Protein AF-0000000068153570 (afdb_homodimer)

Sequence (996 aa):
MKASVTPILGAALAVVLVFFSGVAVAGIPTPTENWFDQTIDHFNIETQPATFRQRYLTFSNYWSSANHGGELRRGPIFFYTGNEGDITAFWDNSGFVFELAKSYGALVVFGEHRYYGKTYPFGSGGPDSYSKEHIGYLSVEQALADYATLIEHLKSTLPGASHSPVIAFGGSYGGMLSAWFRMKYPQVVDGALAASAPILWSTNVSSATTGPDSKRPPGYFETVTNDFRAADERCPGLVQQAFAKMLQLAQTPSGLAAIAKQFSLCKNVLPHEVEHLILWVVNAFGNMAMMDYPYPTGFMAPLPAYPIKVACHLMLNNTDDVLRGLAQAAGLYYNSSSPLQCFNIWDEFVECADQTGCGTGPAGQSWDYQACGEIVYYPNTNNVTDMFPPRDWTLADLNAHCQRTWGITPRPTWLKTYTGGENIRYASRIIFSNGLLDPWHGGGFLESLSDSLIAIIIKDGAHHLDLRSSDPRDPPSVVEARNHEARIIGKWLAELQAMKASVTPILGAALAVVLVFFSGVAVAGIPTPTENWFDQTIDHFNIETQPATFRQRYLTFSNYWSSANHGGELRRGPIFFYTGNEGDITAFWDNSGFVFELAKSYGALVVFGEHRYYGKTYPFGSGGPDSYSKEHIGYLSVEQALADYATLIEHLKSTLPGASHSPVIAFGGSYGGMLSAWFRMKYPQVVDGALAASAPILWSTNVSSATTGPDSKRPPGYFETVTNDFRAADERCPGLVQQAFAKMLQLAQTPSGLAAIAKQFSLCKNVLPHEVEHLILWVVNAFGNMAMMDYPYPTGFMAPLPAYPIKVACHLMLNNTDDVLRGLAQAAGLYYNSSSPLQCFNIWDEFVECADQTGCGTGPAGQSWDYQACGEIVYYPNTNNVTDMFPPRDWTLADLNAHCQRTWGITPRPTWLKTYTGGENIRYASRIIFSNGLLDPWHGGGFLESLSDSLIAIIIKDGAHHLDLRSSDPRDPPSVVEARNHEARIIGKWLAELQA

Organism: Acanthamoeba castellanii (strain ATCC 30010 / Neff) (NCBI:txid1257118)

Solvent-accessible surface area (backbone atoms only — not comparable to full-atom values): 51119 Å² total; per-residue (Å²): 134,82,80,75,76,74,80,78,77,77,79,75,76,74,73,77,67,76,68,73,71,74,70,79,54,90,88,60,79,82,68,46,83,44,75,41,86,36,73,60,59,83,61,38,54,46,57,65,74,54,60,24,55,33,42,31,35,35,45,58,90,42,41,37,77,42,77,55,96,87,36,62,38,33,34,33,34,39,34,33,39,35,41,83,30,45,51,65,63,52,61,69,48,30,34,34,59,52,57,48,20,59,75,61,15,16,29,40,35,39,40,41,25,70,57,17,60,85,14,27,75,41,55,74,68,40,74,60,26,67,30,76,90,49,38,19,56,59,30,71,61,41,42,46,51,49,52,48,55,49,51,52,48,47,27,73,67,41,88,30,28,71,78,32,52,25,36,26,30,24,43,32,68,2,2,37,45,12,45,50,34,30,56,57,28,52,68,68,27,68,22,18,38,14,25,38,19,37,48,43,24,31,22,30,49,72,69,40,51,75,56,89,58,85,88,55,67,55,31,48,54,31,34,37,31,49,50,34,30,71,62,36,74,61,35,37,58,46,48,35,50,16,53,51,50,50,58,60,32,48,74,38,74,69,31,20,47,51,50,19,58,57,52,34,36,71,54,73,54,52,74,88,42,49,64,55,52,52,50,42,41,50,38,30,51,47,52,33,29,28,55,35,32,74,48,64,44,65,87,91,40,54,38,55,46,33,32,44,47,54,30,39,48,38,31,65,74,19,70,94,41,31,52,50,10,50,30,53,30,34,37,41,53,77,34,49,84,61,78,61,88,47,43,55,64,74,77,76,38,52,93,56,48,34,76,77,57,37,58,62,67,60,35,12,53,43,43,27,48,34,28,29,35,42,48,26,50,55,57,58,41,61,50,72,76,21,46,42,76,65,39,93,43,47,70,68,53,41,36,52,50,23,38,72,76,68,44,29,68,56,34,52,54,49,45,18,67,60,66,22,44,86,51,48,84,78,52,65,40,33,36,27,35,28,16,68,45,12,29,52,32,49,20,30,59,83,59,56,79,49,97,37,31,36,36,43,77,19,73,79,18,18,48,47,49,69,38,25,51,88,52,94,64,55,54,69,46,41,55,50,48,42,53,50,52,50,51,53,53,51,51,51,53,52,61,69,74,99,135,81,81,74,76,74,80,78,78,76,77,77,75,74,73,75,67,76,68,74,72,74,71,79,54,89,88,60,78,81,68,45,84,44,74,42,86,33,74,60,58,84,61,41,55,46,58,64,75,55,60,24,56,34,40,31,34,35,46,57,89,41,41,36,78,43,76,55,96,88,36,61,39,32,34,32,34,40,34,34,38,31,42,84,32,45,48,64,65,52,61,68,48,30,34,34,60,53,57,48,22,58,74,62,14,15,28,38,34,38,41,41,24,70,56,16,62,86,13,28,76,41,57,75,70,40,73,60,25,67,32,78,90,49,39,20,56,60,31,70,61,42,44,46,51,50,51,49,53,49,52,52,48,47,27,73,68,40,87,30,28,72,77,31,52,25,37,26,30,24,43,32,69,3,2,36,46,12,45,50,36,29,55,58,29,52,68,68,27,67,23,17,38,14,26,39,19,37,46,41,23,32,21,31,47,71,69,43,52,76,57,88,58,86,89,54,68,54,33,48,54,30,33,38,30,49,50,34,29,71,62,36,75,62,37,35,58,46,48,36,49,18,54,52,50,49,60,59,31,48,75,38,73,69,31,19,47,49,50,20,59,58,52,34,36,72,54,74,54,51,73,88,42,50,62,55,52,51,49,41,40,52,39,30,50,47,52,34,30,28,54,35,32,76,48,63,44,64,86,93,38,54,37,56,45,32,34,44,47,53,32,40,49,39,32,68,74,20,71,91,42,30,52,50,8,51,31,52,30,33,36,40,52,80,34,50,83,59,77,63,87,46,42,55,64,74,77,75,36,50,92,58,48,35,77,78,56,38,56,61,67,60,36,11,53,44,44,28,51,34,29,28,37,42,49,25,50,56,59,58,41,62,48,73,76,22,45,42,76,65,41,91,44,47,70,69,54,42,37,52,51,23,38,71,75,66,42,29,69,56,35,50,55,49,46,17,68,60,66,23,46,85,51,47,85,78,53,66,40,33,36,27,35,29,16,68,42,13,30,53,34,49,21,29,59,83,59,55,79,49,96,37,31,36,38,46,78,18,72,78,18,18,48,47,48,68,37,24,52,87,52,94,63,55,53,68,48,40,55,51,47,44,53,50,53,51,50,54,52,50,52,52,53,54,61,70,72,99

Secondary structure (DSSP, 8-state):
-------------------------TTPPPPEEEEEEEES-SSS--SS--EEEEEEEEE-TT--EEEETTEEEE--EEEEEP-SS-HHHHHTT-HHHHHHHHHHT-EEEEEPPTTBTTB-SSGGGSGGGGSTTTGGG--HHHHHHHHHHHHHHHHHHSTT-TT--EEEEEETHHHHHHHHHHHH-TTT--EEEEET--HHHHH-GGGGS--S-TTS---HHHHHHHHHHHH-TTHHHHHHHHHHHHHHHTTSHHHHHHHHHHTTBSSPPPGGGHHHHHHHHHHHHHHHHHT--SS-B-SSS-B-SSHHHHHHHHHHTTTTSHHHHHHHHHHHHH-TT---SSB-HHHH----S-TT---SHHHHHHHHHHHHHT------B-SSSSSSPPB---HHHHHHHHHHHTS----TTHHHHHH-TT--TT--SEEEEEETTSTTGGGS--S--SSSEEEEEETT--TTGGGSPP-TT--HHHHHHHHHHHHHHHHHHHHHH-/-------------------------TTPPPPEEEEEEEES-SSS--SS--EEEEEEEEE-TT--EEEETTEEEE--EEEEE--SS-HHHHHTT-HHHHHHHHHHT-EEEEEPPTTBTTB-SSGGGSGGGGSTTTGGG--HHHHHHHHHHHHHHHHHHSTTGGG--EEEEEETHHHHHHHHHHHH-TTT--EEEEET--HHHHH-GGGGS--S-TTS---HHHHHHHHHHHH-TTHHHHHHHHHHHHHHHTTSHHHHHHHHHHTTBSSPPPGGGHHHHHHHHHHHHHHHHHT--SS-B-SSS-B-SSHHHHHHHHHHTTTTSHHHHHHHHHHHHH-TT---SSB-HHHH----S-TT---SHHHHHHHHHHHHHT------B-SSSSSSPPB---HHHHHHHHHHHTS----TTHHHHHH-TT--TT--SEEEEEETTSTTG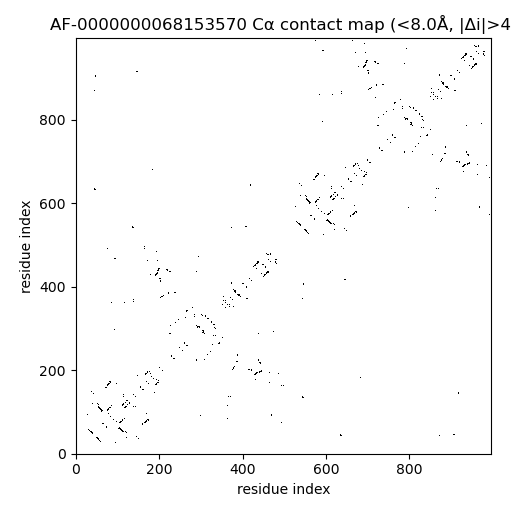GGS--S--SSSEEEEEETT--TTGGGSPP-TT--HHHHHHHHHHHHHHHHHHHHHH-

pLDDT: mean 90.94, std 16.3, range [20.44, 98.94]

Foldseek 3Di:
DPPPPPPPPPPPPPPPPPPPPVPQPPPQDDWDKDWDFAFLDPPDDDDPGQTWIWIKTKDQPLKDWDADPNAIAIEAEEEFQADLAAQVLVSSFQQLSVVLCNVGRYMYMYTHFELYHQHHSDDRLDPGSQALVHLVSLALVNSLVRVQVVLVVCLVPPGNNVQHAYEYEYFAVRLLSRQLSCQVCVVRHVAYERELYLLQCQAPQVLLEDDVPPPAPDHLQLLLQVLLCVLPVCQLVLLLVLLVQLVVLLVDPVSQVVLCVLLQAPDTAHSVCSVLVLLLLLLQSSVLLQVQAQAFDPSQHGAGHRLSNVLSVLCVVVSVNSNSSSSVSSCCRVQVVPPDSGDHSVQAADDALDSNGQGDGSSSSSSRQHCFARRDYWYWDPCPSHSGHTDDTDLVNSQVRCCVPRNDHYDSNVCCVVRVNVHSLVGFRYEYEAESSASSRSSTDQQAPDPGRHYQYQDHDHGCRLSGRDDPSDDPSSVVSSVVVSVSVVVSSVVSVD/DPPCPDPPPPPPPPPPPPPPPPPQPPPQDDWDKDWDFAFLDPPDDDDPGQTWIWIKTKDQPLKDWDADPNAIAIEAEEEFQADLAAQVLVSRFQQLSVVLCNVGRYMYMYTHFELYHQHHSDDRLDPGSQALVHLVSLDLVNSLVRVQVVLVVCLVPPGNNVQHAYEYEYFAVRLLSRQLSCQVCVVRHVAYERELYLLQCQAPQVLQEDDVPPPAPDHLQLLLQVLLCVLPVCQLVLLLVLVVQLVVLLVDQVSQQVLCVLLQAPDGAHSVCSVLVLLLLLLLSSVLLQVQAQAFDPSQHGAGHRLSNVLSVLCVVPSVNSNSSSSVSSCCRVAVVPPDSGDHSVQAADDALDSNGQGDGSSSSSVRQHCFARRDYWHWDPCPSHSGHTDDTDLVNSQVRCCVPRNDHYDSNVCCVVRVNVHSLVGFRYEYEAESSASSRSSTDQQAPDPGRHYQYQDHDHGCRLSGRDDPSDDPSSVVSSVVVSVSVVVSSVVSVD

Structure (mmCIF, N/CA/C/O backbone):
data_AF-0000000068153570-model_v1
#
loop_
_entity.id
_entity.type
_entity.pdbx_description
1 polymer 'Dipeptidyl-peptidase family protein'
#
loop_
_atom_site.group_PDB
_atom_site.id
_atom_site.type_symbol
_atom_site.label_atom_id
_atom_site.label_alt_id
_atom_site.label_comp_id
_atom_site.label_asym_id
_atom_site.label_entity_id
_atom_site.label_seq_id
_atom_site.pdbx_PDB_ins_code
_atom_site.Cartn_x
_atom_site.Cartn_y
_atom_site.Cartn_z
_atom_site.occupancy
_atom_site.B_iso_or_equiv
_atom_site.auth_seq_id
_atom_site.auth_comp_id
_atom_site.auth_asym_id
_atom_site.auth_atom_id
_atom_site.pdbx_PDB_model_num
ATOM 1 N N . MET A 1 1 ? -1.626 6.074 74.625 1 21 1 MET A N 1
ATOM 2 C CA . MET A 1 1 ? -1.527 7.289 73.875 1 21 1 MET A CA 1
ATOM 3 C C . MET A 1 1 ? -1.878 7.012 72.375 1 21 1 MET A C 1
ATOM 5 O O . MET A 1 1 ? -1.25 6.168 71.75 1 21 1 MET A O 1
ATOM 9 N N . LYS A 1 2 ? -3.219 7.164 72.125 1 24.11 2 LYS A N 1
ATOM 10 C CA . LYS A 1 2 ? -4.121 6.934 71 1 24.11 2 LYS A CA 1
ATOM 11 C C . LYS A 1 2 ? -3.668 7.707 69.812 1 24.11 2 LYS A C 1
ATOM 13 O O . LYS A 1 2 ? -3.541 8.93 69.812 1 24.11 2 LYS A O 1
ATOM 18 N N . ALA A 1 3 ? -2.742 7.078 68.938 1 25.89 3 ALA A N 1
ATOM 19 C CA . ALA A 1 3 ? -2.061 7.605 67.812 1 25.89 3 ALA A CA 1
ATOM 20 C C . ALA A 1 3 ? -3.055 8.234 66.812 1 25.89 3 ALA A C 1
ATOM 22 O O . ALA A 1 3 ? -3.951 7.551 66.312 1 25.89 3 ALA A O 1
ATOM 23 N N . SER A 1 4 ? -3.523 9.43 67.062 1 24.33 4 SER A N 1
ATOM 24 C CA . SER A 1 4 ? -4.539 10.148 66.25 1 24.33 4 SER A CA 1
ATOM 25 C C . SER A 1 4 ? -4.082 10.406 64.875 1 24.33 4 SER A C 1
ATOM 27 O O . SER A 1 4 ? -3.135 11.164 64.625 1 24.33 4 SER A O 1
ATOM 29 N N . VAL A 1 5 ? -4.004 9.352 63.969 1 33.91 5 VAL A N 1
ATOM 30 C CA . VAL A 1 5 ? -3.561 9.5 62.594 1 33.91 5 VAL A CA 1
ATOM 31 C C . VAL A 1 5 ? -4.457 10.5 61.875 1 33.91 5 VAL A C 1
ATOM 33 O O . VAL A 1 5 ? -5.68 10.352 61.844 1 33.91 5 VAL A O 1
ATOM 36 N N . THR A 1 6 ? -4.062 11.758 61.875 1 30.02 6 THR A N 1
ATOM 37 C CA . THR A 1 6 ? -4.762 12.836 61.188 1 30.02 6 THR A CA 1
ATOM 38 C C . THR A 1 6 ? -5 12.469 59.719 1 30.02 6 THR A C 1
ATOM 40 O O . THR A 1 6 ? -4.098 11.977 59.031 1 30.02 6 THR A O 1
ATOM 43 N N . PRO A 1 7 ? -6.301 12.383 59.25 1 32.09 7 PRO A N 1
ATOM 44 C CA . PRO A 1 7 ? -6.738 12.008 57.906 1 32.09 7 PRO A CA 1
ATOM 45 C C . PRO A 1 7 ? -6.238 12.969 56.844 1 32.09 7 PRO A C 1
ATOM 47 O O . PRO A 1 7 ? -6.328 14.188 57 1 32.09 7 PRO A O 1
ATOM 50 N N . ILE A 1 8 ? -5.074 12.703 56.188 1 32.19 8 ILE A N 1
ATOM 51 C CA . ILE A 1 8 ? -4.562 13.5 55.094 1 32.19 8 ILE A CA 1
ATOM 52 C C . ILE A 1 8 ? -5.66 13.711 54.062 1 32.19 8 ILE A C 1
ATOM 54 O O . ILE A 1 8 ? -6.219 12.742 53.531 1 32.19 8 ILE A O 1
ATOM 58 N N . LEU A 1 9 ? -6.438 14.797 54.094 1 29.67 9 LEU A N 1
ATOM 59 C CA . LEU A 1 9 ? -7.445 15.211 53.125 1 29.67 9 LEU A CA 1
ATOM 60 C C . LEU A 1 9 ? -6.848 15.297 51.719 1 29.67 9 LEU A C 1
ATOM 62 O O . LEU A 1 9 ? -5.898 16.047 51.5 1 29.67 9 LEU A O 1
ATOM 66 N N . GLY A 1 10 ? -6.828 14.234 50.938 1 27.62 10 GLY A N 1
ATOM 67 C CA . GLY A 1 10 ? -6.441 14.188 49.531 1 27.62 10 GLY A CA 1
ATOM 68 C C . GLY A 1 10 ? -7.098 15.266 48.688 1 27.62 10 GLY A C 1
ATOM 69 O O . GLY A 1 10 ? -8.32 15.406 48.688 1 27.62 10 GLY A O 1
ATOM 70 N N . ALA A 1 11 ? -6.414 16.469 48.406 1 30.14 11 ALA A N 1
ATOM 71 C CA . ALA A 1 11 ? -6.855 17.516 47.5 1 30.14 11 ALA A CA 1
ATOM 72 C C . ALA A 1 11 ? -7.227 16.938 46.125 1 30.14 11 ALA A C 1
ATOM 74 O O . ALA A 1 11 ? -6.41 16.266 45.469 1 30.14 11 ALA A O 1
ATOM 75 N N . ALA A 1 12 ? -8.461 16.609 45.875 1 29.2 12 ALA A N 1
ATOM 76 C CA . ALA A 1 12 ? -9 16.281 44.562 1 29.2 12 ALA A CA 1
ATOM 77 C C . ALA A 1 12 ? -8.641 17.344 43.531 1 29.2 12 ALA A C 1
ATOM 79 O O . ALA A 1 12 ? -9.023 18.516 43.656 1 29.2 12 ALA A O 1
ATOM 80 N N . LEU A 1 13 ? -7.477 17.234 42.938 1 28.78 13 LEU A N 1
ATOM 81 C CA . LEU A 1 13 ? -7.191 18.062 41.75 1 28.78 13 LEU A CA 1
ATOM 82 C C . LEU A 1 13 ? -8.359 18.031 40.781 1 28.78 13 LEU A C 1
ATOM 84 O O . LEU A 1 13 ? -8.719 16.984 40.281 1 28.78 13 LEU A O 1
ATOM 88 N N . ALA A 1 14 ? -9.242 18.984 40.875 1 27.33 14 ALA A N 1
ATOM 89 C CA . ALA A 1 14 ? -10.289 19.219 39.875 1 27.33 14 ALA A CA 1
ATOM 90 C C . ALA A 1 14 ? -9.695 19.312 38.469 1 27.33 14 ALA A C 1
ATOM 92 O O . ALA A 1 14 ? -8.93 20.234 38.188 1 27.33 14 ALA A O 1
ATOM 93 N N . VAL A 1 15 ? -9.438 18.219 37.875 1 29.17 15 VAL A N 1
ATOM 94 C CA . VAL A 1 15 ? -9.219 18.266 36.438 1 29.17 15 VAL A CA 1
ATOM 95 C C . VAL A 1 15 ? -10.328 19.078 35.781 1 29.17 15 VAL A C 1
ATOM 97 O O . VAL A 1 15 ? -11.5 18.703 35.844 1 29.17 15 VAL A O 1
ATOM 100 N N . VAL A 1 16 ? -10.117 20.375 35.719 1 27.34 16 VAL A N 1
ATOM 101 C CA . VAL A 1 16 ? -10.992 21.172 34.844 1 27.34 16 VAL A CA 1
ATOM 102 C C . VAL A 1 16 ? -11.117 20.5 33.5 1 27.34 16 VAL A C 1
ATOM 104 O O . VAL A 1 16 ? -10.148 20.453 32.719 1 27.34 16 VAL A O 1
ATOM 107 N N . LEU A 1 17 ? -11.875 19.516 33.375 1 28.41 17 LEU A N 1
ATOM 108 C CA . LEU A 1 17 ? -12.32 19.094 32.062 1 28.41 17 LEU A CA 1
ATOM 109 C C . LEU A 1 17 ? -12.906 20.281 31.297 1 28.41 17 LEU A C 1
ATOM 111 O O . LEU A 1 17 ? -13.961 20.797 31.656 1 28.41 17 LEU A O 1
ATOM 115 N N . VAL A 1 18 ? -12.039 21.094 30.75 1 29.41 18 VAL A N 1
ATOM 116 C CA . VAL A 1 18 ? -12.625 21.984 29.75 1 29.41 18 VAL A CA 1
ATOM 117 C C . VAL A 1 18 ? -13.523 21.188 28.797 1 29.41 18 VAL A C 1
ATOM 119 O O . VAL A 1 18 ? -13.031 20.375 28.016 1 29.41 18 VAL A O 1
ATOM 122 N N . PHE A 1 19 ? -14.664 20.812 29.344 1 30.41 19 PHE A N 1
ATOM 123 C CA . PHE A 1 19 ? -15.68 20.359 28.406 1 30.41 19 PHE A CA 1
ATOM 124 C C . PHE A 1 19 ? -15.82 21.328 27.25 1 30.41 19 PHE A C 1
ATOM 126 O O . PHE A 1 19 ? -16.188 22.484 27.453 1 30.41 19 PHE A O 1
ATOM 133 N N . PHE A 1 20 ? -15.094 21.203 26.266 1 32.06 20 PHE A N 1
ATOM 134 C CA . PHE A 1 20 ? -15.477 21.828 25 1 32.06 20 PHE A CA 1
ATOM 135 C C . PHE A 1 20 ? -16.953 21.594 24.703 1 32.06 20 PHE A C 1
ATOM 137 O O . PHE A 1 20 ? -17.359 20.469 24.406 1 32.06 20 PHE A O 1
ATOM 144 N N . SER A 1 21 ? -17.781 22.219 25.484 1 32.94 21 SER A N 1
ATOM 145 C CA . SER A 1 21 ? -19.125 22.234 24.953 1 32.94 21 SER A CA 1
ATOM 146 C C . SER A 1 21 ? -19.141 22.562 23.469 1 32.94 21 SER A C 1
ATOM 148 O O . SER A 1 21 ? -18.734 23.672 23.062 1 32.94 21 SER A O 1
ATOM 150 N N . GLY A 1 22 ? -18.922 21.641 22.625 1 38.16 22 GLY A N 1
ATOM 151 C CA . GLY A 1 22 ? -19.156 21.859 21.203 1 38.16 22 GLY A CA 1
ATOM 152 C C . GLY A 1 22 ? -20.391 22.688 20.922 1 38.16 22 GLY A C 1
ATOM 153 O O . GLY A 1 22 ? -21.516 22.266 21.188 1 38.16 22 GLY A O 1
ATOM 154 N N . VAL A 1 23 ? -20.375 23.969 21.016 1 37.47 23 VAL A N 1
ATOM 155 C CA . VAL A 1 23 ? -21.453 24.766 20.438 1 37.47 23 VAL A CA 1
ATOM 156 C C . VAL A 1 23 ? -21.812 24.234 19.047 1 37.47 23 VAL A C 1
ATOM 158 O O . VAL A 1 23 ? -20.938 24.125 18.172 1 37.47 23 VAL A O 1
ATOM 161 N N . ALA A 1 24 ? -22.906 23.484 18.953 1 45.06 24 ALA A N 1
ATOM 162 C CA . ALA A 1 24 ? -23.469 23.125 17.656 1 45.06 24 ALA A CA 1
ATOM 163 C C . ALA A 1 24 ? -23.422 24.312 16.688 1 45.06 24 ALA A C 1
ATOM 165 O O . ALA A 1 24 ? -23.891 25.406 17.031 1 45.06 24 ALA A O 1
ATOM 166 N N . VAL A 1 25 ? -22.359 24.344 15.859 1 54.03 25 VAL A N 1
ATOM 167 C CA . VAL A 1 25 ? -22.312 25.344 14.805 1 54.03 25 VAL A CA 1
ATOM 168 C C . VAL A 1 25 ? -23.641 25.359 14.047 1 54.03 25 VAL A C 1
ATOM 170 O O . VAL A 1 25 ? -24.125 24.312 13.625 1 54.03 25 VAL A O 1
ATOM 173 N N . ALA A 1 26 ? -24.469 26.312 14.094 1 60.16 26 ALA A N 1
ATOM 174 C CA . ALA A 1 26 ? -25.734 26.469 13.398 1 60.16 26 ALA A CA 1
ATOM 175 C C . ALA A 1 26 ? -25.641 25.969 11.953 1 60.16 26 ALA A C 1
ATOM 177 O O . ALA A 1 26 ? -24.703 26.344 11.234 1 60.16 26 ALA A O 1
ATOM 178 N N . GLY A 1 27 ? -26.266 24.828 11.547 1 79.38 27 GLY A N 1
ATOM 179 C CA . GLY A 1 27 ? -26.438 24.344 10.188 1 79.38 27 GLY A CA 1
ATOM 180 C C . GLY A 1 27 ? -25.766 23.016 9.938 1 79.38 27 GLY A C 1
ATOM 181 O O . GLY A 1 27 ? -26.062 22.328 8.945 1 79.38 27 GLY A O 1
ATOM 182 N N . ILE A 1 28 ? -24.828 22.578 10.898 1 91.75 28 ILE A N 1
ATOM 183 C CA . ILE A 1 28 ? -24.203 21.281 10.711 1 91.75 28 ILE A CA 1
ATOM 184 C C . ILE A 1 28 ? -25.094 20.188 11.305 1 91.75 28 ILE A C 1
ATOM 186 O O . ILE A 1 28 ? -25.5 20.281 12.461 1 91.75 28 ILE A O 1
ATOM 190 N N . PRO A 1 29 ? -25.312 19.203 10.562 1 95.81 29 PRO A N 1
ATOM 191 C CA . PRO A 1 29 ? -26.188 18.141 11.062 1 95.81 29 PRO A CA 1
ATOM 192 C C . PRO A 1 29 ? -25.578 17.359 12.203 1 95.81 29 PRO A C 1
ATOM 194 O O . PRO A 1 29 ? -24.344 17.25 12.297 1 95.81 29 PRO A O 1
ATOM 197 N N . THR A 1 30 ? -26.422 16.859 13.07 1 96.5 30 THR A N 1
ATOM 198 C CA . THR A 1 30 ? -25.969 15.945 14.117 1 96.5 30 THR A CA 1
ATOM 199 C C . THR A 1 30 ? -25.594 14.586 13.531 1 96.5 30 THR A C 1
ATOM 201 O O . THR A 1 30 ? -26.391 13.977 12.805 1 96.5 30 THR A O 1
ATOM 204 N N . PRO A 1 31 ? -24.453 14.102 13.844 1 97.94 31 PRO A N 1
ATOM 205 C CA . PRO A 1 31 ? -24.031 12.828 13.258 1 97.94 31 PRO A CA 1
ATOM 206 C C . PRO A 1 31 ? -24.625 11.617 13.984 1 97.94 31 PRO A C 1
ATOM 208 O O . PRO A 1 31 ? -25.016 11.727 15.148 1 97.94 31 PRO A O 1
ATOM 211 N N . THR A 1 32 ? -24.734 10.5 13.25 1 98.44 32 THR A N 1
ATOM 212 C CA . THR A 1 32 ? -24.859 9.188 13.867 1 98.44 32 THR A CA 1
ATOM 213 C C . THR A 1 32 ? -23.484 8.578 14.125 1 98.44 32 THR A C 1
ATOM 215 O O . THR A 1 32 ? -22.656 8.477 13.211 1 98.44 32 THR A O 1
ATOM 218 N N . GLU A 1 33 ? -23.25 8.242 15.367 1 98.56 33 GLU A N 1
ATOM 219 C CA . GLU A 1 33 ? -21.984 7.602 15.727 1 98.56 33 GLU A CA 1
ATOM 220 C C . GLU A 1 33 ? -22.047 6.09 15.531 1 98.56 33 GLU A C 1
ATOM 222 O O . GLU A 1 33 ? -22.984 5.438 16 1 98.56 33 GLU A O 1
ATOM 227 N N . ASN A 1 34 ? -21.141 5.543 14.734 1 98.69 34 ASN A N 1
ATOM 228 C CA . ASN A 1 34 ? -21.031 4.113 14.453 1 98.69 34 ASN A CA 1
ATOM 229 C C . ASN A 1 34 ? -19.656 3.564 14.812 1 98.69 34 ASN A C 1
ATOM 231 O O . ASN A 1 34 ? -18.719 4.332 15.055 1 98.69 34 ASN A O 1
ATOM 235 N N . TRP A 1 35 ? -19.609 2.27 14.914 1 98.38 35 TRP A N 1
ATOM 236 C CA . TRP A 1 35 ? -18.344 1.586 15.211 1 98.38 35 TRP A CA 1
ATOM 237 C C . TRP A 1 35 ? -18.125 0.413 14.266 1 98.38 35 TRP A C 1
ATOM 239 O O . TRP A 1 35 ? -19.078 -0.281 13.891 1 98.38 35 TRP A O 1
ATOM 249 N N . PHE A 1 36 ? -16.938 0.163 13.844 1 98.25 36 PHE A N 1
ATOM 250 C CA . PHE A 1 36 ? -16.516 -0.903 12.945 1 98.25 36 PHE A CA 1
ATOM 251 C C . PHE A 1 36 ? -15.367 -1.702 13.562 1 98.25 36 PHE A C 1
ATOM 253 O O . PHE A 1 36 ? -14.414 -1.126 14.094 1 98.25 36 PHE A O 1
ATOM 260 N N . ASP A 1 37 ? -15.531 -3.082 13.617 1 96.94 37 ASP A N 1
ATOM 261 C CA . ASP A 1 37 ? -14.414 -3.918 14.047 1 96.94 37 ASP A CA 1
ATOM 262 C C . ASP A 1 37 ? -13.297 -3.918 13.008 1 96.94 37 ASP A C 1
ATOM 264 O O . ASP A 1 37 ? -13.398 -4.574 11.969 1 96.94 37 ASP A O 1
ATOM 268 N N . GLN A 1 38 ? -12.242 -3.219 13.32 1 97.12 38 GLN A N 1
ATOM 269 C CA . GLN A 1 38 ? -11.164 -2.957 12.375 1 97.12 38 GLN A CA 1
ATOM 270 C C . GLN A 1 38 ? -9.945 -3.828 12.672 1 97.12 38 GLN A C 1
ATOM 272 O O . GLN A 1 38 ? -9.688 -4.164 13.836 1 97.12 38 GLN A O 1
ATOM 277 N N . THR A 1 39 ? -9.258 -4.211 11.633 1 94.12 39 THR A N 1
ATOM 278 C CA . THR A 1 39 ? -8.023 -4.984 11.734 1 94.12 39 THR A CA 1
ATOM 279 C C . THR A 1 39 ? -6.91 -4.148 12.344 1 94.12 39 THR A C 1
ATOM 281 O O . THR A 1 39 ? -6.738 -2.979 11.992 1 94.12 39 THR A O 1
ATOM 284 N N . ILE A 1 40 ? -6.125 -4.715 13.281 1 95.5 40 ILE A N 1
ATOM 285 C CA . ILE A 1 40 ? -5.035 -3.977 13.914 1 95.5 40 ILE A CA 1
ATOM 286 C C . ILE A 1 40 ? -3.895 -3.785 12.914 1 95.5 40 ILE A C 1
ATOM 288 O O . ILE A 1 40 ? -3.395 -2.672 12.742 1 95.5 40 ILE A O 1
ATOM 292 N N . ASP A 1 41 ? -3.457 -4.871 12.281 1 95.5 41 ASP A N 1
ATOM 293 C CA . ASP A 1 41 ? -2.354 -4.848 11.328 1 95.5 41 ASP A CA 1
ATOM 294 C C . ASP A 1 41 ? -2.785 -5.41 9.977 1 95.5 41 ASP A C 1
ATOM 296 O O . ASP A 1 41 ? -2.988 -6.617 9.836 1 95.5 41 ASP A O 1
ATOM 300 N N . HIS A 1 42 ? -2.893 -4.543 9.016 1 96.12 42 HIS A N 1
ATOM 301 C CA . HIS A 1 42 ? -3.383 -4.941 7.699 1 96.12 42 HIS A CA 1
ATOM 302 C C . HIS A 1 42 ? -2.283 -5.605 6.879 1 96.12 42 HIS A C 1
ATOM 304 O O . HIS A 1 42 ? -2.564 -6.277 5.883 1 96.12 42 HIS A O 1
ATOM 310 N N . PHE A 1 43 ? -1.014 -5.43 7.281 1 96.44 43 PHE A N 1
ATOM 311 C CA . PHE A 1 43 ? 0.06 -5.672 6.324 1 96.44 43 PHE A CA 1
ATOM 312 C C . PHE A 1 43 ? 0.926 -6.844 6.766 1 96.44 43 PHE A C 1
ATOM 314 O O . PHE A 1 43 ? 1.845 -7.25 6.051 1 96.44 43 PHE A O 1
ATOM 321 N N . ASN A 1 44 ? 0.685 -7.371 7.914 1 92.94 44 ASN A N 1
ATOM 322 C CA . ASN A 1 44 ? 1.288 -8.617 8.383 1 92.94 44 ASN A CA 1
ATOM 323 C C . ASN A 1 44 ? 0.228 -9.656 8.742 1 92.94 44 ASN A C 1
ATOM 325 O O . ASN A 1 44 ? -0.792 -9.32 9.344 1 92.94 44 ASN A O 1
ATOM 329 N N . ILE A 1 45 ? 0.444 -10.844 8.258 1 89.38 45 ILE A N 1
ATOM 330 C CA . ILE A 1 45 ? -0.514 -11.914 8.523 1 89.38 45 ILE A CA 1
ATOM 331 C C . ILE A 1 45 ? -0.283 -12.492 9.914 1 89.38 45 ILE A C 1
ATOM 333 O O . ILE A 1 45 ? 0.697 -13.203 10.148 1 89.38 45 ILE A O 1
ATOM 337 N N . GLU A 1 46 ? -1.125 -12.164 10.797 1 83.12 46 GLU A N 1
ATOM 338 C CA . GLU A 1 46 ? -0.89 -12.516 12.195 1 83.12 46 GLU A CA 1
ATOM 339 C C . GLU A 1 46 ? -1.845 -13.617 12.648 1 83.12 46 GLU A C 1
ATOM 341 O O . GLU A 1 46 ? -2.934 -13.773 12.094 1 83.12 46 GLU A O 1
ATOM 346 N N . THR A 1 47 ? -1.242 -14.336 13.57 1 75.88 47 THR A N 1
ATOM 347 C CA . THR A 1 47 ? -2.059 -15.336 14.258 1 75.88 47 THR A CA 1
ATOM 348 C C . THR A 1 47 ? -3.123 -14.664 15.117 1 75.88 47 THR A C 1
ATOM 350 O O . THR A 1 47 ? -2.844 -13.68 15.805 1 75.88 47 THR A O 1
ATOM 353 N N . GLN A 1 48 ? -4.414 -15.078 15.07 1 66.38 48 GLN A N 1
ATOM 354 C CA . GLN A 1 48 ? -5.551 -14.516 15.789 1 66.38 48 GLN A CA 1
ATOM 355 C C . GLN A 1 48 ? -5.664 -13.008 15.555 1 66.38 48 GLN A C 1
ATOM 357 O O . GLN A 1 48 ? -5.383 -12.219 16.453 1 66.38 48 GLN A O 1
ATOM 362 N N . PRO A 1 49 ? -5.91 -12.672 14.289 1 63.34 49 PRO A N 1
ATOM 363 C CA . PRO A 1 49 ? -5.969 -11.234 14.008 1 63.34 49 PRO A CA 1
ATOM 364 C C . PRO A 1 49 ? -6.824 -10.477 15.023 1 63.34 49 PRO A C 1
ATOM 366 O O . PRO A 1 49 ? -8 -10.797 15.203 1 63.34 49 PRO A O 1
ATOM 369 N N . ALA A 1 50 ? -6.148 -9.656 15.742 1 79.31 50 ALA A N 1
ATOM 370 C CA . ALA A 1 50 ? -6.824 -8.828 16.734 1 79.31 50 ALA A CA 1
ATOM 371 C C . ALA A 1 50 ? -7.484 -7.617 16.094 1 79.31 50 ALA A C 1
ATOM 373 O O . ALA A 1 50 ? -7.051 -7.164 15.023 1 79.31 50 ALA A O 1
ATOM 374 N N . THR A 1 51 ? -8.664 -7.348 16.453 1 93 51 THR A N 1
ATOM 375 C CA . THR A 1 51 ? -9.422 -6.199 15.961 1 93 51 THR A CA 1
ATOM 376 C C . THR A 1 51 ? -9.57 -5.145 17.062 1 93 51 THR A C 1
ATOM 378 O O . THR A 1 51 ? -9.211 -5.387 18.203 1 93 51 THR A O 1
ATOM 381 N N . PHE A 1 52 ? -9.867 -3.971 16.688 1 96.62 52 PHE A N 1
ATOM 382 C CA . PHE A 1 52 ? -10.25 -2.873 17.562 1 96.62 52 PHE A CA 1
ATOM 383 C C . PHE A 1 52 ? -11.484 -2.156 17.031 1 96.62 52 PHE A C 1
ATOM 385 O O . PHE A 1 52 ? -11.883 -2.375 15.875 1 96.62 52 PHE A O 1
ATOM 392 N N . ARG A 1 53 ? -12.086 -1.376 17.859 1 97.5 53 ARG A N 1
ATOM 393 C CA . ARG A 1 53 ? -13.281 -0.641 17.453 1 97.5 53 ARG A CA 1
ATOM 394 C C . ARG A 1 53 ? -12.906 0.717 16.859 1 97.5 53 ARG A C 1
ATOM 396 O O . ARG A 1 53 ? -12.336 1.561 17.547 1 97.5 53 ARG A O 1
ATOM 403 N N . GLN A 1 54 ? -13.172 0.9 15.617 1 98.56 54 GLN A N 1
ATOM 404 C CA . GLN A 1 54 ? -12.961 2.188 14.961 1 98.56 54 GLN A CA 1
ATOM 405 C C . GLN A 1 54 ? -14.258 2.984 14.891 1 98.56 54 GLN A C 1
ATOM 407 O O . GLN A 1 54 ? -15.266 2.502 14.352 1 98.56 54 GLN A O 1
ATOM 412 N N . ARG A 1 55 ? -14.242 4.188 15.398 1 98.81 55 ARG A N 1
ATOM 413 C CA . ARG A 1 55 ? -15.391 5.086 15.344 1 98.81 55 ARG A CA 1
ATOM 414 C C . ARG A 1 55 ? -15.516 5.73 13.961 1 98.81 55 ARG A C 1
ATOM 416 O O . ARG A 1 55 ? -14.516 6.152 13.375 1 98.81 55 ARG A O 1
ATOM 423 N N . TYR A 1 56 ? -16.719 5.812 13.438 1 98.81 56 TYR A N 1
ATOM 424 C CA . TYR A 1 56 ? -17.016 6.633 12.273 1 98.81 56 TYR A CA 1
ATOM 425 C C . TYR A 1 56 ? -18.391 7.281 12.398 1 98.81 56 TYR A C 1
ATOM 427 O O . TYR A 1 56 ? -19.281 6.75 13.078 1 98.81 56 TYR A O 1
ATOM 435 N N . LEU A 1 57 ? -18.531 8.477 11.859 1 98.88 57 LEU A N 1
ATOM 436 C CA . LEU A 1 57 ? -19.781 9.242 11.883 1 98.88 57 LEU A CA 1
ATOM 437 C C . LEU A 1 57 ? -20.469 9.211 10.523 1 98.88 57 LEU A C 1
ATOM 439 O O . LEU A 1 57 ? -19.797 9.164 9.492 1 98.88 57 LEU A O 1
ATOM 443 N N . THR A 1 58 ? -21.828 9.227 10.547 1 98.75 58 THR A N 1
ATOM 444 C CA . THR A 1 58 ? -22.562 9.242 9.281 1 98.75 58 THR A CA 1
ATOM 445 C C . THR A 1 58 ? -23.719 10.242 9.336 1 98.75 58 THR A C 1
ATOM 447 O O . THR A 1 58 ? -24.172 10.617 10.422 1 98.75 58 THR A O 1
ATOM 450 N N . PHE A 1 59 ? -24.109 10.742 8.273 1 98.56 59 PHE A N 1
ATOM 451 C CA . PHE A 1 59 ? -25.328 11.477 8.008 1 98.56 59 PHE A CA 1
ATOM 452 C C . PHE A 1 59 ? -25.938 11.055 6.672 1 98.56 59 PHE A C 1
ATOM 454 O O . PHE A 1 59 ? -25.344 11.289 5.617 1 98.56 59 PHE A O 1
ATOM 461 N N . SER A 1 60 ? -27.141 10.484 6.684 1 97.62 60 SER A N 1
ATOM 462 C CA . SER A 1 60 ? -27.672 9.82 5.5 1 97.62 60 SER A CA 1
ATOM 463 C C . SER A 1 60 ? -28.938 10.508 5.008 1 97.62 60 SER A C 1
ATOM 465 O O . SER A 1 60 ? -29.547 10.07 4.035 1 97.62 60 SER A O 1
ATOM 467 N N . ASN A 1 61 ? -29.312 11.617 5.574 1 96.69 61 ASN A N 1
ATOM 468 C CA . ASN A 1 61 ? -30.594 12.219 5.25 1 96.69 61 ASN A CA 1
ATOM 469 C C . ASN A 1 61 ? -30.625 12.742 3.818 1 96.69 61 ASN A C 1
ATOM 471 O O . ASN A 1 61 ? -31.688 12.922 3.238 1 96.69 61 ASN A O 1
ATOM 475 N N . TYR A 1 62 ? -29.5 13.023 3.234 1 96.62 62 TYR A N 1
ATOM 476 C CA . TYR A 1 62 ? -29.438 13.539 1.872 1 96.62 62 TYR A CA 1
ATOM 477 C C . TYR A 1 62 ? -29.297 12.406 0.865 1 96.62 62 TYR A C 1
ATOM 479 O O . TYR A 1 62 ? -29.344 12.625 -0.346 1 96.62 62 TYR A O 1
ATOM 487 N N . TRP A 1 63 ? -29.078 11.133 1.325 1 97 63 TRP A N 1
ATOM 488 C CA . TRP A 1 63 ? -28.625 10.047 0.463 1 97 63 TRP A CA 1
ATOM 489 C C . TRP A 1 63 ? -29.75 9.617 -0.49 1 97 63 TRP A C 1
ATOM 491 O O . TRP A 1 63 ? -30.781 9.102 -0.057 1 97 63 TRP A O 1
ATOM 501 N N . SER A 1 64 ? -29.5 9.781 -1.727 1 94.31 64 SER A N 1
ATOM 502 C CA . SER A 1 64 ? -30.516 9.531 -2.736 1 94.31 64 SER A CA 1
ATOM 503 C C . SER A 1 64 ? -30.609 8.047 -3.07 1 94.31 64 SER A C 1
ATOM 505 O O . SER A 1 64 ? -29.672 7.285 -2.805 1 94.31 64 SER A O 1
ATOM 507 N N . SER A 1 65 ? -31.766 7.695 -3.506 1 92.38 65 SER A N 1
ATOM 508 C CA . SER A 1 65 ? -32.062 6.34 -3.951 1 92.38 65 SER A CA 1
ATOM 509 C C . SER A 1 65 ? -32.719 6.34 -5.324 1 92.38 65 SER A C 1
ATOM 511 O O . SER A 1 65 ? -33.562 7.207 -5.617 1 92.38 65 SER A O 1
ATOM 513 N N . ALA A 1 66 ? -32.25 5.477 -6.113 1 86.5 66 ALA A N 1
ATOM 514 C CA . ALA A 1 66 ? -32.875 5.266 -7.422 1 86.5 66 ALA A CA 1
ATOM 515 C C . ALA A 1 66 ? -32.969 3.779 -7.746 1 86.5 66 ALA A C 1
ATOM 517 O O . ALA A 1 66 ? -32.281 2.955 -7.141 1 86.5 66 ALA A O 1
ATOM 518 N N . ASN A 1 67 ? -34 3.477 -8.453 1 84.19 67 ASN A N 1
ATOM 519 C CA . ASN A 1 67 ? -34.125 2.113 -8.961 1 84.19 67 ASN A CA 1
ATOM 520 C C . ASN A 1 67 ? -33.625 1.994 -10.398 1 84.19 67 ASN A C 1
ATOM 522 O O . ASN A 1 67 ? -34.125 2.701 -11.281 1 84.19 67 ASN A O 1
ATOM 526 N N . HIS A 1 68 ? -32.688 1.267 -10.625 1 77.94 68 HIS A N 1
ATOM 527 C CA . HIS A 1 68 ? -32.156 0.987 -11.953 1 77.94 68 HIS A CA 1
ATOM 528 C C . HIS A 1 68 ? -32.25 -0.499 -12.281 1 77.94 68 HIS A C 1
ATOM 530 O O . HIS A 1 68 ? -31.453 -1.3 -11.797 1 77.94 68 HIS A O 1
ATOM 536 N N . GLY A 1 69 ? -33.125 -0.845 -13.266 1 78.94 69 GLY A N 1
ATOM 537 C CA . GLY A 1 69 ? -33.25 -2.223 -13.695 1 78.94 69 GLY A CA 1
ATOM 538 C C . GLY A 1 69 ? -33.625 -3.172 -12.562 1 78.94 69 GLY A C 1
ATOM 539 O O . GLY A 1 69 ? -33.062 -4.281 -12.492 1 78.94 69 GLY A O 1
ATOM 540 N N . GLY A 1 70 ? -34.344 -2.619 -11.578 1 81.81 70 GLY A N 1
ATOM 541 C CA . GLY A 1 70 ? -34.75 -3.488 -10.492 1 81.81 70 GLY A CA 1
ATOM 542 C C . GLY A 1 70 ? -33.781 -3.518 -9.336 1 81.81 70 GLY A C 1
ATOM 543 O O . GLY A 1 70 ? -34.031 -4.18 -8.32 1 81.81 70 GLY A O 1
ATOM 544 N N . GLU A 1 71 ? -32.719 -2.809 -9.531 1 86.25 71 GLU A N 1
ATOM 545 C CA . GLU A 1 71 ? -31.703 -2.768 -8.469 1 86.25 71 GLU A CA 1
ATOM 546 C C . GLU A 1 71 ? -31.656 -1.395 -7.805 1 86.25 71 GLU A C 1
ATOM 548 O O . GLU A 1 71 ? -31.75 -0.369 -8.484 1 86.25 71 GLU A O 1
ATOM 553 N N . LEU A 1 72 ? -31.672 -1.393 -6.543 1 89.75 72 LEU A N 1
ATOM 554 C CA . LEU A 1 72 ? -31.516 -0.166 -5.77 1 89.75 72 LEU A CA 1
ATOM 555 C C . LEU A 1 72 ? -30.109 0.4 -5.926 1 89.75 72 LEU A C 1
ATOM 557 O O . LEU A 1 72 ? -29.125 -0.314 -5.73 1 89.75 72 LEU A O 1
ATOM 561 N N . ARG A 1 73 ? -30.094 1.596 -6.449 1 89.88 73 ARG A N 1
ATOM 562 C CA . ARG A 1 73 ? -28.812 2.303 -6.559 1 89.88 73 ARG A CA 1
ATOM 563 C C . ARG A 1 73 ? -28.828 3.58 -5.727 1 89.88 73 ARG A C 1
ATOM 565 O O . ARG A 1 73 ? -29.75 4.387 -5.828 1 89.88 73 ARG A O 1
ATOM 572 N N . ARG A 1 74 ? -27.844 3.66 -4.867 1 93.12 74 ARG A N 1
ATOM 573 C CA . ARG A 1 74 ? -27.75 4.82 -3.988 1 93.12 74 ARG A CA 1
ATOM 574 C C . ARG A 1 74 ? -26.766 5.848 -4.551 1 93.12 74 ARG A C 1
ATOM 576 O O . ARG A 1 74 ? -25.969 5.539 -5.438 1 93.12 74 ARG A O 1
ATOM 583 N N . GLY A 1 75 ? -26.953 7.121 -4.055 1 96.69 75 GLY A N 1
ATOM 584 C CA . GLY A 1 75 ? -26.031 8.195 -4.43 1 96.69 75 GLY A CA 1
ATOM 585 C C . GLY A 1 75 ? -24.625 7.969 -3.941 1 96.69 75 GLY A C 1
ATOM 586 O O . GLY A 1 75 ? -24.297 6.902 -3.406 1 96.69 75 GLY A O 1
ATOM 587 N N . PRO A 1 76 ? -23.812 8.93 -4.191 1 98.25 76 PRO A N 1
ATOM 588 C CA . PRO A 1 76 ? -22.406 8.773 -3.832 1 98.25 76 PRO A CA 1
ATOM 589 C C . PRO A 1 76 ? -22.172 8.758 -2.32 1 98.25 76 PRO A C 1
ATOM 591 O O . PRO A 1 76 ? -23.094 9.07 -1.555 1 98.25 76 PRO A O 1
ATOM 594 N N . ILE A 1 77 ? -21.031 8.336 -1.939 1 98.75 77 ILE A N 1
ATOM 595 C CA . ILE A 1 77 ? -20.547 8.422 -0.568 1 98.75 77 ILE A CA 1
ATOM 596 C C . ILE A 1 77 ? -19.453 9.484 -0.48 1 98.75 77 ILE A C 1
ATOM 598 O O . ILE A 1 77 ? -18.453 9.422 -1.202 1 98.75 77 ILE A O 1
ATOM 602 N N . PHE A 1 78 ? -19.672 10.5 0.281 1 98.94 78 PHE A N 1
ATOM 603 C CA . PHE A 1 78 ? -18.641 11.484 0.616 1 98.94 78 PHE A CA 1
ATOM 604 C C . PHE A 1 78 ? -17.938 11.102 1.909 1 98.94 78 PHE A C 1
ATOM 606 O O . PHE A 1 78 ? -18.531 11.156 2.988 1 98.94 78 PHE A O 1
ATOM 613 N N . PHE A 1 79 ? -16.688 10.734 1.8 1 98.94 79 PHE A N 1
ATOM 614 C CA . PHE A 1 79 ? -15.914 10.195 2.914 1 98.94 79 PHE A CA 1
ATOM 615 C C . PHE A 1 79 ? -14.867 11.195 3.379 1 98.94 79 PHE A C 1
ATOM 617 O O . PHE A 1 79 ? -13.984 11.586 2.604 1 98.94 79 PHE A O 1
ATOM 624 N N . TYR A 1 80 ? -14.906 11.602 4.617 1 98.88 80 TYR A N 1
ATOM 625 C CA . TYR A 1 80 ? -13.891 12.469 5.188 1 98.88 80 TYR A CA 1
ATOM 626 C C . TYR A 1 80 ? -12.82 11.664 5.918 1 98.88 80 TYR A C 1
ATOM 628 O O . TYR A 1 80 ? -13.125 10.914 6.848 1 98.88 80 TYR A O 1
ATOM 636 N N . THR A 1 81 ? -11.547 11.805 5.398 1 98.5 81 THR A N 1
ATOM 637 C CA . THR A 1 81 ? -10.43 11.078 5.98 1 98.5 81 THR A CA 1
ATOM 638 C C . THR A 1 81 ? -10 11.703 7.305 1 98.5 81 THR A C 1
ATOM 640 O O . THR A 1 81 ? -9.719 12.898 7.367 1 98.5 81 THR A O 1
ATOM 643 N N . GLY A 1 82 ? -10.062 11.047 8.211 1 89.56 82 GLY A N 1
ATOM 644 C CA . GLY A 1 82 ? -9.789 11.523 9.555 1 89.56 82 GLY A CA 1
ATOM 645 C C . GLY A 1 82 ? -8.477 12.273 9.672 1 89.56 82 GLY A C 1
ATOM 646 O O . GLY A 1 82 ? -7.633 12.195 8.781 1 89.56 82 GLY A O 1
ATOM 647 N N . ASN A 1 83 ? -8.125 12.875 10.469 1 92.31 83 ASN A N 1
ATOM 648 C CA . ASN A 1 83 ? -7.168 13.875 10.922 1 92.31 83 ASN A CA 1
ATOM 649 C C . ASN A 1 83 ? -6.562 13.508 12.273 1 92.31 83 ASN A C 1
ATOM 651 O O . ASN A 1 83 ? -6.668 12.359 12.711 1 92.31 83 ASN A O 1
ATOM 655 N N . GLU A 1 84 ? -5.758 14.383 12.773 1 95.62 84 GLU A N 1
ATOM 656 C CA . GLU A 1 84 ? -4.988 14.188 13.992 1 95.62 84 GLU A CA 1
ATOM 657 C C . GLU A 1 84 ? -5.781 14.625 15.227 1 95.62 84 GLU A C 1
ATOM 659 O O . GLU A 1 84 ? -5.285 15.406 16.047 1 95.62 84 GLU A O 1
ATOM 664 N N . GLY A 1 85 ? -7 14.164 15.375 1 95.94 85 GLY A N 1
ATOM 665 C CA . GLY A 1 85 ? -7.812 14.531 16.516 1 95.94 85 GLY A CA 1
ATOM 666 C C . GLY A 1 85 ? -9.172 13.867 16.531 1 95.94 85 GLY A C 1
ATOM 667 O O . GLY A 1 85 ? -9.438 12.969 15.734 1 95.94 85 GLY A O 1
ATOM 668 N N . ASP A 1 86 ? -10.031 14.297 17.453 1 96.75 86 ASP A N 1
ATOM 669 C CA . ASP A 1 86 ? -11.406 13.82 17.531 1 96.75 86 ASP A CA 1
ATOM 670 C C . ASP A 1 86 ? -12.172 14.164 16.266 1 96.75 86 ASP A C 1
ATOM 672 O O . ASP A 1 86 ? -12.219 15.328 15.852 1 96.75 86 ASP A O 1
ATOM 676 N N . ILE A 1 87 ? -12.805 13.18 15.695 1 97.88 87 ILE A N 1
ATOM 677 C CA . ILE A 1 87 ? -13.414 13.32 14.375 1 97.88 87 ILE A CA 1
ATOM 678 C C . ILE A 1 87 ? -14.586 14.289 14.453 1 97.88 87 ILE A C 1
ATOM 680 O O . ILE A 1 87 ? -14.977 14.875 13.438 1 97.88 87 ILE A O 1
ATOM 684 N N . THR A 1 88 ? -15.172 14.562 15.625 1 97.12 88 THR A N 1
ATOM 685 C CA . THR A 1 88 ? -16.297 15.469 15.773 1 97.12 88 THR A CA 1
ATOM 686 C C . THR A 1 88 ? -15.875 16.906 15.5 1 97.12 88 THR A C 1
ATOM 688 O O . THR A 1 88 ? -16.656 17.703 14.977 1 97.12 88 THR A O 1
ATOM 691 N N . ALA A 1 89 ? -14.648 17.234 15.883 1 95 89 ALA A N 1
ATOM 692 C CA . ALA A 1 89 ? -14.148 18.578 15.602 1 95 89 ALA A CA 1
ATOM 693 C C . ALA A 1 89 ? -14.117 18.859 14.102 1 95 89 ALA A C 1
ATOM 695 O O . ALA A 1 89 ? -14.406 19.969 13.664 1 95 89 ALA A O 1
ATOM 696 N N . PHE A 1 90 ? -13.805 17.891 13.344 1 96.88 90 PHE A N 1
ATOM 697 C CA . PHE A 1 90 ? -13.734 18.031 11.891 1 96.88 90 PHE A CA 1
ATOM 698 C C . PHE A 1 90 ? -15.125 17.969 11.273 1 96.88 90 PHE A C 1
ATOM 700 O O . PHE A 1 90 ? -15.406 18.656 10.289 1 96.88 90 PHE A O 1
ATOM 707 N N . TRP A 1 91 ? -15.945 17.141 11.852 1 97.81 91 TRP A N 1
ATOM 708 C CA . TRP A 1 91 ? -17.344 17.109 11.438 1 97.81 91 TRP A CA 1
ATOM 709 C C . TRP A 1 91 ? -17.969 18.5 11.531 1 97.81 91 TRP A C 1
ATOM 711 O O . TRP A 1 91 ? -18.578 18.969 10.57 1 97.81 91 TRP A O 1
ATOM 721 N N . ASP A 1 92 ? -17.656 19.188 12.617 1 96.31 92 ASP A N 1
ATOM 722 C CA . ASP A 1 92 ? -18.281 20.484 12.922 1 96.31 92 ASP A CA 1
ATOM 723 C C . ASP A 1 92 ? -17.703 21.594 12.055 1 96.31 92 ASP A C 1
ATOM 725 O O . ASP A 1 92 ? -18.281 22.672 11.945 1 96.31 92 ASP A O 1
ATOM 729 N N . ASN A 1 93 ? -16.594 21.328 11.438 1 96.06 93 ASN A N 1
ATOM 730 C CA . ASN A 1 93 ? -15.906 22.391 10.711 1 96.06 93 ASN A CA 1
ATOM 731 C C . ASN A 1 93 ? -15.766 22.047 9.227 1 96.06 93 ASN A C 1
ATOM 733 O O . ASN A 1 93 ? -14.852 22.531 8.562 1 96.06 93 ASN A O 1
ATOM 737 N N . SER A 1 94 ? -16.625 21.203 8.68 1 97.38 94 SER A N 1
ATOM 738 C CA . SER A 1 94 ? -16.578 20.797 7.277 1 97.38 94 SER A CA 1
ATOM 739 C C . SER A 1 94 ? -17.938 20.984 6.609 1 97.38 94 SER A C 1
ATOM 741 O O . SER A 1 94 ? -18.406 20.094 5.887 1 97.38 94 SER A O 1
ATOM 743 N N . GLY A 1 95 ? -18.547 22.156 6.84 1 97.88 95 GLY A N 1
ATOM 744 C CA . GLY A 1 95 ? -19.875 22.422 6.332 1 97.88 95 GLY A CA 1
ATOM 745 C C . GLY A 1 95 ? -19.984 22.297 4.824 1 97.88 95 GLY A C 1
ATOM 746 O O . GLY A 1 95 ? -21.047 21.938 4.301 1 97.88 95 GLY A O 1
ATOM 747 N N . PHE A 1 96 ? -18.953 22.562 4.066 1 98.31 96 PHE A N 1
ATOM 748 C CA . PHE A 1 96 ? -18.938 22.453 2.611 1 98.31 96 PHE A CA 1
ATOM 749 C C . PHE A 1 96 ? -19.297 21.047 2.166 1 98.31 96 PHE A C 1
ATOM 751 O O . PHE A 1 96 ? -20 20.859 1.176 1 98.31 96 PHE A O 1
ATOM 758 N N . VAL A 1 97 ? -18.828 19.984 2.875 1 98.62 97 VAL A N 1
ATOM 759 C CA . VAL A 1 97 ? -19.094 18.594 2.545 1 98.62 97 VAL A CA 1
ATOM 760 C C . VAL A 1 97 ? -20.594 18.328 2.588 1 98.62 97 VAL A C 1
ATOM 762 O O . VAL A 1 97 ? -21.141 17.656 1.71 1 98.62 97 VAL A O 1
ATOM 765 N N . PHE A 1 98 ? -21.266 18.922 3.559 1 98.31 98 PHE A N 1
ATOM 766 C CA . PHE A 1 98 ? -22.703 18.719 3.703 1 98.31 98 PHE A CA 1
ATOM 767 C C . PHE A 1 98 ? -23.469 19.5 2.635 1 98.31 98 PHE A C 1
ATOM 769 O O . PHE A 1 98 ? -24.484 19.016 2.127 1 98.31 98 PHE A O 1
ATOM 776 N N . GLU A 1 99 ? -23 20.703 2.379 1 98.06 99 GLU A N 1
ATOM 777 C CA . GLU A 1 99 ? -23.609 21.469 1.296 1 98.06 99 GLU A CA 1
ATOM 778 C C . GLU A 1 99 ? -23.531 20.719 -0.028 1 98.06 99 GLU A C 1
ATOM 780 O O . GLU A 1 99 ? -24.5 20.641 -0.774 1 98.06 99 GLU A O 1
ATOM 785 N N . LEU A 1 100 ? -22.391 20.094 -0.314 1 98.19 100 LEU A N 1
ATOM 786 C CA . LEU A 1 100 ? -22.219 19.281 -1.512 1 98.19 100 LEU A CA 1
ATOM 787 C C . LEU A 1 100 ? -23.109 18.031 -1.443 1 98.19 100 LEU A C 1
ATOM 789 O O . LEU A 1 100 ? -23.672 17.609 -2.453 1 98.19 100 LEU A O 1
ATOM 793 N N . ALA A 1 101 ? -23.109 17.422 -0.24 1 98.31 101 ALA A N 1
ATOM 794 C CA . ALA A 1 101 ? -23.891 16.203 -0.062 1 98.31 101 ALA A CA 1
ATOM 795 C C . ALA A 1 101 ? -25.359 16.453 -0.372 1 98.31 101 ALA A C 1
ATOM 797 O O . ALA A 1 101 ? -26.031 15.602 -0.962 1 98.31 101 ALA A O 1
ATOM 798 N N . LYS A 1 102 ? -25.859 17.562 0.094 1 97.5 102 LYS A N 1
ATOM 799 C CA . LYS A 1 102 ? -27.234 17.938 -0.203 1 97.5 102 LYS A CA 1
ATOM 800 C C . LYS A 1 102 ? -27.453 18.062 -1.707 1 97.5 102 LYS A C 1
ATOM 802 O O . LYS A 1 102 ? -28.469 17.578 -2.236 1 97.5 102 LYS A O 1
ATOM 807 N N . SER A 1 103 ? -26.547 18.641 -2.373 1 97.5 103 SER A N 1
ATOM 808 C CA . SER A 1 103 ? -26.656 18.906 -3.803 1 97.5 103 SER A CA 1
ATOM 809 C C . SER A 1 103 ? -26.578 17.625 -4.617 1 97.5 103 SER A C 1
ATOM 811 O O . SER A 1 103 ? -27.219 17.5 -5.66 1 97.5 103 SER A O 1
ATOM 813 N N . TYR A 1 104 ? -25.781 16.594 -4.152 1 97.06 104 TYR A N 1
ATOM 814 C CA . TYR A 1 104 ? -25.5 15.445 -5 1 97.06 104 TYR A CA 1
ATOM 815 C C . TYR A 1 104 ? -26.125 14.18 -4.426 1 97.06 104 TYR A C 1
ATOM 817 O O . TYR A 1 104 ? -25.938 13.086 -4.969 1 97.06 104 TYR A O 1
ATOM 825 N N . GLY A 1 105 ? -26.859 14.352 -3.334 1 97.56 105 GLY A N 1
ATOM 826 C CA . GLY A 1 105 ? -27.516 13.211 -2.734 1 97.56 105 GLY A CA 1
ATOM 827 C C . GLY A 1 105 ? -26.547 12.18 -2.174 1 97.56 105 GLY A C 1
ATOM 828 O O . GLY A 1 105 ? -26.656 10.992 -2.469 1 97.56 105 GLY A O 1
ATOM 829 N N . ALA A 1 106 ? -25.656 12.648 -1.357 1 98.44 106 ALA A N 1
ATOM 830 C CA . ALA A 1 106 ? -24.562 11.773 -0.903 1 98.44 106 ALA A CA 1
ATOM 831 C C . ALA A 1 106 ? -24.797 11.32 0.538 1 98.44 106 ALA A C 1
ATOM 833 O O . ALA A 1 106 ? -25.438 12.031 1.323 1 98.44 106 ALA A O 1
ATOM 834 N N . LEU A 1 107 ? -24.312 10.141 0.838 1 98.75 107 LEU A N 1
ATOM 835 C CA . LEU A 1 107 ? -24.047 9.734 2.213 1 98.75 107 LEU A CA 1
ATOM 836 C C . LEU A 1 107 ? -22.734 10.344 2.717 1 98.75 107 LEU A C 1
ATOM 838 O O . LEU A 1 107 ? -21.703 10.25 2.055 1 98.75 107 LEU A O 1
ATOM 842 N N . VAL A 1 108 ? -22.844 11.023 3.84 1 98.81 108 VAL A N 1
ATOM 843 C CA . VAL A 1 108 ? -21.641 11.594 4.434 1 98.81 108 VAL A CA 1
ATOM 844 C C . VAL A 1 108 ? -21.094 10.641 5.496 1 98.81 108 VAL A C 1
ATOM 846 O O . VAL A 1 108 ? -21.812 10.203 6.387 1 98.81 108 VAL A O 1
ATOM 849 N N . VAL A 1 109 ? -19.828 10.258 5.375 1 98.94 109 VAL A N 1
ATOM 850 C CA . VAL A 1 109 ? -19.141 9.391 6.324 1 98.94 109 VAL A CA 1
ATOM 851 C C . VAL A 1 109 ? -17.828 10.039 6.754 1 98.94 109 VAL A C 1
ATOM 853 O O . VAL A 1 109 ? -17.031 10.453 5.914 1 98.94 109 VAL A O 1
ATOM 856 N N . PHE A 1 110 ? -17.625 10.227 8.047 1 98.94 110 PHE A N 1
ATOM 857 C CA . PHE A 1 110 ? -16.344 10.648 8.602 1 98.94 110 PHE A CA 1
ATOM 858 C C . PHE A 1 110 ? -15.664 9.5 9.344 1 98.94 110 PHE A C 1
ATOM 860 O O . PHE A 1 110 ? -16.203 8.984 10.32 1 98.94 110 PHE A O 1
ATOM 867 N N . GLY A 1 111 ? -14.523 9.039 8.859 1 98.88 111 GLY A N 1
ATOM 868 C CA . GLY A 1 111 ? -13.789 7.969 9.516 1 98.88 111 GLY A CA 1
ATOM 869 C C . GLY A 1 111 ? -12.734 8.469 10.477 1 98.88 111 GLY A C 1
ATOM 870 O O . GLY A 1 111 ? -11.836 9.219 10.086 1 98.88 111 GLY A O 1
ATOM 871 N N . GLU A 1 112 ? -12.836 8.07 11.719 1 98.88 112 GLU A N 1
ATOM 872 C CA . GLU A 1 112 ? -11.859 8.508 12.711 1 98.88 112 GLU A CA 1
ATOM 873 C C . GLU A 1 112 ? -10.539 7.77 12.531 1 98.88 112 GLU A C 1
ATOM 875 O O . GLU A 1 112 ? -10.516 6.562 12.281 1 98.88 112 GLU A O 1
ATOM 880 N N . HIS A 1 113 ? -9.469 8.445 12.641 1 98.75 113 HIS A N 1
ATOM 881 C CA . HIS A 1 113 ? -8.117 7.918 12.5 1 98.75 113 HIS A CA 1
ATOM 882 C C . HIS A 1 113 ? -7.719 7.098 13.719 1 98.75 113 HIS A C 1
ATOM 884 O O . HIS A 1 113 ? -8.023 7.477 14.852 1 98.75 113 HIS A O 1
ATOM 890 N N . ARG A 1 114 ? -7.066 5.992 13.5 1 98.5 114 ARG A N 1
ATOM 891 C CA . ARG A 1 114 ? -6.531 5.234 14.625 1 98.5 114 ARG A CA 1
ATOM 892 C C . ARG A 1 114 ? -5.605 6.098 15.477 1 98.5 114 ARG A C 1
ATOM 894 O O . ARG A 1 114 ? -4.855 6.922 14.945 1 98.5 114 ARG A O 1
ATOM 901 N N . TYR A 1 115 ? -5.695 5.926 16.859 1 98.12 115 TYR A N 1
ATOM 902 C CA . TYR A 1 115 ? -4.887 6.582 17.875 1 98.12 115 TYR A CA 1
ATOM 903 C C . TYR A 1 115 ? -5.285 8.047 18.031 1 98.12 115 TYR A C 1
ATOM 905 O O . TYR A 1 115 ? -4.508 8.852 18.547 1 98.12 115 TYR A O 1
ATOM 913 N N . TYR A 1 116 ? -6.445 8.414 17.562 1 98.06 116 TYR A N 1
ATOM 914 C CA . TYR A 1 116 ? -7.031 9.727 17.812 1 98.06 116 TYR A CA 1
ATOM 915 C C . TYR A 1 116 ? -8.484 9.602 18.25 1 98.06 116 TYR A C 1
ATOM 917 O O . TYR A 1 116 ? -9.133 8.586 17.984 1 98.06 116 TYR A O 1
ATOM 925 N N . GLY A 1 117 ? -8.984 10.68 18.938 1 97.75 117 GLY A N 1
ATOM 926 C CA . GLY A 1 117 ? -10.359 10.656 19.391 1 97.75 117 GLY A CA 1
ATOM 927 C C . GLY A 1 117 ? -10.664 9.5 20.312 1 97.75 117 GLY A C 1
ATOM 928 O O . GLY A 1 117 ? -9.992 9.312 21.328 1 97.75 117 GLY A O 1
ATOM 929 N N . LYS A 1 118 ? -11.625 8.672 19.859 1 97.94 118 LYS A N 1
ATOM 930 C CA . LYS A 1 118 ? -12.047 7.523 20.656 1 97.94 118 LYS A CA 1
ATOM 931 C C . LYS A 1 118 ? -11.555 6.215 20.047 1 97.94 118 LYS A C 1
ATOM 933 O O . LYS A 1 118 ? -11.836 5.133 20.562 1 97.94 118 LYS A O 1
ATOM 938 N N . THR A 1 119 ? -10.82 6.289 18.969 1 98.5 119 THR A N 1
ATOM 939 C CA . THR A 1 119 ? -10.391 5.109 18.234 1 98.5 119 THR A CA 1
ATOM 940 C C . THR A 1 119 ? -8.961 4.719 18.609 1 98.5 119 THR A C 1
ATOM 942 O O . THR A 1 119 ? -8 5.332 18.141 1 98.5 119 THR A O 1
ATOM 945 N N . TYR A 1 120 ? -8.844 3.695 19.438 1 97.69 120 TYR A N 1
ATOM 946 C CA . TYR A 1 120 ? -7.531 3.213 19.859 1 97.69 120 TYR A CA 1
ATOM 947 C C . TYR A 1 120 ? -7.441 1.697 19.734 1 97.69 120 TYR A C 1
ATOM 949 O O . TYR A 1 120 ? -8.227 0.969 20.344 1 97.69 120 TYR A O 1
ATOM 957 N N . PRO A 1 121 ? -6.496 1.203 18.969 1 96.12 121 PRO A N 1
ATOM 958 C CA . PRO A 1 121 ? -6.309 -0.248 18.891 1 96.12 121 PRO A CA 1
ATOM 959 C C . PRO A 1 121 ? -5.996 -0.876 20.25 1 96.12 121 PRO A C 1
ATOM 961 O O . PRO A 1 121 ? -6.324 -2.043 20.484 1 96.12 121 PRO A O 1
ATOM 964 N N . PHE A 1 122 ? -5.34 -0.064 21.078 1 94.56 122 PHE A N 1
ATOM 965 C CA . PHE A 1 122 ? -4.953 -0.554 22.391 1 94.56 122 PHE A CA 1
ATOM 966 C C . PHE A 1 122 ? -5.172 0.517 23.453 1 94.56 122 PHE A C 1
ATOM 968 O O . PHE A 1 122 ? -5.043 1.711 23.188 1 94.56 122 PHE A O 1
ATOM 975 N N . GLY A 1 123 ? -5.539 0.204 24.641 1 91.31 123 GLY A N 1
ATOM 976 C CA . GLY A 1 123 ? -5.418 1.008 25.844 1 91.31 123 GLY A CA 1
ATOM 977 C C . GLY A 1 123 ? -6.363 2.197 25.859 1 91.31 123 GLY A C 1
ATOM 978 O O . GLY A 1 123 ? -6.25 3.068 26.734 1 91.31 123 GLY A O 1
ATOM 979 N N . SER A 1 124 ? -7.203 2.418 24.984 1 88.62 124 SER A N 1
ATOM 980 C CA . SER A 1 124 ? -8.258 3.422 24.938 1 88.62 124 SER A CA 1
ATOM 981 C C . SER A 1 124 ? -7.699 4.824 25.156 1 88.62 124 SER A C 1
ATOM 983 O O . SER A 1 124 ? -8.266 5.617 25.922 1 88.62 124 SER A O 1
ATOM 985 N N . GLY A 1 125 ? -6.488 5.109 24.734 1 88.5 125 GLY A N 1
ATOM 986 C CA . GLY A 1 125 ? -5.91 6.441 24.812 1 88.5 125 GLY A CA 1
ATOM 987 C C . GLY A 1 125 ? -5.066 6.652 26.047 1 88.5 125 GLY A C 1
ATOM 988 O O . GLY A 1 125 ? -4.5 7.73 26.25 1 88.5 125 GLY A O 1
ATOM 989 N N . GLY A 1 126 ? -4.977 5.66 26.844 1 92.69 126 GLY A N 1
ATOM 990 C CA . GLY A 1 126 ? -4.113 5.711 28.016 1 92.69 126 GLY A CA 1
ATOM 991 C C . GLY A 1 126 ? -2.676 5.336 27.719 1 92.69 126 GLY A C 1
ATOM 992 O O . GLY A 1 126 ? -2.305 5.156 26.562 1 92.69 126 GLY A O 1
ATOM 993 N N . PRO A 1 127 ? -1.893 5.25 28.719 1 93.19 127 PRO A N 1
ATOM 994 C CA . PRO A 1 127 ? -0.457 5.008 28.562 1 93.19 127 PRO A CA 1
ATOM 995 C C . PRO A 1 127 ? -0.161 3.74 27.766 1 93.19 127 PRO A C 1
ATOM 997 O O . PRO A 1 127 ? 0.833 3.684 27.031 1 93.19 127 PRO A O 1
ATOM 1000 N N . ASP A 1 128 ? -0.99 2.758 27.859 1 95.19 128 ASP A N 1
ATOM 1001 C CA . ASP A 1 128 ? -0.768 1.497 27.156 1 95.19 128 ASP A CA 1
ATOM 1002 C C . ASP A 1 128 ? -0.839 1.69 25.641 1 95.19 128 ASP A C 1
ATOM 1004 O O . ASP A 1 128 ? -0.18 0.972 24.891 1 95.19 128 ASP A O 1
ATOM 1008 N N . SER A 1 129 ? -1.656 2.621 25.172 1 95.69 129 SER A N 1
ATOM 1009 C CA . SER A 1 129 ? -1.774 2.92 23.75 1 95.69 129 SER A CA 1
ATOM 1010 C C . SER A 1 129 ? -0.442 3.385 23.172 1 95.69 129 SER A C 1
ATOM 1012 O O . SER A 1 129 ? -0.182 3.207 21.969 1 95.69 129 SER A O 1
ATOM 1014 N N . TYR A 1 130 ? 0.39 3.916 24.031 1 95.31 130 TYR A N 1
ATOM 1015 C CA . TYR A 1 130 ? 1.59 4.598 23.562 1 95.31 130 TYR A CA 1
ATOM 1016 C C . TYR A 1 130 ? 2.844 3.822 23.938 1 95.31 130 TYR A C 1
ATOM 1018 O O . TYR A 1 130 ? 3.955 4.359 23.875 1 95.31 130 TYR A O 1
ATOM 1026 N N . SER A 1 131 ? 2.641 2.566 24.359 1 94.31 131 SER A N 1
ATOM 1027 C CA . SER A 1 131 ? 3.793 1.702 24.594 1 94.31 131 SER A CA 1
ATOM 1028 C C . SER A 1 131 ? 4.496 1.347 23.297 1 94.31 131 SER A C 1
ATOM 1030 O O . SER A 1 131 ? 3.896 1.432 22.219 1 94.31 131 SER A O 1
ATOM 1032 N N . LYS A 1 132 ? 5.715 0.886 23.406 1 90.44 132 LYS A N 1
ATOM 1033 C CA . LYS A 1 132 ? 6.527 0.544 22.234 1 90.44 132 LYS A CA 1
ATOM 1034 C C . LYS A 1 132 ? 5.887 -0.585 21.438 1 90.44 132 LYS A C 1
ATOM 1036 O O . LYS A 1 132 ? 6.023 -0.635 20.203 1 90.44 132 LYS A O 1
ATOM 1041 N N . GLU A 1 133 ? 5.18 -1.431 22.062 1 89.56 133 GLU A N 1
ATOM 1042 C CA . GLU A 1 133 ? 4.586 -2.6 21.422 1 89.56 133 GLU A CA 1
ATOM 1043 C C . GLU A 1 133 ? 3.305 -2.232 20.672 1 89.56 133 GLU A C 1
ATOM 1045 O O . GLU A 1 133 ? 2.828 -2.996 19.844 1 89.56 133 GLU A O 1
ATOM 1050 N N . HIS A 1 134 ? 2.734 -1.112 21.047 1 93.56 134 HIS A N 1
ATOM 1051 C CA . HIS A 1 134 ? 1.382 -0.847 20.578 1 93.56 134 HIS A CA 1
ATOM 1052 C C . HIS A 1 134 ? 1.352 0.359 19.641 1 93.56 134 HIS A C 1
ATOM 1054 O O . HIS A 1 134 ? 0.581 0.386 18.672 1 93.56 134 HIS A O 1
ATOM 1060 N N . ILE A 1 135 ? 2.219 1.371 19.812 1 96.25 135 ILE A N 1
ATOM 1061 C CA . ILE A 1 135 ? 2.084 2.668 19.172 1 96.25 135 ILE A CA 1
ATOM 1062 C C . ILE A 1 135 ? 2.58 2.572 17.719 1 96.25 135 ILE A C 1
ATOM 1064 O O . ILE A 1 135 ? 2.234 3.408 16.891 1 96.25 135 ILE A O 1
ATOM 1068 N N . GLY A 1 136 ? 3.355 1.464 17.406 1 94.88 136 GLY A N 1
ATOM 1069 C CA . GLY A 1 136 ? 3.934 1.312 16.078 1 94.88 136 GLY A CA 1
ATOM 1070 C C . GLY A 1 136 ? 2.893 1.15 14.992 1 94.88 136 GLY A C 1
ATOM 1071 O O . GLY A 1 136 ? 3.188 1.344 13.812 1 94.88 136 GLY A O 1
ATOM 1072 N N . TYR A 1 137 ? 1.602 0.82 15.359 1 96 137 TYR A N 1
ATOM 1073 C CA . TYR A 1 137 ? 0.517 0.629 14.406 1 96 137 TYR A CA 1
ATOM 1074 C C . TYR A 1 137 ? -0.074 1.967 13.977 1 96 137 TYR A C 1
ATOM 1076 O O . TYR A 1 137 ? -0.983 2.014 13.141 1 96 137 TYR A O 1
ATOM 1084 N N . LEU A 1 138 ? 0.44 3.066 14.555 1 97.56 138 LEU A N 1
ATOM 1085 C CA . LEU A 1 138 ? 0.075 4.41 14.117 1 97.56 138 LEU A CA 1
ATOM 1086 C C . LEU A 1 138 ? 0.899 4.832 12.906 1 97.56 138 LEU A C 1
ATOM 1088 O O . LEU A 1 138 ? 1.942 5.473 13.055 1 97.56 138 LEU A O 1
ATOM 1092 N N . SER A 1 139 ? 0.405 4.434 11.758 1 96.94 139 SER A N 1
ATOM 1093 C CA . SER A 1 139 ? 1.075 4.773 10.508 1 96.94 139 SER A CA 1
ATOM 1094 C C . SER A 1 139 ? 0.074 5.211 9.445 1 96.94 139 SER A C 1
ATOM 1096 O O . SER A 1 139 ? -1.115 4.898 9.539 1 96.94 139 SER A O 1
ATOM 1098 N N . VAL A 1 140 ? 0.524 5.945 8.5 1 97.75 140 VAL A N 1
ATOM 1099 C CA . VAL A 1 140 ? -0.291 6.398 7.379 1 97.75 140 VAL A CA 1
ATOM 1100 C C . VAL A 1 140 ? -0.85 5.191 6.629 1 97.75 140 VAL A C 1
ATOM 1102 O O . VAL A 1 140 ? -2.027 5.172 6.262 1 97.75 140 VAL A O 1
ATOM 1105 N N . GLU A 1 141 ? -0.047 4.156 6.43 1 98.19 141 GLU A N 1
ATOM 1106 C CA . GLU A 1 141 ? -0.438 2.973 5.664 1 98.19 141 GLU A CA 1
ATOM 1107 C C . GLU A 1 141 ? -1.596 2.24 6.34 1 98.19 141 GLU A C 1
ATOM 1109 O O . GLU A 1 141 ? -2.574 1.881 5.684 1 98.19 141 GLU A O 1
ATOM 1114 N N . GLN A 1 142 ? -1.461 2.02 7.664 1 98 142 GLN A N 1
ATOM 1115 C CA . GLN A 1 142 ? -2.531 1.369 8.414 1 98 142 GLN A CA 1
ATOM 1116 C C . GLN A 1 142 ? -3.818 2.188 8.359 1 98 142 GLN A C 1
ATOM 1118 O O . GLN A 1 142 ? -4.906 1.633 8.18 1 98 142 GLN A O 1
ATOM 1123 N N . ALA A 1 143 ? -3.686 3.496 8.484 1 98.69 143 ALA A N 1
ATOM 1124 C CA . ALA A 1 143 ? -4.859 4.363 8.469 1 98.69 143 ALA A CA 1
ATOM 1125 C C . ALA A 1 143 ? -5.582 4.285 7.121 1 98.69 143 ALA A C 1
ATOM 1127 O O . ALA A 1 143 ? -6.812 4.207 7.074 1 98.69 143 ALA A O 1
ATOM 1128 N N . LEU A 1 144 ? -4.844 4.363 6.012 1 98.81 144 LEU A N 1
ATOM 1129 C CA . LEU A 1 144 ? -5.453 4.266 4.688 1 98.81 144 LEU A CA 1
ATOM 1130 C C . LEU A 1 144 ? -6.172 2.934 4.52 1 98.81 144 LEU A C 1
ATOM 1132 O O . LEU A 1 144 ? -7.27 2.883 3.961 1 98.81 144 LEU A O 1
ATOM 1136 N N . ALA A 1 145 ? -5.5 1.85 4.98 1 98.62 145 ALA A N 1
ATOM 1137 C CA . ALA A 1 145 ? -6.125 0.531 4.902 1 98.62 145 ALA A CA 1
ATOM 1138 C C . ALA A 1 145 ? -7.391 0.469 5.75 1 98.62 145 ALA A C 1
ATOM 1140 O O . ALA A 1 145 ? -8.359 -0.2 5.387 1 98.62 145 ALA A O 1
ATOM 1141 N N . ASP A 1 146 ? -7.402 1.165 6.953 1 98.69 146 ASP A N 1
ATOM 1142 C CA . ASP A 1 146 ? -8.617 1.282 7.75 1 98.69 146 ASP A CA 1
ATOM 1143 C C . ASP A 1 146 ? -9.773 1.848 6.922 1 98.69 146 ASP A C 1
ATOM 1145 O O . ASP A 1 146 ? -10.883 1.313 6.945 1 98.69 146 ASP A O 1
ATOM 1149 N N . TYR A 1 147 ? -9.484 2.932 6.25 1 98.88 147 TYR A N 1
ATOM 1150 C CA . TYR A 1 147 ? -10.523 3.594 5.465 1 98.88 147 TYR A CA 1
ATOM 1151 C C . TYR A 1 147 ? -11.016 2.691 4.34 1 98.88 147 TYR A C 1
ATOM 1153 O O . TYR A 1 147 ? -12.219 2.619 4.07 1 98.88 147 TYR A O 1
ATOM 1161 N N . ALA A 1 148 ? -10.109 2.02 3.682 1 98.75 148 ALA A N 1
ATOM 1162 C CA . ALA A 1 148 ? -10.484 1.136 2.58 1 98.75 148 ALA A CA 1
ATOM 1163 C C . ALA A 1 148 ? -11.422 0.029 3.055 1 98.75 148 ALA A C 1
ATOM 1165 O O . ALA A 1 148 ? -12.461 -0.219 2.441 1 98.75 148 ALA A O 1
ATOM 1166 N N . THR A 1 149 ? -11.062 -0.634 4.172 1 98 149 THR A N 1
ATOM 1167 C CA . THR A 1 149 ? -11.867 -1.745 4.672 1 98 149 THR A CA 1
ATOM 1168 C C . THR A 1 149 ? -13.203 -1.247 5.207 1 98 149 THR A C 1
ATOM 1170 O O . THR A 1 149 ? -14.227 -1.927 5.074 1 98 149 THR A O 1
ATOM 1173 N N . LEU A 1 150 ? -13.203 -0.042 5.801 1 98.75 150 LEU A N 1
ATOM 1174 C CA . LEU A 1 150 ? -14.453 0.54 6.277 1 98.75 150 LEU A CA 1
ATOM 1175 C C . LEU A 1 150 ? -15.398 0.818 5.113 1 98.75 150 LEU A C 1
ATOM 1177 O O . LEU A 1 150 ? -16.578 0.485 5.184 1 98.75 150 LEU A O 1
ATOM 1181 N N . ILE A 1 151 ? -14.93 1.435 4.078 1 98.75 151 ILE A N 1
ATOM 1182 C CA . ILE A 1 151 ? -15.758 1.763 2.92 1 98.75 151 ILE A CA 1
ATOM 1183 C C . ILE A 1 151 ? -16.266 0.479 2.271 1 98.75 151 ILE A C 1
ATOM 1185 O O . ILE A 1 151 ? -17.438 0.398 1.882 1 98.75 151 ILE A O 1
ATOM 1189 N N . GLU A 1 152 ? -15.398 -0.558 2.146 1 97.19 152 GLU A N 1
ATOM 1190 C CA . GLU A 1 152 ? -15.844 -1.839 1.609 1 97.19 152 GLU A CA 1
ATOM 1191 C C . GLU A 1 152 ? -16.969 -2.428 2.457 1 97.19 152 GLU A C 1
ATOM 1193 O O . GLU A 1 152 ? -17.922 -3 1.923 1 97.19 152 GLU A O 1
ATOM 1198 N N . HIS A 1 153 ? -16.766 -2.316 3.766 1 97.38 153 HIS A N 1
ATOM 1199 C CA . HIS A 1 153 ? -17.812 -2.771 4.672 1 97.38 153 HIS A CA 1
ATOM 1200 C C . HIS A 1 153 ? -19.125 -2.035 4.414 1 97.38 153 HIS A C 1
ATOM 1202 O O . HIS A 1 153 ? -20.188 -2.658 4.316 1 97.38 153 HIS A O 1
ATOM 1208 N N . LEU A 1 154 ? -19.078 -0.722 4.27 1 98.5 154 LEU A N 1
ATOM 1209 C CA . LEU A 1 154 ? -20.281 0.077 4.027 1 98.5 154 LEU A CA 1
ATOM 1210 C C . LEU A 1 154 ? -20.922 -0.301 2.699 1 98.5 154 LEU A C 1
ATOM 1212 O O . LEU A 1 154 ? -22.141 -0.492 2.627 1 98.5 154 LEU A O 1
ATOM 1216 N N . LYS A 1 155 ? -20.172 -0.468 1.704 1 96.94 155 LYS A N 1
ATOM 1217 C CA . LYS A 1 155 ? -20.688 -0.782 0.374 1 96.94 155 LYS A CA 1
ATOM 1218 C C . LYS A 1 155 ? -21.312 -2.172 0.341 1 96.94 155 LYS A C 1
ATOM 1220 O O . LYS A 1 155 ? -22.25 -2.42 -0.421 1 96.94 155 LYS A O 1
ATOM 1225 N N . SER A 1 156 ? -20.797 -3.053 1.167 1 95.31 156 SER A N 1
ATOM 1226 C CA . SER A 1 156 ? -21.297 -4.426 1.166 1 95.31 156 SER A CA 1
ATOM 1227 C C . SER A 1 156 ? -22.516 -4.574 2.074 1 95.31 156 SER A C 1
ATOM 1229 O O . SER A 1 156 ? -23.297 -5.512 1.919 1 95.31 156 SER A O 1
ATOM 1231 N N . THR A 1 157 ? -22.719 -3.648 3.021 1 96.75 157 THR A N 1
ATOM 1232 C CA . THR A 1 157 ? -23.734 -3.885 4.035 1 96.75 157 THR A CA 1
ATOM 1233 C C . THR A 1 157 ? -24.906 -2.912 3.871 1 96.75 157 THR A C 1
ATOM 1235 O O . THR A 1 157 ? -26.031 -3.213 4.266 1 96.75 157 THR A O 1
ATOM 1238 N N . LEU A 1 158 ? -24.625 -1.713 3.328 1 97 158 LEU A N 1
ATOM 1239 C CA . LEU A 1 158 ? -25.703 -0.767 3.104 1 97 158 LEU A CA 1
ATOM 1240 C C . LEU A 1 158 ? -26.422 -1.062 1.789 1 97 158 LEU A C 1
ATOM 1242 O O . LEU A 1 158 ? -25.797 -1.077 0.727 1 97 158 LEU A O 1
ATOM 1246 N N . PRO A 1 159 ? -27.688 -1.261 1.858 1 94.94 159 PRO A N 1
ATOM 1247 C CA . PRO A 1 159 ? -28.422 -1.601 0.633 1 94.94 159 PRO A CA 1
ATOM 1248 C C . PRO A 1 159 ? -28.25 -0.551 -0.463 1 94.94 159 PRO A C 1
ATOM 1250 O O . PRO A 1 159 ? -28.438 0.642 -0.216 1 94.94 159 PRO A O 1
ATOM 1253 N N . GLY A 1 160 ? -27.844 -1.013 -1.628 1 94.44 160 GLY A N 1
ATOM 1254 C CA . GLY A 1 160 ? -27.75 -0.158 -2.801 1 94.44 160 GLY A CA 1
ATOM 1255 C C . GLY A 1 160 ? -26.438 0.599 -2.889 1 94.44 160 GLY A C 1
ATOM 1256 O O . GLY A 1 160 ? -26.219 1.354 -3.836 1 94.44 160 GLY A O 1
ATOM 1257 N N . ALA A 1 161 ? -25.516 0.349 -1.968 1 96.56 161 ALA A N 1
ATOM 1258 C CA . ALA A 1 161 ? -24.297 1.141 -1.884 1 96.56 161 ALA A CA 1
ATOM 1259 C C . ALA A 1 161 ? -23.172 0.514 -2.717 1 96.56 161 ALA A C 1
ATOM 1261 O O . ALA A 1 161 ? -22.125 1.135 -2.934 1 96.56 161 ALA A O 1
ATOM 1262 N N . SER A 1 162 ? -23.344 -0.664 -3.279 1 93.06 162 SER A N 1
ATOM 1263 C CA . SER A 1 162 ? -22.266 -1.429 -3.902 1 93.06 162 SER A CA 1
ATOM 1264 C C . SER A 1 162 ? -21.672 -0.678 -5.086 1 93.06 162 SER A C 1
ATOM 1266 O O . SER A 1 162 ? -20.484 -0.827 -5.387 1 93.06 162 SER A O 1
ATOM 1268 N N . HIS A 1 163 ? -22.453 0.193 -5.695 1 91.12 163 HIS A N 1
ATOM 1269 C CA . HIS A 1 163 ? -21.984 0.892 -6.883 1 91.12 163 HIS A CA 1
ATOM 1270 C C . HIS A 1 163 ? -21.828 2.387 -6.621 1 91.12 163 HIS A C 1
ATOM 1272 O O . HIS A 1 163 ? -21.562 3.162 -7.543 1 91.12 163 HIS A O 1
ATOM 1278 N N . SER A 1 164 ? -21.969 2.771 -5.367 1 96.62 164 SER A N 1
ATOM 1279 C CA . SER A 1 164 ? -21.859 4.188 -5.027 1 96.62 164 SER A CA 1
ATOM 1280 C C . SER A 1 164 ? -20.438 4.688 -5.262 1 96.62 164 SER A C 1
ATOM 1282 O O . SER A 1 164 ? -19.469 4.121 -4.73 1 96.62 164 SER A O 1
ATOM 1284 N N . PRO A 1 165 ? -20.297 5.777 -6.082 1 97.56 165 PRO A N 1
ATOM 1285 C CA . PRO A 1 165 ? -18.969 6.391 -6.125 1 97.56 165 PRO A CA 1
ATOM 1286 C C . PRO A 1 165 ? -18.547 6.969 -4.777 1 97.56 165 PRO A C 1
ATOM 1288 O O . PRO A 1 165 ? -19.391 7.391 -3.984 1 97.56 165 PRO A O 1
ATOM 1291 N N . VAL A 1 166 ? -17.297 6.965 -4.531 1 98.75 166 VAL A N 1
ATOM 1292 C CA . VAL A 1 166 ? -16.766 7.477 -3.27 1 98.75 166 VAL A CA 1
ATOM 1293 C C . VAL A 1 166 ? -15.836 8.656 -3.541 1 98.75 166 VAL A C 1
ATOM 1295 O O . VAL A 1 166 ? -14.898 8.539 -4.332 1 98.75 166 VAL A O 1
ATOM 1298 N N . ILE A 1 167 ? -16.047 9.789 -2.973 1 98.94 167 ILE A N 1
ATOM 1299 C CA . ILE A 1 167 ? -15.172 10.953 -3.014 1 98.94 167 ILE A CA 1
ATOM 1300 C C . ILE A 1 167 ? -14.609 11.227 -1.62 1 98.94 167 ILE A C 1
ATOM 1302 O O . ILE A 1 167 ? -15.367 11.328 -0.648 1 98.94 167 ILE A O 1
ATOM 1306 N N . ALA A 1 168 ? -13.32 11.305 -1.497 1 98.94 168 ALA A N 1
ATOM 1307 C CA . ALA A 1 168 ? -12.664 11.57 -0.219 1 98.94 168 ALA A CA 1
ATOM 1308 C C . ALA A 1 168 ? -12.43 13.07 -0.031 1 98.94 168 ALA A C 1
ATOM 1310 O O . ALA A 1 168 ? -12.094 13.773 -0.984 1 98.94 168 ALA A O 1
ATOM 1311 N N . PHE A 1 169 ? -12.609 13.523 1.168 1 98.94 169 PHE A N 1
ATOM 1312 C CA . PHE A 1 169 ? -12.359 14.898 1.587 1 98.94 169 PHE A CA 1
ATOM 1313 C C . PHE A 1 169 ? -11.43 14.93 2.793 1 98.94 169 PHE A C 1
ATOM 1315 O O . PHE A 1 169 ? -11.438 14.016 3.619 1 98.94 169 PHE A O 1
ATOM 1322 N N . GLY A 1 170 ? -10.68 15.938 2.912 1 98.69 170 GLY A N 1
ATOM 1323 C CA . GLY A 1 170 ? -9.875 16.172 4.098 1 98.69 170 GLY A CA 1
ATOM 1324 C C . GLY A 1 170 ? -9.055 17.453 4.023 1 98.69 170 GLY A C 1
ATOM 1325 O O . GLY A 1 170 ? -8.82 17.969 2.934 1 98.69 170 GLY A O 1
ATOM 1326 N N . GLY A 1 171 ? -8.664 17.969 5.102 1 98.38 171 GLY A N 1
ATOM 1327 C CA . GLY A 1 171 ? -7.793 19.125 5.227 1 98.38 171 GLY A CA 1
ATOM 1328 C C . GLY A 1 171 ? -6.523 18.844 6.008 1 98.38 171 GLY A C 1
ATOM 1329 O O . GLY A 1 171 ? -6.539 18.047 6.953 1 98.38 171 GLY A O 1
ATOM 1330 N N . SER A 1 172 ? -5.488 19.516 5.613 1 97.69 172 SER A N 1
ATOM 1331 C CA . SER A 1 172 ? -4.227 19.344 6.328 1 97.69 172 SER A CA 1
ATOM 1332 C C . SER A 1 172 ? -3.746 17.906 6.262 1 97.69 172 SER A C 1
ATOM 1334 O O . SER A 1 172 ? -3.584 17.344 5.172 1 97.69 172 SER A O 1
ATOM 1336 N N . TYR A 1 173 ? -3.506 17.266 7.406 1 97.81 173 TYR A N 1
ATOM 1337 C CA . TYR A 1 173 ? -3.148 15.852 7.414 1 97.81 173 TYR A CA 1
ATOM 1338 C C . TYR A 1 173 ? -4.246 15.008 6.781 1 97.81 173 TYR A C 1
ATOM 1340 O O . TYR A 1 173 ? -3.967 14.102 5.992 1 97.81 173 TYR A O 1
ATOM 1348 N N . GLY A 1 174 ? -5.52 15.32 7.062 1 98.5 174 GLY A N 1
ATOM 1349 C CA . GLY A 1 174 ? -6.625 14.648 6.395 1 98.5 174 GLY A CA 1
ATOM 1350 C C . GLY A 1 174 ? -6.613 14.828 4.891 1 98.5 174 GLY A C 1
ATOM 1351 O O . GLY A 1 174 ? -7.016 13.93 4.148 1 98.5 174 GLY A O 1
ATOM 1352 N N . GLY A 1 175 ? -6.215 16.047 4.457 1 98.81 175 GLY A N 1
ATOM 1353 C CA . GLY A 1 175 ? -6.047 16.266 3.029 1 98.81 175 GLY A CA 1
ATOM 1354 C C . GLY A 1 175 ? -4.973 15.391 2.412 1 98.81 175 GLY A C 1
ATOM 1355 O O . GLY A 1 175 ? -5.16 14.844 1.323 1 98.81 175 GLY A O 1
ATOM 1356 N N . MET A 1 176 ? -3.805 15.297 3.119 1 98.44 176 MET A N 1
ATOM 1357 C CA . MET A 1 176 ? -2.758 14.391 2.664 1 98.44 176 MET A CA 1
ATOM 1358 C C . MET A 1 176 ? -3.287 12.961 2.562 1 98.44 176 MET A C 1
ATOM 1360 O O . MET A 1 176 ? -3.053 12.281 1.562 1 98.44 176 MET A O 1
ATOM 1364 N N . LEU A 1 177 ? -4.055 12.539 3.596 1 98.81 177 LEU A N 1
ATOM 1365 C CA . LEU A 1 177 ? -4.637 11.203 3.619 1 98.81 177 LEU A CA 1
ATOM 1366 C C . LEU A 1 177 ? -5.602 11.008 2.455 1 98.81 177 LEU A C 1
ATOM 1368 O O . LEU A 1 177 ? -5.633 9.938 1.84 1 98.81 177 LEU A O 1
ATOM 1372 N N . SER A 1 178 ? -6.387 12.039 2.115 1 98.88 178 SER A N 1
ATOM 1373 C CA . SER A 1 178 ? -7.34 11.93 1.015 1 98.88 178 SER A CA 1
ATOM 1374 C C . SER A 1 178 ? -6.625 11.719 -0.316 1 98.88 178 SER A C 1
ATOM 1376 O O . SER A 1 178 ? -7.035 10.875 -1.116 1 98.88 178 SER A O 1
ATOM 1378 N N . ALA A 1 179 ? -5.574 12.492 -0.503 1 98.75 179 ALA A N 1
ATOM 1379 C CA . ALA A 1 179 ? -4.793 12.344 -1.729 1 98.75 179 ALA A CA 1
ATOM 1380 C C . ALA A 1 179 ? -4.133 10.969 -1.797 1 98.75 179 ALA A C 1
ATOM 1382 O O . ALA A 1 179 ? -4.234 10.273 -2.811 1 98.75 179 ALA A O 1
ATOM 1383 N N . TRP A 1 180 ? -3.461 10.609 -0.707 1 98.62 180 TRP A N 1
ATOM 1384 C CA . TRP A 1 180 ? -2.773 9.32 -0.667 1 98.62 180 TRP A CA 1
ATOM 1385 C C . TRP A 1 180 ? -3.764 8.172 -0.805 1 98.62 180 TRP A C 1
ATOM 1387 O O . TRP A 1 180 ? -3.459 7.148 -1.43 1 98.62 180 TRP A O 1
ATOM 1397 N N . PHE A 1 181 ? -4.941 8.32 -0.181 1 98.81 181 PHE A N 1
ATOM 1398 C CA . PHE A 1 181 ? -5.977 7.301 -0.272 1 98.81 181 PHE A CA 1
ATOM 1399 C C . PHE A 1 181 ? -6.387 7.074 -1.723 1 98.81 181 PHE A C 1
ATOM 1401 O O . PHE A 1 181 ? -6.465 5.934 -2.182 1 98.81 181 PHE A O 1
ATOM 1408 N N . ARG A 1 182 ? -6.625 8.172 -2.465 1 98.75 182 ARG A N 1
ATOM 1409 C CA . ARG A 1 182 ? -6.969 8.094 -3.881 1 98.75 182 ARG A CA 1
ATOM 1410 C C . ARG A 1 182 ? -5.852 7.434 -4.684 1 98.75 182 ARG A C 1
ATOM 1412 O O . ARG A 1 182 ? -6.117 6.668 -5.609 1 98.75 182 ARG A O 1
ATOM 1419 N N . MET A 1 183 ? -4.66 7.668 -4.324 1 98.06 183 MET A N 1
ATOM 1420 C CA . MET A 1 183 ? -3.508 7.16 -5.066 1 98.06 183 MET A CA 1
ATOM 1421 C C . MET A 1 183 ? -3.287 5.676 -4.781 1 98.06 183 MET A C 1
ATOM 1423 O O . MET A 1 183 ? -2.986 4.902 -5.691 1 98.06 183 MET A O 1
ATOM 1427 N N . LYS A 1 184 ? -3.461 5.27 -3.543 1 98.31 184 LYS A N 1
ATOM 1428 C CA . LYS A 1 184 ? -3.082 3.926 -3.119 1 98.31 184 LYS A CA 1
ATOM 1429 C C . LYS A 1 184 ? -4.25 2.953 -3.27 1 98.31 184 LYS A C 1
ATOM 1431 O O . LYS A 1 184 ? -4.043 1.746 -3.412 1 98.31 184 LYS A O 1
ATOM 1436 N N . TYR A 1 185 ? -5.516 3.494 -3.205 1 98.38 185 TYR A N 1
ATOM 1437 C CA . TYR A 1 185 ? -6.707 2.658 -3.303 1 98.38 185 TYR A CA 1
ATOM 1438 C C . TYR A 1 185 ? -7.684 3.219 -4.328 1 98.38 185 TYR A C 1
ATOM 1440 O O . TYR A 1 185 ? -8.852 3.461 -4.016 1 98.38 185 TYR A O 1
ATOM 1448 N N . PRO A 1 186 ? -7.234 3.355 -5.539 1 97.44 186 PRO A N 1
ATOM 1449 C CA . PRO A 1 186 ? -8.094 3.969 -6.555 1 97.44 186 PRO A CA 1
ATOM 1450 C C . PRO A 1 186 ? -9.328 3.125 -6.875 1 97.44 186 PRO A C 1
ATOM 1452 O O . PRO A 1 186 ? -10.289 3.625 -7.461 1 97.44 186 PRO A O 1
ATOM 1455 N N . GLN A 1 187 ? -9.352 1.85 -6.48 1 95.5 187 GLN A N 1
ATOM 1456 C CA . GLN A 1 187 ? -10.5 0.979 -6.695 1 95.5 187 GLN A CA 1
ATOM 1457 C C . GLN A 1 187 ? -11.57 1.216 -5.637 1 95.5 187 GLN A C 1
ATOM 1459 O O . GLN A 1 187 ? -12.711 0.766 -5.785 1 95.5 187 GLN A O 1
ATOM 1464 N N . VAL A 1 188 ? -11.195 1.9 -4.539 1 97.94 188 VAL A N 1
ATOM 1465 C CA . VAL A 1 188 ? -12.102 2.107 -3.416 1 97.94 188 VAL A CA 1
ATOM 1466 C C . VAL A 1 188 ? -12.625 3.541 -3.434 1 97.94 188 VAL A C 1
ATOM 1468 O O . VAL A 1 188 ? -13.797 3.783 -3.125 1 97.94 188 VAL A O 1
ATOM 1471 N N . VAL A 1 189 ? -11.781 4.48 -3.783 1 98.44 189 VAL A N 1
ATOM 1472 C CA . VAL A 1 189 ? -12.117 5.898 -3.771 1 98.44 189 VAL A CA 1
ATOM 1473 C C . VAL A 1 189 ? -11.93 6.488 -5.168 1 98.44 189 VAL A C 1
ATOM 1475 O O . VAL A 1 189 ? -10.875 6.316 -5.781 1 98.44 189 VAL A O 1
ATOM 1478 N N . ASP A 1 190 ? -12.93 7.246 -5.637 1 98.31 190 ASP A N 1
ATOM 1479 C CA . ASP A 1 190 ? -13.008 7.617 -7.047 1 98.31 190 ASP A CA 1
ATOM 1480 C C . ASP A 1 190 ? -12.461 9.023 -7.273 1 98.31 190 ASP A C 1
ATOM 1482 O O . ASP A 1 190 ? -12.195 9.422 -8.414 1 98.31 190 ASP A O 1
ATOM 1486 N N . GLY A 1 191 ? -12.25 9.781 -6.305 1 98.69 191 GLY A N 1
ATOM 1487 C CA . GLY A 1 191 ? -11.719 11.133 -6.336 1 98.69 191 GLY A CA 1
ATOM 1488 C C . GLY A 1 191 ? -11.43 11.695 -4.957 1 98.69 191 GLY A C 1
ATOM 1489 O O . GLY A 1 191 ? -11.797 11.086 -3.947 1 98.69 191 GLY A O 1
ATOM 1490 N N . ALA A 1 192 ? -10.75 12.844 -4.891 1 98.94 192 ALA A N 1
ATOM 1491 C CA . ALA A 1 192 ? -10.391 13.398 -3.588 1 98.94 192 ALA A CA 1
ATOM 1492 C C . ALA A 1 192 ? -10.258 14.922 -3.654 1 98.94 192 ALA A C 1
ATOM 1494 O O . ALA A 1 192 ? -9.797 15.461 -4.66 1 98.94 192 ALA A O 1
ATOM 1495 N N . LEU A 1 193 ? -10.703 15.547 -2.68 1 98.94 193 LEU A N 1
ATOM 1496 C CA . LEU A 1 193 ? -10.352 16.938 -2.391 1 98.94 193 LEU A CA 1
ATOM 1497 C C . LEU A 1 193 ? -9.367 17.016 -1.23 1 98.94 193 LEU A C 1
ATOM 1499 O O . LEU A 1 193 ? -9.742 16.812 -0.073 1 98.94 193 LEU A O 1
ATOM 1503 N N . ALA A 1 194 ? -8.148 17.25 -1.543 1 98.88 194 ALA A N 1
ATOM 1504 C CA . ALA A 1 194 ? -7.07 17.438 -0.574 1 98.88 194 ALA A CA 1
ATOM 1505 C C . ALA A 1 194 ? -6.844 18.906 -0.271 1 98.88 194 ALA A C 1
ATOM 1507 O O . ALA A 1 194 ? -6 19.562 -0.899 1 98.88 194 ALA A O 1
ATOM 1508 N N . ALA A 1 195 ? -7.488 19.391 0.775 1 98.88 195 ALA A N 1
ATOM 1509 C CA . ALA A 1 195 ? -7.418 20.797 1.131 1 98.88 195 ALA A CA 1
ATOM 1510 C C . ALA A 1 195 ? -6.277 21.062 2.111 1 98.88 195 ALA A C 1
ATOM 1512 O O . ALA A 1 195 ? -6.07 20.297 3.051 1 98.88 195 ALA A O 1
ATOM 1513 N N . SER A 1 196 ? -5.535 22.156 1.856 1 98.31 196 SER A N 1
ATOM 1514 C CA . SER A 1 196 ? -4.488 22.578 2.781 1 98.31 196 SER A CA 1
ATOM 1515 C C . SER A 1 196 ? -3.535 21.438 3.096 1 98.31 196 SER A C 1
ATOM 1517 O O . SER A 1 196 ? -3.162 21.234 4.254 1 98.31 196 SER A O 1
ATOM 1519 N N . ALA A 1 197 ? -3.182 20.625 2.096 1 97.81 197 ALA A N 1
ATOM 1520 C CA . ALA A 1 197 ? -2.434 19.391 2.301 1 97.81 197 ALA A CA 1
ATOM 1521 C C . ALA A 1 197 ? -0.953 19.578 1.988 1 97.81 197 ALA A C 1
ATOM 1523 O O . ALA A 1 197 ? -0.553 19.594 0.822 1 97.81 197 ALA A O 1
ATOM 1524 N N . PRO A 1 198 ? -0.097 19.688 2.969 1 95.94 198 PRO A N 1
ATOM 1525 C CA . PRO A 1 198 ? 1.326 19.922 2.711 1 95.94 198 PRO A CA 1
ATOM 1526 C C . PRO A 1 198 ? 2.086 18.641 2.381 1 95.94 198 PRO A C 1
ATOM 1528 O O . PRO A 1 198 ? 3.076 18.328 3.041 1 95.94 198 PRO A O 1
ATOM 1531 N N . ILE A 1 199 ? 1.783 17.984 1.326 1 95.56 199 ILE A N 1
ATOM 1532 C CA . ILE A 1 199 ? 2.338 16.703 0.916 1 95.56 199 ILE A CA 1
ATOM 1533 C C . ILE A 1 199 ? 3.828 16.859 0.621 1 95.56 199 ILE A C 1
ATOM 1535 O O . ILE A 1 199 ? 4.633 16.016 1.02 1 95.56 199 ILE A O 1
ATOM 1539 N N . LEU A 1 200 ? 4.23 17.938 0.033 1 93.62 200 LEU A N 1
ATOM 1540 C CA . LEU A 1 200 ? 5.598 18.109 -0.44 1 93.62 200 LEU A CA 1
ATOM 1541 C C . LEU A 1 200 ? 6.562 18.266 0.731 1 93.62 200 LEU A C 1
ATOM 1543 O O . LEU A 1 200 ? 7.711 17.828 0.656 1 93.62 200 LEU A O 1
ATOM 1547 N N . TRP A 1 201 ? 6.141 18.891 1.838 1 91.88 201 TRP A N 1
ATOM 1548 C CA . TRP A 1 201 ? 6.996 19.016 3.012 1 91.88 201 TRP A CA 1
ATOM 1549 C C . TRP A 1 201 ? 7.105 17.688 3.758 1 91.88 201 TRP A C 1
ATOM 1551 O O . TRP A 1 201 ? 8.133 17.406 4.375 1 91.88 201 TRP A O 1
ATOM 1561 N N . SER A 1 202 ? 6.133 16.844 3.615 1 87.31 202 SER A N 1
ATOM 1562 C CA . SER A 1 202 ? 6.102 15.578 4.332 1 87.31 202 SER A CA 1
ATOM 1563 C C . SER A 1 202 ? 6.891 14.5 3.588 1 87.31 202 SER A C 1
ATOM 1565 O O . SER A 1 202 ? 7.227 13.461 4.16 1 87.31 202 SER A O 1
ATOM 1567 N N . THR A 1 203 ? 7.199 14.727 2.277 1 81.69 203 THR A N 1
ATOM 1568 C CA . THR A 1 203 ? 7.844 13.711 1.454 1 81.69 203 THR A CA 1
ATOM 1569 C C . THR A 1 203 ? 9.219 14.188 0.984 1 81.69 203 THR A C 1
ATOM 1571 O O . THR A 1 203 ? 9.969 13.422 0.382 1 81.69 203 THR A O 1
ATOM 1574 N N . ASN A 1 204 ? 9.422 15.367 1.056 1 65.81 204 ASN A N 1
ATOM 1575 C CA . ASN A 1 204 ? 10.719 15.906 0.662 1 65.81 204 ASN A CA 1
ATOM 1576 C C . ASN A 1 204 ? 11.25 16.906 1.69 1 65.81 204 ASN A C 1
ATOM 1578 O O . ASN A 1 204 ? 10.859 18.062 1.689 1 65.81 204 ASN A O 1
ATOM 1582 N N . VAL A 1 205 ? 12.047 16.453 2.418 1 57.22 205 VAL A N 1
ATOM 1583 C CA . VAL A 1 205 ? 12.523 17.172 3.598 1 57.22 205 VAL A CA 1
ATOM 1584 C C . VAL A 1 205 ? 13.211 18.469 3.172 1 57.22 205 VAL A C 1
ATOM 1586 O O . VAL A 1 205 ? 13.047 19.5 3.814 1 57.22 205 VAL A O 1
ATOM 1589 N N . SER A 1 206 ? 13.852 18.344 1.992 1 49.97 206 SER A N 1
ATOM 1590 C CA . SER A 1 206 ? 14.656 19.5 1.613 1 49.97 206 SER A CA 1
ATOM 1591 C C . SER A 1 206 ? 13.781 20.672 1.203 1 49.97 206 SER A C 1
ATOM 1593 O O . SER A 1 206 ? 14.242 21.828 1.18 1 49.97 206 SER A O 1
ATOM 1595 N N . SER A 1 207 ? 12.602 20.344 0.899 1 49.47 207 SER A N 1
ATOM 1596 C CA . SER A 1 207 ? 11.742 21.391 0.349 1 49.47 207 SER A CA 1
ATOM 1597 C C . SER A 1 207 ? 11.195 22.297 1.448 1 49.47 207 SER A C 1
ATOM 1599 O O . SER A 1 207 ? 10.742 23.406 1.176 1 49.47 207 SER A O 1
ATOM 1601 N N . ALA A 1 208 ? 11.273 21.812 2.592 1 50.59 208 ALA A N 1
ATOM 1602 C CA . ALA A 1 208 ? 10.742 22.625 3.672 1 50.59 208 ALA A CA 1
ATOM 1603 C C . ALA A 1 208 ? 11.766 23.672 4.125 1 50.59 208 ALA A C 1
ATOM 1605 O O . ALA A 1 208 ? 11.43 24.609 4.84 1 50.59 208 ALA A O 1
ATOM 1606 N N . THR A 1 209 ? 13.125 23.391 3.586 1 48.5 209 THR A N 1
ATOM 1607 C CA . THR A 1 209 ? 14.148 24.281 4.117 1 48.5 209 THR A CA 1
ATOM 1608 C C . THR A 1 209 ? 14.242 25.547 3.281 1 48.5 209 THR A C 1
ATOM 1610 O O . THR A 1 209 ? 14.008 25.531 2.072 1 48.5 209 THR A O 1
ATOM 1613 N N . THR A 1 210 ? 14.039 26.672 3.855 1 46.53 210 THR A N 1
ATOM 1614 C CA . THR A 1 210 ? 14.031 28.062 3.438 1 46.53 210 THR A CA 1
ATOM 1615 C C . THR A 1 210 ? 15.375 28.453 2.83 1 46.53 210 THR A C 1
ATOM 1617 O O . THR A 1 210 ? 16.391 28.516 3.533 1 46.53 210 THR A O 1
ATOM 1620 N N . GLY A 1 211 ? 15.766 27.734 1.747 1 42.16 211 GLY A N 1
ATOM 1621 C CA . GLY A 1 211 ? 16.922 28.469 1.252 1 42.16 211 GLY A CA 1
ATOM 1622 C C . GLY A 1 211 ? 16.547 29.812 0.641 1 42.16 211 GLY A C 1
ATOM 1623 O O . GLY A 1 211 ? 15.367 30.062 0.361 1 42.16 211 GLY A O 1
ATOM 1624 N N . PRO A 1 212 ? 17.5 30.734 0.696 1 40.88 212 PRO A N 1
ATOM 1625 C CA . PRO A 1 212 ? 17.281 32.094 0.195 1 40.88 212 PRO A CA 1
ATOM 1626 C C . PRO A 1 212 ? 16.828 32.125 -1.263 1 40.88 212 PRO A C 1
ATOM 1628 O O . PRO A 1 212 ? 16.688 33.219 -1.844 1 40.88 212 PRO A O 1
ATOM 1631 N N . ASP A 1 213 ? 16.766 30.969 -1.749 1 45.59 213 ASP A N 1
ATOM 1632 C CA . ASP A 1 213 ? 16.531 31.062 -3.188 1 45.59 213 ASP A CA 1
ATOM 1633 C C . ASP A 1 213 ? 15.109 31.531 -3.484 1 45.59 213 ASP A C 1
ATOM 1635 O O . ASP A 1 213 ? 14.148 31.016 -2.904 1 45.59 213 ASP A O 1
ATOM 1639 N N . SER A 1 214 ? 14.945 32.75 -4.133 1 49.69 214 SER A N 1
ATOM 1640 C CA . SER A 1 214 ? 13.789 33.531 -4.547 1 49.69 214 SER A CA 1
ATOM 1641 C C . SER A 1 214 ? 12.766 32.688 -5.285 1 49.69 214 SER A C 1
ATOM 1643 O O . SER A 1 214 ? 11.625 33.094 -5.465 1 49.69 214 SER A O 1
ATOM 1645 N N . LYS A 1 215 ? 13.094 31.391 -5.746 1 60.97 215 LYS A N 1
ATOM 1646 C CA . LYS A 1 215 ? 12.109 30.734 -6.594 1 60.97 215 LYS A CA 1
ATOM 1647 C C . LYS A 1 215 ? 11.344 29.656 -5.812 1 60.97 215 LYS A C 1
ATOM 1649 O O . LYS A 1 215 ? 10.445 29.016 -6.352 1 60.97 215 LYS A O 1
ATOM 1654 N N . ARG A 1 216 ? 11.383 29.766 -4.438 1 75.31 216 ARG A N 1
ATOM 1655 C CA . ARG A 1 216 ? 10.688 28.734 -3.689 1 75.31 216 ARG A CA 1
ATOM 1656 C C . ARG A 1 216 ? 9.438 29.281 -3.01 1 75.31 216 ARG A C 1
ATOM 1658 O O . ARG A 1 216 ? 9.367 30.469 -2.695 1 75.31 216 ARG A O 1
ATOM 1665 N N . PRO A 1 217 ? 8.414 28.391 -2.85 1 86.56 217 PRO A N 1
ATOM 1666 C CA . PRO A 1 217 ? 7.305 28.859 -2.014 1 86.56 217 PRO A CA 1
ATOM 1667 C C . PRO A 1 217 ? 7.742 29.219 -0.595 1 86.56 217 PRO A C 1
ATOM 1669 O O . PRO A 1 217 ? 8.75 28.703 -0.111 1 86.56 217 PRO A O 1
ATOM 1672 N N . PRO A 1 218 ? 7.105 30.25 -0.068 1 89.5 218 PRO A N 1
ATOM 1673 C CA . PRO A 1 218 ? 7.492 30.625 1.293 1 89.5 218 PRO A CA 1
ATOM 1674 C C . PRO A 1 218 ? 7.332 29.484 2.293 1 89.5 218 PRO A C 1
ATOM 1676 O O . PRO A 1 218 ? 6.395 28.688 2.178 1 89.5 218 PRO A O 1
ATOM 1679 N N . GLY A 1 219 ? 8.281 29.484 3.252 1 91.75 219 GLY A N 1
ATOM 1680 C CA . GLY A 1 219 ? 8.18 28.516 4.336 1 91.75 219 GLY A CA 1
ATOM 1681 C C . GLY A 1 219 ? 7.055 28.828 5.309 1 91.75 219 GLY A C 1
ATOM 1682 O O . GLY A 1 219 ? 6.391 29.859 5.188 1 91.75 219 GLY A O 1
ATOM 1683 N N . TYR A 1 220 ? 6.855 27.922 6.23 1 94.75 220 TYR A N 1
ATOM 1684 C CA . TYR A 1 220 ? 5.781 28.031 7.211 1 94.75 220 TYR A CA 1
ATOM 1685 C C . TYR A 1 220 ? 5.871 29.344 7.98 1 94.75 220 TYR A C 1
ATOM 1687 O O . TYR A 1 220 ? 4.926 30.141 7.977 1 94.75 220 TYR A O 1
ATOM 1695 N N . PHE A 1 221 ? 7.004 29.641 8.586 1 96.06 221 PHE A N 1
ATOM 1696 C CA . PHE A 1 221 ? 7.148 30.812 9.461 1 96.06 221 PHE A CA 1
ATOM 1697 C C . PHE A 1 221 ? 7.273 32.094 8.641 1 96.06 221 PHE A C 1
ATOM 1699 O O . PHE A 1 221 ? 6.891 33.156 9.102 1 96.06 221 PHE A O 1
ATOM 1706 N N . GLU A 1 222 ? 7.82 31.922 7.426 1 95.19 222 GLU A N 1
ATOM 1707 C CA . GLU A 1 222 ? 7.812 33.062 6.5 1 95.19 222 GLU A CA 1
ATOM 1708 C C . GLU A 1 222 ? 6.387 33.469 6.16 1 95.19 222 GLU A C 1
ATOM 1710 O O . GLU A 1 222 ? 6.086 34.688 6.121 1 95.19 222 GLU A O 1
ATOM 1715 N N . THR A 1 223 ? 5.555 32.469 5.957 1 96.25 223 THR A N 1
ATOM 1716 C CA . THR A 1 223 ? 4.164 32.781 5.637 1 96.25 223 THR A CA 1
ATOM 1717 C C . THR A 1 223 ? 3.457 33.406 6.836 1 96.25 223 THR A C 1
ATOM 1719 O O . THR A 1 223 ? 2.664 34.344 6.68 1 96.25 223 THR A O 1
ATOM 1722 N N . VAL A 1 224 ? 3.723 32.938 8.039 1 97.88 224 VAL A N 1
ATOM 1723 C CA . VAL A 1 224 ? 3.17 33.562 9.234 1 97.88 224 VAL A CA 1
ATOM 1724 C C . VAL A 1 224 ? 3.568 35.031 9.289 1 97.88 224 VAL A C 1
ATOM 1726 O O . VAL A 1 224 ? 2.729 35.875 9.539 1 97.88 224 VAL A O 1
ATOM 1729 N N . THR A 1 225 ? 4.805 35.312 9.047 1 98.25 225 THR A N 1
ATOM 1730 C CA . THR A 1 225 ? 5.332 36.688 9.062 1 98.25 225 THR A CA 1
ATOM 1731 C C . THR A 1 225 ? 4.664 37.531 7.992 1 98.25 225 THR A C 1
ATOM 1733 O O . THR A 1 225 ? 4.324 38.688 8.234 1 98.25 225 THR A O 1
ATOM 1736 N N . ASN A 1 226 ? 4.5 36.938 6.816 1 97.44 226 ASN A N 1
ATOM 1737 C CA . ASN A 1 226 ? 3.848 37.625 5.723 1 97.44 226 ASN A CA 1
ATOM 1738 C C . ASN A 1 226 ? 2.408 38 6.07 1 97.44 226 ASN A C 1
ATOM 1740 O O . ASN A 1 226 ? 1.908 39.031 5.641 1 97.44 226 ASN A O 1
ATOM 1744 N N . ASP A 1 227 ? 1.741 37.156 6.801 1 98 227 ASP A N 1
ATOM 1745 C CA . ASP A 1 227 ? 0.388 37.469 7.25 1 98 227 ASP A CA 1
ATOM 1746 C C . ASP A 1 227 ? 0.376 38.688 8.156 1 98 227 ASP A C 1
ATOM 1748 O O . ASP A 1 227 ? -0.474 39.562 8.008 1 98 227 ASP A O 1
ATOM 1752 N N . PHE A 1 228 ? 1.307 38.75 9.062 1 98.38 228 PHE A N 1
ATOM 1753 C CA . PHE A 1 228 ? 1.435 39.906 9.93 1 98.38 228 PHE A CA 1
ATOM 1754 C C . PHE A 1 228 ? 1.759 41.156 9.125 1 98.38 228 PHE A C 1
ATOM 1756 O O . PHE A 1 228 ? 1.206 42.25 9.383 1 98.38 228 PHE A O 1
ATOM 1763 N N . ARG A 1 229 ? 2.654 41.031 8.164 1 98.31 229 ARG A N 1
ATOM 1764 C CA . ARG A 1 229 ? 3.035 42.125 7.305 1 98.31 229 ARG A CA 1
ATOM 1765 C C . ARG A 1 229 ? 1.835 42.656 6.527 1 98.31 229 ARG A C 1
ATOM 1767 O O . ARG A 1 229 ? 1.675 43.875 6.367 1 98.31 229 ARG A O 1
ATOM 1774 N N . ALA A 1 230 ? 1.03 41.781 6.035 1 96.94 230 ALA A N 1
ATOM 1775 C CA . ALA A 1 230 ? -0.149 42.125 5.258 1 96.94 230 ALA A CA 1
ATOM 1776 C C . ALA A 1 230 ? -1.166 42.875 6.113 1 96.94 230 ALA A C 1
ATOM 1778 O O . ALA A 1 230 ? -1.896 43.75 5.617 1 96.94 230 ALA A O 1
ATOM 1779 N N . ALA A 1 231 ? -1.275 42.5 7.363 1 97.31 231 ALA A N 1
ATOM 1780 C CA . ALA A 1 231 ? -2.15 43.219 8.273 1 97.31 231 ALA A CA 1
ATOM 1781 C C . ALA A 1 231 ? -1.658 44.656 8.469 1 97.31 231 ALA A C 1
ATOM 1783 O O . ALA A 1 231 ? -2.447 45.594 8.422 1 97.31 231 ALA A O 1
ATOM 1784 N N . ASP A 1 232 ? -0.391 44.781 8.742 1 97.94 232 ASP A N 1
ATOM 1785 C CA . ASP A 1 232 ? 0.305 46.062 8.82 1 97.94 232 ASP A CA 1
ATOM 1786 C C . ASP A 1 232 ? 1.808 45.875 8.609 1 97.94 232 ASP A C 1
ATOM 1788 O O . ASP A 1 232 ? 2.439 45.062 9.289 1 97.94 232 ASP A O 1
ATOM 1792 N N . GLU A 1 233 ? 2.42 46.656 7.77 1 98.12 233 GLU A N 1
ATOM 1793 C CA . GLU A 1 233 ? 3.816 46.5 7.367 1 98.12 233 GLU A CA 1
ATOM 1794 C C . GLU A 1 233 ? 4.754 46.656 8.562 1 98.12 233 GLU A C 1
ATOM 1796 O O . GLU A 1 233 ? 5.875 46.156 8.547 1 98.12 233 GLU A O 1
ATOM 1801 N N . ARG A 1 234 ? 4.41 47.281 9.633 1 98.06 234 ARG A N 1
ATOM 1802 C CA . ARG A 1 234 ? 5.254 47.562 10.789 1 98.06 234 ARG A CA 1
ATOM 1803 C C . ARG A 1 234 ? 5.25 46.406 11.766 1 98.06 234 ARG A C 1
ATOM 1805 O O . ARG A 1 234 ? 6.129 46.281 12.625 1 98.06 234 ARG A O 1
ATOM 1812 N N . CYS A 1 235 ? 4.285 45.531 11.656 1 98.38 235 CYS A N 1
ATOM 1813 C CA . CYS A 1 235 ? 4.008 44.562 12.688 1 98.38 235 CYS A CA 1
ATOM 1814 C C . CYS A 1 235 ? 5.18 43.594 12.859 1 98.38 235 CYS A C 1
ATOM 1816 O O . CYS A 1 235 ? 5.602 43.312 13.984 1 98.38 235 CYS A O 1
ATOM 1818 N N . PRO A 1 236 ? 5.77 42.969 11.711 1 98.69 236 PRO A N 1
ATOM 1819 C CA . PRO A 1 236 ? 6.906 42.062 11.906 1 98.69 236 PRO A CA 1
ATOM 1820 C C . PRO A 1 236 ? 8.055 42.719 12.672 1 98.69 236 PRO A C 1
ATOM 1822 O O . PRO A 1 236 ? 8.672 42.062 13.531 1 98.69 236 PRO A O 1
ATOM 1825 N N . GLY A 1 237 ? 8.32 43.938 12.336 1 98.5 237 GLY A N 1
ATOM 1826 C CA . GLY A 1 237 ? 9.383 44.656 13.023 1 98.5 237 GLY A CA 1
ATOM 1827 C C . GLY A 1 237 ? 9.133 44.812 14.516 1 98.5 237 GLY A C 1
ATOM 1828 O O . GLY A 1 237 ? 10.055 44.719 15.32 1 98.5 237 GLY A O 1
ATOM 1829 N N . LEU A 1 238 ? 7.906 45.156 14.891 1 98.69 238 LEU A N 1
ATOM 1830 C CA . LEU A 1 238 ? 7.543 45.281 16.297 1 98.69 238 LEU A CA 1
ATOM 1831 C C . LEU A 1 238 ? 7.711 43.938 17.031 1 98.69 238 LEU A C 1
ATOM 1833 O O . LEU A 1 238 ? 8.164 43.906 18.172 1 98.69 238 LEU A O 1
ATOM 1837 N N . VAL A 1 239 ? 7.336 42.844 16.375 1 98.88 239 VAL A N 1
ATOM 1838 C CA . VAL A 1 239 ? 7.488 41.531 16.953 1 98.88 239 VAL A CA 1
ATOM 1839 C C . VAL A 1 239 ? 8.969 41.219 17.156 1 98.88 239 VAL A C 1
ATOM 1841 O O . VAL A 1 239 ? 9.367 40.719 18.219 1 98.88 239 VAL A O 1
ATOM 1844 N N . GLN A 1 240 ? 9.812 41.531 16.172 1 98.69 240 GLN A N 1
ATOM 1845 C CA . GLN A 1 240 ? 11.25 41.312 16.281 1 98.69 240 GLN A CA 1
ATOM 1846 C C . GLN A 1 240 ? 11.828 42.094 17.453 1 98.69 240 GLN A C 1
ATOM 1848 O O . GLN A 1 240 ? 12.641 41.562 18.219 1 98.69 240 GLN A O 1
ATOM 1853 N N . GLN A 1 241 ? 11.398 43.312 17.562 1 98.62 241 GLN A N 1
ATOM 1854 C CA . GLN A 1 241 ? 11.867 44.156 18.672 1 98.62 241 GLN A CA 1
ATOM 1855 C C . GLN A 1 241 ? 11.453 43.594 20.016 1 98.62 241 GLN A C 1
ATOM 1857 O O . GLN A 1 241 ? 12.219 43.625 20.984 1 98.62 241 GLN A O 1
ATOM 1862 N N . ALA A 1 242 ? 10.273 43.125 20.031 1 98.81 242 ALA A N 1
ATOM 1863 C CA . ALA A 1 242 ? 9.766 42.562 21.281 1 98.81 242 ALA A CA 1
ATOM 1864 C C . ALA A 1 242 ? 10.578 41.344 21.719 1 98.81 242 ALA A C 1
ATOM 1866 O O . ALA A 1 242 ? 10.922 41.219 22.891 1 98.81 242 ALA A O 1
ATOM 1867 N N . PHE A 1 243 ? 10.867 40.438 20.812 1 98.75 243 PHE A N 1
ATOM 1868 C CA . PHE A 1 243 ? 11.672 39.25 21.125 1 98.75 243 PHE A CA 1
ATOM 1869 C C . PHE A 1 243 ? 13.086 39.656 21.531 1 98.75 243 PHE A C 1
ATOM 1871 O O . PHE A 1 243 ? 13.672 39.062 22.438 1 98.75 243 PHE A O 1
ATOM 1878 N N . ALA A 1 244 ? 13.648 40.656 20.844 1 98.12 244 ALA A N 1
ATOM 1879 C CA . ALA A 1 244 ? 14.969 41.156 21.219 1 98.12 244 ALA A CA 1
ATOM 1880 C C . ALA A 1 244 ? 14.969 41.688 22.641 1 98.12 244 ALA A C 1
ATOM 1882 O O . ALA A 1 244 ? 15.898 41.438 23.406 1 98.12 244 ALA A O 1
ATOM 1883 N N . LYS A 1 245 ? 13.977 42.438 22.938 1 98.31 245 LYS A N 1
ATOM 1884 C CA . LYS A 1 245 ? 13.828 42.969 24.281 1 98.31 245 LYS A CA 1
ATOM 1885 C C . LYS A 1 245 ? 13.688 41.844 25.297 1 98.31 245 LYS A C 1
ATOM 1887 O O . LYS A 1 245 ? 14.273 41.906 26.391 1 98.31 245 LYS A O 1
ATOM 1892 N N . MET A 1 246 ? 12.906 40.875 25 1 98.25 246 MET A N 1
ATOM 1893 C CA . MET A 1 246 ? 12.75 39.719 25.891 1 98.25 246 MET A CA 1
ATOM 1894 C C . MET A 1 246 ? 14.094 39.062 26.172 1 98.25 246 MET A C 1
ATOM 1896 O O . MET A 1 246 ? 14.414 38.781 27.328 1 98.25 246 MET A O 1
ATOM 1900 N N . LEU A 1 247 ? 14.852 38.812 25.125 1 97.88 247 LEU A N 1
ATOM 1901 C CA . LEU A 1 247 ? 16.141 38.156 25.266 1 97.88 247 LEU A CA 1
ATOM 1902 C C . LEU A 1 247 ? 17.109 39 26.062 1 97.88 247 LEU A C 1
ATOM 1904 O O . LEU A 1 247 ? 17.922 38.469 26.828 1 97.88 247 LEU A O 1
ATOM 1908 N N . GLN A 1 248 ? 17.016 40.281 25.922 1 97.56 248 GLN A N 1
ATOM 1909 C CA . GLN A 1 248 ? 17.828 41.219 26.703 1 97.56 248 GLN A CA 1
ATOM 1910 C C . GLN A 1 248 ? 17.469 41.125 28.188 1 97.56 248 GLN A C 1
ATOM 1912 O O . GLN A 1 248 ? 18.344 41.031 29.047 1 97.56 248 GLN A O 1
ATOM 1917 N N . LEU A 1 249 ? 16.203 41.188 28.438 1 97.69 249 LEU A N 1
ATOM 1918 C CA . LEU A 1 249 ? 15.711 41.156 29.812 1 97.69 249 LEU A CA 1
ATOM 1919 C C . LEU A 1 249 ? 16.031 39.812 30.469 1 97.69 249 LEU A C 1
ATOM 1921 O O . LEU A 1 249 ? 16.281 39.75 31.672 1 97.69 249 LEU A O 1
ATOM 1925 N N . ALA A 1 250 ? 16.047 38.75 29.719 1 97.75 250 ALA A N 1
ATOM 1926 C CA . ALA A 1 250 ? 16.203 37.375 30.219 1 97.75 250 ALA A CA 1
ATOM 1927 C C . ALA A 1 250 ? 17.609 37.188 30.781 1 97.75 250 ALA A C 1
ATOM 1929 O O . ALA A 1 250 ? 17.859 36.188 31.469 1 97.75 250 ALA A O 1
ATOM 1930 N N . GLN A 1 251 ? 18.469 38.156 30.625 1 96.88 251 GLN A N 1
ATOM 1931 C CA . GLN A 1 251 ? 19.859 38.031 31.047 1 96.88 251 GLN A CA 1
ATOM 1932 C C . GLN A 1 251 ? 20.016 38.25 32.562 1 96.88 251 GLN A C 1
ATOM 1934 O O . GLN A 1 251 ? 21.062 37.969 33.125 1 96.88 251 GLN A O 1
ATOM 1939 N N . THR A 1 252 ? 18.938 38.781 33.25 1 96.81 252 THR A N 1
ATOM 1940 C CA . THR A 1 252 ? 19.016 39.062 34.688 1 96.81 252 THR A CA 1
ATOM 1941 C C . THR A 1 252 ? 17.797 38.5 35.406 1 96.81 252 THR A C 1
ATOM 1943 O O . THR A 1 252 ? 16.719 38.406 34.844 1 96.81 252 THR A O 1
ATOM 1946 N N . PRO A 1 253 ? 18 38.219 36.656 1 96.06 253 PRO A N 1
ATOM 1947 C CA . PRO A 1 253 ? 16.859 37.719 37.438 1 96.06 253 PRO A CA 1
ATOM 1948 C C . PRO A 1 253 ? 15.695 38.719 37.469 1 96.06 253 PRO A C 1
ATOM 1950 O O . PRO A 1 253 ? 14.531 38.312 37.375 1 96.06 253 PRO A O 1
ATOM 1953 N N . SER A 1 254 ? 16.047 39.969 37.594 1 96.56 254 SER A N 1
ATOM 1954 C CA . SER A 1 254 ? 15 41 37.625 1 96.56 254 SER A CA 1
ATOM 1955 C C . SER A 1 254 ? 14.281 41.062 36.281 1 96.56 254 SER A C 1
ATOM 1957 O O . SER A 1 254 ? 13.07 41.281 36.219 1 96.56 254 SER A O 1
ATOM 1959 N N . GLY A 1 255 ? 15.062 40.938 35.25 1 97.5 255 GLY A N 1
ATOM 1960 C CA . GLY A 1 255 ? 14.477 40.906 33.906 1 97.5 255 GLY A CA 1
ATOM 1961 C C . GLY A 1 255 ? 13.547 39.719 33.688 1 97.5 255 GLY A C 1
ATOM 1962 O O . GLY A 1 255 ? 12.492 39.875 33.062 1 97.5 255 GLY A O 1
ATOM 1963 N N . LEU A 1 256 ? 13.961 38.594 34.188 1 97.88 256 LEU A N 1
ATOM 1964 C CA . LEU A 1 256 ? 13.133 37.375 34.094 1 97.88 256 LEU A CA 1
ATOM 1965 C C . LEU A 1 256 ? 11.82 37.562 34.844 1 97.88 256 LEU A C 1
ATOM 1967 O O . LEU A 1 256 ? 10.766 37.156 34.375 1 97.88 256 LEU A O 1
ATOM 1971 N N . ALA A 1 257 ? 11.875 38.156 35.969 1 96.56 257 ALA A N 1
ATOM 1972 C CA . ALA A 1 257 ? 10.672 38.469 36.75 1 96.56 257 ALA A CA 1
ATOM 1973 C C . ALA A 1 257 ? 9.758 39.438 36 1 96.56 257 ALA A C 1
ATOM 1975 O O . ALA A 1 257 ? 8.531 39.312 36.062 1 96.56 257 ALA A O 1
ATOM 1976 N N . ALA A 1 258 ? 10.336 40.406 35.344 1 96.69 258 ALA A N 1
ATOM 1977 C CA . ALA A 1 258 ? 9.578 41.375 34.562 1 96.69 258 ALA A CA 1
ATOM 1978 C C . ALA A 1 258 ? 8.852 40.719 33.406 1 96.69 258 ALA A C 1
ATOM 1980 O O . ALA A 1 258 ? 7.707 41.062 33.094 1 96.69 258 ALA A O 1
ATOM 1981 N N . ILE A 1 259 ? 9.578 39.781 32.781 1 98.06 259 ILE A N 1
ATOM 1982 C CA . ILE A 1 259 ? 8.977 39.031 31.672 1 98.06 259 ILE A CA 1
ATOM 1983 C C . ILE A 1 259 ? 7.762 38.25 32.188 1 98.06 259 ILE A C 1
ATOM 1985 O O . ILE A 1 259 ? 6.688 38.312 31.578 1 98.06 259 ILE A O 1
ATOM 1989 N N . ALA A 1 260 ? 7.93 37.562 33.281 1 97.62 260 ALA A N 1
ATOM 1990 C CA . ALA A 1 260 ? 6.852 36.75 33.844 1 97.62 260 ALA A CA 1
ATOM 1991 C C . ALA A 1 260 ? 5.637 37.625 34.156 1 97.62 260 ALA A C 1
ATOM 1993 O O . ALA A 1 260 ? 4.496 37.219 33.906 1 97.62 260 ALA A O 1
ATOM 1994 N N . LYS A 1 261 ? 5.867 38.75 34.688 1 95.69 261 LYS A N 1
ATOM 1995 C CA . LYS A 1 261 ? 4.789 39.656 35.031 1 95.69 261 LYS A CA 1
ATOM 1996 C C . LYS A 1 261 ? 4.086 40.188 33.781 1 95.69 261 LYS A C 1
ATOM 1998 O O . LYS A 1 261 ? 2.854 40.188 33.719 1 95.69 261 LYS A O 1
ATOM 2003 N N . GLN A 1 262 ? 4.848 40.594 32.812 1 95.31 262 GLN A N 1
ATOM 2004 C CA . GLN A 1 262 ? 4.293 41.156 31.578 1 95.31 262 GLN A CA 1
ATOM 2005 C C . GLN A 1 262 ? 3.438 40.125 30.844 1 95.31 262 GLN A C 1
ATOM 2007 O O . GLN A 1 262 ? 2.418 40.469 30.25 1 95.31 262 GLN A O 1
ATOM 2012 N N . PHE A 1 263 ? 3.873 38.875 30.891 1 96.88 263 PHE A N 1
ATOM 2013 C CA . PHE A 1 263 ? 3.172 37.812 30.156 1 96.88 263 PHE A CA 1
ATOM 2014 C C . PHE A 1 263 ? 2.117 37.188 31.047 1 96.88 263 PHE A C 1
ATOM 2016 O O . PHE A 1 263 ? 1.452 36.219 30.625 1 96.88 263 PHE A O 1
ATOM 2023 N N . SER A 1 264 ? 1.946 37.656 32.281 1 94.94 264 SER A N 1
ATOM 2024 C CA . SER A 1 264 ? 0.988 37.094 33.219 1 94.94 264 SER A CA 1
ATOM 2025 C C . SER A 1 264 ? 1.186 35.594 33.406 1 94.94 264 SER A C 1
ATOM 2027 O O . SER A 1 264 ? 0.228 34.844 33.344 1 94.94 264 SER A O 1
ATOM 2029 N N . LEU A 1 265 ? 2.414 35.188 33.594 1 96.69 265 LEU A N 1
ATOM 2030 C CA . LEU A 1 265 ? 2.715 33.781 33.812 1 96.69 265 LEU A CA 1
ATOM 2031 C C . LEU A 1 265 ? 2.404 33.375 35.25 1 96.69 265 LEU A C 1
ATOM 2033 O O . LEU A 1 265 ? 2.568 34.188 36.188 1 96.69 265 LEU A O 1
ATOM 2037 N N . CYS A 1 266 ? 2.02 32.156 35.438 1 94.69 266 CYS A N 1
ATOM 2038 C CA . CYS A 1 266 ? 1.66 31.672 36.75 1 94.69 266 CYS A CA 1
ATOM 2039 C C . CYS A 1 266 ? 2.889 31.562 37.656 1 94.69 266 CYS A C 1
ATOM 2041 O O . CYS A 1 266 ? 2.766 31.547 38.875 1 94.69 266 CYS A O 1
ATOM 2043 N N . LYS A 1 267 ? 4.062 31.391 37 1 93.75 267 LYS A N 1
ATOM 2044 C CA . LYS A 1 267 ? 5.324 31.297 37.75 1 93.75 267 LYS A CA 1
ATOM 2045 C C . LYS A 1 267 ? 6.422 32.094 37.031 1 93.75 267 LYS A C 1
ATOM 2047 O O . LYS A 1 267 ? 6.305 32.406 35.844 1 93.75 267 LYS A O 1
ATOM 2052 N N . ASN A 1 268 ? 7.418 32.344 37.781 1 91.62 268 ASN A N 1
ATOM 2053 C CA . ASN A 1 268 ? 8.578 32.969 37.156 1 91.62 268 ASN A CA 1
ATOM 2054 C C . ASN A 1 268 ? 9.25 32.062 36.156 1 91.62 268 ASN A C 1
ATOM 2056 O O . ASN A 1 268 ? 9.148 30.844 36.219 1 91.62 268 ASN A O 1
ATOM 2060 N N . VAL A 1 269 ? 9.859 32.719 35.188 1 94.5 269 VAL A N 1
ATOM 2061 C CA . VAL A 1 269 ? 10.57 31.984 34.156 1 94.5 269 VAL A CA 1
ATOM 2062 C C . VAL A 1 269 ? 12.047 31.875 34.5 1 94.5 269 VAL A C 1
ATOM 2064 O O . VAL A 1 269 ? 12.672 32.875 34.906 1 94.5 269 VAL A O 1
ATOM 2067 N N . LEU A 1 270 ? 12.594 30.688 34.5 1 94.44 270 LEU A N 1
ATOM 2068 C CA . LEU A 1 270 ? 14.023 30.469 34.719 1 94.44 270 LEU A CA 1
ATOM 2069 C C . LEU A 1 270 ? 14.789 30.641 33.406 1 94.44 270 LEU A C 1
ATOM 2071 O O . LEU A 1 270 ? 14.195 30.578 32.312 1 94.44 270 LEU A O 1
ATOM 2075 N N . PRO A 1 271 ? 16.078 30.891 33.469 1 94.81 271 PRO A N 1
ATOM 2076 C CA . PRO A 1 271 ? 16.875 31.141 32.25 1 94.81 271 PRO A CA 1
ATOM 2077 C C . PRO A 1 271 ? 16.719 30.047 31.203 1 94.81 271 PRO A C 1
ATOM 2079 O O . PRO A 1 271 ? 16.562 30.328 30.016 1 94.81 271 PRO A O 1
ATOM 2082 N N . HIS A 1 272 ? 16.703 28.828 31.656 1 93.44 272 HIS A N 1
ATOM 2083 C CA . HIS A 1 272 ? 16.656 27.703 30.719 1 93.44 272 HIS A CA 1
ATOM 2084 C C . HIS A 1 272 ? 15.258 27.5 30.156 1 93.44 272 HIS A C 1
ATOM 2086 O O . HIS A 1 272 ? 15.062 26.703 29.234 1 93.44 272 HIS A O 1
ATOM 2092 N N . GLU A 1 273 ? 14.273 28.266 30.641 1 96.31 273 GLU A N 1
ATOM 2093 C CA . GLU A 1 273 ? 12.883 28.141 30.219 1 96.31 273 GLU A CA 1
ATOM 2094 C C . GLU A 1 273 ? 12.523 29.188 29.188 1 96.31 273 GLU A C 1
ATOM 2096 O O . GLU A 1 273 ? 11.445 29.141 28.594 1 96.31 273 GLU A O 1
ATOM 2101 N N . VAL A 1 274 ? 13.414 30.156 28.953 1 97.12 274 VAL A N 1
ATOM 2102 C CA . VAL A 1 274 ? 13.133 31.266 28.062 1 97.12 274 VAL A CA 1
ATOM 2103 C C . VAL A 1 274 ? 12.875 30.75 26.641 1 97.12 274 VAL A C 1
ATOM 2105 O O . VAL A 1 274 ? 11.984 31.25 25.953 1 97.12 274 VAL A O 1
ATOM 2108 N N . GLU A 1 275 ? 13.625 29.766 26.25 1 96.25 275 GLU A N 1
ATOM 2109 C CA . GLU A 1 275 ? 13.398 29.188 24.938 1 96.25 275 GLU A CA 1
ATOM 2110 C C . GLU A 1 275 ? 11.992 28.609 24.812 1 96.25 275 GLU A C 1
ATOM 2112 O O . GLU A 1 275 ? 11.336 28.75 23.781 1 96.25 275 GLU A O 1
ATOM 2117 N N . HIS A 1 276 ? 11.594 27.906 25.859 1 97.06 276 HIS A N 1
ATOM 2118 C CA . HIS A 1 276 ? 10.25 27.344 25.875 1 97.06 276 HIS A CA 1
ATOM 2119 C C . HIS A 1 276 ? 9.188 28.438 25.781 1 97.06 276 HIS A C 1
ATOM 2121 O O . HIS A 1 276 ? 8.18 28.266 25.094 1 97.06 276 HIS A O 1
ATOM 2127 N N . LEU A 1 277 ? 9.367 29.516 26.469 1 98 277 LEU A N 1
ATOM 2128 C CA . LEU A 1 277 ? 8.453 30.641 26.391 1 98 277 LEU A CA 1
ATOM 2129 C C . LEU A 1 277 ? 8.383 31.203 24.969 1 98 277 LEU A C 1
ATOM 2131 O O . LEU A 1 277 ? 7.305 31.531 24.484 1 98 277 LEU A O 1
ATOM 2135 N N . ILE A 1 278 ? 9.539 31.328 24.344 1 98.06 278 ILE A N 1
ATOM 2136 C CA . ILE A 1 278 ? 9.578 31.797 22.953 1 98.06 278 ILE A CA 1
ATOM 2137 C C . ILE A 1 278 ? 8.758 30.875 22.062 1 98.06 278 ILE A C 1
ATOM 2139 O O . ILE A 1 278 ? 7.926 31.328 21.281 1 98.06 278 ILE A O 1
ATOM 2143 N N . LEU A 1 279 ? 8.922 29.562 22.234 1 97.62 279 LEU A N 1
ATOM 2144 C CA . LEU A 1 279 ? 8.195 28.594 21.438 1 97.62 279 LEU A CA 1
ATOM 2145 C C . LEU A 1 279 ? 6.699 28.656 21.719 1 97.62 279 LEU A C 1
ATOM 2147 O O . LEU A 1 279 ? 5.879 28.438 20.828 1 97.62 279 LEU A O 1
ATOM 2151 N N . TRP A 1 280 ? 6.375 28.906 22.922 1 97.75 280 TRP A N 1
ATOM 2152 C CA . TRP A 1 280 ? 4.988 29.109 23.328 1 97.75 280 TRP A CA 1
ATOM 2153 C C . TRP A 1 280 ? 4.355 30.266 22.547 1 97.75 280 TRP A C 1
ATOM 2155 O O . TRP A 1 280 ? 3.234 30.141 22.047 1 97.75 280 TRP A O 1
ATOM 2165 N N . VAL A 1 281 ? 5.059 31.375 22.406 1 98.38 281 VAL A N 1
ATOM 2166 C CA . VAL A 1 281 ? 4.578 32.531 21.656 1 98.38 281 VAL A CA 1
ATOM 2167 C C . VAL A 1 281 ? 4.512 32.188 20.156 1 98.38 281 VAL A C 1
ATOM 2169 O O . VAL A 1 281 ? 3.521 32.5 19.484 1 98.38 281 VAL A O 1
ATOM 2172 N N . VAL A 1 282 ? 5.535 31.547 19.656 1 98 282 VAL A N 1
ATOM 2173 C CA . VAL A 1 282 ? 5.613 31.172 18.234 1 98 282 VAL A CA 1
ATOM 2174 C C . VAL A 1 282 ? 4.441 30.25 17.891 1 98 282 VAL A C 1
ATOM 2176 O O . VAL A 1 282 ? 3.828 30.406 16.828 1 98 282 VAL A O 1
ATOM 2179 N N . ASN A 1 283 ? 4.113 29.312 18.766 1 97.56 283 ASN A N 1
ATOM 2180 C CA . ASN A 1 283 ? 2.975 28.422 18.594 1 97.56 283 ASN A CA 1
ATOM 2181 C C . ASN A 1 283 ? 1.669 29.203 18.453 1 97.56 283 ASN A C 1
ATOM 2183 O O . ASN A 1 283 ? 0.839 28.891 17.594 1 97.56 283 ASN A O 1
ATOM 2187 N N . ALA A 1 284 ? 1.465 30.188 19.281 1 97.62 284 ALA A N 1
ATOM 2188 C CA . ALA A 1 284 ? 0.265 31.016 19.219 1 97.62 284 ALA A CA 1
ATOM 2189 C C . ALA A 1 284 ? 0.144 31.719 17.875 1 97.62 284 ALA A C 1
ATOM 2191 O O . ALA A 1 284 ? -0.927 31.719 17.25 1 97.62 284 ALA A O 1
ATOM 2192 N N . PHE A 1 285 ? 1.226 32.312 17.422 1 98.38 285 PHE A N 1
ATOM 2193 C CA . PHE A 1 285 ? 1.213 33.062 16.172 1 98.38 285 PHE A CA 1
ATOM 2194 C C . PHE A 1 285 ? 0.973 32.125 14.984 1 98.38 285 PHE A C 1
ATOM 2196 O O . PHE A 1 285 ? 0.243 32.469 14.055 1 98.38 285 PHE A O 1
ATOM 2203 N N . GLY A 1 286 ? 1.598 30.938 15.016 1 97.38 286 GLY A N 1
ATOM 2204 C CA . GLY A 1 286 ? 1.346 29.953 13.977 1 97.38 286 GLY A CA 1
ATOM 2205 C C . GLY A 1 286 ? -0.107 29.516 13.898 1 97.38 286 GLY A C 1
ATOM 2206 O O . GLY A 1 286 ? -0.686 29.453 12.812 1 97.38 286 GLY A O 1
ATOM 2207 N N . ASN A 1 287 ? -0.697 29.234 15.062 1 97.19 287 ASN A N 1
ATOM 2208 C CA . ASN A 1 287 ? -2.09 28.812 15.109 1 97.19 287 ASN A CA 1
ATOM 2209 C C . ASN A 1 287 ? -3.035 29.922 14.672 1 97.19 287 ASN A C 1
ATOM 2211 O O . ASN A 1 287 ? -4.012 29.672 13.961 1 97.19 287 ASN A O 1
ATOM 2215 N N . MET A 1 288 ? -2.773 31.156 15.062 1 97.56 288 MET A N 1
ATOM 2216 C CA . MET A 1 288 ? -3.602 32.281 14.641 1 97.56 288 MET A CA 1
ATOM 2217 C C . MET A 1 288 ? -3.523 32.469 13.125 1 97.56 288 MET A C 1
ATOM 2219 O O . MET A 1 288 ? -4.523 32.812 12.492 1 97.56 288 MET A O 1
ATOM 2223 N N . ALA A 1 289 ? -2.336 32.281 12.562 1 98.12 289 ALA A N 1
ATOM 2224 C CA . ALA A 1 289 ? -2.195 32.375 11.109 1 98.12 289 ALA A CA 1
ATOM 2225 C C . ALA A 1 289 ? -3.004 31.312 10.398 1 98.12 289 ALA A C 1
ATOM 2227 O O . ALA A 1 289 ? -3.643 31.562 9.383 1 98.12 289 ALA A O 1
ATOM 2228 N N . MET A 1 290 ? -3.002 30.078 10.898 1 97.88 290 MET A N 1
ATOM 2229 C CA . MET A 1 290 ? -3.783 29 10.328 1 97.88 290 MET A CA 1
ATOM 2230 C C . MET A 1 290 ? -5.273 29.312 10.375 1 97.88 290 MET A C 1
ATOM 2232 O O . MET A 1 290 ? -6.008 29 9.438 1 97.88 290 MET A O 1
ATOM 2236 N N . MET A 1 291 ? -5.707 29.969 11.445 1 97.38 291 MET A N 1
ATOM 2237 C CA . MET A 1 291 ? -7.129 30.219 11.656 1 97.38 291 MET A CA 1
ATOM 2238 C C . MET A 1 291 ? -7.492 31.641 11.258 1 97.38 291 MET A C 1
ATOM 2240 O O . MET A 1 291 ? -8.469 32.219 11.75 1 97.38 291 MET A O 1
ATOM 2244 N N . ASP A 1 292 ? -6.691 32.219 10.453 1 98 292 ASP A N 1
ATOM 2245 C CA . ASP A 1 292 ? -6.941 33.625 10.07 1 98 292 ASP A CA 1
ATOM 2246 C C . ASP A 1 292 ? -8.195 33.719 9.203 1 98 292 ASP A C 1
ATOM 2248 O O . ASP A 1 292 ? -8.148 34.281 8.102 1 98 292 ASP A O 1
ATOM 2252 N N . TYR A 1 293 ? -9.328 33.344 9.773 1 97.88 293 TYR A N 1
ATOM 2253 C CA . TYR A 1 293 ? -10.633 33.312 9.117 1 97.88 293 TYR A CA 1
ATOM 2254 C C . TYR A 1 293 ? -11.281 34.688 9.156 1 97.88 293 TYR A C 1
ATOM 2256 O O . TYR A 1 293 ? -10.977 35.5 10.031 1 97.88 293 TYR A O 1
ATOM 2264 N N . PRO A 1 294 ? -12.203 34.938 8.188 1 97.88 294 PRO A N 1
ATOM 2265 C CA . PRO A 1 294 ? -12.898 36.219 8.148 1 97.88 294 PRO A CA 1
ATOM 2266 C C . PRO A 1 294 ? -14.047 36.312 9.148 1 97.88 294 PRO A C 1
ATOM 2268 O O . PRO A 1 294 ? -14.766 37.312 9.18 1 97.88 294 PRO A O 1
ATOM 2271 N N . TYR A 1 295 ? -14.281 35.344 9.953 1 97 295 TYR A N 1
ATOM 2272 C CA . TYR A 1 295 ? -15.281 35.281 11.008 1 97 295 TYR A CA 1
ATOM 2273 C C . TYR A 1 295 ? -14.75 34.562 12.234 1 97 295 TYR A C 1
ATOM 2275 O O . TYR A 1 295 ? -13.773 33.781 12.141 1 97 295 TYR A O 1
ATOM 2283 N N . PRO A 1 296 ? -15.32 34.844 13.43 1 94.81 296 PRO A N 1
ATOM 2284 C CA . PRO A 1 296 ? -14.852 34.125 14.633 1 94.81 296 PRO A CA 1
ATOM 2285 C C . PRO A 1 296 ? -14.969 32.625 14.516 1 94.81 296 PRO A C 1
ATOM 2287 O O . PRO A 1 296 ? -15.859 32.125 13.82 1 94.81 296 PRO A O 1
ATOM 2290 N N . THR A 1 297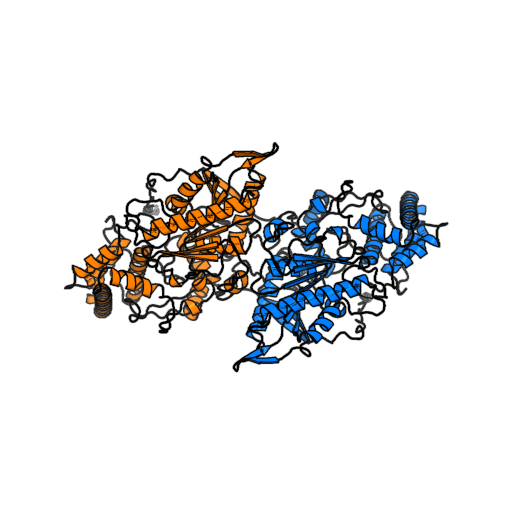 ? -14.094 31.953 15.18 1 91.5 297 THR A N 1
ATOM 2291 C CA . THR A 1 297 ? -14.109 30.5 15.133 1 91.5 297 THR A CA 1
ATOM 2292 C C . THR A 1 297 ? -13.711 29.906 16.484 1 91.5 297 THR A C 1
ATOM 2294 O O . THR A 1 297 ? -13.117 30.594 17.312 1 91.5 2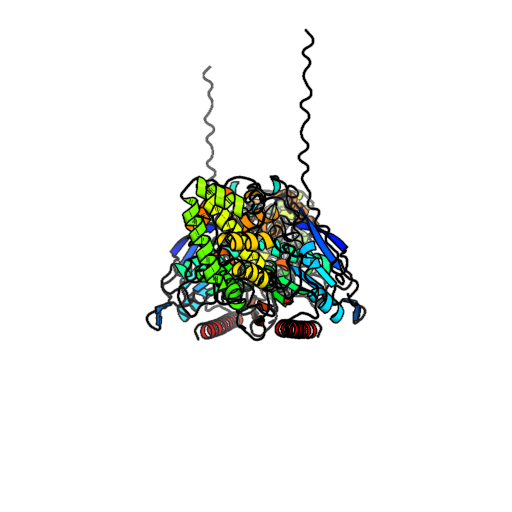97 THR A O 1
ATOM 2297 N N . GLY A 1 298 ? -14.164 28.719 16.719 1 87.62 298 GLY A N 1
ATOM 2298 C CA . GLY A 1 298 ? -13.75 27.938 17.875 1 87.62 298 GLY A CA 1
ATOM 2299 C C . GLY A 1 298 ? -13.008 26.672 17.5 1 87.62 298 GLY A C 1
ATOM 2300 O O . GLY A 1 298 ? -12.844 25.766 18.328 1 87.62 298 GLY A O 1
ATOM 2301 N N . PHE A 1 299 ? -12.586 26.438 16.266 1 85.5 299 PHE A N 1
ATOM 2302 C CA . PHE A 1 299 ? -12.008 25.203 15.734 1 85.5 299 PHE A CA 1
ATOM 2303 C C . PHE A 1 299 ? -10.766 24.797 16.531 1 85.5 299 PHE A C 1
ATOM 2305 O O . PHE A 1 299 ? -10.711 23.703 17.078 1 85.5 299 PHE A O 1
ATOM 2312 N N . MET A 1 300 ? -9.734 25.609 16.656 1 84.19 300 MET A N 1
ATOM 2313 C CA . MET A 1 300 ? -8.516 25.328 17.422 1 84.19 300 MET A CA 1
ATOM 2314 C C . MET A 1 300 ? -8.516 26.062 18.75 1 84.19 300 MET A C 1
ATOM 2316 O O . MET A 1 300 ? -8.062 25.516 19.766 1 84.19 300 MET A O 1
ATOM 2320 N N . ALA A 1 301 ? -9.031 27.203 18.719 1 86.81 301 ALA A N 1
ATOM 2321 C CA . ALA A 1 301 ? -9.219 28.094 19.859 1 86.81 301 ALA A CA 1
ATOM 2322 C C . ALA A 1 301 ? -10.273 29.156 19.578 1 86.81 301 ALA A C 1
ATOM 2324 O O . ALA A 1 301 ? -10.57 29.438 18.406 1 86.81 301 ALA A O 1
ATOM 2325 N N . PRO A 1 302 ? -10.883 29.594 20.641 1 91 302 PRO A N 1
ATOM 2326 C CA . PRO A 1 302 ? -11.758 30.734 20.375 1 91 302 PRO A CA 1
ATOM 2327 C C . PRO A 1 302 ? -10.992 31.969 19.891 1 91 302 PRO A C 1
ATOM 2329 O O . PRO A 1 302 ? -10.227 32.562 20.656 1 91 302 PRO A O 1
ATOM 2332 N N . LEU A 1 303 ? -11.195 32.312 18.641 1 95.25 303 LEU A N 1
ATOM 2333 C CA . LEU A 1 303 ? -10.469 33.406 18.016 1 95.25 303 LEU A CA 1
ATOM 2334 C C . LEU A 1 303 ? -11.43 34.375 17.344 1 95.25 303 LEU A C 1
ATOM 2336 O O . LEU A 1 303 ? -12.445 33.969 16.781 1 95.25 303 LEU A O 1
ATOM 2340 N N . PRO A 1 304 ? -11.188 35.656 17.391 1 95.69 304 PRO A N 1
ATOM 2341 C CA . PRO A 1 304 ? -11.961 36.625 16.609 1 95.69 304 PRO A CA 1
ATOM 2342 C C . PRO A 1 304 ? -11.719 36.531 15.109 1 95.69 304 PRO A C 1
ATOM 2344 O O . PRO A 1 304 ? -10.836 35.781 14.68 1 95.69 304 PRO A O 1
ATOM 2347 N N . ALA A 1 305 ? -12.594 37.188 14.367 1 97.06 305 ALA A N 1
ATOM 2348 C CA . ALA A 1 305 ? -12.32 37.312 12.938 1 97.06 305 ALA A CA 1
ATOM 2349 C C . ALA A 1 305 ? -10.969 37.969 12.695 1 97.06 305 ALA A C 1
ATOM 2351 O O . ALA A 1 305 ? -10.594 38.938 13.398 1 97.06 305 ALA A O 1
ATOM 2352 N N . TYR A 1 306 ? -10.266 37.438 11.727 1 97.62 306 TYR A N 1
ATOM 2353 C CA . TYR A 1 306 ? -8.953 37.969 11.352 1 97.62 306 TYR A CA 1
ATOM 2354 C C . TYR A 1 306 ? -8.062 38.125 12.578 1 97.62 306 TYR A C 1
ATOM 2356 O O . TYR A 1 306 ? -7.574 39.219 12.859 1 97.62 306 TYR A O 1
ATOM 2364 N N . PRO A 1 307 ? -7.746 37.062 13.227 1 97.75 307 PRO A N 1
ATOM 2365 C CA . PRO A 1 307 ? -6.992 37.156 14.477 1 97.75 307 PRO A CA 1
ATOM 2366 C C . PRO A 1 307 ? -5.609 37.781 14.297 1 97.75 307 PRO A C 1
ATOM 2368 O O . PRO A 1 307 ? -5.082 38.406 15.219 1 97.75 307 PRO A O 1
ATOM 2371 N N . ILE A 1 308 ? -4.996 37.594 13.164 1 98.44 308 ILE A N 1
ATOM 2372 C CA . ILE A 1 308 ? -3.688 38.219 12.922 1 98.44 308 ILE A CA 1
ATOM 2373 C C . ILE A 1 308 ? -3.805 39.719 12.93 1 98.44 308 ILE A C 1
ATOM 2375 O O . ILE A 1 308 ? -2.934 40.406 13.453 1 98.44 308 ILE A O 1
ATOM 2379 N N . LYS A 1 309 ? -4.836 40.25 12.297 1 98.25 309 LYS A N 1
ATOM 2380 C CA . LYS A 1 309 ? -5.07 41.688 12.336 1 98.25 309 LYS A CA 1
ATOM 2381 C C . LYS A 1 309 ? -5.242 42.156 13.773 1 98.25 309 LYS A C 1
ATOM 2383 O O . LYS A 1 309 ? -4.723 43.219 14.141 1 98.25 309 LYS A O 1
ATOM 2388 N N . VAL A 1 310 ? -5.977 41.438 14.539 1 98.12 310 VAL A N 1
ATOM 2389 C CA . VAL A 1 310 ? -6.203 41.812 15.93 1 98.12 310 VAL A CA 1
ATOM 2390 C C . VAL A 1 310 ? -4.883 41.75 16.703 1 98.12 310 VAL A C 1
ATOM 2392 O O . VAL A 1 310 ? -4.57 42.688 17.453 1 98.12 310 VAL A O 1
ATOM 2395 N N . ALA A 1 311 ? -4.133 40.75 16.531 1 98.25 311 ALA A N 1
ATOM 2396 C CA . ALA A 1 311 ? -2.836 40.594 17.203 1 98.25 311 ALA A CA 1
ATOM 2397 C C . ALA A 1 311 ? -1.909 41.75 16.812 1 98.25 311 ALA A C 1
ATOM 2399 O O . ALA A 1 311 ? -1.216 42.312 17.672 1 98.25 311 ALA A O 1
ATOM 2400 N N . CYS A 1 312 ? -1.856 42.062 15.562 1 98.44 312 CYS A N 1
ATOM 2401 C CA . CYS A 1 312 ? -1.027 43.156 15.094 1 98.44 312 CYS A CA 1
ATOM 2402 C C . CYS A 1 312 ? -1.464 44.469 15.711 1 98.44 312 CYS A C 1
ATOM 2404 O O . CYS A 1 312 ? -0.626 45.312 16.078 1 98.44 312 CYS A O 1
ATOM 2406 N N . HIS A 1 313 ? -2.734 44.688 15.805 1 98.19 313 HIS A N 1
ATOM 2407 C CA . HIS A 1 313 ? -3.238 45.906 16.438 1 98.19 313 HIS A CA 1
ATOM 2408 C C . HIS A 1 313 ? -2.791 46 17.891 1 98.19 313 HIS A C 1
ATOM 2410 O O . HIS A 1 313 ? -2.486 47.094 18.375 1 98.19 313 HIS A O 1
ATOM 2416 N N . LEU A 1 314 ? -2.766 44.875 18.516 1 97.69 314 LEU A N 1
ATOM 2417 C CA . LEU A 1 314 ? -2.281 44.844 19.891 1 97.69 314 LEU A CA 1
ATOM 2418 C C . LEU A 1 314 ? -0.813 45.281 19.969 1 97.69 314 LEU A C 1
ATOM 2420 O O . LEU A 1 314 ? -0.407 46 20.875 1 97.69 314 LEU A O 1
ATOM 2424 N N . MET A 1 315 ? -0.01 44.844 19.031 1 98.12 315 MET A N 1
ATOM 2425 C CA . MET A 1 315 ? 1.389 45.281 18.938 1 98.12 315 MET A CA 1
ATOM 2426 C C . MET A 1 315 ? 1.5 46.781 18.688 1 98.12 315 MET A C 1
ATOM 2428 O O . MET A 1 315 ? 2.27 47.469 19.344 1 98.12 315 MET A O 1
ATOM 2432 N N . LEU A 1 316 ? 0.692 47.25 17.734 1 98.12 316 LEU A N 1
ATOM 2433 C CA . LEU A 1 316 ? 0.749 48.625 17.281 1 98.12 316 LEU A CA 1
ATOM 2434 C C . LEU A 1 316 ? 0.29 49.594 18.391 1 98.12 316 LEU A C 1
ATOM 2436 O O . LEU A 1 316 ? 0.761 50.719 18.484 1 98.12 316 LEU A O 1
ATOM 2440 N N . ASN A 1 317 ? -0.555 49.094 19.188 1 97.81 317 ASN A N 1
ATOM 2441 C CA . ASN A 1 317 ? -1.055 49.906 20.297 1 97.81 317 ASN A CA 1
ATOM 2442 C C . ASN A 1 317 ? -0.07 49.938 21.469 1 97.81 317 ASN A C 1
ATOM 2444 O O . ASN A 1 317 ? -0.263 50.688 22.422 1 97.81 317 ASN A O 1
ATOM 2448 N N . ASN A 1 318 ? 0.993 49.156 21.391 1 97.56 318 ASN A N 1
ATOM 2449 C CA . ASN A 1 318 ? 1.982 49.094 22.469 1 97.56 318 ASN A CA 1
ATOM 2450 C C . ASN A 1 318 ? 3.396 49.312 21.938 1 97.56 318 ASN A C 1
ATOM 2452 O O . ASN A 1 318 ? 4.32 48.594 22.281 1 97.56 318 ASN A O 1
ATOM 2456 N N . THR A 1 319 ? 3.562 50.25 21.062 1 96.25 319 THR A N 1
ATOM 2457 C CA . THR A 1 319 ? 4.863 50.5 20.469 1 96.25 319 THR A CA 1
ATOM 2458 C C . THR A 1 319 ? 5.859 51 21.516 1 96.25 319 THR A C 1
ATOM 2460 O O . THR A 1 319 ? 7.07 50.844 21.344 1 96.25 319 THR A O 1
ATOM 2463 N N . ASP A 1 320 ? 5.375 51.594 22.625 1 95.94 320 ASP A N 1
ATOM 2464 C CA . ASP A 1 320 ? 6.23 52.094 23.703 1 95.94 320 ASP A CA 1
ATOM 2465 C C . ASP A 1 320 ? 6.668 50.969 24.625 1 95.94 320 ASP A C 1
ATOM 2467 O O . ASP A 1 320 ? 7.629 51.094 25.391 1 95.94 320 ASP A O 1
ATOM 2471 N N . ASP A 1 321 ? 5.949 49.906 24.609 1 97.5 321 ASP A N 1
ATOM 2472 C CA . ASP A 1 321 ? 6.27 48.688 25.359 1 97.5 321 ASP A CA 1
ATOM 2473 C C . ASP A 1 321 ? 5.996 47.438 24.531 1 97.5 321 ASP A C 1
ATOM 2475 O O . ASP A 1 321 ? 5.062 46.688 24.812 1 97.5 321 ASP A O 1
ATOM 2479 N N . VAL A 1 322 ? 6.852 47.125 23.656 1 97.81 322 VAL A N 1
ATOM 2480 C CA . VAL A 1 322 ? 6.656 46.062 22.641 1 97.81 322 VAL A CA 1
ATOM 2481 C C . VAL A 1 322 ? 6.512 44.719 23.328 1 97.81 322 VAL A C 1
ATOM 2483 O O . VAL A 1 322 ? 5.855 43.812 22.781 1 97.81 322 VAL A O 1
ATOM 2486 N N . LEU A 1 323 ? 7.148 44.562 24.469 1 98.12 323 LEU A N 1
ATOM 2487 C CA . LEU A 1 323 ? 7.004 43.312 25.188 1 98.12 323 LEU A CA 1
ATOM 2488 C C . LEU A 1 323 ? 5.566 43.125 25.656 1 98.12 323 LEU A C 1
ATOM 2490 O O . LEU A 1 323 ? 5.043 42 25.625 1 98.12 323 LEU A O 1
ATOM 2494 N N . ARG A 1 324 ? 4.906 44.219 26.125 1 97.31 324 ARG A N 1
ATOM 2495 C CA . ARG A 1 324 ? 3.492 44.156 26.484 1 97.31 324 ARG A CA 1
ATOM 2496 C C . ARG A 1 324 ? 2.629 43.781 25.281 1 97.31 324 ARG A C 1
ATOM 2498 O O . ARG A 1 324 ? 1.691 43 25.406 1 97.31 324 ARG A O 1
ATOM 2505 N N . GLY A 1 325 ? 2.893 44.406 24.156 1 98.12 325 GLY A N 1
ATOM 2506 C CA . GLY A 1 325 ? 2.184 44.062 22.938 1 98.12 325 GLY A CA 1
ATOM 2507 C C . GLY A 1 325 ? 2.293 42.594 22.578 1 98.12 325 GLY A C 1
ATOM 2508 O O . GLY A 1 325 ? 1.298 41.938 22.219 1 98.12 325 GLY A O 1
ATOM 2509 N N . LEU A 1 326 ? 3.553 42.062 22.656 1 98.69 326 LEU A N 1
ATOM 2510 C CA . LEU A 1 326 ? 3.807 40.688 22.344 1 98.69 326 LEU A CA 1
ATOM 2511 C C . LEU A 1 326 ? 3.023 39.75 23.281 1 98.69 326 LEU A C 1
ATOM 2513 O O . LEU A 1 326 ? 2.447 38.75 22.844 1 98.69 326 LEU A O 1
ATOM 2517 N N . ALA A 1 327 ? 3.016 40.062 24.562 1 97.62 327 ALA A N 1
ATOM 2518 C CA . ALA A 1 327 ? 2.291 39.281 25.562 1 97.62 327 ALA A CA 1
ATOM 2519 C C . ALA A 1 327 ? 0.793 39.281 25.281 1 97.62 327 ALA A C 1
ATOM 2521 O O . ALA A 1 327 ? 0.147 38.219 25.344 1 97.62 327 ALA A O 1
ATOM 2522 N N . GLN A 1 328 ? 0.229 40.406 24.938 1 96.19 328 GLN A N 1
ATOM 2523 C CA . GLN A 1 328 ? -1.193 40.5 24.625 1 96.19 328 GLN A CA 1
ATOM 2524 C C . GLN A 1 328 ? -1.541 39.75 23.344 1 96.19 328 GLN A C 1
ATOM 2526 O O . GLN A 1 328 ? -2.576 39.094 23.281 1 96.19 328 GLN A O 1
ATOM 2531 N N . ALA A 1 329 ? -0.677 39.906 22.391 1 97.56 329 ALA A N 1
ATOM 2532 C CA . ALA A 1 329 ? -0.899 39.188 21.125 1 97.56 329 ALA A CA 1
ATOM 2533 C C . ALA A 1 329 ? -0.9 37.688 21.344 1 97.56 329 ALA A C 1
ATOM 2535 O O . ALA A 1 329 ? -1.761 36.969 20.797 1 97.56 329 ALA A O 1
ATOM 2536 N N . ALA A 1 330 ? 0.104 37.156 22.078 1 97.19 330 ALA A N 1
ATOM 2537 C CA . ALA A 1 330 ? 0.149 35.719 22.375 1 97.19 330 ALA A CA 1
ATOM 2538 C C . ALA A 1 330 ? -1.072 35.281 23.172 1 97.19 330 ALA A C 1
ATOM 2540 O O . ALA A 1 330 ? -1.621 34.188 22.953 1 97.19 330 ALA A O 1
ATOM 2541 N N . GLY A 1 331 ? -1.518 36.094 24.109 1 95.25 331 GLY A N 1
ATOM 2542 C CA . GLY A 1 331 ? -2.654 35.781 24.969 1 95.25 331 GLY A CA 1
ATOM 2543 C C . GLY A 1 331 ? -3.959 35.656 24.203 1 95.25 331 GLY A C 1
ATOM 2544 O O . GLY A 1 331 ? -4.898 35 24.672 1 95.25 331 GLY A O 1
ATOM 2545 N N . LEU A 1 332 ? -4.035 36.281 23.062 1 94.25 332 LEU A N 1
ATOM 2546 C CA . LEU A 1 332 ? -5.234 36.188 22.234 1 94.25 332 LEU A CA 1
ATOM 2547 C C . LEU A 1 332 ? -5.559 34.719 21.922 1 94.25 332 LEU A C 1
ATOM 2549 O O . LEU A 1 332 ? -6.727 34.344 21.906 1 94.25 332 LEU A O 1
ATOM 2553 N N . TYR A 1 333 ? -4.559 33.906 21.688 1 95 333 TYR A N 1
ATOM 2554 C CA . TYR A 1 333 ? -4.734 32.5 21.375 1 95 333 TYR A CA 1
ATOM 2555 C C . TYR A 1 333 ? -5.039 31.703 22.641 1 95 333 TYR A C 1
ATOM 2557 O O . TYR A 1 333 ? -5.898 30.812 22.625 1 95 333 TYR A O 1
ATOM 2565 N N . TYR A 1 334 ? -4.336 31.984 23.703 1 94 334 TYR A N 1
ATOM 2566 C CA . TYR A 1 334 ? -4.406 31.141 24.891 1 94 334 TYR A CA 1
ATOM 2567 C C . TYR A 1 334 ? -5.551 31.578 25.797 1 94 334 TYR A C 1
ATOM 2569 O O . TYR A 1 334 ? -5.973 30.828 26.688 1 94 334 TYR A O 1
ATOM 2577 N N . ASN A 1 335 ? -6.062 32.75 25.734 1 83.12 335 ASN A N 1
ATOM 2578 C CA . ASN A 1 335 ? -7.062 33.25 26.672 1 83.12 335 ASN A CA 1
ATOM 2579 C C . ASN A 1 335 ? -8.07 34.156 25.984 1 83.12 335 ASN A C 1
ATOM 2581 O O . ASN A 1 335 ? -8.438 35.219 26.516 1 83.12 335 ASN A O 1
ATOM 2585 N N . SER A 1 336 ? -8.398 33.812 24.906 1 68.25 336 SER A N 1
ATOM 2586 C CA . SER A 1 336 ? -9.25 34.719 24.141 1 68.25 336 SER A CA 1
ATOM 2587 C C . SER A 1 336 ? -10.562 35 24.875 1 68.25 336 SER A C 1
ATOM 2589 O O . SER A 1 336 ? -11.117 36.094 24.781 1 68.25 336 SER A O 1
ATOM 2591 N N . SER A 1 337 ? -10.969 34.094 25.578 1 63.47 337 SER A N 1
ATOM 2592 C CA . SER A 1 337 ? -12.227 34.312 26.281 1 63.47 337 SER A CA 1
ATOM 2593 C C . SER A 1 337 ? -11.984 34.75 27.719 1 63.47 337 SER A C 1
ATOM 2595 O O . SER A 1 337 ? -12.93 34.938 28.5 1 63.47 337 SER A O 1
ATOM 2597 N N . SER A 1 338 ? -10.82 35 28.078 1 66.44 338 SER A N 1
ATOM 2598 C CA . SER A 1 338 ? -10.312 35.625 29.281 1 66.44 338 SER A CA 1
ATOM 2599 C C . SER A 1 338 ? -10.695 34.844 30.531 1 66.44 338 SER A C 1
ATOM 2601 O O . SER A 1 338 ? -11.07 35.406 31.562 1 66.44 338 SER A O 1
ATOM 2603 N N . PRO A 1 339 ? -10.609 33.688 30.422 1 71.06 339 PRO A N 1
ATOM 2604 C CA . PRO A 1 339 ? -10.922 32.906 31.625 1 71.06 339 PRO A CA 1
ATOM 2605 C C . PRO A 1 339 ? -9.703 32.656 32.5 1 71.06 339 PRO A C 1
ATOM 2607 O O . PRO A 1 339 ? -9.852 32.438 33.719 1 71.06 339 PRO A O 1
ATOM 2610 N N . LEU A 1 340 ? -8.562 32.844 31.938 1 79.25 340 LEU A N 1
ATOM 2611 C CA . LEU A 1 340 ? -7.375 32.469 32.688 1 79.25 340 LEU A CA 1
ATOM 2612 C C . LEU A 1 340 ? -6.832 33.656 33.469 1 79.25 340 LEU A C 1
ATOM 2614 O O . LEU A 1 340 ? -6.82 34.781 32.969 1 79.25 340 LEU A O 1
ATOM 2618 N N . GLN A 1 341 ? -6.414 33.438 34.688 1 86.81 341 GLN A N 1
ATOM 2619 C CA . GLN A 1 341 ? -5.777 34.438 35.5 1 86.81 341 GLN A CA 1
ATOM 2620 C C . GLN A 1 341 ? -4.289 34.562 35.188 1 86.81 341 GLN A C 1
ATOM 2622 O O . GLN A 1 341 ? -3.695 35.625 35.344 1 86.81 341 GLN A O 1
ATOM 2627 N N . CYS A 1 342 ? -3.725 33.531 34.844 1 93.19 342 CYS A N 1
ATOM 2628 C CA . CYS A 1 342 ? -2.322 33.469 34.438 1 93.19 342 CYS A CA 1
ATOM 2629 C C . CYS A 1 342 ? -2.1 32.344 33.438 1 93.19 342 CYS A C 1
ATOM 2631 O O . CYS A 1 342 ? -2.973 31.516 33.219 1 93.19 342 CYS A O 1
ATOM 2633 N N . PHE A 1 343 ? -0.979 32.438 32.75 1 95.31 343 PHE A N 1
ATOM 2634 C CA . PHE A 1 343 ? -0.642 31.438 31.75 1 95.31 343 PHE A CA 1
ATOM 2635 C C . PHE A 1 343 ? 0.368 30.438 32.312 1 95.31 343 PHE A C 1
ATOM 2637 O O . PHE A 1 343 ? 1.363 30.828 32.906 1 95.31 343 PHE A O 1
ATOM 2644 N N . ASN A 1 344 ? 0.08 29.156 32.25 1 94.81 344 ASN A N 1
ATOM 2645 C CA . ASN A 1 344 ? 1.061 28.094 32.438 1 94.81 344 ASN A CA 1
ATOM 2646 C C . ASN A 1 344 ? 1.621 27.578 31.125 1 94.81 344 ASN A C 1
ATOM 2648 O O . ASN A 1 344 ? 1.021 26.703 30.484 1 94.81 344 ASN A O 1
ATOM 2652 N N . ILE A 1 345 ? 2.75 28.047 30.719 1 95.19 345 ILE A N 1
ATOM 2653 C CA . ILE A 1 345 ? 3.295 27.828 29.391 1 95.19 345 ILE A CA 1
ATOM 2654 C C . ILE A 1 345 ? 3.627 26.344 29.203 1 95.19 345 ILE A C 1
ATOM 2656 O O . ILE A 1 345 ? 3.729 25.859 28.078 1 95.19 345 ILE A O 1
ATOM 2660 N N . TRP A 1 346 ? 3.799 25.516 30.266 1 94.5 346 TRP A N 1
ATOM 2661 C CA . TRP A 1 346 ? 4.137 24.094 30.172 1 94.5 346 TRP A CA 1
ATOM 2662 C C . TRP A 1 346 ? 2.889 23.25 29.953 1 94.5 346 TRP A C 1
ATOM 2664 O O . TRP A 1 346 ? 2.967 22.156 29.391 1 94.5 346 TRP A O 1
ATOM 2674 N N . ASP A 1 347 ? 1.768 23.734 30.375 1 93.44 347 ASP A N 1
ATOM 2675 C CA . ASP A 1 347 ? 0.5 23.047 30.141 1 93.44 347 ASP A CA 1
ATOM 2676 C C . ASP A 1 347 ? -0.052 23.391 28.766 1 93.44 347 ASP A C 1
ATOM 2678 O O . ASP A 1 347 ? -0.736 22.562 28.141 1 93.44 347 ASP A O 1
ATOM 2682 N N . GLU A 1 348 ? 0.26 24.594 28.359 1 94.12 348 GLU A N 1
ATOM 2683 C CA . GLU A 1 348 ? -0.387 25.141 27.172 1 94.12 348 GLU A CA 1
ATOM 2684 C C . GLU A 1 348 ? 0.414 24.812 25.922 1 94.12 348 GLU A C 1
ATOM 2686 O O . GLU A 1 348 ? -0.107 24.906 24.797 1 94.12 348 GLU A O 1
ATOM 2691 N N . PHE A 1 349 ? 1.622 24.438 26.078 1 95.75 349 PHE A N 1
ATOM 2692 C CA . PHE A 1 349 ? 2.488 24.109 24.953 1 95.75 349 PHE A CA 1
ATOM 2693 C C . PHE A 1 349 ? 3.471 23.016 25.328 1 95.75 349 PHE A C 1
ATOM 2695 O O . PHE A 1 349 ? 4.008 23 26.438 1 95.75 349 PHE A O 1
ATOM 2702 N N . VAL A 1 350 ? 3.678 22.047 24.469 1 96 350 VAL A N 1
ATOM 2703 C CA . VAL A 1 350 ? 4.664 20.984 24.609 1 96 350 VAL A CA 1
ATOM 2704 C C . VAL A 1 350 ? 5.586 20.953 23.391 1 96 350 VAL A C 1
ATOM 2706 O O . VAL A 1 350 ? 5.117 20.812 22.266 1 96 350 VAL A O 1
ATOM 2709 N N . GLU A 1 351 ? 6.859 21.156 23.641 1 95.19 351 GLU A N 1
ATOM 2710 C CA . GLU A 1 351 ? 7.809 21 22.531 1 95.19 351 GLU A CA 1
ATOM 2711 C C . GLU A 1 351 ? 7.809 19.562 22.016 1 95.19 351 GLU A C 1
ATOM 2713 O O . GLU A 1 351 ? 7.742 18.609 22.812 1 95.19 351 GLU A O 1
ATOM 2718 N N . CYS A 1 352 ? 7.863 19.391 20.75 1 96.38 352 CYS A N 1
ATOM 2719 C CA . CYS A 1 352 ? 7.77 18.062 20.141 1 96.38 352 CYS A CA 1
ATOM 2720 C C . CYS A 1 352 ? 8.555 18.016 18.828 1 96.38 352 CYS A C 1
ATOM 2722 O O . CYS A 1 352 ? 9.367 18.906 18.562 1 96.38 352 CYS A O 1
ATOM 2724 N N . ALA A 1 353 ? 8.359 16.969 18.078 1 95.38 353 ALA A N 1
ATOM 2725 C CA . ALA A 1 353 ? 9.078 16.734 16.828 1 95.38 353 ALA A CA 1
ATOM 2726 C C . ALA A 1 353 ? 8.688 17.781 15.773 1 95.38 353 ALA A C 1
ATOM 2728 O O . ALA A 1 353 ? 9.516 18.188 14.969 1 95.38 353 ALA A O 1
ATOM 2729 N N . ASP A 1 354 ? 7.441 18.172 15.734 1 94.25 354 ASP A N 1
ATOM 2730 C CA . ASP A 1 354 ? 6.918 19.156 14.812 1 94.25 354 ASP A CA 1
ATOM 2731 C C . ASP A 1 354 ? 7.094 20.578 15.367 1 94.25 354 ASP A C 1
ATOM 2733 O O . ASP A 1 354 ? 6.34 21 16.25 1 94.25 354 ASP A O 1
ATOM 2737 N N . GLN A 1 355 ? 7.91 21.328 14.781 1 91.88 355 GLN A N 1
ATOM 2738 C CA . GLN A 1 355 ? 8.266 22.641 15.32 1 91.88 355 GLN A CA 1
ATOM 2739 C C . GLN A 1 355 ? 7.145 23.641 15.094 1 91.88 355 GLN A C 1
ATOM 2741 O O . GLN A 1 355 ? 7.156 24.734 15.672 1 91.88 355 GLN A O 1
ATOM 2746 N N . THR A 1 356 ? 6.16 23.219 14.297 1 93.25 356 THR A N 1
ATOM 2747 C CA . THR A 1 356 ? 4.996 24.078 14.125 1 93.25 356 THR A CA 1
ATOM 2748 C C . THR A 1 356 ? 3.965 23.812 15.219 1 93.25 356 THR A C 1
ATOM 2750 O O . THR A 1 356 ? 2.986 24.547 15.352 1 93.25 356 THR A O 1
ATOM 2753 N N . GLY A 1 357 ? 4.195 22.766 15.945 1 93.25 357 GLY A N 1
ATOM 2754 C CA . GLY A 1 357 ? 3.328 22.422 17.062 1 93.25 357 GLY A CA 1
ATOM 2755 C C . GLY A 1 357 ? 2.658 21.062 16.906 1 93.25 357 GLY A C 1
ATOM 2756 O O . GLY A 1 357 ? 2.23 20.703 15.805 1 93.25 357 GLY A O 1
ATOM 2757 N N . CYS A 1 358 ? 2.502 20.312 18.031 1 93.06 358 CYS A N 1
ATOM 2758 C CA . CYS A 1 358 ? 1.83 19.016 18.047 1 93.06 358 CYS A CA 1
ATOM 2759 C C . CYS A 1 358 ? 0.509 19.094 18.797 1 93.06 358 CYS A C 1
ATOM 2761 O O . CYS A 1 358 ? -0.304 18.172 18.734 1 93.06 358 CYS A O 1
ATOM 2763 N N . GLY A 1 359 ? 0.339 20.188 19.406 1 92.56 359 GLY A N 1
ATOM 2764 C CA . GLY A 1 359 ? -0.762 20.234 20.344 1 92.56 359 GLY A CA 1
ATOM 2765 C C . GLY A 1 359 ? -0.45 19.547 21.656 1 92.56 359 GLY A C 1
ATOM 2766 O O . GLY A 1 359 ? 0.705 19.203 21.938 1 92.56 359 GLY A O 1
ATOM 2767 N N . THR A 1 360 ? -1.429 19.516 22.578 1 92.56 360 THR A N 1
ATOM 2768 C CA . THR A 1 360 ? -1.274 18.922 23.891 1 92.56 360 THR A CA 1
ATOM 2769 C C . THR A 1 360 ? -2.146 17.672 24.016 1 92.56 360 THR A C 1
ATOM 2771 O O . THR A 1 360 ? -2.914 17.344 23.109 1 92.56 360 THR A O 1
ATOM 2774 N N . GLY A 1 361 ? -1.964 16.906 25.031 1 92.38 361 GLY A N 1
ATOM 2775 C CA . GLY A 1 361 ? -2.801 15.758 25.328 1 92.38 361 GLY A CA 1
ATOM 2776 C C . GLY A 1 361 ? -2.498 14.562 24.438 1 92.38 361 GLY A C 1
ATOM 2777 O O . GLY A 1 361 ? -1.44 14.508 23.797 1 92.38 361 GLY A O 1
ATOM 2778 N N . PRO A 1 362 ? -3.473 13.602 24.375 1 94.25 362 PRO A N 1
ATOM 2779 C CA . PRO A 1 362 ? -3.262 12.367 23.625 1 94.25 362 PRO A CA 1
ATOM 2780 C C . PRO A 1 362 ? -3.057 12.609 22.141 1 94.25 362 PRO A C 1
ATOM 2782 O O . PRO A 1 362 ? -2.188 11.992 21.516 1 94.25 362 PRO A O 1
ATOM 2785 N N . ALA A 1 363 ? -3.834 13.508 21.562 1 94.94 363 ALA A N 1
ATOM 2786 C CA . ALA A 1 363 ? -3.68 13.805 20.141 1 94.94 363 ALA A CA 1
ATOM 2787 C C . ALA A 1 363 ? -2.283 14.344 19.844 1 94.94 363 ALA A C 1
ATOM 2789 O O . ALA A 1 363 ? -1.691 14.008 18.812 1 94.94 363 ALA A O 1
ATOM 2790 N N . GLY A 1 364 ? -1.797 15.203 20.75 1 96.06 364 GLY A N 1
ATOM 2791 C CA . GLY A 1 364 ? -0.446 15.711 20.594 1 96.06 364 GLY A CA 1
ATOM 2792 C C . GLY A 1 364 ? 0.614 14.633 20.641 1 96.06 364 GLY A C 1
ATOM 2793 O O . GLY A 1 364 ? 1.601 14.688 19.906 1 96.06 364 GLY A O 1
ATOM 2794 N N . GLN A 1 365 ? 0.434 13.648 21.531 1 95.94 365 GLN A N 1
ATOM 2795 C CA . GLN A 1 365 ? 1.365 12.523 21.625 1 95.94 365 GLN A CA 1
ATOM 2796 C C . GLN A 1 365 ? 1.37 11.703 20.328 1 95.94 365 GLN A C 1
ATOM 2798 O O . GLN A 1 365 ? 2.434 11.352 19.828 1 95.94 365 GLN A O 1
ATOM 2803 N N . SER A 1 366 ? 0.177 11.43 19.859 1 97.31 366 SER A N 1
ATOM 2804 C CA . SER A 1 366 ? 0.063 10.68 18.609 1 97.31 366 SER A CA 1
ATOM 2805 C C . SER A 1 366 ? 0.754 11.398 17.453 1 97.31 366 SER A C 1
ATOM 2807 O O . SER A 1 366 ? 1.487 10.781 16.688 1 97.31 366 SER A O 1
ATOM 2809 N N . TRP A 1 367 ? 0.509 12.648 17.375 1 97.5 367 TRP A N 1
ATOM 2810 C CA . TRP A 1 367 ? 1.115 13.414 16.281 1 97.5 367 TRP A CA 1
ATOM 2811 C C . TRP A 1 367 ? 2.631 13.469 16.438 1 97.5 367 TRP A C 1
ATOM 2813 O O . TRP A 1 367 ? 3.363 13.406 15.438 1 97.5 367 TRP A O 1
ATOM 2823 N N . ASP A 1 368 ? 3.111 13.656 17.656 1 97.31 368 ASP A N 1
ATOM 2824 C CA . ASP A 1 368 ? 4.551 13.648 17.891 1 97.31 368 ASP A CA 1
ATOM 2825 C C . ASP A 1 368 ? 5.18 12.359 17.375 1 97.31 368 ASP A C 1
ATOM 2827 O O . ASP A 1 368 ? 6.242 12.391 16.734 1 97.31 368 ASP A O 1
ATOM 2831 N N . TYR A 1 369 ? 4.512 11.227 17.594 1 96.88 369 TYR A N 1
ATOM 2832 C CA . TYR A 1 369 ? 5.012 9.945 17.125 1 96.88 369 TYR A CA 1
ATOM 2833 C C . TYR A 1 369 ? 5.051 9.891 15.609 1 96.88 369 TYR A C 1
ATOM 2835 O O . TYR A 1 369 ? 6.035 9.438 15.023 1 96.88 369 TYR A O 1
ATOM 2843 N N . GLN A 1 370 ? 4.008 10.32 14.969 1 96.44 370 GLN A N 1
ATOM 2844 C CA . GLN A 1 370 ? 3.959 10.32 13.508 1 96.44 370 GLN A CA 1
ATOM 2845 C C . GLN A 1 370 ? 5.02 11.242 12.922 1 96.44 370 GLN A C 1
ATOM 2847 O O . GLN A 1 370 ? 5.645 10.922 11.906 1 96.44 370 GLN A O 1
ATOM 2852 N N . ALA A 1 371 ? 5.188 12.398 13.555 1 95.12 371 ALA A N 1
ATOM 2853 C CA . ALA A 1 371 ? 6.18 13.367 13.086 1 95.12 371 ALA A CA 1
ATOM 2854 C C . ALA A 1 371 ? 7.598 12.828 13.273 1 95.12 371 ALA A C 1
ATOM 2856 O O . ALA A 1 371 ? 8.516 13.211 12.547 1 95.12 371 ALA A O 1
ATOM 2857 N N . CYS A 1 372 ? 7.789 11.945 14.242 1 94.06 372 CYS A N 1
ATOM 2858 C CA . CYS A 1 372 ? 9.062 11.266 14.43 1 94.06 372 CYS A CA 1
ATOM 2859 C C . CYS A 1 372 ? 9.234 10.141 13.406 1 94.06 372 CYS A C 1
ATOM 2861 O O . CYS A 1 372 ? 10.328 9.953 12.867 1 94.06 372 CYS A O 1
ATOM 2863 N N . GLY A 1 373 ? 8.211 9.484 13.094 1 92.06 373 GLY A N 1
ATOM 2864 C CA . GLY A 1 373 ? 8.305 8.234 12.352 1 92.06 373 GLY A CA 1
ATOM 2865 C C . GLY A 1 373 ? 8.305 8.43 10.852 1 92.06 373 GLY A C 1
ATOM 2866 O O . GLY A 1 373 ? 9.195 7.941 10.156 1 92.06 373 GLY A O 1
ATOM 2867 N N . GLU A 1 374 ? 7.199 9.07 10.312 1 91.19 374 GLU A N 1
ATOM 2868 C CA . GLU A 1 374 ? 7.121 9.047 8.852 1 91.19 374 GLU A CA 1
ATOM 2869 C C . GLU A 1 374 ? 6.762 10.414 8.289 1 91.19 374 GLU A C 1
ATOM 2871 O O . GLU A 1 374 ? 7.039 10.711 7.125 1 91.19 374 GLU A O 1
ATOM 2876 N N . ILE A 1 375 ? 6.109 11.305 9.047 1 93.38 375 ILE A N 1
ATOM 2877 C CA . ILE A 1 375 ? 5.809 12.656 8.57 1 93.38 375 ILE A CA 1
ATOM 2878 C C . ILE A 1 375 ? 6.914 13.617 9 1 93.38 375 ILE A C 1
ATOM 2880 O O . ILE A 1 375 ? 6.762 14.352 9.977 1 93.38 375 ILE A O 1
ATOM 2884 N N . VAL A 1 376 ? 7.98 13.617 8.266 1 91.12 376 VAL A N 1
ATOM 2885 C CA . VAL A 1 376 ? 9.219 14.234 8.734 1 91.12 376 VAL A CA 1
ATOM 2886 C C . VAL A 1 376 ? 9.445 15.562 8 1 91.12 376 VAL A C 1
ATOM 2888 O O . VAL A 1 376 ? 9.555 15.586 6.773 1 91.12 376 VAL A O 1
ATOM 2891 N N . TYR A 1 377 ? 9.391 16.578 8.641 1 87.75 377 TYR A N 1
ATOM 2892 C CA . TYR A 1 377 ? 9.828 17.906 8.219 1 87.75 377 TYR A CA 1
ATOM 2893 C C . TYR A 1 377 ? 10.398 18.688 9.398 1 87.75 377 TYR A C 1
ATOM 2895 O O . TYR A 1 377 ? 10.086 18.391 10.555 1 87.75 377 TYR A O 1
ATOM 2903 N N . TYR A 1 378 ? 11.266 19.641 9.195 1 87 378 TYR A N 1
ATOM 2904 C CA . TYR A 1 378 ? 11.953 20.344 10.273 1 87 378 TYR A CA 1
ATOM 2905 C C . TYR A 1 378 ? 12.195 21.812 9.898 1 87 378 TYR A C 1
ATOM 2907 O O . TYR A 1 378 ? 13.336 22.219 9.672 1 87 378 TYR A O 1
ATOM 2915 N N . PRO A 1 379 ? 11.102 22.547 9.906 1 87.12 379 PRO A N 1
ATOM 2916 C CA . PRO A 1 379 ? 11.227 23.969 9.609 1 87.12 379 PRO A CA 1
ATOM 2917 C C . PRO A 1 379 ? 12 24.734 10.68 1 87.12 379 PRO A C 1
ATOM 2919 O O . PRO A 1 379 ? 11.875 24.438 11.867 1 87.12 379 PRO A O 1
ATOM 2922 N N . ASN A 1 380 ? 12.703 25.766 10.25 1 89.25 380 ASN A N 1
ATOM 2923 C CA . ASN A 1 380 ? 13.492 26.625 11.133 1 89.25 380 ASN A CA 1
ATOM 2924 C C . ASN A 1 380 ? 12.977 28.062 11.125 1 89.25 380 ASN A C 1
ATOM 2926 O O . ASN A 1 380 ? 12.25 28.453 10.211 1 89.25 380 ASN A O 1
ATOM 2930 N N . THR A 1 381 ? 13.258 28.766 12.164 1 94.5 381 THR A N 1
ATOM 2931 C CA . THR A 1 381 ? 13.133 30.219 12.188 1 94.5 381 THR A CA 1
ATOM 2932 C C . THR A 1 381 ? 14.508 30.875 12.102 1 94.5 381 THR A C 1
ATOM 2934 O O . THR A 1 381 ? 15.5 30.328 12.578 1 94.5 381 THR A O 1
ATOM 2937 N N . ASN A 1 382 ? 14.57 32.125 11.438 1 94.06 382 ASN A N 1
ATOM 2938 C CA . ASN A 1 382 ? 15.898 32.688 11.211 1 94.06 382 ASN A CA 1
ATOM 2939 C C . ASN A 1 382 ? 15.914 34.188 11.43 1 94.06 382 ASN A C 1
ATOM 2941 O O . ASN A 1 382 ? 16.969 34.812 11.32 1 94.06 382 ASN A O 1
ATOM 2945 N N . ASN A 1 383 ? 14.828 34.812 11.727 1 96.62 383 ASN A N 1
ATOM 2946 C CA . ASN A 1 383 ? 14.703 36.25 12 1 96.62 383 ASN A CA 1
ATOM 2947 C C . ASN A 1 383 ? 15.109 37.094 10.797 1 96.62 383 ASN A C 1
ATOM 2949 O O . ASN A 1 383 ? 15.461 38.25 10.945 1 96.62 383 ASN A O 1
ATOM 2953 N N . VAL A 1 384 ? 15.227 36.5 9.617 1 94.75 384 VAL A N 1
ATOM 2954 C CA . VAL A 1 384 ? 15.547 37.188 8.367 1 94.75 384 VAL A CA 1
ATOM 2955 C C . VAL A 1 384 ? 14.352 37.125 7.422 1 94.75 384 VAL A C 1
ATOM 2957 O O . VAL A 1 384 ? 13.734 38.156 7.109 1 94.75 384 VAL A O 1
ATOM 2960 N N . THR A 1 385 ? 13.992 35.875 7.117 1 92.44 385 THR A N 1
ATOM 2961 C CA . THR A 1 385 ? 12.812 35.719 6.281 1 92.44 385 THR A CA 1
ATOM 2962 C C . THR A 1 385 ? 11.547 35.688 7.137 1 92.44 385 THR A C 1
ATOM 2964 O O . THR A 1 385 ? 10.438 35.812 6.617 1 92.44 385 THR A O 1
ATOM 2967 N N . ASP A 1 386 ? 11.742 35.5 8.43 1 96.25 386 ASP A N 1
ATOM 2968 C CA . ASP A 1 386 ? 10.633 35.5 9.375 1 96.25 386 ASP A CA 1
ATOM 2969 C C . ASP A 1 386 ? 10.93 36.375 10.586 1 96.25 386 ASP A C 1
ATOM 2971 O O . ASP A 1 386 ? 12.062 36.812 10.773 1 96.25 386 ASP A O 1
ATOM 2975 N N . MET A 1 387 ? 9.938 36.594 11.391 1 98.44 387 MET A N 1
ATOM 2976 C CA . MET A 1 387 ? 10.031 37.594 12.453 1 98.44 387 MET A CA 1
ATOM 2977 C C . MET A 1 387 ? 10.406 36.938 13.781 1 98.44 387 MET A C 1
ATOM 2979 O O . MET A 1 387 ? 10.406 37.594 14.828 1 98.44 387 MET A O 1
ATOM 2983 N N . PHE A 1 388 ? 10.766 35.656 13.812 1 98.25 388 PHE A N 1
ATOM 2984 C CA . PHE A 1 388 ? 10.977 34.938 15.055 1 98.25 388 PHE A CA 1
ATOM 2985 C C . PHE A 1 388 ? 12.461 34.781 15.352 1 98.25 388 PHE A C 1
ATOM 2987 O O . PHE A 1 388 ? 13.289 34.781 14.438 1 98.25 388 PHE A O 1
ATOM 2994 N N . PRO A 1 389 ? 12.836 34.625 16.672 1 97.88 389 PRO A N 1
ATOM 2995 C CA . PRO A 1 389 ? 14.242 34.344 16.984 1 97.88 389 PRO A CA 1
ATOM 2996 C C . PRO A 1 389 ? 14.781 33.125 16.25 1 97.88 389 PRO A C 1
ATOM 2998 O O . PRO A 1 389 ? 14.062 32.125 16.094 1 97.88 389 PRO A O 1
ATOM 3001 N N . PRO A 1 390 ? 16.062 33.219 15.828 1 96.31 390 PRO A N 1
ATOM 3002 C CA . PRO A 1 390 ? 16.625 32.094 15.086 1 96.31 390 PRO A CA 1
ATOM 3003 C C . PRO A 1 390 ? 16.641 30.781 15.898 1 96.31 390 PRO A C 1
ATOM 3005 O O . PRO A 1 390 ? 16.953 30.797 17.094 1 96.31 390 PRO A O 1
ATOM 3008 N N . ARG A 1 391 ? 16.234 29.812 15.336 1 93.69 391 ARG A N 1
ATOM 3009 C CA . ARG A 1 391 ? 16.297 28.453 15.875 1 93.69 391 ARG A CA 1
ATOM 3010 C C . ARG A 1 391 ? 16.656 27.453 14.781 1 93.69 391 ARG A C 1
ATOM 3012 O O . ARG A 1 391 ? 15.898 27.266 13.828 1 93.69 391 ARG A O 1
ATOM 3019 N N . ASP A 1 392 ? 17.797 26.797 15 1 89.38 392 ASP A N 1
ATOM 3020 C CA . ASP A 1 392 ? 18.219 25.75 14.07 1 89.38 392 ASP A CA 1
ATOM 3021 C C . ASP A 1 392 ? 17.672 24.391 14.484 1 89.38 392 ASP A C 1
ATOM 3023 O O . ASP A 1 392 ? 17.969 23.906 15.578 1 89.38 392 ASP A O 1
ATOM 3027 N N . TRP A 1 393 ? 16.766 23.859 13.93 1 90.75 393 TRP A N 1
ATOM 3028 C CA . TRP A 1 393 ? 16.188 22.547 14.141 1 90.75 393 TRP A CA 1
ATOM 3029 C C . TRP A 1 393 ? 16.438 21.625 12.938 1 90.75 393 TRP A C 1
ATOM 3031 O O . TRP A 1 393 ? 15.711 21.672 11.953 1 90.75 393 TRP A O 1
ATOM 3041 N N . THR A 1 394 ? 17.406 20.719 13.07 1 90.44 394 THR A N 1
ATOM 3042 C CA . THR A 1 394 ? 17.875 19.875 11.977 1 90.44 394 THR A CA 1
ATOM 3043 C C . THR A 1 394 ? 17.312 18.453 12.109 1 90.44 394 THR A C 1
ATOM 3045 O O . THR A 1 394 ? 16.672 18.125 13.109 1 90.44 394 THR A O 1
ATOM 3048 N N . LEU A 1 395 ? 17.609 17.672 11.094 1 91.31 395 LEU A N 1
ATOM 3049 C CA . LEU A 1 395 ? 17.25 16.266 11.172 1 91.31 395 LEU A CA 1
ATOM 3050 C C . LEU A 1 395 ? 17.922 15.586 12.359 1 91.31 395 LEU A C 1
ATOM 3052 O O . LEU A 1 395 ? 17.344 14.695 12.984 1 91.31 395 LEU A O 1
ATOM 3056 N N . ALA A 1 396 ? 19.188 15.977 12.633 1 94 396 ALA A N 1
ATOM 3057 C CA . ALA A 1 396 ? 19.891 15.422 13.789 1 94 396 ALA A CA 1
ATOM 3058 C C . ALA A 1 396 ? 19.156 15.75 15.086 1 94 396 ALA A C 1
ATOM 3060 O O . ALA A 1 396 ? 19.078 14.914 15.984 1 94 396 ALA A O 1
ATOM 3061 N N . ASP A 1 397 ? 18.625 17 15.164 1 93.81 397 ASP A N 1
ATOM 3062 C CA . ASP A 1 397 ? 17.859 17.406 16.344 1 93.81 397 ASP A CA 1
ATOM 3063 C C . ASP A 1 397 ? 16.562 16.594 16.453 1 93.81 397 ASP A C 1
ATOM 3065 O O . ASP A 1 397 ? 16.203 16.156 17.547 1 93.81 397 ASP A O 1
ATOM 3069 N N . LEU A 1 398 ? 15.914 16.469 15.352 1 94.12 398 LEU A N 1
ATOM 3070 C CA . LEU A 1 398 ? 14.695 15.664 15.312 1 94.12 398 LEU A CA 1
ATOM 3071 C C . LEU A 1 398 ? 14.984 14.227 15.742 1 94.12 398 LEU A C 1
ATOM 3073 O O . LEU A 1 398 ? 14.242 13.664 16.547 1 94.12 398 LEU A O 1
ATOM 3077 N N . ASN A 1 399 ? 16.047 13.625 15.203 1 94.38 399 ASN A N 1
ATOM 3078 C CA . ASN A 1 399 ? 16.438 12.273 15.562 1 94.38 399 ASN A CA 1
ATOM 3079 C C . ASN A 1 399 ? 16.688 12.148 17.062 1 94.38 399 ASN A C 1
ATOM 3081 O O . ASN A 1 399 ? 16.281 11.164 17.688 1 94.38 399 ASN A O 1
ATOM 3085 N N . ALA A 1 400 ? 17.391 13.094 17.609 1 96.62 400 ALA A N 1
ATOM 3086 C CA . ALA A 1 400 ? 17.672 13.078 19.031 1 96.62 400 ALA A CA 1
ATOM 3087 C C . ALA A 1 400 ? 16.391 13.102 19.859 1 96.62 400 ALA A C 1
ATOM 3089 O O . ALA A 1 400 ? 16.25 12.344 20.812 1 96.62 400 ALA A O 1
ATOM 3090 N N . HIS A 1 401 ? 15.461 13.969 19.5 1 96.38 401 HIS A N 1
ATOM 3091 C CA . HIS A 1 401 ? 14.164 14.023 20.172 1 96.38 401 HIS A CA 1
ATOM 3092 C C . HIS A 1 401 ? 13.43 12.695 20.078 1 96.38 401 HIS A C 1
ATOM 3094 O O . HIS A 1 401 ? 12.922 12.188 21.078 1 96.38 401 HIS A O 1
ATOM 3100 N N . CYS A 1 402 ? 13.391 12.094 18.875 1 95.94 402 CYS A N 1
ATOM 3101 C CA . CYS A 1 402 ? 12.625 10.883 18.609 1 95.94 402 CYS A CA 1
ATOM 3102 C C . CYS A 1 402 ? 13.227 9.688 19.344 1 95.94 402 CYS A C 1
ATOM 3104 O O . CYS A 1 402 ? 12.5 8.852 19.891 1 95.94 402 CYS A O 1
ATOM 3106 N N . GLN A 1 403 ? 14.547 9.594 19.375 1 95.5 403 GLN A N 1
ATOM 3107 C CA . GLN A 1 403 ? 15.211 8.539 20.125 1 95.5 403 GLN A CA 1
ATOM 3108 C C . GLN A 1 403 ? 14.922 8.648 21.625 1 95.5 403 GLN A C 1
ATOM 3110 O O . GLN A 1 403 ? 14.625 7.652 22.281 1 95.5 403 GLN A O 1
ATOM 3115 N N . ARG A 1 404 ? 14.984 9.844 22.094 1 96.44 404 ARG A N 1
ATOM 3116 C CA . ARG A 1 404 ? 14.781 10.078 23.531 1 96.44 404 ARG A CA 1
ATOM 3117 C C . ARG A 1 404 ? 13.336 9.797 23.922 1 96.44 404 ARG A C 1
ATOM 3119 O O . ARG A 1 404 ? 13.078 9.211 24.984 1 96.44 404 ARG A O 1
ATOM 3126 N N . THR A 1 405 ? 12.414 10.266 23.094 1 96.19 405 THR A N 1
ATOM 3127 C CA . THR A 1 405 ? 11 10.25 23.469 1 96.19 405 THR A CA 1
ATOM 3128 C C . THR A 1 405 ? 10.375 8.891 23.172 1 96.19 405 THR A C 1
ATOM 3130 O O . THR A 1 405 ? 9.602 8.367 23.969 1 96.19 405 THR A O 1
ATOM 3133 N N . TRP A 1 406 ? 10.766 8.328 21.984 1 95.56 406 TRP A N 1
ATOM 3134 C CA . TRP A 1 406 ? 10.023 7.164 21.516 1 95.56 406 TRP A CA 1
ATOM 3135 C C . TRP A 1 406 ? 10.953 5.988 21.234 1 95.56 406 TRP A C 1
ATOM 3137 O O . TRP A 1 406 ? 10.5 4.855 21.062 1 95.56 406 TRP A O 1
ATOM 3147 N N . GLY A 1 407 ? 12.25 6.203 21.109 1 93.88 407 GLY A N 1
ATOM 3148 C CA . GLY A 1 407 ? 13.203 5.16 20.766 1 93.88 407 GLY A CA 1
ATOM 3149 C C . GLY A 1 407 ? 13.156 4.781 19.297 1 93.88 407 GLY A C 1
ATOM 3150 O O . GLY A 1 407 ? 13.453 3.641 18.938 1 93.88 407 GLY A O 1
ATOM 3151 N N . ILE A 1 408 ? 12.648 5.711 18.484 1 93.5 408 ILE A N 1
ATOM 3152 C CA . ILE A 1 408 ? 12.555 5.395 17.062 1 93.5 408 ILE A CA 1
ATOM 3153 C C . ILE A 1 408 ? 13.438 6.352 16.266 1 93.5 408 ILE A C 1
ATOM 3155 O O . ILE A 1 408 ? 13.859 7.391 16.781 1 93.5 408 ILE A O 1
ATOM 3159 N N . THR A 1 409 ? 13.742 5.941 15.023 1 91.81 409 THR A N 1
ATOM 3160 C CA . THR A 1 409 ? 14.492 6.754 14.078 1 91.81 409 THR A CA 1
ATOM 3161 C C . THR A 1 409 ? 13.602 7.223 12.93 1 91.81 409 THR A C 1
ATOM 3163 O O . THR A 1 409 ? 12.93 6.41 12.289 1 91.81 409 THR A O 1
ATOM 3166 N N . PRO A 1 410 ? 13.609 8.523 12.711 1 91.44 410 PRO A N 1
ATOM 3167 C CA . PRO A 1 410 ? 12.789 9.039 11.609 1 91.44 410 PRO A CA 1
ATOM 3168 C C . PRO A 1 410 ? 13.141 8.406 10.266 1 91.44 410 PRO A C 1
ATOM 3170 O O . PRO A 1 410 ? 14.312 8.117 10 1 91.44 410 PRO A O 1
ATOM 3173 N N . ARG A 1 411 ? 12.094 8.195 9.445 1 89.75 411 ARG A N 1
ATOM 3174 C CA . ARG A 1 411 ? 12.242 7.711 8.07 1 89.75 411 ARG A CA 1
ATOM 3175 C C . ARG A 1 411 ? 11.914 8.805 7.066 1 89.75 411 ARG A C 1
ATOM 3177 O O . ARG A 1 411 ? 10.883 8.75 6.391 1 89.75 411 ARG A O 1
ATOM 3184 N N . PRO A 1 412 ? 12.789 9.688 6.82 1 89.62 412 PRO A N 1
ATOM 3185 C CA . PRO A 1 412 ? 12.438 10.906 6.078 1 89.62 412 PRO A CA 1
ATOM 3186 C C . PRO A 1 412 ? 12.109 10.625 4.613 1 89.62 412 PRO A C 1
ATOM 3188 O O . PRO A 1 412 ? 11.477 11.453 3.953 1 89.62 412 PRO A O 1
ATOM 3191 N N . THR A 1 413 ? 12.469 9.414 4.062 1 90 413 THR A N 1
ATOM 3192 C CA . THR A 1 413 ? 12.266 9.195 2.633 1 90 413 THR A CA 1
ATOM 3193 C C . THR A 1 413 ? 11.172 8.164 2.393 1 90 413 THR A C 1
ATOM 3195 O O . THR A 1 413 ? 10.766 7.934 1.25 1 90 413 THR A O 1
ATOM 3198 N N . TRP A 1 414 ? 10.641 7.566 3.363 1 93.75 414 TRP A N 1
ATOM 3199 C CA . TRP A 1 414 ? 9.742 6.43 3.199 1 93.75 414 TRP A CA 1
ATOM 3200 C C . TRP A 1 414 ? 8.438 6.855 2.531 1 93.75 414 TRP A C 1
ATOM 3202 O O . TRP A 1 414 ? 7.984 6.215 1.579 1 93.75 414 TRP A O 1
ATOM 3212 N N . LEU A 1 415 ? 7.836 7.934 3.018 1 94.88 415 LEU A N 1
ATOM 3213 C CA . LEU A 1 415 ? 6.551 8.336 2.459 1 94.88 415 LEU A CA 1
ATOM 3214 C C . LEU A 1 415 ? 6.688 8.719 0.99 1 94.88 415 LEU A C 1
ATOM 3216 O O . LEU A 1 415 ? 5.77 8.5 0.197 1 94.88 415 LEU A O 1
ATOM 3220 N N . LYS A 1 416 ? 7.875 9.344 0.684 1 94.38 416 LYS A N 1
ATOM 3221 C CA . LYS A 1 416 ? 8.125 9.602 -0.731 1 94.38 416 LYS A CA 1
ATOM 3222 C C . LYS A 1 416 ? 8.164 8.305 -1.529 1 94.38 416 LYS A C 1
ATOM 3224 O O . LYS A 1 416 ? 7.566 8.211 -2.604 1 94.38 416 LYS A O 1
ATOM 3229 N N . THR A 1 417 ? 8.859 7.289 -1.014 1 95.81 417 THR A N 1
ATOM 3230 C CA . THR A 1 417 ? 8.938 5.988 -1.669 1 95.81 417 THR A CA 1
ATOM 3231 C C . THR A 1 417 ? 7.559 5.355 -1.784 1 95.81 417 THR A C 1
ATOM 3233 O O . THR A 1 417 ? 7.203 4.812 -2.832 1 95.81 417 THR A O 1
ATOM 3236 N N . TYR A 1 418 ? 6.785 5.43 -0.737 1 97.12 418 TYR A N 1
ATOM 3237 C CA . TYR A 1 418 ? 5.492 4.766 -0.645 1 97.12 418 TYR A CA 1
ATOM 3238 C C . TYR A 1 418 ? 4.449 5.48 -1.5 1 97.12 418 TYR A C 1
ATOM 3240 O O . TYR A 1 418 ? 3.645 4.836 -2.174 1 97.12 418 TYR A O 1
ATOM 3248 N N . THR A 1 419 ? 4.469 6.883 -1.541 1 96.25 419 THR A N 1
ATOM 3249 C CA . THR A 1 419 ? 3.354 7.602 -2.143 1 96.25 419 THR A CA 1
ATOM 3250 C C . THR A 1 419 ? 3.801 8.336 -3.404 1 96.25 419 THR A C 1
ATOM 3252 O O . THR A 1 419 ? 2.969 8.797 -4.188 1 96.25 419 THR A O 1
ATOM 3255 N N . GLY A 1 420 ? 5.086 8.57 -3.516 1 93.94 420 GLY A N 1
ATOM 3256 C CA . GLY A 1 420 ? 5.578 9.203 -4.73 1 93.94 420 GLY A CA 1
ATOM 3257 C C . GLY A 1 420 ? 6.023 10.641 -4.516 1 93.94 420 GLY A C 1
ATOM 3258 O O . GLY A 1 420 ? 6.715 11.211 -5.355 1 93.94 420 GLY A O 1
ATOM 3259 N N . GLY A 1 421 ? 5.621 11.297 -3.377 1 92.38 421 GLY A N 1
ATOM 3260 C CA . GLY A 1 421 ? 5.969 12.688 -3.158 1 92.38 421 GLY A CA 1
ATOM 3261 C C . GLY A 1 421 ? 5.473 13.609 -4.258 1 92.38 421 GLY A C 1
ATOM 3262 O O . GLY A 1 421 ? 4.273 13.648 -4.547 1 92.38 421 GLY A O 1
ATOM 3263 N N . GLU A 1 422 ? 6.426 14.188 -4.973 1 91.5 422 GLU A N 1
ATOM 3264 C CA . GLU A 1 422 ? 6.086 15.102 -6.055 1 91.5 422 GLU A CA 1
ATOM 3265 C C . GLU A 1 422 ? 5.781 14.344 -7.344 1 91.5 422 GLU A C 1
ATOM 3267 O O . GLU A 1 422 ? 5.156 14.891 -8.258 1 91.5 422 GLU A O 1
ATOM 3272 N N . ASN A 1 423 ? 6.254 13.117 -7.41 1 92.69 423 ASN A N 1
ATOM 3273 C CA . ASN A 1 423 ? 6.051 12.312 -8.609 1 92.69 423 ASN A CA 1
ATOM 3274 C C . ASN A 1 423 ? 4.746 11.523 -8.547 1 92.69 423 ASN A C 1
ATOM 3276 O O . ASN A 1 423 ? 4.762 10.312 -8.344 1 92.69 423 ASN A O 1
ATOM 3280 N N . ILE A 1 424 ? 3.633 12.242 -8.852 1 95.44 424 ILE A N 1
ATOM 3281 C CA . ILE A 1 424 ? 2.33 11.594 -8.766 1 95.44 424 ILE A CA 1
ATOM 3282 C C . ILE A 1 424 ? 1.628 11.664 -10.117 1 95.44 424 ILE A C 1
ATOM 3284 O O . ILE A 1 424 ? 0.399 11.727 -10.188 1 95.44 424 ILE A O 1
ATOM 3288 N N . ARG A 1 425 ? 2.365 11.672 -11.188 1 92.12 425 ARG A N 1
ATOM 3289 C CA . ARG A 1 425 ? 1.846 11.914 -12.531 1 92.12 425 ARG A CA 1
ATOM 3290 C C . ARG A 1 425 ? 0.898 10.797 -12.961 1 92.12 425 ARG A C 1
ATOM 3292 O O . ARG A 1 425 ? 0.137 10.953 -13.914 1 92.12 425 ARG A O 1
ATOM 3299 N N . TYR A 1 426 ? 0.977 9.68 -12.305 1 92.94 426 TYR A N 1
ATOM 3300 C CA . TYR A 1 426 ? 0.126 8.562 -12.711 1 92.94 426 TYR A CA 1
ATOM 3301 C C . TYR A 1 426 ? -1.171 8.547 -11.914 1 92.94 426 TYR A C 1
ATOM 3303 O O . TYR A 1 426 ? -2.059 7.734 -12.172 1 92.94 426 TYR A O 1
ATOM 3311 N N . ALA A 1 427 ? -1.33 9.43 -10.93 1 96.12 427 ALA A N 1
ATOM 3312 C CA . ALA A 1 427 ? -2.586 9.586 -10.203 1 96.12 427 ALA A CA 1
ATOM 3313 C C . ALA A 1 427 ? -3.584 10.422 -11 1 96.12 427 ALA A C 1
ATOM 3315 O O . ALA A 1 427 ? -3.24 10.984 -12.039 1 96.12 427 ALA A O 1
ATOM 3316 N N . SER A 1 428 ? -4.855 10.383 -10.555 1 97 428 SER A N 1
ATOM 3317 C CA . SER A 1 428 ? -5.91 11.141 -11.211 1 97 428 SER A CA 1
ATOM 3318 C C . SER A 1 428 ? -7.027 11.5 -10.234 1 97 428 SER A C 1
ATOM 3320 O O . SER A 1 428 ? -7.141 10.891 -9.172 1 97 428 SER A O 1
ATOM 3322 N N . ARG A 1 429 ? -7.777 12.562 -10.555 1 98.56 429 ARG A N 1
ATOM 3323 C CA . ARG A 1 429 ? -8.992 13.008 -9.875 1 98.56 429 ARG A CA 1
ATOM 3324 C C . ARG A 1 429 ? -8.688 13.422 -8.438 1 98.56 429 ARG A C 1
ATOM 3326 O O . ARG A 1 429 ? -9.312 12.922 -7.5 1 98.56 429 ARG A O 1
ATOM 3333 N N . ILE A 1 430 ? -7.758 14.312 -8.305 1 98.94 430 ILE A N 1
ATOM 3334 C CA . ILE A 1 430 ? -7.445 14.922 -7.02 1 98.94 430 ILE A CA 1
ATOM 3335 C C . ILE A 1 430 ? -7.426 16.438 -7.156 1 98.94 430 ILE A C 1
ATOM 3337 O O . ILE A 1 430 ? -6.816 16.969 -8.086 1 98.94 430 ILE A O 1
ATOM 3341 N N . ILE A 1 431 ? -8.156 17.094 -6.363 1 98.94 431 ILE A N 1
ATOM 3342 C CA . ILE A 1 431 ? -8.07 18.547 -6.215 1 98.94 431 ILE A CA 1
ATOM 3343 C C . ILE A 1 431 ? -7.133 18.891 -5.062 1 98.94 431 ILE A C 1
ATOM 3345 O O . ILE A 1 431 ? -7.266 18.359 -3.959 1 98.94 431 ILE A O 1
ATOM 3349 N N . PHE A 1 432 ? -6.168 19.719 -5.324 1 98.81 432 PHE A N 1
ATOM 3350 C CA . PHE A 1 432 ? -5.316 20.312 -4.297 1 98.81 432 PHE A CA 1
ATOM 3351 C C . PHE A 1 432 ? -5.656 21.781 -4.086 1 98.81 432 PHE A C 1
ATOM 3353 O O . PHE A 1 432 ? -5.258 22.641 -4.875 1 98.81 432 PHE A O 1
ATOM 3360 N N . SER A 1 433 ? -6.332 22.047 -2.996 1 98.94 433 SER A N 1
ATOM 3361 C CA . SER A 1 433 ? -6.645 23.438 -2.721 1 98.94 433 SER A CA 1
ATOM 3362 C C . SER A 1 433 ? -5.711 24.016 -1.662 1 98.94 433 SER A C 1
ATOM 3364 O O . SER A 1 433 ? -5.379 23.344 -0.683 1 98.94 433 SER A O 1
ATOM 3366 N N . ASN A 1 434 ? -5.219 25.219 -1.883 1 98.56 434 ASN A N 1
ATOM 3367 C CA . ASN A 1 434 ? -4.27 25.906 -1.004 1 98.56 434 ASN A CA 1
ATOM 3368 C C . ASN A 1 434 ? -4.621 27.375 -0.83 1 98.56 434 ASN A C 1
ATOM 3370 O O . ASN A 1 434 ? -4.758 28.109 -1.813 1 98.56 434 ASN A O 1
ATOM 3374 N N . GLY A 1 435 ? -4.793 27.797 0.409 1 98.5 435 GLY A N 1
ATOM 3375 C CA . GLY A 1 435 ? -4.957 29.219 0.714 1 98.5 435 GLY A CA 1
ATOM 3376 C C . GLY A 1 435 ? -3.639 29.922 0.944 1 98.5 435 GLY A C 1
ATOM 3377 O O . GLY A 1 435 ? -2.742 29.391 1.6 1 98.5 435 GLY A O 1
ATOM 3378 N N . LEU A 1 436 ? -3.561 31.109 0.493 1 97.5 436 LEU A N 1
ATOM 3379 C CA . LEU A 1 436 ? -2.283 31.812 0.538 1 97.5 436 LEU A CA 1
ATOM 3380 C C . LEU A 1 436 ? -2.049 32.438 1.913 1 97.5 436 LEU A C 1
ATOM 3382 O O . LEU A 1 436 ? -0.93 32.844 2.234 1 97.5 436 LEU A O 1
ATOM 3386 N N . LEU A 1 437 ? -3.08 32.5 2.742 1 98.06 437 LEU A N 1
ATOM 3387 C CA . LEU A 1 437 ? -2.891 32.938 4.129 1 98.06 437 LEU A CA 1
ATOM 3388 C C . LEU A 1 437 ? -2.475 31.734 4.996 1 98.06 437 LEU A C 1
ATOM 3390 O O . LEU A 1 437 ? -2.027 31.922 6.129 1 98.06 437 LEU A O 1
ATOM 3394 N N . ASP A 1 438 ? -2.693 30.531 4.492 1 98.19 438 ASP A N 1
ATOM 3395 C CA . ASP A 1 438 ? -2.348 29.297 5.18 1 98.19 438 ASP A CA 1
ATOM 3396 C C . ASP A 1 438 ? -0.833 29.094 5.227 1 98.19 438 ASP A C 1
ATOM 3398 O O . ASP A 1 438 ? -0.194 28.922 4.188 1 98.19 438 ASP A O 1
ATOM 3402 N N . PRO A 1 439 ? -0.278 29.016 6.406 1 97.19 439 PRO A N 1
ATOM 3403 C CA . PRO A 1 439 ? 1.177 28.859 6.484 1 97.19 439 PRO A CA 1
ATOM 3404 C C . PRO A 1 439 ? 1.661 27.547 5.859 1 97.19 439 PRO A C 1
ATOM 3406 O O . PRO A 1 439 ? 2.85 27.406 5.566 1 97.19 439 PRO A O 1
ATOM 3409 N N . TRP A 1 440 ? 0.773 26.672 5.602 1 96.5 440 TRP A N 1
ATOM 3410 C CA . TRP A 1 440 ? 1.146 25.344 5.102 1 96.5 440 TRP A CA 1
ATOM 3411 C C . TRP A 1 440 ? 1.137 25.328 3.576 1 96.5 440 TRP A C 1
ATOM 3413 O O . TRP A 1 440 ? 1.553 24.328 2.963 1 96.5 440 TRP A O 1
ATOM 3423 N N . HIS A 1 441 ? 0.737 26.406 2.906 1 96.38 441 HIS A N 1
ATOM 3424 C CA . HIS A 1 441 ? 0.486 26.344 1.472 1 96.38 441 HIS A CA 1
ATOM 3425 C C . HIS A 1 441 ? 1.771 26.078 0.697 1 96.38 441 HIS A C 1
ATOM 3427 O O . HIS A 1 441 ? 1.738 25.469 -0.374 1 96.38 441 HIS A O 1
ATOM 3433 N N . GLY A 1 442 ? 2.91 26.484 1.255 1 93.31 442 GLY A N 1
ATOM 3434 C CA . GLY A 1 442 ? 4.168 26.234 0.562 1 93.31 442 GLY A CA 1
ATOM 3435 C C . GLY A 1 442 ? 4.492 24.766 0.406 1 93.31 442 GLY A C 1
ATOM 3436 O O . GLY A 1 442 ? 5.301 24.391 -0.448 1 93.31 442 GLY A O 1
ATOM 3437 N N . GLY A 1 443 ? 3.902 23.922 1.221 1 94.44 443 GLY A N 1
ATOM 3438 C CA . GLY A 1 443 ? 4.113 22.484 1.151 1 94.44 443 GLY A CA 1
ATOM 3439 C C . GLY A 1 443 ? 3.09 21.781 0.286 1 94.44 443 GLY A C 1
ATOM 3440 O O . GLY A 1 443 ? 3.125 20.547 0.152 1 94.44 443 GLY A O 1
ATOM 3441 N N . GLY A 1 444 ? 2.135 22.484 -0.283 1 95.31 444 GLY A N 1
ATOM 3442 C CA . GLY A 1 444 ? 1.106 21.906 -1.136 1 95.31 444 GLY A CA 1
ATOM 3443 C C . GLY A 1 444 ? 1.446 21.984 -2.611 1 95.31 444 GLY A C 1
ATOM 3444 O O . GLY A 1 444 ? 2.459 22.578 -2.992 1 95.31 444 GLY A O 1
ATOM 3445 N N . PHE A 1 445 ? 0.645 21.328 -3.418 1 96 445 PHE A N 1
ATOM 3446 C CA . PHE A 1 445 ? 0.727 21.5 -4.863 1 96 445 PHE A CA 1
ATOM 3447 C C . PHE A 1 445 ? 0.07 22.797 -5.301 1 96 445 PHE A C 1
ATOM 3449 O O . PHE A 1 445 ? -1.151 22.953 -5.211 1 96 445 PHE A O 1
ATOM 3456 N N . LEU A 1 446 ? 0.89 23.719 -5.828 1 96.12 446 LEU A N 1
ATOM 3457 C CA . LEU A 1 446 ? 0.4 25.062 -6.105 1 96.12 446 LEU A CA 1
ATOM 3458 C C . LEU A 1 446 ? 0.112 25.25 -7.59 1 96.12 446 LEU A C 1
ATOM 3460 O O . LEU A 1 446 ? -0.382 26.297 -8.008 1 96.12 446 LEU A O 1
ATOM 3464 N N . GLU A 1 447 ? 0.443 24.266 -8.383 1 96.19 447 GLU A N 1
ATOM 3465 C CA . GLU A 1 447 ? 0.115 24.219 -9.805 1 96.19 447 GLU A CA 1
ATOM 3466 C C . GLU A 1 447 ? -0.501 22.891 -10.195 1 96.19 447 GLU A C 1
ATOM 3468 O O . GLU A 1 447 ? -0.138 21.844 -9.641 1 96.19 447 GLU A O 1
ATOM 3473 N N . SER A 1 448 ? -1.441 22.969 -11.148 1 97.62 448 SER A N 1
ATOM 3474 C CA . SER A 1 448 ? -2.023 21.734 -11.656 1 97.62 448 SER A CA 1
ATOM 3475 C C . SER A 1 448 ? -0.978 20.891 -12.375 1 97.62 448 SER A C 1
ATOM 3477 O O . SER A 1 448 ? -0.127 21.422 -13.094 1 97.62 448 SER A O 1
ATOM 3479 N N . LEU A 1 449 ? -1.064 19.625 -12.188 1 96.12 449 LEU A N 1
ATOM 3480 C CA . LEU A 1 449 ? -0.088 18.719 -12.781 1 96.12 449 LEU A CA 1
ATOM 3481 C C . LEU A 1 449 ? -0.64 18.078 -14.055 1 96.12 449 LEU A C 1
ATOM 3483 O O . LEU A 1 449 ? 0.122 17.578 -14.883 1 96.12 449 LEU A O 1
ATOM 3487 N N . SER A 1 450 ? -1.915 18 -14.164 1 96.12 450 SER A N 1
ATOM 3488 C CA . SER A 1 450 ? -2.65 17.5 -15.32 1 96.12 450 SER A CA 1
ATOM 3489 C C . SER A 1 450 ? -4.09 18 -15.32 1 96.12 450 SER A C 1
ATOM 3491 O O . SER A 1 450 ? -4.461 18.844 -14.492 1 96.12 450 SER A O 1
ATOM 3493 N N . ASP A 1 451 ? -4.914 17.469 -16.219 1 95.75 451 ASP A N 1
ATOM 3494 C CA . ASP A 1 451 ? -6.324 17.844 -16.297 1 95.75 451 ASP A CA 1
ATOM 3495 C C . ASP A 1 451 ? -7.121 17.219 -15.156 1 95.75 451 ASP A C 1
ATOM 3497 O O . ASP A 1 451 ? -8.25 17.625 -14.883 1 95.75 451 ASP A O 1
ATOM 3501 N N . SER A 1 452 ? -6.477 16.281 -14.461 1 96.25 452 SER A N 1
ATOM 3502 C CA . SER A 1 452 ? -7.227 15.617 -13.406 1 96.25 452 SER A CA 1
ATOM 3503 C C . SER A 1 452 ? -6.527 15.75 -12.055 1 96.25 452 SER A C 1
ATOM 3505 O O . SER A 1 452 ? -6.992 15.203 -11.055 1 96.25 452 SER A O 1
ATOM 3507 N N . LEU A 1 453 ? -5.363 16.281 -12.086 1 98.38 453 LEU A N 1
ATOM 3508 C CA . LEU A 1 453 ? -4.68 16.719 -10.875 1 98.38 453 LEU A CA 1
ATOM 3509 C C . LEU A 1 453 ? -4.66 18.25 -10.797 1 98.38 453 LEU A C 1
ATOM 3511 O O . LEU A 1 453 ? -3.711 18.875 -11.258 1 98.38 453 LEU A O 1
ATOM 3515 N N . ILE A 1 454 ? -5.617 18.75 -10.102 1 98.75 454 ILE A N 1
ATOM 3516 C CA . ILE A 1 454 ? -5.977 20.156 -10.258 1 98.75 454 ILE A CA 1
ATOM 3517 C C . ILE A 1 454 ? -5.609 20.922 -8.992 1 98.75 454 ILE A C 1
ATOM 3519 O O . ILE A 1 454 ? -6.023 20.562 -7.891 1 98.75 454 ILE A O 1
ATOM 3523 N N . ALA A 1 455 ? -4.855 21.984 -9.125 1 98.56 455 ALA A N 1
ATOM 3524 C CA . ALA A 1 455 ? -4.559 22.906 -8.031 1 98.56 455 ALA A CA 1
ATOM 3525 C C . ALA A 1 455 ? -5.504 24.094 -8.039 1 98.56 455 ALA A C 1
ATOM 3527 O O . ALA A 1 455 ? -5.75 24.688 -9.094 1 98.56 455 ALA A O 1
ATOM 3528 N N . ILE A 1 456 ? -6.07 24.406 -6.953 1 98.88 456 ILE A N 1
ATOM 3529 C CA . ILE A 1 456 ? -6.895 25.594 -6.762 1 98.88 456 ILE A CA 1
ATOM 3530 C C . ILE A 1 456 ? -6.27 26.484 -5.695 1 98.88 456 ILE A C 1
ATOM 3532 O O . ILE A 1 456 ? -6.195 26.109 -4.523 1 98.88 456 ILE A O 1
ATOM 3536 N N . ILE A 1 457 ? -5.805 27.672 -6.082 1 98.56 457 ILE A N 1
ATOM 3537 C CA . ILE A 1 457 ? -5.164 28.609 -5.176 1 98.56 457 ILE A CA 1
ATOM 3538 C C . ILE A 1 457 ? -6.188 29.641 -4.691 1 98.56 457 ILE A C 1
ATOM 3540 O O . ILE A 1 457 ? -6.902 30.234 -5.496 1 98.56 457 ILE A O 1
ATOM 3544 N N . ILE A 1 458 ? -6.234 29.859 -3.412 1 98.81 458 ILE A N 1
ATOM 3545 C CA . ILE A 1 458 ? -7.211 30.75 -2.787 1 98.81 458 ILE A CA 1
ATOM 3546 C C . ILE A 1 458 ? -6.496 31.938 -2.152 1 98.81 458 ILE A C 1
ATOM 3548 O O . ILE A 1 458 ? -6.016 31.844 -1.021 1 98.81 458 ILE A O 1
ATOM 3552 N N . LYS A 1 459 ? -6.578 33.031 -2.779 1 97.75 459 LYS A N 1
ATOM 3553 C CA . LYS A 1 459 ? -5.801 34.219 -2.395 1 97.75 459 LYS A CA 1
ATOM 3554 C C . LYS A 1 459 ? -6.027 34.562 -0.927 1 97.75 459 LYS A C 1
ATOM 3556 O O . LYS A 1 459 ? -5.074 34.812 -0.193 1 97.75 459 LYS A O 1
ATOM 3561 N N . ASP A 1 460 ? -7.262 34.5 -0.466 1 97.31 460 ASP A N 1
ATOM 3562 C CA . ASP A 1 460 ? -7.613 34.969 0.88 1 97.31 460 ASP A CA 1
ATOM 3563 C C . ASP A 1 460 ? -7.965 33.781 1.774 1 97.31 460 ASP A C 1
ATOM 3565 O O . ASP A 1 460 ? -8.68 33.906 2.768 1 97.31 460 ASP A O 1
ATOM 3569 N N . GLY A 1 461 ? -7.539 32.625 1.323 1 98.19 461 GLY A N 1
ATOM 3570 C CA . GLY A 1 461 ? -7.895 31.406 2.062 1 98.19 461 GLY A CA 1
ATOM 3571 C C . GLY A 1 461 ? -6.91 31.078 3.172 1 98.19 461 GLY A C 1
ATOM 3572 O O . GLY A 1 461 ? -5.703 31 2.936 1 98.19 461 GLY A O 1
ATOM 3573 N N . ALA A 1 462 ? -7.438 30.922 4.414 1 98.31 462 ALA A N 1
ATOM 3574 C CA . ALA A 1 462 ? -6.652 30.375 5.52 1 98.31 462 ALA A CA 1
ATOM 3575 C C . ALA A 1 462 ? -6.785 28.859 5.586 1 98.31 462 ALA A C 1
ATOM 3577 O O . ALA A 1 462 ? -7.363 28.234 4.688 1 98.31 462 ALA A O 1
ATOM 3578 N N . HIS A 1 463 ? -6.129 28.266 6.574 1 98.19 463 HIS A N 1
ATOM 3579 C CA . HIS A 1 463 ? -6.062 26.812 6.727 1 98.19 463 HIS A CA 1
ATOM 3580 C C . HIS A 1 463 ? -7.453 26.219 6.863 1 98.19 463 HIS A C 1
ATOM 3582 O O . HIS A 1 463 ? -8.242 26.641 7.711 1 98.19 463 HIS A O 1
ATOM 3588 N N . HIS A 1 464 ? -7.957 25.266 5.996 1 96.88 464 HIS A N 1
ATOM 3589 C CA . HIS A 1 464 ? -9.219 24.531 6.023 1 96.88 464 HIS A CA 1
ATOM 3590 C C . HIS A 1 464 ? -10.383 25.422 5.633 1 96.88 464 HIS A C 1
ATOM 3592 O O . HIS A 1 464 ? -11.547 25.016 5.727 1 96.88 464 HIS A O 1
ATOM 3598 N N . LEU A 1 465 ? -10.141 26.656 5.211 1 98.38 465 LEU A N 1
ATOM 3599 C CA . LEU A 1 465 ? -11.25 27.594 5.109 1 98.38 465 LEU A CA 1
ATOM 3600 C C . LEU A 1 465 ? -12.25 27.141 4.047 1 98.38 465 LEU A C 1
ATOM 3602 O O . LEU A 1 465 ? -13.461 27.25 4.246 1 98.38 465 LEU A O 1
ATOM 3606 N N . ASP A 1 466 ? -11.781 26.625 2.928 1 98.38 466 ASP A N 1
ATOM 3607 C CA . ASP A 1 466 ? -12.688 26.25 1.847 1 98.38 466 ASP A CA 1
ATOM 3608 C C . ASP A 1 466 ? -13.531 25.031 2.242 1 98.38 466 ASP A C 1
ATOM 3610 O O . ASP A 1 466 ? -14.531 24.734 1.592 1 98.38 466 ASP A O 1
ATOM 3614 N N . LEU A 1 467 ? -13.195 24.297 3.307 1 98.25 467 LEU A N 1
ATOM 3615 C CA . LEU A 1 467 ? -13.969 23.141 3.752 1 98.25 467 LEU A CA 1
ATOM 3616 C C . LEU A 1 467 ? -15.094 23.562 4.684 1 98.25 467 LEU A C 1
ATOM 3618 O O . LEU A 1 467 ? -16.016 22.797 4.949 1 98.25 467 LEU A O 1
ATOM 3622 N N . ARG A 1 468 ? -15.016 24.75 5.262 1 97.44 468 ARG A N 1
ATOM 3623 C CA . ARG A 1 468 ? -16.016 25.219 6.223 1 97.44 468 ARG A CA 1
ATOM 3624 C C . ARG A 1 468 ? -17.328 25.547 5.527 1 97.44 468 ARG A C 1
ATOM 3626 O O . ARG A 1 468 ? -17.375 25.656 4.301 1 97.44 468 ARG A O 1
ATOM 3633 N N . SER A 1 469 ? -18.375 25.75 6.312 1 96.88 469 SER A N 1
ATOM 3634 C CA . SER A 1 469 ? -19.672 26.141 5.777 1 96.88 469 SER A CA 1
ATOM 3635 C C . SER A 1 469 ? -19.609 27.5 5.086 1 96.88 469 SER A C 1
ATOM 3637 O O . SER A 1 469 ? -18.844 28.375 5.508 1 96.88 469 SER A O 1
ATOM 3639 N N . SER A 1 470 ? -20.359 27.562 4.055 1 97 470 SER A N 1
ATOM 3640 C CA . SER A 1 470 ? -20.5 28.875 3.43 1 97 470 SER A CA 1
ATOM 3641 C C . SER A 1 470 ? -20.922 29.938 4.449 1 97 470 SER A C 1
ATOM 3643 O O . SER A 1 470 ? -21.734 29.672 5.328 1 97 470 SER A O 1
ATOM 3645 N N . ASP A 1 471 ? -20.328 31.062 4.355 1 96.88 471 ASP A N 1
ATOM 3646 C CA . ASP A 1 471 ? -20.562 32.219 5.215 1 96.88 471 ASP A CA 1
ATOM 3647 C C . ASP A 1 471 ? -20.594 33.5 4.398 1 96.88 471 ASP A C 1
ATOM 3649 O O . ASP A 1 471 ? -19.812 33.688 3.467 1 96.88 471 ASP A O 1
ATOM 3653 N N . PRO A 1 472 ? -21.547 34.406 4.73 1 96.69 472 PRO A N 1
ATOM 3654 C CA . PRO A 1 472 ? -21.609 35.656 3.973 1 96.69 472 PRO A CA 1
ATOM 3655 C C . PRO A 1 472 ? -20.312 36.438 4.047 1 96.69 472 PRO A C 1
ATOM 3657 O O . PRO A 1 472 ? -20.047 37.281 3.184 1 96.69 472 PRO A O 1
ATOM 3660 N N . ARG A 1 473 ? -19.547 36.219 4.957 1 96.81 473 ARG A N 1
ATOM 3661 C CA . ARG A 1 473 ? -18.312 36.969 5.156 1 96.81 473 ARG A CA 1
ATOM 3662 C C . ARG A 1 473 ? -17.156 36.312 4.418 1 96.81 473 ARG A C 1
ATOM 3664 O O . ARG A 1 473 ? -16.031 36.844 4.43 1 96.81 473 ARG A O 1
ATOM 3671 N N . ASP A 1 474 ? -17.406 35.219 3.754 1 98.38 474 ASP A N 1
ATOM 3672 C CA . ASP A 1 474 ? -16.375 34.594 2.941 1 98.38 474 ASP A CA 1
ATOM 3673 C C . ASP A 1 474 ? -15.867 35.562 1.861 1 98.38 474 ASP A C 1
ATOM 3675 O O . ASP A 1 474 ? -16.656 36.156 1.124 1 98.38 474 ASP A O 1
ATOM 3679 N N . PRO A 1 475 ? -14.539 35.656 1.771 1 97.88 475 PRO A N 1
ATOM 3680 C CA . PRO A 1 475 ? -14.023 36.438 0.633 1 97.88 475 PRO A CA 1
ATOM 3681 C C . PRO A 1 475 ? -14.406 35.812 -0.712 1 97.88 475 PRO A C 1
ATOM 3683 O O . PRO A 1 475 ? -14.625 34.594 -0.804 1 97.88 475 PRO A O 1
ATOM 3686 N N . PRO A 1 476 ? -14.438 36.656 -1.801 1 98.38 476 PRO A N 1
ATOM 3687 C CA . PRO A 1 476 ? -14.82 36.156 -3.123 1 98.38 476 PRO A CA 1
ATOM 3688 C C . PRO A 1 476 ? -13.953 34.969 -3.588 1 98.38 476 PRO A C 1
ATOM 3690 O O . PRO A 1 476 ? -14.453 34.062 -4.219 1 98.38 476 PRO A O 1
ATOM 3693 N N . SER A 1 477 ? -12.656 35 -3.275 1 98.62 477 SER A N 1
ATOM 3694 C CA . SER A 1 477 ? -11.758 33.938 -3.715 1 98.62 477 SER A CA 1
ATOM 3695 C C . SER A 1 477 ? -12.148 32.594 -3.102 1 98.62 477 SER A C 1
ATOM 3697 O O . SER A 1 477 ? -11.984 31.547 -3.732 1 98.62 477 SER A O 1
ATOM 3699 N N . VAL A 1 478 ? -12.672 32.594 -1.896 1 98.69 478 VAL A N 1
ATOM 3700 C CA . VAL A 1 478 ? -13.102 31.375 -1.224 1 98.69 478 VAL A CA 1
ATOM 3701 C C . VAL A 1 478 ? -14.383 30.859 -1.866 1 98.69 478 VAL A C 1
ATOM 3703 O O . VAL A 1 478 ? -14.523 29.656 -2.113 1 98.69 478 VAL A O 1
ATOM 3706 N N . VAL A 1 479 ? -15.328 31.734 -2.152 1 98.62 479 VAL A N 1
ATOM 3707 C CA . VAL A 1 479 ? -16.578 31.359 -2.811 1 98.62 479 VAL A CA 1
ATOM 3708 C C . VAL A 1 479 ? -16.281 30.75 -4.18 1 98.62 479 VAL A C 1
ATOM 3710 O O . VAL A 1 479 ? -16.844 29.719 -4.535 1 98.62 479 VAL A O 1
ATOM 3713 N N . GLU A 1 480 ? -15.383 31.375 -4.875 1 98.69 480 GLU A N 1
ATOM 3714 C CA . GLU A 1 480 ? -15.008 30.891 -6.199 1 98.69 480 GLU A CA 1
ATOM 3715 C C . GLU A 1 480 ? -14.352 29.516 -6.121 1 98.69 480 GLU A C 1
ATOM 3717 O O . GLU A 1 480 ? -14.617 28.656 -6.961 1 98.69 480 GLU A O 1
ATOM 3722 N N . ALA A 1 481 ? -13.508 29.375 -5.16 1 98.81 481 ALA A N 1
ATOM 3723 C CA . ALA A 1 481 ? -12.836 28.094 -4.98 1 98.81 481 ALA A CA 1
ATOM 3724 C C . ALA A 1 481 ? -13.844 26.969 -4.719 1 98.81 481 ALA A C 1
ATOM 3726 O O . ALA A 1 481 ? -13.766 25.906 -5.32 1 98.81 481 ALA A O 1
ATOM 3727 N N . ARG A 1 482 ? -14.789 27.203 -3.857 1 98.69 482 ARG A N 1
ATOM 3728 C CA . ARG A 1 482 ? -15.805 26.219 -3.543 1 98.69 482 ARG A CA 1
ATOM 3729 C C . ARG A 1 482 ? -16.641 25.875 -4.773 1 98.69 482 ARG A C 1
ATOM 3731 O O . ARG A 1 482 ? -16.969 24.703 -5.008 1 98.69 482 ARG A O 1
ATOM 3738 N N . ASN A 1 483 ? -17 26.875 -5.504 1 98.69 483 ASN A N 1
ATOM 3739 C CA . ASN A 1 483 ? -17.75 26.656 -6.734 1 98.69 483 ASN A CA 1
ATOM 3740 C C . ASN A 1 483 ? -16.969 25.797 -7.719 1 98.69 483 ASN A C 1
ATOM 3742 O O . ASN A 1 483 ? -17.531 24.906 -8.359 1 98.69 483 ASN A O 1
ATOM 3746 N N . HIS A 1 484 ? -15.727 26.109 -7.816 1 98.75 484 HIS A N 1
ATOM 3747 C CA . HIS A 1 484 ? -14.859 25.344 -8.711 1 98.75 484 HIS A CA 1
ATOM 3748 C C . HIS A 1 484 ? -14.727 23.891 -8.242 1 98.75 484 HIS A C 1
ATOM 3750 O O . HIS A 1 484 ? -14.844 22.969 -9.047 1 98.75 484 HIS A O 1
ATOM 3756 N N . GLU A 1 485 ? -14.477 23.703 -7 1 98.88 485 GLU A N 1
ATOM 3757 C CA . GLU A 1 485 ? -14.391 22.359 -6.414 1 98.88 485 GLU A CA 1
ATOM 3758 C C . GLU A 1 485 ? -15.672 21.578 -6.656 1 98.88 485 GLU A C 1
ATOM 3760 O O . GLU A 1 485 ? -15.625 20.406 -7.062 1 98.88 485 GLU A O 1
ATOM 3765 N N . ALA A 1 486 ? -16.797 22.234 -6.406 1 98.81 486 ALA A N 1
ATOM 3766 C CA . ALA A 1 486 ? -18.094 21.594 -6.602 1 98.81 486 ALA A CA 1
ATOM 3767 C C . ALA A 1 486 ? -18.281 21.156 -8.055 1 98.81 486 ALA A C 1
ATOM 3769 O O . ALA A 1 486 ? -18.781 20.062 -8.32 1 98.81 486 ALA A O 1
ATOM 3770 N N . ARG A 1 487 ? -17.891 21.984 -8.969 1 98.5 487 ARG A N 1
ATOM 3771 C CA . ARG A 1 487 ? -18.047 21.688 -10.391 1 98.5 487 ARG A CA 1
ATOM 3772 C C . ARG A 1 487 ? -17.188 20.5 -10.797 1 98.5 487 ARG A C 1
ATOM 3774 O O . ARG A 1 487 ? -17.641 19.625 -11.547 1 98.5 487 ARG A O 1
ATOM 3781 N N . ILE A 1 488 ? -15.969 20.453 -10.359 1 98.75 488 ILE A N 1
ATOM 3782 C CA . ILE A 1 488 ? -15.062 19.359 -10.695 1 98.75 488 ILE A CA 1
ATOM 3783 C C . ILE A 1 488 ? -15.609 18.047 -10.148 1 98.75 488 ILE A C 1
ATOM 3785 O O . ILE A 1 488 ? -15.664 17.047 -10.875 1 98.75 488 ILE A O 1
ATOM 3789 N N . ILE A 1 489 ? -16 18.031 -8.891 1 98.75 489 ILE A N 1
ATOM 3790 C CA . ILE A 1 489 ? -16.531 16.844 -8.258 1 98.75 489 ILE A CA 1
ATOM 3791 C C . ILE A 1 489 ? -17.812 16.406 -8.969 1 98.75 489 ILE A C 1
ATOM 3793 O O . ILE A 1 489 ? -18.016 15.211 -9.211 1 98.75 489 ILE A O 1
ATOM 3797 N N . GLY A 1 490 ? -18.656 17.391 -9.305 1 98.19 490 GLY A N 1
ATOM 3798 C CA . GLY A 1 490 ? -19.859 17.094 -10.078 1 98.19 490 GLY A CA 1
ATOM 3799 C C . GLY A 1 490 ? -19.562 16.422 -11.398 1 98.19 490 GLY A C 1
ATOM 3800 O O . GLY A 1 490 ? -20.266 15.492 -11.805 1 98.19 490 GLY A O 1
ATOM 3801 N N . LYS A 1 491 ? -18.562 16.875 -12.07 1 97.94 491 LYS A N 1
ATOM 3802 C CA . LYS A 1 491 ? -18.156 16.266 -13.336 1 97.94 491 LYS A CA 1
ATOM 3803 C C . LYS A 1 491 ? -17.688 14.828 -13.141 1 97.94 491 LYS A C 1
ATOM 3805 O O . LYS A 1 491 ? -18.031 13.945 -13.93 1 97.94 491 LYS A O 1
ATOM 3810 N N . TRP A 1 492 ? -16.859 14.609 -12.086 1 97.88 492 TRP A N 1
ATOM 3811 C CA . TRP A 1 492 ? -16.438 13.25 -11.781 1 97.88 492 TRP A CA 1
ATOM 3812 C C . TRP A 1 492 ? -17.625 12.336 -11.547 1 97.88 492 TRP A C 1
ATOM 3814 O O . TRP A 1 492 ? -17.672 11.227 -12.078 1 97.88 492 TRP A O 1
ATOM 3824 N N . LEU A 1 493 ? -18.578 12.789 -10.75 1 97.5 493 LEU A N 1
ATOM 3825 C CA . LEU A 1 493 ? -19.734 11.977 -10.391 1 97.5 493 LEU A CA 1
ATOM 3826 C C . LEU A 1 493 ? -20.578 11.664 -11.617 1 97.5 493 LEU A C 1
ATOM 3828 O O . LEU A 1 493 ? -21.094 10.555 -11.758 1 97.5 493 LEU A O 1
ATOM 3832 N N . ALA A 1 494 ? -20.688 12.617 -12.523 1 96 494 ALA A N 1
ATOM 3833 C CA . ALA A 1 494 ? -21.422 12.398 -13.766 1 96 494 ALA A CA 1
ATOM 3834 C C . ALA A 1 494 ? -20.75 11.336 -14.617 1 96 494 ALA A C 1
ATOM 3836 O O . ALA A 1 494 ? -21.438 10.5 -15.227 1 96 494 ALA A O 1
ATOM 3837 N N . GLU A 1 495 ? -19.453 11.312 -14.648 1 94.38 495 GLU A N 1
ATOM 3838 C CA . GLU A 1 495 ? -18.688 10.344 -15.43 1 94.38 495 GLU A CA 1
ATOM 3839 C C . GLU A 1 495 ? -18.781 8.953 -14.82 1 94.38 495 GLU A C 1
ATOM 3841 O O . GLU A 1 495 ? -18.75 7.949 -15.539 1 94.38 495 GLU A O 1
ATOM 3846 N N . LEU A 1 496 ? -18.844 8.867 -13.523 1 92.31 496 LEU A N 1
ATOM 3847 C CA . LEU A 1 496 ? -18.812 7.594 -12.812 1 92.31 496 LEU A CA 1
ATOM 3848 C C . LEU A 1 496 ? -20.188 6.926 -12.852 1 92.31 496 LEU A C 1
ATOM 3850 O O . LEU A 1 496 ? -20.297 5.711 -12.672 1 92.31 496 LEU A O 1
ATOM 3854 N N . GLN A 1 497 ? -21.234 7.637 -13.023 1 81.25 497 GLN A N 1
ATOM 3855 C CA . GLN A 1 497 ? -22.594 7.102 -13.062 1 81.25 497 GLN A CA 1
ATOM 3856 C C . GLN A 1 497 ? -23.031 6.816 -14.492 1 81.25 497 GLN A C 1
ATOM 3858 O O . GLN A 1 497 ? -24.062 6.188 -14.719 1 81.25 497 GLN A O 1
ATOM 3863 N N . ALA A 1 498 ? -22.328 7.332 -15.461 1 68.38 498 ALA A N 1
ATOM 3864 C CA . ALA A 1 498 ? -22.656 7.051 -16.859 1 68.38 498 ALA A CA 1
ATOM 3865 C C . ALA A 1 498 ? -22.219 5.637 -17.25 1 68.38 498 ALA A C 1
ATOM 3867 O O . ALA A 1 498 ? -21.281 5.086 -16.656 1 68.38 498 ALA A O 1
ATOM 3868 N N . MET B 1 1 ? 31.094 -53.219 38.719 1 20.44 1 MET B N 1
ATOM 3869 C CA . MET B 1 1 ? 30.406 -53.625 37.469 1 20.44 1 MET B CA 1
ATOM 3870 C C . MET B 1 1 ? 30.188 -52.438 36.562 1 20.44 1 MET B C 1
ATOM 3872 O O . MET B 1 1 ? 29.531 -51.469 36.938 1 20.44 1 MET B O 1
ATOM 3876 N N . LYS B 1 2 ? 31.25 -52.188 35.75 1 26.47 2 LYS B N 1
ATOM 3877 C CA . LYS B 1 2 ? 31.688 -51.281 34.719 1 26.47 2 LYS B CA 1
ATOM 3878 C C . LYS B 1 2 ? 30.672 -51.219 33.594 1 26.47 2 LYS B C 1
ATOM 3880 O O . LYS B 1 2 ? 30.438 -52.219 32.875 1 26.47 2 LYS B O 1
ATOM 3885 N N . ALA B 1 3 ? 29.531 -50.375 33.875 1 27.25 3 ALA B N 1
ATOM 3886 C CA . ALA B 1 3 ? 28.391 -50.25 32.969 1 27.25 3 ALA B CA 1
ATOM 3887 C C . ALA B 1 3 ? 28.859 -50.031 31.531 1 27.25 3 ALA B C 1
ATOM 3889 O O . ALA B 1 3 ? 29.75 -49.25 31.281 1 27.25 3 ALA B O 1
ATOM 3890 N N . SER B 1 4 ? 28.75 -50.969 30.625 1 24.3 4 SER B N 1
ATOM 3891 C CA . SER B 1 4 ? 29.016 -51.25 29.219 1 24.3 4 SER B CA 1
ATOM 3892 C C . SER B 1 4 ? 28.25 -50.312 28.297 1 24.3 4 SER B C 1
ATOM 3894 O O . SER B 1 4 ? 27.172 -50.625 27.828 1 24.3 4 SER B O 1
ATOM 3896 N N . VAL B 1 5 ? 28.047 -49.031 28.625 1 36.22 5 VAL B N 1
ATOM 3897 C CA . VAL B 1 5 ? 27.094 -48.375 27.75 1 36.22 5 VAL B CA 1
ATOM 3898 C C . VAL B 1 5 ? 27.625 -48.375 26.312 1 36.22 5 VAL B C 1
ATOM 3900 O O . VAL B 1 5 ? 28.719 -47.875 26.047 1 36.22 5 VAL B O 1
ATOM 3903 N N . THR B 1 6 ? 27.219 -49.344 25.531 1 30.23 6 THR B N 1
ATOM 3904 C CA . THR B 1 6 ? 27.547 -49.469 24.125 1 30.23 6 THR B CA 1
ATOM 3905 C C . THR B 1 6 ? 27.203 -48.188 23.375 1 30.23 6 THR B C 1
ATOM 3907 O O . THR B 1 6 ? 26.125 -47.594 23.578 1 30.23 6 THR B O 1
ATOM 3910 N N . PRO B 1 7 ? 28.234 -47.5 22.734 1 32.84 7 PRO B N 1
ATOM 3911 C CA . PRO B 1 7 ? 28.094 -46.25 22 1 32.84 7 PRO B CA 1
ATOM 3912 C C . PRO B 1 7 ? 27.141 -46.344 20.812 1 32.84 7 PRO B C 1
ATOM 3914 O O . PRO B 1 7 ? 27.203 -47.312 20.047 1 32.84 7 PRO B O 1
ATOM 3917 N N . ILE B 1 8 ? 25.828 -46.031 20.969 1 31.88 8 ILE B N 1
ATOM 3918 C CA . ILE B 1 8 ? 24.844 -45.969 19.906 1 31.88 8 ILE B CA 1
ATOM 3919 C C . ILE B 1 8 ? 25.406 -45.219 18.703 1 31.88 8 ILE B C 1
ATOM 3921 O O . ILE B 1 8 ? 25.812 -44.062 18.828 1 31.88 8 ILE B O 1
ATOM 3925 N N . LEU B 1 9 ? 25.984 -45.906 17.719 1 30.33 9 LEU B N 1
ATOM 3926 C CA . LEU B 1 9 ? 26.469 -45.375 16.438 1 30.33 9 LEU B CA 1
ATOM 3927 C C . LEU B 1 9 ? 25.359 -44.625 15.719 1 30.33 9 LEU B C 1
ATOM 3929 O O . LEU B 1 9 ? 24.328 -45.188 15.391 1 30.33 9 LEU B O 1
ATOM 3933 N N . GLY B 1 10 ? 25.172 -43.344 15.977 1 27.52 10 GLY B N 1
ATOM 3934 C CA . GLY B 1 10 ? 24.234 -42.469 15.281 1 27.52 10 GLY B CA 1
ATOM 3935 C C . GLY B 1 10 ? 24.375 -42.531 13.773 1 27.52 10 GLY B C 1
ATOM 3936 O O . GLY B 1 10 ? 25.469 -42.312 13.234 1 27.52 10 GLY B O 1
ATOM 3937 N N . ALA B 1 11 ? 23.625 -43.406 13 1 26.72 11 ALA B N 1
ATOM 3938 C CA . ALA B 1 11 ? 23.578 -43.406 11.539 1 26.72 11 ALA B CA 1
ATOM 3939 C C . ALA B 1 11 ? 23.328 -42 10.977 1 26.72 11 ALA B C 1
ATOM 3941 O O . ALA B 1 11 ? 22.328 -41.375 11.32 1 26.72 11 ALA B O 1
ATOM 3942 N N . ALA B 1 12 ? 24.359 -41.312 10.617 1 29.52 12 ALA B N 1
ATOM 3943 C CA . ALA B 1 12 ? 24.281 -40.062 9.859 1 29.52 12 ALA B CA 1
ATOM 3944 C C . ALA B 1 12 ? 23.391 -40.219 8.633 1 29.52 12 ALA B C 1
ATOM 3946 O O . ALA B 1 12 ? 23.672 -41.062 7.758 1 29.52 12 ALA B O 1
ATOM 3947 N N . LEU B 1 13 ? 22.062 -40.062 8.82 1 27.23 13 LEU B N 1
ATOM 3948 C CA . LEU B 1 13 ? 21.188 -39.969 7.656 1 27.23 13 LEU B CA 1
ATOM 3949 C C . LEU B 1 13 ? 21.797 -39.031 6.598 1 27.23 13 LEU B C 1
ATOM 3951 O O . LEU B 1 13 ? 22.031 -37.875 6.859 1 27.23 13 LEU B O 1
ATOM 3955 N N . ALA B 1 14 ? 22.469 -39.594 5.621 1 28.66 14 ALA B N 1
ATOM 3956 C CA . ALA B 1 14 ? 22.922 -38.875 4.438 1 28.66 14 ALA B CA 1
ATOM 3957 C C . ALA B 1 14 ? 21.766 -38.125 3.773 1 28.66 14 ALA B C 1
ATOM 3959 O O . ALA B 1 14 ? 20.828 -38.75 3.26 1 28.66 14 ALA B O 1
ATOM 3960 N N . VAL B 1 15 ? 21.375 -37.031 4.316 1 29.69 15 VAL B N 1
ATOM 3961 C CA . VAL B 1 15 ? 20.531 -36.156 3.527 1 29.69 15 VAL B CA 1
ATOM 3962 C C . VAL B 1 15 ? 21.109 -36 2.115 1 29.69 15 VAL B C 1
ATOM 3964 O O . VAL B 1 15 ? 22.234 -35.531 1.933 1 29.69 15 VAL B O 1
ATOM 3967 N N . VAL B 1 16 ? 20.719 -36.906 1.281 1 27.61 16 VAL B N 1
ATOM 3968 C CA . VAL B 1 16 ? 20.984 -36.688 -0.136 1 27.61 16 VAL B CA 1
ATOM 3969 C C . VAL B 1 16 ? 20.594 -35.281 -0.537 1 27.61 16 VAL B C 1
ATOM 3971 O O . VAL B 1 16 ? 19.406 -34.938 -0.563 1 27.61 16 VAL B O 1
ATOM 3974 N N . LEU B 1 17 ? 21.375 -34.344 -0.204 1 29.06 17 LEU B N 1
ATOM 3975 C CA . LEU B 1 17 ? 21.234 -33.062 -0.877 1 29.06 17 LEU B CA 1
ATOM 3976 C C . LEU B 1 17 ? 21.234 -33.219 -2.393 1 29.06 17 LEU B C 1
ATOM 3978 O O . LEU B 1 17 ? 22.266 -33.625 -2.975 1 29.06 17 LEU B O 1
ATOM 3982 N N . VAL B 1 18 ? 20.125 -33.594 -2.918 1 29.69 18 VAL B N 1
ATOM 3983 C CA . VAL B 1 18 ? 20.062 -33.406 -4.363 1 29.69 18 VAL B CA 1
ATOM 3984 C C . VAL B 1 18 ? 20.547 -32.031 -4.734 1 29.69 18 VAL B C 1
ATOM 3986 O O . VAL B 1 18 ? 19.906 -31.031 -4.41 1 29.69 18 VAL B O 1
ATOM 3989 N N . PHE B 1 19 ? 21.844 -31.891 -4.652 1 30.89 19 PHE B N 1
ATOM 3990 C CA . PHE B 1 19 ? 22.406 -30.703 -5.297 1 30.89 19 PHE B CA 1
ATOM 3991 C C . PHE B 1 19 ? 21.859 -30.547 -6.711 1 30.89 19 PHE B C 1
ATOM 3993 O O . PHE B 1 19 ? 22.062 -31.422 -7.559 1 30.89 19 PHE B O 1
ATOM 4000 N N . PHE B 1 20 ? 20.812 -29.922 -6.871 1 32.38 20 PHE B N 1
ATOM 4001 C CA . PHE B 1 20 ? 20.484 -29.422 -8.203 1 32.38 20 PHE B CA 1
ATOM 4002 C C . PHE B 1 20 ? 21.688 -28.75 -8.836 1 32.38 20 PHE B C 1
ATOM 4004 O O . PHE B 1 20 ? 22.125 -27.672 -8.398 1 32.38 20 PHE B O 1
ATOM 4011 N N . SER B 1 21 ? 22.641 -29.547 -9.203 1 33.22 21 SER B N 1
ATOM 4012 C CA . SER B 1 21 ? 23.594 -28.891 -10.086 1 33.22 21 SER B CA 1
ATOM 4013 C C . SER B 1 21 ? 22.891 -28.094 -11.172 1 33.22 21 SER B C 1
ATOM 4015 O O . SER B 1 21 ? 22.172 -28.641 -12 1 33.22 21 SER B O 1
ATOM 4017 N N . GLY B 1 22 ? 22.5 -26.922 -10.914 1 38.28 22 GLY B N 1
ATOM 4018 C CA . GLY B 1 22 ? 22.047 -26.016 -11.969 1 38.28 22 GLY B CA 1
ATOM 4019 C C . GLY B 1 22 ? 22.859 -26.156 -13.242 1 38.28 22 GLY B C 1
ATOM 4020 O O . GLY B 1 22 ? 24.047 -25.828 -13.266 1 38.28 22 GLY B O 1
ATOM 4021 N N . VAL B 1 23 ? 22.625 -27.062 -14.109 1 37.69 23 VAL B N 1
ATOM 4022 C CA . VAL B 1 23 ? 23.188 -27 -15.461 1 37.69 23 VAL B CA 1
ATOM 4023 C C . VAL B 1 23 ? 23.031 -25.578 -16.016 1 37.69 23 VAL B C 1
ATOM 4025 O O . VAL B 1 23 ? 21.922 -25.047 -16.062 1 37.69 23 VAL B O 1
ATOM 4028 N N . ALA B 1 24 ? 24.125 -24.812 -16.031 1 44.81 24 ALA B N 1
ATOM 4029 C CA . ALA B 1 24 ? 24.141 -23.531 -16.75 1 44.81 24 ALA B CA 1
ATOM 4030 C C . ALA B 1 24 ? 23.469 -23.672 -18.109 1 44.81 24 ALA B C 1
ATOM 4032 O O . ALA B 1 24 ? 23.797 -24.547 -18.906 1 44.81 24 ALA B O 1
ATOM 4033 N N . VAL B 1 25 ? 22.156 -23.266 -18.125 1 54.16 25 VAL B N 1
ATOM 4034 C CA . VAL B 1 25 ? 21.484 -23.203 -19.406 1 54.16 25 VAL B CA 1
ATOM 4035 C C . VAL B 1 25 ? 22.328 -22.422 -20.406 1 54.16 25 VAL B C 1
ATOM 4037 O O . VAL B 1 25 ? 22.781 -21.312 -20.109 1 54.16 25 VAL B O 1
ATOM 4040 N N . ALA B 1 26 ? 22.891 -22.938 -21.422 1 60.25 26 ALA B N 1
ATOM 4041 C CA . ALA B 1 26 ? 23.688 -22.281 -22.453 1 60.25 26 ALA B CA 1
ATOM 4042 C C . ALA B 1 26 ? 23.078 -20.953 -22.875 1 60.25 26 ALA B C 1
ATOM 4044 O O . ALA B 1 26 ? 21.875 -20.875 -23.156 1 60.25 26 ALA B O 1
ATOM 4045 N N . GLY B 1 27 ? 23.672 -19.734 -22.547 1 79.88 27 GLY B N 1
ATOM 4046 C CA . GLY B 1 27 ? 23.344 -18.406 -23.031 1 79.88 27 GLY B CA 1
ATOM 4047 C C . GLY B 1 27 ? 22.906 -17.469 -21.922 1 79.88 27 GLY B C 1
ATOM 4048 O O . GLY B 1 27 ? 22.875 -16.25 -22.125 1 79.88 27 GLY B O 1
ATOM 4049 N N . ILE B 1 28 ? 22.562 -18.047 -20.688 1 91.88 28 ILE B N 1
ATOM 4050 C CA . ILE B 1 28 ? 22.188 -17.156 -19.594 1 91.88 28 ILE B CA 1
ATOM 4051 C C . ILE B 1 28 ? 23.453 -16.656 -18.875 1 91.88 28 ILE B C 1
ATOM 4053 O O . ILE B 1 28 ? 24.297 -17.453 -18.469 1 91.88 28 ILE B O 1
ATOM 4057 N N . PRO B 1 29 ? 23.516 -15.422 -18.688 1 95.88 29 PRO B N 1
ATOM 4058 C CA . PRO B 1 29 ? 24.719 -14.883 -18.047 1 95.88 29 PRO B CA 1
ATOM 4059 C C . PRO B 1 29 ? 24.812 -15.273 -16.562 1 95.88 29 PRO B C 1
ATOM 4061 O O . PRO B 1 29 ? 23.797 -15.508 -15.914 1 95.88 29 PRO B O 1
ATOM 4064 N N . THR B 1 30 ? 26.031 -15.383 -16.109 1 96.5 30 THR B N 1
ATOM 4065 C CA . THR B 1 30 ? 26.266 -15.594 -14.688 1 96.5 30 THR B CA 1
ATOM 4066 C C . THR B 1 30 ? 25.938 -14.328 -13.891 1 96.5 30 THR B C 1
ATOM 4068 O O . THR B 1 30 ? 26.438 -13.25 -14.211 1 96.5 30 THR B O 1
ATOM 4071 N N . PRO B 1 31 ? 25.172 -14.453 -12.867 1 97.94 31 PRO B N 1
ATOM 4072 C CA . PRO B 1 31 ? 24.797 -13.258 -12.109 1 97.94 31 PRO B CA 1
ATOM 4073 C C . PRO B 1 31 ? 25.859 -12.836 -11.102 1 97.94 31 PRO B C 1
ATOM 4075 O O . PRO B 1 31 ? 26.703 -13.648 -10.703 1 97.94 31 PRO B O 1
ATOM 4078 N N . THR B 1 32 ? 25.859 -11.531 -10.773 1 98.44 32 THR B N 1
ATOM 4079 C CA . THR B 1 32 ? 26.5 -11.047 -9.555 1 98.44 32 THR B CA 1
ATOM 4080 C C . THR B 1 32 ? 25.531 -11.078 -8.383 1 98.44 32 THR B C 1
ATOM 4082 O O . THR B 1 32 ? 24.422 -10.531 -8.469 1 98.44 32 THR B O 1
ATOM 4085 N N . GLU B 1 33 ? 25.922 -11.773 -7.344 1 98.56 33 GLU B N 1
ATOM 4086 C CA . GLU B 1 33 ? 25.094 -11.836 -6.145 1 98.56 33 GLU B CA 1
ATOM 4087 C C . GLU B 1 33 ? 25.359 -10.656 -5.223 1 98.56 33 GLU B C 1
ATOM 4089 O O . GLU B 1 33 ? 26.516 -10.367 -4.902 1 98.56 33 GLU B O 1
ATOM 4094 N N . ASN B 1 34 ? 24.328 -9.906 -4.887 1 98.69 34 ASN B N 1
ATOM 4095 C CA . ASN B 1 34 ? 24.391 -8.75 -3.994 1 98.69 34 ASN B CA 1
ATOM 4096 C C . ASN B 1 34 ? 23.453 -8.906 -2.807 1 98.69 34 ASN B C 1
ATOM 4098 O O . ASN B 1 34 ? 22.578 -9.781 -2.809 1 98.69 34 ASN B O 1
ATOM 4102 N N . TRP B 1 35 ? 23.688 -8.117 -1.799 1 98.38 35 TRP B N 1
ATOM 4103 C CA . TRP B 1 35 ? 22.859 -8.109 -0.606 1 98.38 35 TRP B CA 1
ATOM 4104 C C . TRP B 1 35 ? 22.469 -6.684 -0.214 1 98.38 35 TRP B C 1
ATOM 4106 O O . TRP B 1 35 ? 23.281 -5.762 -0.344 1 98.38 35 TRP B O 1
ATOM 4116 N N . PHE B 1 36 ? 21.297 -6.457 0.242 1 98.19 36 PHE B N 1
ATOM 4117 C CA . PHE B 1 36 ? 20.734 -5.184 0.68 1 98.19 36 PHE B CA 1
ATOM 4118 C C . PHE B 1 36 ? 20.156 -5.301 2.084 1 98.19 36 PHE B C 1
ATOM 4120 O O . PHE B 1 36 ? 19.422 -6.254 2.383 1 98.19 36 PHE B O 1
ATOM 4127 N N . ASP B 1 37 ? 20.578 -4.363 3.012 1 96.88 37 ASP B N 1
ATOM 4128 C CA . ASP B 1 37 ? 19.953 -4.32 4.324 1 96.88 37 ASP B CA 1
ATOM 4129 C C . ASP B 1 37 ? 18.516 -3.807 4.227 1 96.88 37 ASP B C 1
ATOM 4131 O O . ASP B 1 37 ? 18.281 -2.607 4.055 1 96.88 37 ASP B O 1
ATOM 4135 N N . GLN B 1 38 ? 17.594 -4.707 4.363 1 97.12 38 GLN B N 1
ATOM 4136 C CA . GLN B 1 38 ? 16.188 -4.43 4.117 1 97.12 38 GLN B CA 1
ATOM 4137 C C . GLN B 1 38 ? 15.414 -4.293 5.426 1 97.12 38 GLN B C 1
ATOM 4139 O O . GLN B 1 38 ? 15.75 -4.938 6.422 1 97.12 38 GLN B O 1
ATOM 4144 N N . THR B 1 39 ? 14.43 -3.42 5.402 1 94.12 39 THR B N 1
ATOM 4145 C CA . THR B 1 39 ? 13.539 -3.207 6.539 1 94.12 39 THR B CA 1
ATOM 4146 C C . THR B 1 39 ? 12.656 -4.43 6.773 1 94.12 39 THR B C 1
ATOM 4148 O O . THR B 1 39 ? 12.125 -5.012 5.824 1 94.12 39 THR B O 1
ATOM 4151 N N . ILE B 1 40 ? 12.477 -4.859 8.047 1 95.5 40 ILE B N 1
ATOM 4152 C CA . ILE B 1 40 ? 11.648 -6.023 8.352 1 95.5 40 ILE B CA 1
ATOM 4153 C C . ILE B 1 40 ? 10.18 -5.676 8.156 1 95.5 40 ILE B C 1
ATOM 4155 O O . ILE B 1 40 ? 9.445 -6.41 7.484 1 95.5 40 ILE B O 1
ATOM 4159 N N . ASP B 1 41 ? 9.734 -4.578 8.75 1 95.5 41 ASP B N 1
ATOM 4160 C CA . ASP B 1 41 ? 8.344 -4.137 8.68 1 95.5 41 ASP B CA 1
ATOM 4161 C C . ASP B 1 41 ? 8.25 -2.713 8.133 1 95.5 41 ASP B C 1
ATOM 4163 O O . ASP B 1 41 ? 8.602 -1.754 8.828 1 95.5 41 ASP B O 1
ATOM 4167 N N . HIS B 1 42 ? 7.758 -2.598 6.941 1 96.06 42 HIS B N 1
ATOM 4168 C CA . HIS B 1 42 ? 7.699 -1.302 6.273 1 96.06 42 HIS B CA 1
ATOM 4169 C C . HIS B 1 42 ? 6.504 -0.487 6.762 1 96.06 42 HIS B C 1
ATOM 4171 O O . HIS B 1 42 ? 6.453 0.729 6.559 1 96.06 42 HIS B O 1
ATOM 4177 N N . PHE B 1 43 ? 5.523 -1.141 7.41 1 96.44 43 PHE B N 1
ATOM 4178 C CA . PHE B 1 43 ? 4.211 -0.512 7.516 1 96.44 43 PHE B CA 1
ATOM 4179 C C . PHE B 1 43 ? 3.877 -0.201 8.969 1 96.44 43 PHE B C 1
ATOM 4181 O O . PHE B 1 43 ? 2.842 0.404 9.258 1 96.44 43 PHE B O 1
ATOM 4188 N N . ASN B 1 44 ? 4.691 -0.611 9.883 1 92.88 44 ASN B N 1
ATOM 4189 C CA . ASN B 1 44 ? 4.609 -0.22 11.281 1 92.88 44 ASN B CA 1
ATOM 4190 C C . ASN B 1 44 ? 5.906 0.428 11.758 1 92.88 44 ASN B C 1
ATOM 4192 O O . ASN B 1 44 ? 6.996 -0.036 11.43 1 92.88 44 ASN B O 1
ATOM 4196 N N . ILE B 1 45 ? 5.746 1.541 12.422 1 89.44 45 ILE B N 1
ATOM 4197 C CA . ILE B 1 45 ? 6.914 2.27 12.898 1 89.44 45 ILE B CA 1
ATOM 4198 C C . ILE B 1 45 ? 7.434 1.627 14.188 1 89.44 45 ILE B C 1
ATOM 4200 O O . ILE B 1 45 ? 6.82 1.767 15.242 1 89.44 45 ILE B O 1
ATOM 4204 N N . GLU B 1 46 ? 8.484 0.948 14.078 1 83.06 46 GLU B N 1
ATOM 4205 C CA . GLU B 1 46 ? 8.961 0.161 15.211 1 83.06 46 GLU B CA 1
ATOM 4206 C C . GLU B 1 46 ? 10.219 0.772 15.82 1 83.06 46 GLU B C 1
ATOM 4208 O O . GLU B 1 46 ? 10.961 1.478 15.141 1 83.06 46 GLU B O 1
ATOM 4213 N N . THR B 1 47 ? 10.227 0.493 17.109 1 75.75 47 THR B N 1
ATOM 4214 C CA . THR B 1 47 ? 11.445 0.849 17.828 1 75.75 47 THR B CA 1
ATOM 4215 C C . THR B 1 47 ? 12.617 -0.004 17.375 1 75.75 47 THR B C 1
ATOM 4217 O O . THR B 1 47 ? 12.477 -1.213 17.172 1 75.75 47 THR B O 1
ATOM 4220 N N . GLN B 1 48 ? 13.805 0.591 17.094 1 65.88 48 GLN B N 1
ATOM 4221 C CA . GLN B 1 48 ? 15.008 -0.069 16.609 1 65.88 48 GLN B CA 1
ATOM 4222 C C . GLN B 1 48 ? 14.703 -0.912 15.367 1 65.88 48 GLN B C 1
ATOM 4224 O O . GLN B 1 48 ? 14.688 -2.143 15.438 1 65.88 48 GLN B O 1
ATOM 4229 N N . PRO B 1 49 ? 14.305 -0.204 14.305 1 63.16 49 PRO B N 1
ATOM 4230 C CA . PRO B 1 49 ? 13.945 -0.987 13.117 1 63.16 49 PRO B CA 1
ATOM 4231 C C . PRO B 1 49 ? 14.992 -2.049 12.773 1 63.16 49 PRO B C 1
ATOM 4233 O O . PRO B 1 49 ? 16.172 -1.727 12.578 1 63.16 49 PRO B O 1
ATOM 4236 N N . ALA B 1 50 ? 14.57 -3.254 12.93 1 78.69 50 ALA B N 1
ATOM 4237 C CA . ALA B 1 50 ? 15.43 -4.391 12.602 1 78.69 50 ALA B CA 1
ATOM 4238 C C . ALA B 1 50 ? 15.484 -4.621 11.094 1 78.69 50 ALA B C 1
ATOM 4240 O O . ALA B 1 50 ? 14.555 -4.258 10.367 1 78.69 50 ALA B O 1
ATOM 4241 N N . THR B 1 51 ? 16.625 -4.809 10.578 1 92.88 51 THR B N 1
ATOM 4242 C CA . THR B 1 51 ? 16.859 -5.098 9.172 1 92.88 51 THR B CA 1
ATOM 4243 C C . THR B 1 51 ? 17.25 -6.555 8.969 1 92.88 51 THR B C 1
ATOM 4245 O O . THR B 1 51 ? 17.484 -7.277 9.945 1 92.88 51 THR B O 1
ATOM 4248 N N . PHE B 1 52 ? 17.109 -7.039 7.809 1 96.56 52 PHE B N 1
ATOM 4249 C CA . PHE B 1 52 ? 17.625 -8.328 7.355 1 96.56 52 PHE B CA 1
ATOM 4250 C C . PHE B 1 52 ? 18.328 -8.188 6.012 1 96.56 52 PHE B C 1
ATOM 4252 O O . PHE B 1 52 ? 18.234 -7.152 5.355 1 96.56 52 PHE B O 1
ATOM 4259 N N . ARG B 1 53 ? 19.062 -9.195 5.664 1 97.5 53 ARG B N 1
ATOM 4260 C CA . ARG B 1 53 ? 19.797 -9.164 4.398 1 97.5 53 ARG B CA 1
ATOM 4261 C C . ARG B 1 53 ? 18.953 -9.75 3.268 1 97.5 53 ARG B C 1
ATOM 4263 O O . ARG B 1 53 ? 18.578 -10.922 3.305 1 97.5 53 ARG B O 1
ATOM 4270 N N . GLN B 1 54 ? 18.594 -8.938 2.334 1 98.56 54 GLN B N 1
ATOM 4271 C CA . GLN B 1 54 ? 17.875 -9.391 1.145 1 98.56 54 GLN B CA 1
ATOM 4272 C C . GLN B 1 54 ? 18.844 -9.625 -0.018 1 98.56 54 GLN B C 1
ATOM 4274 O O . GLN B 1 54 ? 19.594 -8.727 -0.404 1 98.56 54 GLN B O 1
ATOM 4279 N N . ARG B 1 55 ? 18.797 -10.797 -0.579 1 98.81 55 ARG B N 1
ATOM 4280 C CA . ARG B 1 55 ? 19.609 -11.141 -1.742 1 98.81 55 ARG B CA 1
ATOM 4281 C C . ARG B 1 55 ? 19 -10.586 -3.021 1 98.81 55 ARG B C 1
ATOM 4283 O O . ARG B 1 55 ? 17.781 -10.656 -3.217 1 98.81 55 ARG B O 1
ATOM 4290 N N . TYR B 1 56 ? 19.828 -10.047 -3.889 1 98.81 56 TYR B N 1
ATOM 4291 C CA . TYR B 1 56 ? 19.422 -9.727 -5.254 1 98.81 56 TYR B CA 1
ATOM 4292 C C . TYR B 1 56 ? 20.547 -9.984 -6.234 1 98.81 56 TYR B C 1
ATOM 4294 O O . TYR B 1 56 ? 21.734 -9.93 -5.863 1 98.81 56 TYR B O 1
ATOM 4302 N N . LEU B 1 57 ? 20.219 -10.375 -7.449 1 98.88 57 LEU B N 1
ATOM 4303 C CA . LEU B 1 57 ? 21.172 -10.672 -8.508 1 98.88 57 LEU B CA 1
ATOM 4304 C C . LEU B 1 57 ? 21.188 -9.555 -9.547 1 98.88 57 LEU B C 1
ATOM 4306 O O . LEU B 1 57 ? 20.172 -8.93 -9.812 1 98.88 57 LEU B O 1
ATOM 4310 N N . THR B 1 58 ? 22.406 -9.32 -10.125 1 98.75 58 THR B N 1
ATOM 4311 C CA . THR B 1 58 ? 22.5 -8.289 -11.156 1 98.75 58 THR B CA 1
ATOM 4312 C C . THR B 1 58 ? 23.328 -8.781 -12.336 1 98.75 58 THR B C 1
ATOM 4314 O O . THR B 1 58 ? 24.125 -9.703 -12.195 1 98.75 58 THR B O 1
ATOM 4317 N N . PHE B 1 59 ? 23.109 -8.289 -13.461 1 98.56 59 PHE B N 1
ATOM 4318 C CA . PHE B 1 59 ? 23.938 -8.359 -14.664 1 98.56 59 PHE B CA 1
ATOM 4319 C C . PHE B 1 59 ? 23.969 -7.012 -15.375 1 98.56 59 PHE B C 1
ATOM 4321 O O . PHE B 1 59 ? 22.953 -6.539 -15.875 1 98.56 59 PHE B O 1
ATOM 4328 N N . SER B 1 60 ? 25.141 -6.395 -15.477 1 97.62 60 SER B N 1
ATOM 4329 C CA . SER B 1 60 ? 25.219 -5 -15.906 1 97.62 60 SER B CA 1
ATOM 4330 C C . SER B 1 60 ? 25.984 -4.871 -17.219 1 97.62 60 SER B C 1
ATOM 4332 O O . SER B 1 60 ? 26.203 -3.762 -17.703 1 97.62 60 SER B O 1
ATOM 4334 N N . ASN B 1 61 ? 26.344 -5.953 -17.844 1 96.69 61 ASN B N 1
ATOM 4335 C CA . ASN B 1 61 ? 27.219 -5.883 -19.016 1 96.69 61 ASN B CA 1
ATOM 4336 C C . ASN B 1 61 ? 26.516 -5.219 -20.188 1 96.69 61 ASN B C 1
ATOM 4338 O O . ASN B 1 61 ? 27.172 -4.715 -21.109 1 96.69 61 ASN B O 1
ATOM 4342 N N . TYR B 1 62 ? 25.234 -5.219 -20.234 1 96.5 62 TYR B N 1
ATOM 4343 C CA . TYR B 1 62 ? 24.484 -4.621 -21.328 1 96.5 62 TYR B CA 1
ATOM 4344 C C . TYR B 1 62 ? 24.141 -3.166 -21.031 1 96.5 62 TYR B C 1
ATOM 4346 O O . TYR B 1 62 ? 23.625 -2.451 -21.891 1 96.5 62 TYR B O 1
ATOM 4354 N N . TRP B 1 63 ? 24.406 -2.672 -19.781 1 97 63 TRP B N 1
ATOM 4355 C CA . TRP B 1 63 ? 23.859 -1.409 -19.297 1 97 63 TRP B CA 1
ATOM 4356 C C . TRP B 1 63 ? 24.5 -0.226 -20.016 1 97 63 TRP B C 1
ATOM 4358 O O . TRP B 1 63 ? 25.703 0.017 -19.859 1 97 63 TRP B O 1
ATOM 4368 N N . SER B 1 64 ? 23.719 0.492 -20.719 1 94.25 64 SER B N 1
ATOM 4369 C CA . SER B 1 64 ? 24.219 1.579 -21.547 1 94.25 64 SER B CA 1
ATOM 4370 C C . SER B 1 64 ? 24.453 2.842 -20.719 1 94.25 64 SER B C 1
ATOM 4372 O O . SER B 1 64 ? 23.891 2.984 -19.625 1 94.25 64 SER B O 1
ATOM 4374 N N . SER B 1 65 ? 25.344 3.619 -21.219 1 92.25 65 SER B N 1
ATOM 4375 C CA . SER B 1 65 ? 25.672 4.914 -20.641 1 92.25 65 SER B CA 1
ATOM 4376 C C . SER B 1 65 ? 25.672 6.016 -21.703 1 92.25 65 SER B C 1
ATOM 4378 O O . SER B 1 65 ? 26.094 5.797 -22.828 1 92.25 65 SER B O 1
ATOM 4380 N N . ALA B 1 66 ? 25.062 7.066 -21.312 1 86.38 66 ALA B N 1
ATOM 4381 C CA . ALA B 1 66 ? 25.078 8.25 -22.156 1 86.38 66 ALA B CA 1
ATOM 4382 C C . ALA B 1 66 ? 25.328 9.516 -21.344 1 86.38 66 ALA B C 1
ATOM 4384 O O . ALA B 1 66 ? 25.141 9.516 -20.125 1 86.38 66 ALA B O 1
ATOM 4385 N N . ASN B 1 67 ? 25.984 10.422 -21.969 1 83.81 67 ASN B N 1
ATOM 4386 C CA . ASN B 1 67 ? 26.156 11.734 -21.359 1 83.81 67 ASN B CA 1
ATOM 4387 C C . ASN B 1 67 ? 25.125 12.734 -21.859 1 83.81 67 ASN B C 1
ATOM 4389 O O . ASN B 1 67 ? 25.016 12.977 -23.062 1 83.81 67 ASN B O 1
ATOM 4393 N N . HIS B 1 68 ? 24.328 13.211 -21.062 1 77.69 68 HIS B N 1
ATOM 4394 C CA . HIS B 1 68 ? 23.344 14.234 -21.375 1 77.69 68 HIS B CA 1
ATOM 4395 C C . HIS B 1 68 ? 23.578 15.492 -20.562 1 77.69 68 HIS B C 1
ATOM 4397 O O . HIS B 1 68 ? 23.25 15.547 -19.375 1 77.69 68 HIS B O 1
ATOM 4403 N N . GLY B 1 69 ? 24 16.594 -21.234 1 78.62 69 GLY B N 1
ATOM 4404 C CA . GLY B 1 69 ? 24.219 17.859 -20.578 1 78.62 69 GLY B CA 1
ATOM 4405 C C . GLY B 1 69 ? 25.203 17.781 -19.422 1 78.62 69 GLY B C 1
ATOM 4406 O O . GLY B 1 69 ? 24.984 18.375 -18.359 1 78.62 69 GLY B O 1
ATOM 4407 N N . GLY B 1 70 ? 26.156 16.844 -19.562 1 81.69 70 GLY B N 1
ATOM 4408 C CA . GLY B 1 70 ? 27.172 16.75 -18.531 1 81.69 70 GLY B CA 1
ATOM 4409 C C . GLY B 1 70 ? 26.812 15.758 -17.438 1 81.69 70 GLY B C 1
ATOM 4410 O O . GLY B 1 70 ? 27.594 15.547 -16.5 1 81.69 70 GLY B O 1
ATOM 4411 N N . GLU B 1 71 ? 25.641 15.203 -17.578 1 85.88 71 GLU B N 1
ATOM 4412 C CA . GLU B 1 71 ? 25.203 14.234 -16.578 1 85.88 71 GLU B CA 1
ATOM 4413 C C . GLU B 1 71 ? 25.172 12.82 -17.156 1 85.88 71 GLU B C 1
ATOM 4415 O O . GLU B 1 71 ? 24.75 12.617 -18.297 1 85.88 71 GLU B O 1
ATOM 4420 N N . LEU B 1 72 ? 25.734 11.93 -16.453 1 89.56 72 LEU B N 1
ATOM 4421 C CA . LEU B 1 72 ? 25.688 10.516 -16.812 1 89.56 72 LEU B CA 1
ATOM 4422 C C . LEU B 1 72 ? 24.266 9.969 -16.688 1 89.56 72 LEU B C 1
ATOM 4424 O O . LEU B 1 72 ? 23.625 10.125 -15.648 1 89.56 72 LEU B O 1
ATOM 4428 N N . ARG B 1 73 ? 23.797 9.523 -17.828 1 89.69 73 ARG B N 1
ATOM 4429 C CA . ARG B 1 73 ? 22.484 8.867 -17.828 1 89.69 73 ARG B CA 1
ATOM 4430 C C . ARG B 1 73 ? 22.609 7.41 -18.266 1 89.69 73 ARG B C 1
ATOM 4432 O O . ARG B 1 73 ? 23.219 7.117 -19.297 1 89.69 73 ARG B O 1
ATOM 4439 N N . ARG B 1 74 ? 22.109 6.559 -17.406 1 93.06 74 ARG B N 1
ATOM 4440 C CA . ARG B 1 74 ? 22.172 5.129 -17.688 1 93.06 74 ARG B CA 1
ATOM 4441 C C . ARG B 1 74 ? 20.859 4.633 -18.312 1 93.06 74 ARG B C 1
ATOM 4443 O O . ARG B 1 74 ? 19.844 5.316 -18.25 1 93.06 74 ARG B O 1
ATOM 4450 N N . GLY B 1 75 ? 20.984 3.455 -19.016 1 96.69 75 GLY B N 1
ATOM 4451 C CA . GLY B 1 75 ? 19.812 2.812 -19.594 1 96.69 75 GLY B CA 1
ATOM 4452 C C . GLY B 1 75 ? 18.812 2.342 -18.547 1 96.69 75 GLY B C 1
ATOM 4453 O O . GLY B 1 75 ? 18.984 2.627 -17.359 1 96.69 75 GLY B O 1
ATOM 4454 N N . PRO B 1 76 ? 17.828 1.699 -19.016 1 98.25 76 PRO B N 1
ATOM 4455 C CA . PRO B 1 76 ? 16.766 1.271 -18.094 1 98.25 76 PRO B CA 1
ATOM 4456 C C . PRO B 1 76 ? 17.219 0.166 -17.156 1 98.25 76 PRO B C 1
ATOM 4458 O O . PRO B 1 76 ? 18.297 -0.407 -17.344 1 98.25 76 PRO B O 1
ATOM 4461 N N . ILE B 1 77 ? 16.453 -0.038 -16.141 1 98.75 77 ILE B N 1
ATOM 4462 C CA . ILE B 1 77 ? 16.594 -1.165 -15.227 1 98.75 77 ILE B CA 1
ATOM 4463 C C . ILE B 1 77 ? 15.469 -2.164 -15.461 1 98.75 77 ILE B C 1
ATOM 4465 O O . ILE B 1 77 ? 14.289 -1.804 -15.391 1 98.75 77 ILE B O 1
ATOM 4469 N N . PHE B 1 78 ? 15.797 -3.35 -15.844 1 98.94 78 PHE B N 1
ATOM 4470 C CA . PHE B 1 78 ? 14.852 -4.453 -15.906 1 98.94 78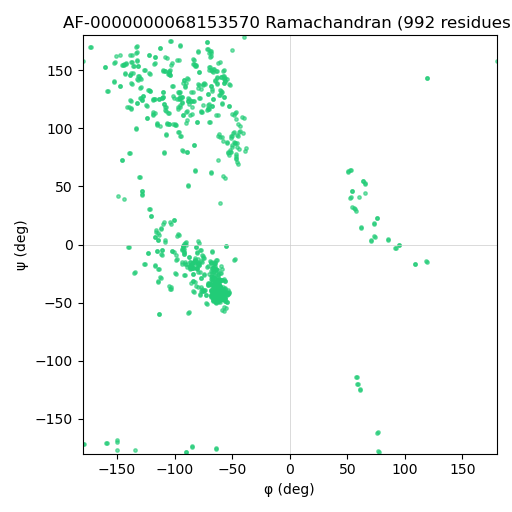 PHE B CA 1
ATOM 4471 C C . PHE B 1 78 ? 14.859 -5.25 -14.609 1 98.94 78 PHE B C 1
ATOM 4473 O O . PHE B 1 78 ? 15.836 -5.926 -14.297 1 98.94 78 PHE B O 1
ATOM 4480 N N . PHE B 1 79 ? 13.773 -5.168 -13.867 1 98.94 79 PHE B N 1
ATOM 4481 C CA . PHE B 1 79 ? 13.688 -5.742 -12.523 1 98.94 79 PHE B CA 1
ATOM 4482 C C . PHE B 1 79 ? 12.766 -6.957 -12.516 1 98.94 79 PHE B C 1
ATOM 4484 O O . PHE B 1 79 ? 11.586 -6.844 -12.844 1 98.94 79 PHE B O 1
ATOM 4491 N N . TYR B 1 80 ? 13.281 -8.102 -12.133 1 98.88 80 TYR B N 1
ATOM 4492 C CA . TYR B 1 80 ? 12.461 -9.305 -11.992 1 98.88 80 TYR B CA 1
ATOM 4493 C C . TYR B 1 80 ? 12 -9.477 -10.547 1 98.88 80 TYR B C 1
ATOM 4495 O O . TYR B 1 80 ? 12.82 -9.562 -9.633 1 98.88 80 TYR B O 1
ATOM 4503 N N . THR B 1 81 ? 10.633 -9.477 -10.391 1 98.5 81 THR B N 1
ATOM 4504 C CA . THR B 1 81 ? 10.039 -9.594 -9.062 1 98.5 81 THR B CA 1
ATOM 4505 C C . THR B 1 81 ? 10.117 -11.039 -8.57 1 98.5 81 THR B C 1
ATOM 4507 O O . THR B 1 81 ? 9.594 -11.953 -9.219 1 98.5 81 THR B O 1
ATOM 4510 N N . GLY B 1 82 ? 10.758 -11.258 -7.703 1 89.38 82 GLY B N 1
ATOM 4511 C CA . GLY B 1 82 ? 10.961 -12.586 -7.148 1 89.38 82 GLY B CA 1
ATOM 4512 C C . GLY B 1 82 ? 9.688 -13.414 -7.113 1 89.38 82 GLY B C 1
ATOM 4513 O O . GLY B 1 82 ? 8.609 -12.914 -7.43 1 89.38 82 GLY B O 1
ATOM 4514 N N . ASN B 1 83 ? 9.609 -14.391 -6.785 1 92.5 83 ASN B N 1
ATOM 4515 C CA . ASN B 1 83 ? 8.766 -15.578 -6.852 1 92.5 83 ASN B CA 1
ATOM 4516 C C . ASN B 1 83 ? 8.883 -16.422 -5.586 1 92.5 83 ASN B C 1
ATOM 4518 O O . ASN B 1 83 ? 9.383 -15.945 -4.562 1 92.5 83 ASN B O 1
ATOM 4522 N N . GLU B 1 84 ? 8.203 -17.547 -5.59 1 95.69 84 GLU B N 1
ATOM 4523 C CA . GLU B 1 84 ? 8.086 -18.438 -4.438 1 95.69 84 GLU B CA 1
ATOM 4524 C C . GLU B 1 84 ? 9.234 -19.453 -4.406 1 95.69 84 GLU B C 1
ATOM 4526 O O . GLU B 1 84 ? 9 -20.656 -4.289 1 95.69 84 GLU B O 1
ATOM 4531 N N . GLY B 1 85 ? 10.469 -19 -4.508 1 96 85 GLY B N 1
ATOM 4532 C CA . GLY B 1 85 ? 11.609 -19.906 -4.473 1 96 85 GLY B CA 1
ATOM 4533 C C . GLY B 1 85 ? 12.938 -19.188 -4.59 1 96 85 GLY B C 1
ATOM 4534 O O . GLY B 1 85 ? 13 -17.953 -4.523 1 96 85 GLY B O 1
ATOM 4535 N N . ASP B 1 86 ? 14.008 -19.969 -4.738 1 96.75 86 ASP B N 1
ATOM 4536 C CA . ASP B 1 86 ? 15.344 -19.438 -4.957 1 96.75 86 ASP B CA 1
ATOM 4537 C C . ASP B 1 86 ? 15.406 -18.609 -6.246 1 96.75 86 ASP B C 1
ATOM 4539 O O . ASP B 1 86 ? 15.031 -19.094 -7.312 1 96.75 86 ASP B O 1
ATOM 4543 N N . ILE B 1 87 ? 15.914 -17.422 -6.137 1 97.88 87 ILE B N 1
ATOM 4544 C CA . ILE B 1 87 ? 15.844 -16.469 -7.234 1 97.88 87 ILE B CA 1
ATOM 4545 C C . ILE B 1 87 ? 16.719 -16.953 -8.391 1 97.88 87 ILE B C 1
ATOM 4547 O O . ILE B 1 87 ? 16.5 -16.547 -9.539 1 97.88 87 ILE B O 1
ATOM 4551 N N . THR B 1 88 ? 17.688 -17.844 -8.18 1 97.12 88 THR B N 1
ATOM 4552 C CA . THR B 1 88 ? 18.562 -18.344 -9.234 1 97.12 88 THR B CA 1
ATOM 4553 C C . THR B 1 88 ? 17.781 -19.219 -10.227 1 97.12 88 THR B C 1
ATOM 4555 O O . THR B 1 88 ? 18.094 -19.234 -11.414 1 97.12 88 THR B O 1
ATOM 4558 N N . ALA B 1 89 ? 16.797 -19.938 -9.703 1 95 89 ALA B N 1
ATOM 4559 C CA . ALA B 1 89 ? 15.977 -20.766 -10.594 1 95 89 ALA B CA 1
ATOM 4560 C C . ALA B 1 89 ? 15.25 -19.891 -11.617 1 95 89 ALA B C 1
ATOM 4562 O O . ALA B 1 89 ? 15.086 -20.281 -12.773 1 95 89 ALA B O 1
ATOM 4563 N N . PHE B 1 90 ? 14.852 -18.75 -11.227 1 96.88 90 PHE B N 1
ATOM 4564 C CA . PHE B 1 90 ? 14.133 -17.844 -12.109 1 96.88 90 PHE B CA 1
ATOM 4565 C C . PHE B 1 90 ? 15.102 -17.078 -13.008 1 96.88 90 PHE B C 1
ATOM 4567 O O . PHE B 1 90 ? 14.789 -16.797 -14.164 1 96.88 90 PHE B O 1
ATOM 4574 N N . TRP B 1 91 ? 16.234 -16.766 -12.445 1 97.75 91 TRP B N 1
ATOM 4575 C CA . TRP B 1 91 ? 17.297 -16.172 -13.258 1 97.75 91 TRP B CA 1
ATOM 4576 C C . TRP B 1 91 ? 17.609 -17.062 -14.461 1 97.75 91 TRP B C 1
ATOM 4578 O O . TRP B 1 91 ? 17.656 -16.578 -15.594 1 97.75 91 TRP B O 1
ATOM 4588 N N . ASP B 1 92 ? 17.672 -18.375 -14.227 1 96.31 92 ASP B N 1
ATOM 4589 C CA . ASP B 1 92 ? 18.094 -19.328 -15.234 1 96.31 92 ASP B CA 1
ATOM 4590 C C . ASP B 1 92 ? 16.984 -19.594 -16.25 1 96.31 92 ASP B C 1
ATOM 4592 O O . ASP B 1 92 ? 17.234 -20.141 -17.328 1 96.31 92 ASP B O 1
ATOM 4596 N N . ASN B 1 93 ? 15.805 -19.188 -15.922 1 96.06 93 ASN B N 1
ATOM 4597 C CA . ASN B 1 93 ? 14.672 -19.531 -16.781 1 96.06 93 ASN B CA 1
ATOM 4598 C C . ASN B 1 93 ? 13.969 -18.281 -17.312 1 96.06 93 ASN B C 1
ATOM 4600 O O . ASN B 1 93 ? 12.781 -18.328 -17.625 1 96.06 93 ASN B O 1
ATOM 4604 N N . SER B 1 94 ? 14.656 -17.156 -17.391 1 97.38 94 SER B N 1
ATOM 4605 C CA . SER B 1 94 ? 14.086 -15.898 -17.875 1 97.38 94 SER B CA 1
ATOM 4606 C C . SER B 1 94 ? 14.953 -15.281 -18.969 1 97.38 94 SER B C 1
ATOM 4608 O O . SER B 1 94 ? 15.227 -14.078 -18.953 1 97.38 94 SER B O 1
ATOM 4610 N N . GLY B 1 95 ? 15.367 -16.125 -19.922 1 97.88 95 GLY B N 1
ATOM 4611 C CA . GLY B 1 95 ? 16.266 -15.688 -20.969 1 97.88 95 GLY B CA 1
ATOM 4612 C C . GLY B 1 95 ? 15.734 -14.516 -21.781 1 97.88 95 GLY B C 1
ATOM 4613 O O . GLY B 1 95 ? 16.516 -13.695 -22.281 1 97.88 95 GLY B O 1
ATOM 4614 N N . PHE B 1 96 ? 14.445 -14.359 -21.938 1 98.31 96 PHE B N 1
ATOM 4615 C CA . PHE B 1 96 ? 13.82 -13.258 -22.672 1 98.31 96 PHE B CA 1
ATOM 4616 C C . PHE B 1 96 ? 14.219 -11.914 -22.078 1 98.31 96 PHE B C 1
ATOM 4618 O O . PHE B 1 96 ? 14.453 -10.953 -22.812 1 98.31 96 PHE B O 1
ATOM 4625 N N . VAL B 1 97 ? 14.328 -11.789 -20.734 1 98.62 97 VAL B N 1
ATOM 4626 C CA . VAL B 1 97 ? 14.695 -10.555 -20.047 1 98.62 97 VAL B CA 1
ATOM 4627 C C . VAL B 1 97 ? 16.094 -10.109 -20.5 1 98.62 97 VAL B C 1
ATOM 4629 O O . VAL B 1 97 ? 16.328 -8.93 -20.734 1 98.62 97 VAL B O 1
ATOM 4632 N N . PHE B 1 98 ? 16.984 -11.07 -20.672 1 98.31 98 PHE B N 1
ATOM 4633 C CA . PHE B 1 98 ? 18.344 -10.758 -21.062 1 98.31 98 PHE B CA 1
ATOM 4634 C C . PHE B 1 98 ? 18.406 -10.375 -22.547 1 98.31 98 PHE B C 1
ATOM 4636 O O . PHE B 1 98 ? 19.172 -9.492 -22.922 1 98.31 98 PHE B O 1
ATOM 4643 N N . GLU B 1 99 ? 17.641 -11.102 -23.328 1 98.06 99 GLU B N 1
ATOM 4644 C CA . GLU B 1 99 ? 17.547 -10.734 -24.734 1 98.06 99 GLU B CA 1
ATOM 4645 C C . GLU B 1 99 ? 17.062 -9.305 -24.906 1 98.06 99 GLU B C 1
ATOM 4647 O O . GLU B 1 99 ? 17.609 -8.539 -25.703 1 98.06 99 GLU B O 1
ATOM 4652 N N . LEU B 1 100 ? 16.047 -8.906 -24.141 1 98.25 100 LEU B N 1
ATOM 4653 C CA . LEU B 1 100 ? 15.555 -7.539 -24.156 1 98.25 100 LEU B CA 1
ATOM 4654 C C . LEU B 1 100 ? 16.594 -6.57 -23.609 1 98.25 100 LEU B C 1
ATOM 4656 O O . LEU B 1 100 ? 16.75 -5.461 -24.125 1 98.25 100 LEU B O 1
ATOM 4660 N N . ALA B 1 101 ? 17.234 -7.012 -22.516 1 98.31 101 ALA B N 1
ATOM 4661 C CA . ALA B 1 101 ? 18.25 -6.16 -21.891 1 98.31 101 ALA B CA 1
ATOM 4662 C C . ALA B 1 101 ? 19.359 -5.816 -22.875 1 98.31 101 ALA B C 1
ATOM 4664 O O . ALA B 1 101 ? 19.859 -4.691 -22.906 1 98.31 101 ALA B O 1
ATOM 4665 N N . LYS B 1 102 ? 19.781 -6.789 -23.625 1 97.5 102 LYS B N 1
ATOM 4666 C CA . LYS B 1 102 ? 20.781 -6.562 -24.656 1 97.5 102 LYS B CA 1
ATOM 4667 C C . LYS B 1 102 ? 20.312 -5.543 -25.688 1 97.5 102 LYS B C 1
ATOM 4669 O O . LYS B 1 102 ? 21.062 -4.648 -26.078 1 97.5 102 LYS B O 1
ATOM 4674 N N . SER B 1 103 ? 19.094 -5.648 -26.062 1 97.44 103 SER B N 1
ATOM 4675 C CA . SER B 1 103 ? 18.531 -4.797 -27.094 1 97.44 103 SER B CA 1
ATOM 4676 C C . SER B 1 103 ? 18.359 -3.363 -26.609 1 97.44 103 SER B C 1
ATOM 4678 O O . SER B 1 103 ? 18.5 -2.414 -27.375 1 97.44 103 SER B O 1
ATOM 4680 N N . TYR B 1 104 ? 18.062 -3.148 -25.281 1 97.06 104 TYR B N 1
ATOM 4681 C CA . TYR B 1 104 ? 17.672 -1.825 -24.812 1 97.06 104 TYR B CA 1
ATOM 4682 C C . TYR B 1 104 ? 18.719 -1.25 -23.859 1 97.06 104 TYR B C 1
ATOM 4684 O O . TYR B 1 104 ? 18.531 -0.16 -23.312 1 97.06 104 TYR B O 1
ATOM 4692 N N . GLY B 1 105 ? 19.797 -2 -23.703 1 97.56 105 GLY B N 1
ATOM 4693 C CA . GLY B 1 105 ? 20.875 -1.515 -22.844 1 97.56 105 GLY B CA 1
ATOM 4694 C C . GLY B 1 105 ? 20.469 -1.407 -21.391 1 97.56 105 GLY B C 1
ATOM 4695 O O . GLY B 1 105 ? 20.672 -0.37 -20.75 1 97.56 105 GLY B O 1
ATOM 4696 N N . ALA B 1 106 ? 19.922 -2.477 -20.859 1 98.44 106 ALA B N 1
ATOM 4697 C CA . ALA B 1 106 ? 19.344 -2.416 -19.516 1 98.44 106 ALA B CA 1
ATOM 4698 C C . ALA B 1 106 ? 20.266 -3.084 -18.5 1 98.44 106 ALA B C 1
ATOM 4700 O O . ALA B 1 106 ? 21.016 -4 -18.828 1 98.44 106 ALA B O 1
ATOM 4701 N N . LEU B 1 107 ? 20.188 -2.582 -17.281 1 98.75 107 LEU B N 1
ATOM 4702 C CA . LEU B 1 107 ? 20.625 -3.328 -16.109 1 98.75 107 LEU B CA 1
ATOM 4703 C C . LEU B 1 107 ? 19.594 -4.359 -15.695 1 98.75 107 LEU B C 1
ATOM 4705 O O . LEU B 1 107 ? 18.406 -4.027 -15.555 1 98.75 107 LEU B O 1
ATOM 4709 N N . VAL B 1 108 ? 20.031 -5.594 -15.586 1 98.81 108 VAL B N 1
ATOM 4710 C CA . VAL B 1 108 ? 19.109 -6.637 -15.133 1 98.81 108 VAL B CA 1
ATOM 4711 C C . VAL B 1 108 ? 19.281 -6.848 -13.633 1 98.81 108 VAL B C 1
ATOM 4713 O O . VAL B 1 108 ? 20.391 -7.035 -13.141 1 98.81 108 VAL B O 1
ATOM 4716 N N . VAL B 1 109 ? 18.203 -6.75 -12.891 1 98.94 109 VAL B N 1
ATOM 4717 C CA . VAL B 1 109 ? 18.172 -6.965 -11.445 1 98.94 109 VAL B CA 1
ATOM 4718 C C . VAL B 1 109 ? 17.078 -7.969 -11.094 1 98.94 109 VAL B C 1
ATOM 4720 O O . VAL B 1 109 ? 15.922 -7.812 -11.508 1 98.94 109 VAL B O 1
ATOM 4723 N N . PHE B 1 110 ? 17.406 -9.047 -10.406 1 98.94 110 PHE B N 1
ATOM 4724 C CA . PHE B 1 110 ? 16.438 -9.977 -9.844 1 98.94 110 PHE B CA 1
ATOM 4725 C C . PHE B 1 110 ? 16.391 -9.852 -8.32 1 98.94 110 PHE B C 1
ATOM 4727 O O . PHE B 1 110 ? 17.391 -10.086 -7.645 1 98.94 110 PHE B O 1
ATOM 4734 N N . GLY B 1 111 ? 15.266 -9.43 -7.777 1 98.88 111 GLY B N 1
ATOM 4735 C CA . GLY B 1 111 ? 15.117 -9.312 -6.336 1 98.88 111 GLY B CA 1
ATOM 4736 C C . GLY B 1 111 ? 14.508 -10.547 -5.695 1 98.88 111 GLY B C 1
ATOM 4737 O O . GLY B 1 111 ? 13.406 -10.961 -6.059 1 98.88 111 GLY B O 1
ATOM 4738 N N . GLU B 1 112 ? 15.227 -11.125 -4.762 1 98.88 112 GLU B N 1
ATOM 4739 C CA . GLU B 1 112 ? 14.711 -12.312 -4.09 1 98.88 112 GLU B CA 1
ATOM 4740 C C . GLU B 1 112 ? 13.617 -11.953 -3.088 1 98.88 112 GLU B C 1
ATOM 4742 O O . GLU B 1 112 ? 13.734 -10.961 -2.365 1 98.88 112 GLU B O 1
ATOM 4747 N N . HIS B 1 113 ? 12.586 -12.703 -3.061 1 98.75 113 HIS B N 1
ATOM 4748 C CA . HIS B 1 113 ? 11.438 -12.508 -2.178 1 98.75 113 HIS B CA 1
ATOM 4749 C C . HIS B 1 113 ? 11.773 -12.898 -0.743 1 98.75 113 HIS B C 1
ATOM 4751 O O . HIS B 1 113 ? 12.453 -13.898 -0.509 1 98.75 113 HIS B O 1
ATOM 4757 N N . ARG B 1 114 ? 11.32 -12.109 0.193 1 98.5 114 ARG B N 1
ATOM 4758 C CA . ARG B 1 114 ? 11.484 -12.492 1.591 1 98.5 114 ARG B CA 1
ATOM 4759 C C . ARG B 1 114 ? 10.867 -13.867 1.853 1 98.5 114 ARG B C 1
ATOM 4761 O O . ARG B 1 114 ? 9.82 -14.195 1.293 1 98.5 114 ARG B O 1
ATOM 4768 N N . TYR B 1 115 ? 11.578 -14.711 2.705 1 98.12 115 TYR B N 1
ATOM 4769 C CA . TYR B 1 115 ? 11.188 -16.031 3.164 1 98.12 115 TYR B CA 1
ATOM 4770 C C . TYR B 1 115 ? 11.312 -17.062 2.043 1 98.12 115 TYR B C 1
ATOM 4772 O O . TYR B 1 115 ? 10.695 -18.125 2.09 1 98.12 115 TYR B O 1
ATOM 4780 N N . TYR B 1 116 ? 12.062 -16.75 1.016 1 98.06 116 TYR B N 1
ATOM 4781 C CA . TYR B 1 116 ? 12.43 -17.703 -0.026 1 98.06 116 TYR B CA 1
ATOM 4782 C C . TYR B 1 116 ? 13.922 -17.641 -0.321 1 98.06 116 TYR B C 1
ATOM 4784 O O . TYR B 1 116 ? 14.57 -16.625 -0.039 1 98.06 116 TYR B O 1
ATOM 4792 N N . GLY B 1 117 ? 14.438 -18.766 -0.911 1 97.75 117 GLY B N 1
ATOM 4793 C CA . GLY B 1 117 ? 15.852 -18.797 -1.239 1 97.75 117 GLY B CA 1
ATOM 4794 C C . GLY B 1 117 ? 16.75 -18.609 -0.033 1 97.75 117 GLY B C 1
ATOM 4795 O O . GLY B 1 117 ? 16.641 -19.328 0.958 1 97.75 117 GLY B O 1
ATOM 4796 N N . LYS B 1 118 ? 17.562 -17.531 -0.119 1 97.94 118 LYS B N 1
ATOM 4797 C CA . LYS B 1 118 ? 18.5 -17.234 0.956 1 97.94 118 LYS B CA 1
ATOM 4798 C C . LYS B 1 118 ? 18.062 -16 1.748 1 97.94 118 LYS B C 1
ATOM 4800 O O . LYS B 1 118 ? 18.75 -15.578 2.674 1 97.94 118 LYS B O 1
ATOM 4805 N N . THR B 1 119 ? 16.938 -15.453 1.424 1 98.5 119 THR B N 1
ATOM 4806 C CA . THR B 1 119 ? 16.469 -14.211 2.025 1 98.5 119 THR B CA 1
ATOM 4807 C C . THR B 1 119 ? 15.453 -14.492 3.127 1 98.5 119 THR B C 1
ATOM 4809 O O . THR B 1 119 ? 14.289 -14.766 2.848 1 98.5 119 THR B O 1
ATOM 4812 N N . TYR B 1 120 ? 15.898 -14.391 4.367 1 97.75 120 TYR B N 1
ATOM 4813 C CA . TYR B 1 120 ? 15.031 -14.625 5.512 1 97.75 120 TYR B CA 1
ATOM 4814 C C . TYR B 1 120 ? 15.188 -13.523 6.555 1 97.75 120 TYR B C 1
ATOM 4816 O O . TYR B 1 120 ? 16.297 -13.312 7.074 1 97.75 120 TYR B O 1
ATOM 4824 N N . PRO B 1 121 ? 14.125 -12.844 6.883 1 96.12 121 PRO B N 1
ATOM 4825 C CA . PRO B 1 121 ? 14.203 -11.836 7.949 1 96.12 121 PRO B CA 1
ATOM 4826 C C . PRO B 1 121 ? 14.641 -12.43 9.289 1 96.12 121 PRO B C 1
ATOM 4828 O O . PRO B 1 121 ? 15.258 -11.742 10.102 1 96.12 121 PRO B O 1
ATOM 4831 N N . PHE B 1 122 ? 14.266 -13.688 9.461 1 94.56 122 PHE B N 1
ATOM 4832 C CA . PHE B 1 122 ? 14.594 -14.367 10.711 1 94.56 122 PHE B CA 1
ATOM 4833 C C . PHE B 1 122 ? 15.039 -15.797 10.453 1 94.56 122 PHE B C 1
ATOM 4835 O O . PHE B 1 122 ? 14.57 -16.438 9.5 1 94.56 122 PHE B O 1
ATOM 4842 N N . GLY B 1 123 ? 15.93 -16.344 11.18 1 91.19 123 GLY B N 1
ATOM 4843 C CA . GLY B 1 123 ? 16.188 -17.766 11.336 1 91.19 123 GLY B CA 1
ATOM 4844 C C . GLY B 1 123 ? 16.797 -18.406 10.102 1 91.19 123 GLY B C 1
ATOM 4845 O O . GLY B 1 123 ? 16.906 -19.625 10.008 1 91.19 123 GLY B O 1
ATOM 4846 N N . SER B 1 124 ? 17.109 -17.781 9.086 1 88.62 124 SER B N 1
ATOM 4847 C CA . SER B 1 124 ? 17.828 -18.219 7.898 1 88.62 124 SER B CA 1
ATOM 4848 C C . SER B 1 124 ? 17.156 -19.422 7.262 1 88.62 124 SER B C 1
ATOM 4850 O O . SER B 1 124 ? 17.828 -20.391 6.883 1 88.62 124 SER B O 1
ATOM 4852 N N . GLY B 1 125 ? 15.859 -19.562 7.348 1 88.62 125 GLY B N 1
ATOM 4853 C CA . GLY B 1 125 ? 15.125 -20.641 6.695 1 88.62 125 GLY B CA 1
ATOM 4854 C C . GLY B 1 125 ? 14.875 -21.828 7.605 1 88.62 125 GLY B C 1
ATOM 4855 O O . GLY B 1 125 ? 14.258 -22.812 7.191 1 88.62 125 GLY B O 1
ATOM 4856 N N . GLY B 1 126 ? 15.336 -21.734 8.781 1 92.81 126 GLY B N 1
ATOM 4857 C CA . GLY B 1 126 ? 15.07 -22.781 9.766 1 92.81 126 GLY B CA 1
ATOM 4858 C C . GLY B 1 126 ? 13.742 -22.594 10.484 1 92.81 126 GLY B C 1
ATOM 4859 O O . GLY B 1 126 ? 12.953 -21.719 10.125 1 92.81 126 GLY B O 1
ATOM 4860 N N . PRO B 1 127 ? 13.508 -23.406 11.453 1 93.25 127 PRO B N 1
ATOM 4861 C CA . PRO B 1 127 ? 12.219 -23.406 12.148 1 93.25 127 PRO B CA 1
ATOM 4862 C C . PRO B 1 127 ? 11.859 -22.047 12.734 1 93.25 127 PRO B C 1
ATOM 4864 O O . PRO B 1 127 ? 10.68 -21.688 12.805 1 93.25 127 PRO B O 1
ATOM 4867 N N . ASP B 1 128 ? 12.82 -21.281 13.133 1 95.19 128 ASP B N 1
ATOM 4868 C CA . ASP B 1 128 ? 12.57 -19.969 13.734 1 95.19 128 ASP B CA 1
ATOM 4869 C C . ASP B 1 128 ? 11.938 -19.016 12.719 1 95.19 128 ASP B C 1
ATOM 4871 O O . ASP B 1 128 ? 11.164 -18.125 13.094 1 95.19 128 ASP B O 1
ATOM 4875 N N . SER B 1 129 ? 12.273 -19.141 11.438 1 95.69 129 SER B N 1
ATOM 4876 C CA . SER B 1 129 ? 11.703 -18.312 10.383 1 95.69 129 SER B CA 1
ATOM 4877 C C . SER B 1 129 ? 10.188 -18.469 10.305 1 95.69 129 SER B C 1
ATOM 4879 O O . SER B 1 129 ? 9.477 -17.562 9.883 1 95.69 129 SER B O 1
ATOM 4881 N N . TYR B 1 130 ? 9.727 -19.609 10.773 1 95.31 130 TYR B N 1
ATOM 4882 C CA . TYR B 1 130 ? 8.336 -19.969 10.547 1 95.31 130 TYR B CA 1
ATOM 4883 C C . TYR B 1 130 ? 7.547 -19.969 11.852 1 95.31 130 TYR B C 1
ATOM 4885 O O . TYR B 1 130 ? 6.434 -20.5 11.914 1 95.31 130 TYR B O 1
ATOM 4893 N N . SER B 1 131 ? 8.156 -19.375 12.891 1 94.31 131 SER B N 1
ATOM 4894 C CA . SER B 1 131 ? 7.418 -19.188 14.133 1 94.31 131 SER B CA 1
ATOM 4895 C C . SER B 1 131 ? 6.305 -18.156 13.961 1 94.31 131 SER B C 1
ATOM 4897 O O . SER B 1 131 ? 6.348 -17.344 13.039 1 94.31 131 SER B O 1
ATOM 4899 N N . LYS B 1 132 ? 5.355 -18.172 14.867 1 90.5 132 LYS B N 1
ATOM 4900 C CA . LYS B 1 132 ? 4.203 -17.281 14.812 1 90.5 132 LYS B CA 1
ATOM 4901 C C . LYS B 1 132 ? 4.641 -15.812 14.891 1 90.5 132 LYS B C 1
ATOM 4903 O O . LYS B 1 132 ? 3.998 -14.938 14.297 1 90.5 132 LYS B O 1
ATOM 4908 N N . GLU B 1 133 ? 5.695 -15.539 15.523 1 89.69 133 GLU B N 1
ATOM 4909 C CA . GLU B 1 133 ? 6.168 -14.172 15.742 1 89.69 133 GLU B CA 1
ATOM 4910 C C . GLU B 1 133 ? 6.906 -13.648 14.508 1 89.69 133 GLU B C 1
ATOM 4912 O O . GLU B 1 133 ? 7.117 -12.438 14.375 1 89.69 133 GLU B O 1
ATOM 4917 N N . HIS B 1 134 ? 7.355 -14.555 13.672 1 93.56 134 HIS B N 1
ATOM 4918 C CA . HIS B 1 134 ? 8.289 -14.133 12.633 1 93.56 134 HIS B CA 1
ATOM 4919 C C . HIS B 1 134 ? 7.676 -14.289 11.242 1 93.56 134 HIS B C 1
ATOM 4921 O O . HIS B 1 134 ? 7.938 -13.477 10.352 1 93.56 134 HIS B O 1
ATOM 4927 N N . ILE B 1 135 ? 6.785 -15.273 11.008 1 96.31 135 ILE B N 1
ATOM 4928 C CA . ILE B 1 135 ? 6.363 -15.664 9.672 1 96.31 135 ILE B CA 1
ATOM 4929 C C . ILE B 1 135 ? 5.324 -14.68 9.148 1 96.31 135 ILE B C 1
ATOM 4931 O O . ILE B 1 135 ? 5.102 -14.586 7.938 1 96.31 135 ILE B O 1
ATOM 4935 N N . GLY B 1 136 ? 4.727 -13.852 10.094 1 94.94 136 GLY B N 1
ATOM 4936 C CA . GLY B 1 136 ? 3.674 -12.93 9.711 1 94.94 136 GLY B CA 1
ATOM 4937 C C . GLY B 1 136 ? 4.148 -11.844 8.766 1 94.94 136 GLY B C 1
ATOM 4938 O O . GLY B 1 136 ? 3.34 -11.188 8.102 1 94.94 136 GLY B O 1
ATOM 4939 N N . TYR B 1 137 ? 5.504 -11.625 8.648 1 96 137 TYR B N 1
ATOM 4940 C CA . TYR B 1 137 ? 6.082 -10.602 7.777 1 96 137 TYR B CA 1
ATOM 4941 C C . TYR B 1 137 ? 6.152 -11.094 6.336 1 96 137 TYR B C 1
ATOM 4943 O O . TYR B 1 137 ? 6.586 -10.352 5.445 1 96 137 TYR B O 1
ATOM 4951 N N . LEU B 1 138 ? 5.738 -12.344 6.102 1 97.56 138 LEU B N 1
ATOM 4952 C CA . LEU B 1 138 ? 5.605 -12.875 4.75 1 97.56 138 LEU B CA 1
ATOM 4953 C C . LEU B 1 138 ? 4.27 -12.469 4.133 1 97.56 138 LEU B C 1
ATOM 4955 O O . LEU B 1 138 ? 3.289 -13.211 4.227 1 97.56 138 LEU B O 1
ATOM 4959 N N . SER B 1 139 ? 4.293 -11.289 3.553 1 96.94 139 SER B N 1
ATOM 4960 C CA . SER B 1 139 ? 3.094 -10.773 2.904 1 96.94 139 SER B CA 1
ATOM 4961 C C . SER B 1 139 ? 3.43 -10.117 1.569 1 96.94 139 SER B C 1
ATOM 4963 O O . SER B 1 139 ? 4.574 -9.734 1.33 1 96.94 139 SER B O 1
ATOM 4965 N N . VAL B 1 140 ? 2.484 -10.031 0.716 1 97.81 140 VAL B N 1
ATOM 4966 C CA . VAL B 1 140 ? 2.625 -9.383 -0.583 1 97.81 140 VAL B CA 1
ATOM 4967 C C . VAL B 1 140 ? 3.027 -7.922 -0.391 1 97.81 140 VAL B C 1
ATOM 4969 O O . VAL B 1 140 ? 3.908 -7.418 -1.092 1 97.81 140 VAL B O 1
ATOM 4972 N N . GLU B 1 141 ? 2.434 -7.242 0.581 1 98.19 141 GLU B N 1
ATOM 4973 C CA . GLU B 1 141 ? 2.678 -5.824 0.823 1 98.19 141 GLU B CA 1
ATOM 4974 C C . GLU B 1 141 ? 4.133 -5.574 1.216 1 98.19 141 GLU B C 1
ATOM 4976 O O . GLU B 1 141 ? 4.777 -4.672 0.681 1 98.19 141 GLU B O 1
ATOM 4981 N N . GLN B 1 142 ? 4.633 -6.387 2.164 1 98 142 GLN B N 1
ATOM 4982 C CA . GLN B 1 142 ? 6.027 -6.262 2.578 1 98 142 GLN B CA 1
ATOM 4983 C C . GLN B 1 142 ? 6.973 -6.523 1.41 1 98 142 GLN B C 1
ATOM 4985 O O . GLN B 1 142 ? 7.965 -5.809 1.236 1 98 142 GLN B O 1
ATOM 4990 N N . ALA B 1 143 ? 6.656 -7.523 0.61 1 98.69 143 ALA B N 1
ATOM 4991 C CA . ALA B 1 143 ? 7.516 -7.875 -0.52 1 98.69 143 ALA B CA 1
ATOM 4992 C C . ALA B 1 143 ? 7.582 -6.73 -1.529 1 98.69 143 ALA B C 1
ATOM 4994 O O . ALA B 1 143 ? 8.656 -6.402 -2.035 1 98.69 143 ALA B O 1
ATOM 4995 N N . LEU B 1 144 ? 6.434 -6.141 -1.879 1 98.81 144 LEU B N 1
ATOM 4996 C CA . LEU B 1 144 ? 6.414 -5.02 -2.811 1 98.81 144 LEU B CA 1
ATOM 4997 C C . LEU B 1 144 ? 7.234 -3.852 -2.273 1 98.81 144 LEU B C 1
ATOM 4999 O O . LEU B 1 144 ? 7.969 -3.203 -3.023 1 98.81 144 LEU B O 1
ATOM 5003 N N . ALA B 1 145 ? 7.062 -3.578 -0.965 1 98.62 145 ALA B N 1
ATOM 5004 C CA . ALA B 1 145 ? 7.832 -2.502 -0.346 1 98.62 145 ALA B CA 1
ATOM 5005 C C . ALA B 1 145 ? 9.328 -2.812 -0.374 1 98.62 145 ALA B C 1
ATOM 5007 O O . ALA B 1 145 ? 10.148 -1.907 -0.523 1 98.62 145 ALA B O 1
ATOM 5008 N N . ASP B 1 146 ? 9.719 -4.129 -0.205 1 98.69 146 ASP B N 1
ATOM 5009 C CA . ASP B 1 146 ? 11.117 -4.531 -0.367 1 98.69 146 ASP B CA 1
ATOM 5010 C C . ASP B 1 146 ? 11.656 -4.102 -1.729 1 98.69 146 ASP B C 1
ATOM 5012 O O . ASP B 1 146 ? 12.75 -3.537 -1.817 1 98.69 146 ASP B O 1
ATOM 5016 N N . TYR B 1 147 ? 10.906 -4.418 -2.746 1 98.88 147 TYR B N 1
ATOM 5017 C CA . TYR B 1 147 ? 11.344 -4.109 -4.102 1 98.88 147 TYR B CA 1
ATOM 5018 C C . TYR B 1 147 ? 11.469 -2.605 -4.309 1 98.88 147 TYR B C 1
ATOM 5020 O O . TYR B 1 147 ? 12.422 -2.135 -4.93 1 98.88 147 TYR B O 1
ATOM 5028 N N . ALA B 1 148 ? 10.516 -1.867 -3.803 1 98.75 148 ALA B N 1
ATOM 5029 C CA . ALA B 1 148 ? 10.539 -0.415 -3.953 1 98.75 148 ALA B CA 1
ATOM 5030 C C . ALA B 1 148 ? 11.789 0.184 -3.311 1 98.75 148 ALA B C 1
ATOM 5032 O O . ALA B 1 148 ? 12.492 0.989 -3.93 1 98.75 148 ALA B O 1
ATOM 5033 N N . THR B 1 149 ? 12.094 -0.218 -2.072 1 98 149 THR B N 1
ATOM 5034 C CA . THR B 1 149 ? 13.234 0.343 -1.355 1 98 149 THR B CA 1
ATOM 5035 C C . THR B 1 149 ? 14.547 -0.113 -1.986 1 98 149 THR B C 1
ATOM 5037 O O . THR B 1 149 ? 15.523 0.643 -2.021 1 98 149 THR B O 1
ATOM 5040 N N . LEU B 1 150 ? 14.562 -1.351 -2.51 1 98.75 150 LEU B N 1
ATOM 5041 C CA . LEU B 1 150 ? 15.75 -1.839 -3.195 1 98.75 150 LEU B CA 1
ATOM 5042 C C . LEU B 1 150 ? 16.031 -1.021 -4.449 1 98.75 150 LEU B C 1
ATOM 5044 O O . LEU B 1 150 ? 17.172 -0.611 -4.691 1 98.75 150 LEU B O 1
ATOM 5048 N N . ILE B 1 151 ? 15.047 -0.801 -5.258 1 98.75 151 ILE B N 1
ATOM 5049 C CA . ILE B 1 151 ? 15.211 -0.044 -6.496 1 98.75 151 ILE B CA 1
ATOM 5050 C C . ILE B 1 151 ? 15.633 1.387 -6.172 1 98.75 151 ILE B C 1
ATOM 5052 O O . ILE B 1 151 ? 16.516 1.946 -6.84 1 98.75 151 ILE B O 1
ATOM 5056 N N . GLU B 1 152 ? 15.016 2.006 -5.133 1 97.19 152 GLU B N 1
ATOM 5057 C CA . GLU B 1 152 ? 15.43 3.344 -4.723 1 97.19 152 GLU B CA 1
ATOM 5058 C C . GLU B 1 152 ? 16.906 3.365 -4.316 1 97.19 152 GLU B C 1
ATOM 5060 O O . GLU B 1 152 ? 17.625 4.316 -4.629 1 97.19 152 GLU B O 1
ATOM 5065 N N . HIS B 1 153 ? 17.266 2.328 -3.58 1 97.44 153 HIS B N 1
ATOM 5066 C CA . HIS B 1 153 ? 18.672 2.203 -3.205 1 97.44 153 HIS B CA 1
ATOM 5067 C C . HIS B 1 153 ? 19.578 2.143 -4.438 1 97.44 153 HIS B C 1
ATOM 5069 O O . HIS B 1 153 ? 20.578 2.842 -4.508 1 97.44 153 HIS B O 1
ATOM 5075 N N . LEU B 1 154 ? 19.203 1.35 -5.426 1 98.5 154 LEU B N 1
ATOM 5076 C CA . LEU B 1 154 ? 20 1.213 -6.645 1 98.5 154 LEU B CA 1
ATOM 5077 C C . LEU B 1 154 ? 20.062 2.535 -7.398 1 98.5 154 LEU B C 1
ATOM 5079 O O . LEU B 1 154 ? 21.141 2.957 -7.828 1 98.5 154 LEU B O 1
ATOM 5083 N N . LYS B 1 155 ? 19.016 3.199 -7.508 1 96.94 155 LYS B N 1
ATOM 5084 C CA . LYS B 1 155 ? 18.953 4.453 -8.258 1 96.94 155 LYS B CA 1
ATOM 5085 C C . LYS B 1 155 ? 19.75 5.547 -7.559 1 96.94 155 LYS B C 1
ATOM 5087 O O . LYS B 1 155 ? 20.297 6.438 -8.219 1 96.94 155 LYS B O 1
ATOM 5092 N N . SER B 1 156 ? 19.828 5.465 -6.258 1 95.25 156 SER B N 1
ATOM 5093 C CA . SER B 1 156 ? 20.531 6.492 -5.504 1 95.25 156 SER B CA 1
ATOM 5094 C C . SER B 1 156 ? 22.016 6.191 -5.414 1 95.25 156 SER B C 1
ATOM 5096 O O . SER B 1 156 ? 22.828 7.094 -5.18 1 95.25 156 SER B O 1
ATOM 5098 N N . THR B 1 157 ? 22.438 4.934 -5.629 1 96.75 157 THR B N 1
ATOM 5099 C CA . THR B 1 157 ? 23.828 4.582 -5.332 1 96.75 157 THR B CA 1
ATOM 5100 C C . THR B 1 157 ? 24.594 4.266 -6.617 1 96.75 157 THR B C 1
ATOM 5102 O O . THR B 1 157 ? 25.812 4.414 -6.668 1 96.75 157 THR B O 1
ATOM 5105 N N . LEU B 1 158 ? 23.875 3.785 -7.648 1 97 158 LEU B N 1
ATOM 5106 C CA . LEU B 1 158 ? 24.547 3.514 -8.914 1 97 158 LEU B CA 1
ATOM 5107 C C . LEU B 1 158 ? 24.656 4.781 -9.75 1 97 158 LEU B C 1
ATOM 5109 O O . LEU B 1 158 ? 23.656 5.422 -10.062 1 97 158 LEU B O 1
ATOM 5113 N N . PRO B 1 159 ? 25.859 5.125 -10.117 1 94.94 159 PRO B N 1
ATOM 5114 C CA . PRO B 1 159 ? 26.031 6.367 -10.875 1 94.94 159 PRO B CA 1
ATOM 5115 C C . PRO B 1 159 ? 25.203 6.395 -12.156 1 94.94 159 PRO B C 1
ATOM 5117 O O . PRO B 1 159 ? 25.25 5.449 -12.953 1 94.94 159 PRO B O 1
ATOM 5120 N N . GLY B 1 160 ? 24.422 7.445 -12.312 1 94.38 160 GLY B N 1
ATOM 5121 C CA . GLY B 1 160 ? 23.656 7.676 -13.531 1 94.38 160 GLY B CA 1
ATOM 5122 C C . GLY B 1 160 ? 22.328 6.965 -13.547 1 94.38 160 GLY B C 1
ATOM 5123 O O . GLY B 1 160 ? 21.562 7.082 -14.516 1 94.38 160 GLY B O 1
ATOM 5124 N N . ALA B 1 161 ? 21.953 6.301 -12.453 1 96.5 161 ALA B N 1
ATOM 5125 C CA . ALA B 1 161 ? 20.766 5.465 -12.438 1 96.5 161 ALA B CA 1
ATOM 5126 C C . ALA B 1 161 ? 19.547 6.258 -11.977 1 96.5 161 ALA B C 1
ATOM 5128 O O . ALA B 1 161 ? 18.406 5.781 -12.078 1 96.5 161 ALA B O 1
ATOM 5129 N N . SER B 1 162 ? 19.672 7.484 -11.531 1 93 162 SER B N 1
ATOM 5130 C CA . SER B 1 162 ? 18.609 8.234 -10.867 1 93 162 SER B CA 1
ATOM 5131 C C . SER B 1 162 ? 17.422 8.438 -11.805 1 93 162 SER B C 1
ATOM 5133 O O . SER B 1 162 ? 16.281 8.516 -11.352 1 93 162 SER B O 1
ATOM 5135 N N . HIS B 1 163 ? 17.688 8.43 -13.102 1 91.19 163 HIS B N 1
ATOM 5136 C CA . HIS B 1 163 ? 16.609 8.695 -14.055 1 91.19 163 HIS B CA 1
ATOM 5137 C C . HIS B 1 163 ? 16.312 7.465 -14.898 1 91.19 163 HIS B C 1
ATOM 5139 O O . HIS B 1 163 ? 15.531 7.543 -15.852 1 91.19 163 HIS B O 1
ATOM 5145 N N . SER B 1 164 ? 16.891 6.355 -14.531 1 96.62 164 SER B N 1
ATOM 5146 C CA . SER B 1 164 ? 16.656 5.133 -15.289 1 96.62 164 SER B CA 1
ATOM 5147 C C . SER B 1 164 ? 15.211 4.676 -15.156 1 96.62 164 SER B C 1
ATOM 5149 O O . SER B 1 164 ? 14.703 4.5 -14.047 1 96.62 164 SER B O 1
ATOM 5151 N N . PRO B 1 165 ? 14.531 4.488 -16.328 1 97.56 165 PRO B N 1
ATOM 5152 C CA . PRO B 1 165 ? 13.219 3.842 -16.219 1 97.56 165 PRO B CA 1
ATOM 5153 C C . PRO B 1 165 ? 13.312 2.412 -15.695 1 97.56 165 PRO B C 1
ATOM 5155 O O . PRO B 1 165 ? 14.32 1.734 -15.914 1 97.56 165 PRO B O 1
ATOM 5158 N N . VAL B 1 166 ? 12.32 1.996 -15.023 1 98.75 166 VAL B N 1
ATOM 5159 C CA . VAL B 1 166 ? 12.297 0.653 -14.453 1 98.75 166 VAL B CA 1
ATOM 5160 C C . VAL B 1 166 ? 11.133 -0.14 -15.031 1 98.75 166 VAL B C 1
ATOM 5162 O O . VAL B 1 166 ? 9.984 0.313 -14.984 1 98.75 166 VAL B O 1
ATOM 5165 N N . ILE B 1 167 ? 11.344 -1.279 -15.602 1 98.94 167 ILE B N 1
ATOM 5166 C CA . ILE B 1 167 ? 10.328 -2.215 -16.062 1 98.94 167 ILE B CA 1
ATOM 5167 C C . ILE B 1 167 ? 10.383 -3.494 -15.234 1 98.94 167 ILE B C 1
ATOM 5169 O O . ILE B 1 167 ? 11.445 -4.094 -15.086 1 98.94 167 ILE B O 1
ATOM 5173 N N . ALA B 1 168 ? 9.281 -3.881 -14.656 1 98.94 168 ALA B N 1
ATOM 5174 C CA . ALA B 1 168 ? 9.203 -5.098 -13.852 1 98.94 168 ALA B CA 1
ATOM 5175 C C . ALA B 1 168 ? 8.789 -6.293 -14.703 1 98.94 168 ALA B C 1
ATOM 5177 O O . ALA B 1 168 ? 7.941 -6.168 -15.594 1 98.94 168 ALA B O 1
ATOM 5178 N N . PHE B 1 169 ? 9.383 -7.418 -14.43 1 98.94 169 PHE B N 1
ATOM 5179 C CA . PHE B 1 169 ? 9.07 -8.695 -15.055 1 98.94 169 PHE B CA 1
ATOM 5180 C C . PHE B 1 169 ? 8.766 -9.758 -14 1 98.94 169 PHE B C 1
ATOM 5182 O O . PHE B 1 169 ? 9.312 -9.719 -12.898 1 98.94 169 PHE B O 1
ATOM 5189 N N . GLY B 1 170 ? 7.965 -10.672 -14.328 1 98.62 170 GLY B N 1
ATOM 5190 C CA . GLY B 1 170 ? 7.723 -11.828 -13.484 1 98.62 170 GLY B CA 1
ATOM 5191 C C . GLY B 1 170 ? 6.715 -12.805 -14.07 1 98.62 170 GLY B C 1
ATOM 5192 O O . GLY B 1 170 ? 5.938 -12.438 -14.961 1 98.62 170 GLY B O 1
ATOM 5193 N N . GLY B 1 171 ? 6.734 -14 -13.664 1 98.38 171 GLY B N 1
ATOM 5194 C CA . GLY B 1 171 ? 5.793 -15.039 -14.039 1 98.38 171 GLY B CA 1
ATOM 5195 C C . GLY B 1 171 ? 5.074 -15.648 -12.852 1 98.38 171 GLY B C 1
ATOM 5196 O O . GLY B 1 171 ? 5.652 -15.781 -11.766 1 98.38 171 GLY B O 1
ATOM 5197 N N . SER B 1 172 ? 3.867 -16.031 -13.094 1 97.69 172 SER B N 1
ATOM 5198 C CA . SER B 1 172 ? 3.102 -16.672 -12.031 1 97.69 172 SER B CA 1
ATOM 5199 C C . SER B 1 172 ? 2.934 -15.742 -10.836 1 97.69 172 SER B C 1
ATOM 5201 O O . SER B 1 172 ? 2.436 -14.625 -10.984 1 97.69 172 SER B O 1
ATOM 5203 N N . TYR B 1 173 ? 3.322 -16.172 -9.641 1 97.81 173 TYR B N 1
ATOM 5204 C CA . TYR B 1 173 ? 3.289 -15.289 -8.477 1 97.81 173 TYR B CA 1
ATOM 5205 C C . TYR B 1 173 ? 4.145 -14.047 -8.711 1 97.81 173 TYR B C 1
ATOM 5207 O O . TYR B 1 173 ? 3.734 -12.93 -8.391 1 97.81 173 TYR B O 1
ATOM 5215 N N . GLY B 1 174 ? 5.332 -14.203 -9.336 1 98.56 174 GLY B N 1
ATOM 5216 C CA . GLY B 1 174 ? 6.148 -13.062 -9.711 1 98.56 174 GLY B CA 1
ATOM 5217 C C . GLY B 1 174 ? 5.449 -12.125 -10.68 1 98.56 174 GLY B C 1
ATOM 5218 O O . GLY B 1 174 ? 5.66 -10.906 -10.641 1 98.56 174 GLY B O 1
ATOM 5219 N N . GLY B 1 175 ? 4.676 -12.719 -11.609 1 98.81 175 GLY B N 1
ATOM 5220 C CA . GLY B 1 175 ? 3.861 -11.891 -12.492 1 98.81 175 GLY B CA 1
ATOM 5221 C C . GLY B 1 175 ? 2.824 -11.07 -11.75 1 98.81 175 GLY B C 1
ATOM 5222 O O . GLY B 1 175 ? 2.627 -9.891 -12.055 1 98.81 175 GLY B O 1
ATOM 5223 N N . MET B 1 176 ? 2.129 -11.734 -10.781 1 98.44 176 MET B N 1
ATOM 5224 C CA . MET B 1 176 ? 1.191 -11 -9.938 1 98.44 176 MET B CA 1
ATOM 5225 C C . MET B 1 176 ? 1.893 -9.852 -9.219 1 98.44 176 MET B C 1
ATOM 5227 O O . MET B 1 176 ? 1.39 -8.727 -9.188 1 98.44 176 MET B O 1
ATOM 5231 N N . LEU B 1 177 ? 3.094 -10.148 -8.672 1 98.81 177 LEU B N 1
ATOM 5232 C CA . LEU B 1 177 ? 3.879 -9.141 -7.969 1 98.81 177 LEU B CA 1
ATOM 5233 C C . LEU B 1 177 ? 4.262 -7.996 -8.898 1 98.81 177 LEU B C 1
ATOM 5235 O O . LEU B 1 177 ? 4.234 -6.832 -8.5 1 98.81 177 LEU B O 1
ATOM 5239 N N . SER B 1 178 ? 4.602 -8.297 -10.156 1 98.88 178 SER B N 1
ATOM 5240 C CA . SER B 1 178 ? 4.984 -7.258 -11.109 1 98.88 178 SER B CA 1
ATOM 5241 C C . SER B 1 178 ? 3.824 -6.312 -11.398 1 98.88 178 SER B C 1
ATOM 5243 O O . SER B 1 178 ? 4.004 -5.094 -11.422 1 98.88 178 SER B O 1
ATOM 5245 N N . ALA B 1 179 ? 2.666 -6.918 -11.594 1 98.75 179 ALA B N 1
ATOM 5246 C CA . ALA B 1 179 ? 1.478 -6.105 -11.836 1 98.75 179 ALA B CA 1
ATOM 5247 C C . ALA B 1 179 ? 1.137 -5.254 -10.617 1 98.75 179 ALA B C 1
ATOM 5249 O O . ALA B 1 179 ? 0.924 -4.047 -10.734 1 98.75 179 ALA B O 1
ATOM 5250 N N . TRP B 1 180 ? 1.096 -5.902 -9.461 1 98.62 180 TRP B N 1
ATOM 5251 C CA . TRP B 1 180 ? 0.762 -5.195 -8.227 1 98.62 180 TRP B CA 1
ATOM 5252 C C . TRP B 1 180 ? 1.8 -4.121 -7.918 1 98.62 180 TRP B C 1
ATOM 5254 O O . TRP B 1 180 ? 1.461 -3.051 -7.414 1 98.62 180 TRP B O 1
ATOM 5264 N N . PHE B 1 181 ? 3.066 -4.426 -8.195 1 98.81 181 PHE B N 1
ATOM 5265 C CA . PHE B 1 181 ? 4.137 -3.463 -7.969 1 98.81 181 PHE B CA 1
ATOM 5266 C C . PHE B 1 181 ? 3.916 -2.203 -8.797 1 98.81 181 PHE B C 1
ATOM 5268 O O . PHE B 1 181 ? 4.008 -1.089 -8.273 1 98.81 181 PHE B O 1
ATOM 5275 N N . ARG B 1 182 ? 3.584 -2.383 -10.086 1 98.75 182 ARG B N 1
ATOM 5276 C CA . ARG B 1 182 ? 3.289 -1.265 -10.977 1 98.75 182 ARG B CA 1
ATOM 5277 C C . ARG B 1 182 ? 2.09 -0.468 -10.469 1 98.75 182 ARG B C 1
ATOM 5279 O O . ARG B 1 182 ? 2.072 0.761 -10.562 1 98.75 182 ARG B O 1
ATOM 5286 N N . MET B 1 183 ? 1.151 -1.115 -9.914 1 98.06 183 MET B N 1
ATOM 5287 C CA . MET B 1 183 ? -0.083 -0.475 -9.469 1 98.06 183 MET B CA 1
ATOM 5288 C C . MET B 1 183 ? 0.138 0.289 -8.172 1 98.06 183 MET B C 1
ATOM 5290 O O . MET B 1 183 ? -0.367 1.4 -8 1 98.06 183 MET B O 1
ATOM 5294 N N . LYS B 1 184 ? 0.915 -0.268 -7.27 1 98.31 184 LYS B N 1
ATOM 5295 C CA . LYS B 1 184 ? 1.028 0.27 -5.914 1 98.31 184 LYS B CA 1
ATOM 5296 C C . LYS B 1 184 ? 2.182 1.264 -5.812 1 98.31 184 LYS B C 1
ATOM 5298 O O . LYS B 1 184 ? 2.178 2.143 -4.949 1 98.31 184 LYS B O 1
ATOM 5303 N N . TYR B 1 185 ? 3.211 1.102 -6.707 1 98.38 185 TYR B N 1
ATOM 5304 C CA . TYR B 1 185 ? 4.379 1.973 -6.688 1 98.38 185 TYR B CA 1
ATOM 5305 C C . TYR B 1 185 ? 4.688 2.508 -8.078 1 98.38 185 TYR B C 1
ATOM 5307 O O . TYR B 1 185 ? 5.805 2.354 -8.578 1 98.38 185 TYR B O 1
ATOM 5315 N N . PRO B 1 186 ? 3.74 3.18 -8.664 1 97.44 186 PRO B N 1
ATOM 5316 C CA . PRO B 1 186 ? 3.938 3.645 -10.039 1 97.44 186 PRO B CA 1
ATOM 5317 C C . PRO B 1 186 ? 5.047 4.688 -10.148 1 97.44 186 PRO B C 1
ATOM 5319 O O . PRO B 1 186 ? 5.543 4.949 -11.25 1 97.44 186 PRO B O 1
ATOM 5322 N N . GLN B 1 187 ? 5.484 5.289 -9.047 1 95.44 187 GLN B N 1
ATOM 5323 C CA . GLN B 1 187 ? 6.574 6.258 -9.047 1 95.44 187 GLN B CA 1
ATOM 5324 C C . GLN B 1 187 ? 7.93 5.559 -9.094 1 95.44 187 GLN B C 1
ATOM 5326 O O . GLN B 1 187 ? 8.953 6.195 -9.352 1 95.44 187 GLN B O 1
ATOM 5331 N N . VAL B 1 188 ? 7.945 4.242 -8.789 1 97.94 188 VAL B N 1
ATOM 5332 C CA . VAL B 1 188 ? 9.188 3.486 -8.703 1 97.94 188 VAL B CA 1
ATOM 5333 C C . VAL B 1 188 ? 9.359 2.627 -9.953 1 97.94 188 VAL B C 1
ATOM 5335 O O . VAL B 1 188 ? 10.477 2.475 -10.461 1 97.94 188 VAL B O 1
ATOM 5338 N N . VAL B 1 189 ? 8.281 2.07 -10.445 1 98.44 189 VAL B N 1
ATOM 5339 C CA . VAL B 1 189 ? 8.297 1.161 -11.586 1 98.44 189 VAL B CA 1
ATOM 5340 C C . VAL B 1 189 ? 7.414 1.711 -12.703 1 98.44 189 VAL B C 1
ATOM 5342 O O . VAL B 1 189 ? 6.246 2.043 -12.469 1 98.44 189 VAL B O 1
ATOM 5345 N N . ASP B 1 190 ? 7.941 1.726 -13.938 1 98.31 190 ASP B N 1
ATOM 5346 C CA . ASP B 1 190 ? 7.328 2.482 -15.031 1 98.31 190 ASP B CA 1
ATOM 5347 C C . ASP B 1 190 ? 6.473 1.578 -15.914 1 98.31 190 ASP B C 1
ATOM 5349 O O . ASP B 1 190 ? 5.668 2.062 -16.703 1 98.31 190 ASP B O 1
ATOM 5353 N N . GLY B 1 191 ? 6.559 0.341 -15.805 1 98.69 191 GLY B N 1
ATOM 5354 C CA . GLY B 1 191 ? 5.82 -0.662 -16.547 1 98.69 191 GLY B CA 1
ATOM 5355 C C . GLY B 1 191 ? 6.051 -2.074 -16.047 1 98.69 191 GLY B C 1
ATOM 5356 O O . GLY B 1 191 ? 6.93 -2.307 -15.219 1 98.69 191 GLY B O 1
ATOM 5357 N N . ALA B 1 192 ? 5.254 -3.039 -16.531 1 98.94 192 ALA B N 1
ATOM 5358 C CA . ALA B 1 192 ? 5.391 -4.406 -16.047 1 98.94 192 ALA B CA 1
ATOM 5359 C C . ALA B 1 192 ? 4.949 -5.414 -17.094 1 98.94 192 ALA B C 1
ATOM 5361 O O . ALA B 1 192 ? 3.998 -5.168 -17.844 1 98.94 192 ALA B O 1
ATOM 5362 N N . LEU B 1 193 ? 5.645 -6.445 -17.188 1 98.94 193 LEU B N 1
ATOM 5363 C CA . LEU B 1 193 ? 5.191 -7.66 -17.859 1 98.94 193 LEU B CA 1
ATOM 5364 C C . LEU B 1 193 ? 4.809 -8.734 -16.844 1 98.94 193 LEU B C 1
ATOM 5366 O O . LEU B 1 193 ? 5.68 -9.344 -16.219 1 98.94 193 LEU B O 1
ATOM 5370 N N . ALA B 1 194 ? 3.549 -8.922 -16.656 1 98.88 194 ALA B N 1
ATOM 5371 C CA . ALA B 1 194 ? 2.986 -9.938 -15.773 1 98.88 194 ALA B CA 1
ATOM 5372 C C . ALA B 1 194 ? 2.627 -11.203 -16.547 1 98.88 194 ALA B C 1
ATOM 5374 O O . ALA B 1 194 ? 1.489 -11.359 -17 1 98.88 194 ALA B O 1
ATOM 5375 N N . ALA B 1 195 ? 3.561 -12.141 -16.578 1 98.88 195 ALA B N 1
ATOM 5376 C CA . ALA B 1 195 ? 3.373 -13.367 -17.344 1 98.88 195 ALA B CA 1
ATOM 5377 C C . ALA B 1 195 ? 2.744 -14.461 -16.5 1 98.88 195 ALA B C 1
ATOM 5379 O O . ALA B 1 195 ? 3.121 -14.641 -15.336 1 98.88 195 ALA B O 1
ATOM 5380 N N . SER B 1 196 ? 1.759 -15.164 -17.078 1 98.31 196 SER B N 1
ATOM 5381 C CA . SER B 1 196 ? 1.155 -16.312 -16.406 1 98.31 196 SER B CA 1
ATOM 5382 C C . SER B 1 196 ? 0.678 -15.938 -15.008 1 98.31 196 SER B C 1
ATOM 5384 O O . SER B 1 196 ? 0.894 -16.688 -14.055 1 98.31 196 SER B O 1
ATOM 5386 N N . ALA B 1 197 ? 0.081 -14.766 -14.852 1 97.75 197 ALA B N 1
ATOM 5387 C CA . ALA B 1 197 ? -0.244 -14.211 -13.539 1 97.75 197 ALA B CA 1
ATOM 5388 C C . ALA B 1 197 ? -1.721 -14.406 -13.211 1 97.75 197 ALA B C 1
ATOM 5390 O O . ALA B 1 197 ? -2.576 -13.664 -13.688 1 97.75 197 ALA B O 1
ATOM 5391 N N . PRO B 1 198 ? -2.066 -15.344 -12.367 1 95.94 198 PRO B N 1
ATOM 5392 C CA . PRO B 1 198 ? -3.477 -15.594 -12.062 1 95.94 198 PRO B CA 1
ATOM 5393 C C . PRO B 1 198 ? -4.035 -14.641 -11.008 1 95.94 198 PRO B C 1
ATOM 5395 O O . PRO B 1 198 ? -4.559 -15.086 -9.984 1 95.94 198 PRO B O 1
ATOM 5398 N N . ILE B 1 199 ? -4.098 -13.391 -11.273 1 95.56 199 ILE B N 1
ATOM 5399 C CA . ILE B 1 199 ? -4.508 -12.336 -10.352 1 95.56 199 ILE B CA 1
ATOM 5400 C C . ILE B 1 199 ? -5.977 -12.523 -9.977 1 95.56 199 ILE B C 1
ATOM 5402 O O . ILE B 1 199 ? -6.348 -12.391 -8.805 1 95.56 199 ILE B O 1
ATOM 5406 N N . LEU B 1 200 ? -6.801 -12.922 -10.891 1 93.56 200 LEU B N 1
ATOM 5407 C CA . LEU B 1 200 ? -8.242 -12.977 -10.688 1 93.56 200 LEU B CA 1
ATOM 5408 C C . LEU B 1 200 ? -8.609 -14.094 -9.719 1 93.56 200 LEU B C 1
ATOM 5410 O O . LEU B 1 200 ? -9.562 -13.961 -8.938 1 93.56 200 LEU B O 1
ATOM 5414 N N . TRP B 1 201 ? -7.887 -15.211 -9.727 1 91.88 201 TRP B N 1
ATOM 5415 C CA . TRP B 1 201 ? -8.156 -16.297 -8.789 1 91.88 201 TRP B CA 1
ATOM 5416 C C . TRP B 1 201 ? -7.66 -15.938 -7.391 1 91.88 201 TRP B C 1
ATOM 5418 O O . TRP B 1 201 ? -8.242 -16.359 -6.391 1 91.88 201 TRP B O 1
ATOM 5428 N N . SER B 1 202 ? -6.688 -15.094 -7.301 1 87.62 202 SER B N 1
ATOM 5429 C CA . SER B 1 202 ? -6.098 -14.734 -6.016 1 87.62 202 SER B CA 1
ATOM 5430 C C . SER B 1 202 ? -6.891 -13.625 -5.332 1 87.62 202 SER B C 1
ATOM 5432 O O . SER B 1 202 ? -6.727 -13.383 -4.133 1 87.62 202 SER B O 1
ATOM 5434 N N . THR B 1 203 ? -7.777 -12.906 -6.086 1 81.94 203 THR B N 1
ATOM 5435 C CA . THR B 1 203 ? -8.5 -11.758 -5.543 1 81.94 203 THR B CA 1
ATOM 5436 C C . THR B 1 203 ? -10 -12.016 -5.543 1 81.94 203 THR B C 1
ATOM 5438 O O . THR B 1 203 ? -10.773 -11.227 -4.992 1 81.94 203 THR B O 1
ATOM 5441 N N . ASN B 1 204 ? -10.383 -12.906 -6.273 1 66.06 204 ASN B N 1
ATOM 5442 C CA . ASN B 1 204 ? -11.805 -13.25 -6.312 1 66.06 204 ASN B CA 1
ATOM 5443 C C . ASN B 1 204 ? -12.016 -14.758 -6.238 1 66.06 204 ASN B C 1
ATOM 5445 O O . ASN B 1 204 ? -11.906 -15.453 -7.246 1 66.06 204 ASN B O 1
ATOM 5449 N N . VAL B 1 205 ? -12.305 -15.148 -5.168 1 57.19 205 VAL B N 1
ATOM 5450 C CA . VAL B 1 205 ? -12.352 -16.562 -4.84 1 57.19 205 VAL B CA 1
ATOM 5451 C C . VAL B 1 205 ? -13.406 -17.266 -5.707 1 57.19 205 VAL B C 1
ATOM 5453 O O . VAL B 1 205 ? -13.188 -18.375 -6.18 1 57.19 205 VAL B O 1
ATOM 5456 N N . SER B 1 206 ? -14.453 -16.469 -5.961 1 50.19 206 SER B N 1
ATOM 5457 C CA . SER B 1 206 ? -15.562 -17.125 -6.645 1 50.19 206 SER B CA 1
ATOM 5458 C C . SER B 1 206 ? -15.211 -17.453 -8.094 1 50.19 206 SER B C 1
ATOM 5460 O O . SER B 1 206 ? -15.867 -18.266 -8.727 1 50.19 206 SER B O 1
ATOM 5462 N N . SER B 1 207 ? -14.211 -16.781 -8.523 1 49.28 207 SER B N 1
ATOM 5463 C CA . SER B 1 207 ? -13.898 -16.922 -9.938 1 49.28 207 SER B CA 1
ATOM 5464 C C . SER B 1 207 ? -13.148 -18.219 -10.211 1 49.28 207 SER B C 1
ATOM 5466 O O . SER B 1 207 ? -13.086 -18.688 -11.352 1 49.28 207 SER B O 1
ATOM 5468 N N . ALA B 1 208 ? -12.641 -18.75 -9.211 1 50.12 208 ALA B N 1
ATOM 5469 C CA . ALA B 1 208 ? -11.891 -19.969 -9.422 1 50.12 208 ALA B CA 1
ATOM 5470 C C . ALA B 1 208 ? -12.82 -21.188 -9.469 1 50.12 208 ALA B C 1
ATOM 5472 O O . ALA B 1 208 ? -12.422 -22.266 -9.906 1 50.12 208 ALA B O 1
ATOM 5473 N N . THR B 1 209 ? -14.172 -20.891 -8.945 1 48.62 209 THR B N 1
ATOM 5474 C CA . THR B 1 209 ? -15.039 -22.047 -8.828 1 48.62 209 THR B CA 1
ATOM 5475 C C . THR B 1 209 ? -15.742 -22.344 -10.148 1 48.62 209 THR B C 1
ATOM 5477 O O . THR B 1 209 ? -16.047 -21.422 -10.906 1 48.62 209 THR B O 1
ATOM 5480 N N . THR B 1 210 ? -15.531 -23.469 -10.719 1 46.19 210 THR B N 1
ATOM 5481 C CA . THR B 1 210 ? -15.984 -24.125 -11.938 1 46.19 210 THR B CA 1
ATOM 5482 C C . THR B 1 210 ? -17.516 -24.203 -11.977 1 46.19 210 THR B C 1
ATOM 5484 O O . THR B 1 210 ? -18.125 -24.906 -11.172 1 46.19 210 THR B O 1
ATOM 5487 N N . GLY B 1 211 ? -18.172 -23 -11.891 1 41.75 211 GLY B N 1
ATOM 5488 C CA . GLY B 1 211 ? -19.531 -23.391 -12.203 1 41.75 211 GLY B CA 1
ATOM 5489 C C . GLY B 1 211 ? -19.719 -23.812 -13.648 1 41.75 211 GLY B C 1
ATOM 5490 O O . GLY B 1 211 ? -18.859 -23.562 -14.492 1 41.75 211 GLY B O 1
ATOM 5491 N N . PRO B 1 212 ? -20.703 -24.672 -13.875 1 40.31 212 PRO B N 1
ATOM 5492 C CA . PRO B 1 212 ? -20.984 -25.219 -15.211 1 40.31 212 PRO B CA 1
ATOM 5493 C C . PRO B 1 212 ? -21.219 -24.125 -16.25 1 40.31 212 PRO B C 1
ATOM 5495 O O . PRO B 1 212 ? -21.531 -24.422 -17.406 1 40.31 212 PRO B O 1
ATOM 5498 N N . ASP B 1 213 ? -21.141 -22.969 -15.742 1 45.41 213 ASP B N 1
ATOM 5499 C CA . ASP B 1 213 ? -21.578 -21.969 -16.719 1 45.41 213 ASP B CA 1
ATOM 5500 C C . ASP B 1 213 ? -20.547 -21.797 -17.828 1 45.41 213 ASP B C 1
ATOM 5502 O O . ASP B 1 213 ? -19.344 -21.672 -17.547 1 45.41 213 ASP B O 1
ATOM 5506 N N . SER B 1 214 ? -20.906 -22.141 -19.125 1 49.44 214 SER B N 1
ATOM 5507 C CA . SER B 1 214 ? -20.219 -22.156 -20.422 1 49.44 214 SER B CA 1
ATOM 5508 C C . SER B 1 214 ? -19.484 -20.844 -20.656 1 49.44 214 SER B C 1
ATOM 5510 O O . SER B 1 214 ? -18.625 -20.75 -21.531 1 49.44 214 SER B O 1
ATOM 5512 N N . LYS B 1 215 ? -19.719 -19.719 -19.844 1 60.66 215 LYS B N 1
ATOM 5513 C CA . LYS B 1 215 ? -19.094 -18.453 -20.25 1 60.66 215 LYS B CA 1
ATOM 5514 C C . LYS B 1 215 ? -17.875 -18.141 -19.391 1 60.66 215 LYS B C 1
ATOM 5516 O O . LYS B 1 215 ? -17.203 -17.141 -19.609 1 60.66 215 LYS B O 1
ATOM 5521 N N . ARG B 1 216 ? -17.344 -19.203 -18.688 1 75.19 216 ARG B N 1
ATOM 5522 C CA . ARG B 1 216 ? -16.203 -18.891 -17.828 1 75.19 216 ARG B CA 1
ATOM 5523 C C . ARG B 1 216 ? -14.922 -19.5 -18.375 1 75.19 216 ARG B C 1
ATOM 5525 O O . ARG B 1 216 ? -14.961 -20.516 -19.062 1 75.19 216 ARG B O 1
ATOM 5532 N N . PRO B 1 217 ? -13.781 -18.812 -18.094 1 86.19 217 PRO B N 1
ATOM 5533 C CA . PRO B 1 217 ? -12.531 -19.5 -18.438 1 86.19 217 PRO B CA 1
ATOM 5534 C C . PRO B 1 217 ? -12.375 -20.828 -17.703 1 86.19 217 PRO B C 1
ATOM 5536 O O . PRO B 1 217 ? -12.953 -21.016 -16.625 1 86.19 217 PRO B O 1
ATOM 5539 N N . PRO B 1 218 ? -11.789 -21.781 -18.406 1 89.38 218 PRO B N 1
ATOM 5540 C CA . PRO B 1 218 ? -11.617 -23.062 -17.75 1 89.38 218 PRO B CA 1
ATOM 5541 C C . PRO B 1 218 ? -10.812 -22.969 -16.453 1 89.38 218 PRO B C 1
ATOM 5543 O O . PRO B 1 218 ? -9.891 -22.156 -16.359 1 89.38 218 PRO B O 1
ATOM 5546 N N . GLY B 1 219 ? -11.234 -23.844 -15.508 1 91.69 219 GLY B N 1
ATOM 5547 C CA . GLY B 1 219 ? -10.484 -23.938 -14.258 1 91.69 219 GLY B CA 1
ATOM 5548 C C . GLY B 1 219 ? -9.133 -24.609 -14.422 1 91.69 219 GLY B C 1
ATOM 5549 O O . GLY B 1 219 ? -8.812 -25.109 -15.508 1 91.69 219 GLY B O 1
ATOM 5550 N N . TYR B 1 220 ? -8.391 -24.609 -13.359 1 94.69 220 TYR B N 1
ATOM 5551 C CA . TYR B 1 220 ? -7.039 -25.156 -13.352 1 94.69 220 TYR B CA 1
ATOM 5552 C C . TYR B 1 220 ? -7.039 -26.625 -13.805 1 94.69 220 TYR B C 1
ATOM 5554 O O . TYR B 1 220 ? -6.371 -26.969 -14.781 1 94.69 220 TYR B O 1
ATOM 5562 N N . PHE B 1 221 ? -7.828 -27.469 -13.195 1 96 221 PHE B N 1
ATOM 5563 C CA . PHE B 1 221 ? -7.805 -28.906 -13.469 1 96 221 PHE B CA 1
ATOM 5564 C C . PHE B 1 221 ? -8.523 -29.219 -14.773 1 96 221 PHE B C 1
ATOM 5566 O O . PHE B 1 221 ? -8.188 -30.203 -15.445 1 96 221 PHE B O 1
ATOM 5573 N N . GLU B 1 222 ? -9.492 -28.375 -15.102 1 95.06 222 GLU B N 1
ATOM 5574 C CA . GLU B 1 222 ? -10.109 -28.484 -16.422 1 95.06 222 GLU B CA 1
ATOM 5575 C C . GLU B 1 222 ? -9.086 -28.25 -17.531 1 95.06 222 GLU B C 1
ATOM 5577 O O . GLU B 1 222 ? -9.07 -28.969 -18.531 1 95.06 222 GLU B O 1
ATOM 5582 N N . THR B 1 223 ? -8.242 -27.266 -17.297 1 96.19 223 THR B N 1
ATOM 5583 C CA . THR B 1 223 ? -7.219 -26.969 -18.297 1 96.19 223 THR B CA 1
ATOM 5584 C C . THR B 1 223 ? -6.199 -28.094 -18.375 1 96.19 223 THR B C 1
ATOM 5586 O O . THR B 1 223 ? -5.754 -28.469 -19.453 1 96.19 223 THR B O 1
ATOM 5589 N N . VAL B 1 224 ? -5.82 -28.672 -17.25 1 97.81 224 VAL B N 1
ATOM 5590 C CA . VAL B 1 224 ? -4.938 -29.844 -17.25 1 97.81 224 VAL B CA 1
ATOM 5591 C C . VAL B 1 224 ? -5.555 -30.953 -18.094 1 97.81 224 VAL B C 1
ATOM 5593 O O . VAL B 1 224 ? -4.879 -31.547 -18.938 1 97.81 224 VAL B O 1
ATOM 5596 N N . THR B 1 225 ? -6.801 -31.234 -17.906 1 98.19 225 THR B N 1
ATOM 5597 C CA . THR B 1 225 ? -7.527 -32.281 -18.625 1 98.19 225 THR B CA 1
ATOM 5598 C C . THR B 1 225 ? -7.57 -31.953 -20.109 1 98.19 225 THR B C 1
ATOM 5600 O O . THR B 1 225 ? -7.387 -32.844 -20.938 1 98.19 225 THR B O 1
ATOM 5603 N N . ASN B 1 226 ? -7.82 -30.688 -20.422 1 97.31 226 ASN B N 1
ATOM 5604 C CA . ASN B 1 226 ? -7.867 -30.266 -21.812 1 97.31 226 ASN B CA 1
ATOM 5605 C C . ASN B 1 226 ? -6.523 -30.469 -22.5 1 97.31 226 ASN B C 1
ATOM 5607 O O . ASN B 1 226 ? -6.473 -30.781 -23.703 1 97.31 226 ASN B O 1
ATOM 5611 N N . ASP B 1 227 ? -5.449 -30.281 -21.781 1 97.94 227 ASP B N 1
ATOM 5612 C CA . ASP B 1 227 ? -4.125 -30.547 -22.344 1 97.94 227 ASP B CA 1
ATOM 5613 C C . ASP B 1 227 ? -3.961 -32.031 -22.703 1 97.94 227 ASP B C 1
ATOM 5615 O O . ASP B 1 227 ? -3.453 -32.344 -23.781 1 97.94 227 ASP B O 1
ATOM 5619 N N . PHE B 1 228 ? -4.391 -32.875 -21.844 1 98.31 228 PHE B N 1
ATOM 5620 C CA . PHE B 1 228 ? -4.352 -34.312 -22.109 1 98.31 228 PHE B CA 1
ATOM 5621 C C . PHE B 1 228 ? -5.23 -34.656 -23.312 1 98.31 228 PHE B C 1
ATOM 5623 O O . PHE B 1 228 ? -4.84 -35.469 -24.172 1 98.31 228 PHE B O 1
ATOM 5630 N N . ARG B 1 229 ? -6.406 -34.062 -23.359 1 98.25 229 ARG B N 1
ATOM 5631 C CA . ARG B 1 229 ? -7.332 -34.281 -24.453 1 98.25 229 ARG B CA 1
ATOM 5632 C C . ARG B 1 229 ? -6.719 -33.844 -25.781 1 98.25 229 ARG B C 1
ATOM 5634 O O . ARG B 1 229 ? -6.883 -34.531 -26.797 1 98.25 229 ARG B O 1
ATOM 5641 N N . ALA B 1 230 ? -6.047 -32.75 -25.781 1 96.88 230 ALA B N 1
ATOM 5642 C CA . ALA B 1 230 ? -5.418 -32.219 -26.984 1 96.88 230 ALA B CA 1
ATOM 5643 C C . ALA B 1 230 ? -4.297 -33.125 -27.469 1 96.88 230 ALA B C 1
ATOM 5645 O O . ALA B 1 230 ? -4.039 -33.219 -28.672 1 96.88 230 ALA B O 1
ATOM 5646 N N . ALA B 1 231 ? -3.586 -33.719 -26.547 1 97.25 231 ALA B N 1
ATOM 5647 C CA . ALA B 1 231 ? -2.564 -34.688 -26.938 1 97.25 231 ALA B CA 1
ATOM 5648 C C . ALA B 1 231 ? -3.191 -35.906 -27.625 1 97.25 231 ALA B C 1
ATOM 5650 O O . ALA B 1 231 ? -2.709 -36.344 -28.672 1 97.25 231 ALA B O 1
ATOM 5651 N N . ASP B 1 232 ? -4.219 -36.406 -27.016 1 97.94 232 ASP B N 1
ATOM 5652 C CA . ASP B 1 232 ? -5.047 -37.469 -27.578 1 97.94 232 ASP B CA 1
ATOM 5653 C C . ASP B 1 232 ? -6.422 -37.5 -26.922 1 97.94 232 ASP B C 1
ATOM 5655 O O . ASP B 1 232 ? -6.527 -37.562 -25.688 1 97.94 232 ASP B O 1
ATOM 5659 N N . GLU B 1 233 ? -7.465 -37.562 -27.656 1 98.12 233 GLU B N 1
ATOM 5660 C CA . GLU B 1 233 ? -8.836 -37.438 -27.172 1 98.12 233 GLU B CA 1
ATOM 5661 C C . GLU B 1 233 ? -9.18 -38.594 -26.219 1 98.12 233 GLU B C 1
ATOM 5663 O O . GLU B 1 233 ? -10.07 -38.438 -25.375 1 98.12 233 GLU B O 1
ATOM 5668 N N . ARG B 1 234 ? -8.531 -39.719 -26.219 1 98.12 234 ARG B N 1
ATOM 5669 C CA . ARG B 1 234 ? -8.82 -40.875 -25.406 1 98.12 234 ARG B CA 1
ATOM 5670 C C . ARG B 1 234 ? -8.172 -40.75 -24.031 1 98.12 234 ARG B C 1
ATOM 5672 O O . ARG B 1 234 ? -8.555 -41.469 -23.094 1 98.12 234 ARG B O 1
ATOM 5679 N N . CYS B 1 235 ? -7.211 -39.938 -23.906 1 98.38 235 CYS B N 1
ATOM 5680 C CA . CYS B 1 235 ? -6.328 -39.938 -22.734 1 98.38 235 CYS B CA 1
ATOM 5681 C C . CYS B 1 235 ? -7.098 -39.625 -21.469 1 98.38 235 CYS B C 1
ATOM 5683 O O . CYS B 1 235 ? -6.934 -40.312 -20.453 1 98.38 235 CYS B O 1
ATOM 5685 N N . PRO B 1 236 ? -7.988 -38.5 -21.406 1 98.69 236 PRO B N 1
ATOM 5686 C CA . PRO B 1 236 ? -8.727 -38.25 -20.172 1 98.69 236 PRO B CA 1
ATOM 5687 C C . PRO B 1 236 ? -9.539 -39.469 -19.703 1 98.69 236 PRO B C 1
ATOM 5689 O O . PRO B 1 236 ? -9.586 -39.75 -18.516 1 98.69 236 PRO B O 1
ATOM 5692 N N . GLY B 1 237 ? -10.148 -40.125 -20.656 1 98.56 237 GLY B N 1
ATOM 5693 C CA . GLY B 1 237 ? -10.922 -41.281 -20.312 1 98.56 237 GLY B CA 1
ATOM 5694 C C . GLY B 1 237 ? -10.086 -42.406 -19.703 1 98.56 237 GLY B C 1
ATOM 5695 O O . GLY B 1 237 ? -10.531 -43.062 -18.766 1 98.56 237 GLY B O 1
ATOM 5696 N N . LEU B 1 238 ? -8.914 -42.656 -20.25 1 98.69 238 LEU B N 1
ATOM 5697 C CA . LEU B 1 238 ? -8.016 -43.656 -19.703 1 98.69 238 LEU B CA 1
ATOM 5698 C C . LEU B 1 238 ? -7.59 -43.312 -18.281 1 98.69 238 LEU B C 1
ATOM 5700 O O . LEU B 1 238 ? -7.48 -44.188 -17.422 1 98.69 238 LEU B O 1
ATOM 5704 N N . VAL B 1 239 ? -7.328 -42.031 -18.031 1 98.88 239 VAL B N 1
ATOM 5705 C CA . VAL B 1 239 ? -6.953 -41.562 -16.703 1 98.88 239 VAL B CA 1
ATOM 5706 C C . VAL B 1 239 ? -8.109 -41.781 -15.727 1 98.88 239 VAL B C 1
ATOM 5708 O O . VAL B 1 239 ? -7.902 -42.281 -14.617 1 98.88 239 VAL B O 1
ATOM 5711 N N . GLN B 1 240 ? -9.336 -41.469 -16.141 1 98.75 240 GLN B N 1
ATOM 5712 C CA . GLN B 1 240 ? -10.516 -41.688 -15.32 1 98.75 240 GLN B CA 1
ATOM 5713 C C . GLN B 1 240 ? -10.664 -43.156 -14.961 1 98.75 240 GLN B C 1
ATOM 5715 O O . GLN B 1 240 ? -10.945 -43.5 -13.812 1 98.75 240 GLN B O 1
ATOM 5720 N N . GLN B 1 241 ? -10.477 -43.969 -15.938 1 98.62 241 GLN B N 1
ATOM 5721 C CA . GLN B 1 241 ? -10.578 -45.406 -15.719 1 98.62 241 GLN B CA 1
ATOM 5722 C C . GLN B 1 241 ? -9.516 -45.906 -14.734 1 98.62 241 GLN B C 1
ATOM 5724 O O . GLN B 1 241 ? -9.781 -46.781 -13.898 1 98.62 241 GLN B O 1
ATOM 5729 N N . ALA B 1 242 ? -8.383 -45.375 -14.914 1 98.81 242 ALA B N 1
ATOM 5730 C CA . ALA B 1 242 ? -7.281 -45.781 -14.047 1 98.81 242 ALA B CA 1
ATOM 5731 C C . ALA B 1 242 ? -7.57 -45.438 -12.594 1 98.81 242 ALA B C 1
ATOM 5733 O O . ALA B 1 242 ? -7.344 -46.219 -11.688 1 98.81 242 ALA B O 1
ATOM 5734 N N . PHE B 1 243 ? -8.039 -44.219 -12.312 1 98.75 243 PHE B N 1
ATOM 5735 C CA . PHE B 1 243 ? -8.375 -43.812 -10.953 1 98.75 243 PHE B CA 1
ATOM 5736 C C . PHE B 1 243 ? -9.523 -44.656 -10.406 1 98.75 243 PHE B C 1
ATOM 5738 O O . PHE B 1 243 ? -9.531 -45 -9.227 1 98.75 243 PHE B O 1
ATOM 5745 N N . ALA B 1 244 ? -10.516 -44.938 -11.258 1 98.12 244 ALA B N 1
ATOM 5746 C CA . ALA B 1 244 ? -11.609 -45.812 -10.828 1 98.12 244 ALA B CA 1
ATOM 5747 C C . ALA B 1 244 ? -11.094 -47.188 -10.414 1 98.12 244 ALA B C 1
ATOM 5749 O O . ALA B 1 244 ? -11.531 -47.719 -9.398 1 98.12 244 ALA B O 1
ATOM 5750 N N . LYS B 1 245 ? -10.25 -47.688 -11.211 1 98.31 245 LYS B N 1
ATOM 5751 C CA . LYS B 1 245 ? -9.641 -49 -10.898 1 98.31 245 LYS B CA 1
ATOM 5752 C C . LYS B 1 245 ? -8.852 -48.906 -9.594 1 98.31 245 LYS B C 1
ATOM 5754 O O . LYS B 1 245 ? -8.906 -49.844 -8.781 1 98.31 245 LYS B O 1
ATOM 5759 N N . MET B 1 246 ? -8.102 -47.875 -9.406 1 98.31 246 MET B N 1
ATOM 5760 C CA . MET B 1 246 ? -7.352 -47.688 -8.164 1 98.31 246 MET B CA 1
ATOM 5761 C C . MET B 1 246 ? -8.281 -47.719 -6.957 1 98.31 246 MET B C 1
ATOM 5763 O O . MET B 1 246 ? -8.008 -48.406 -5.969 1 98.31 246 MET B O 1
ATOM 5767 N N . LEU B 1 247 ? -9.367 -46.969 -7.039 1 97.88 247 LEU B N 1
ATOM 5768 C CA . LEU B 1 247 ? -10.305 -46.844 -5.93 1 97.88 247 LEU B CA 1
ATOM 5769 C C . LEU B 1 247 ? -10.984 -48.188 -5.66 1 97.88 247 LEU B C 1
ATOM 5771 O O . LEU B 1 247 ? -11.266 -48.531 -4.508 1 97.88 247 LEU B O 1
ATOM 5775 N N . GLN B 1 248 ? -11.211 -48.938 -6.707 1 97.5 248 GLN B N 1
ATOM 5776 C CA . GLN B 1 248 ? -11.766 -50.281 -6.555 1 97.5 248 GLN B CA 1
ATOM 5777 C C . GLN B 1 248 ? -10.789 -51.219 -5.84 1 97.5 248 GLN B C 1
ATOM 5779 O O . GLN B 1 248 ? -11.164 -51.906 -4.898 1 97.5 248 GLN B O 1
ATOM 5784 N N . LEU B 1 249 ? -9.57 -51.156 -6.273 1 97.75 249 LEU B N 1
ATOM 5785 C CA . LEU B 1 249 ? -8.539 -52.031 -5.688 1 97.75 249 LEU B CA 1
ATOM 5786 C C . LEU B 1 249 ? -8.281 -51.625 -4.234 1 97.75 249 LEU B C 1
ATOM 5788 O O . LEU B 1 249 ? -7.957 -52.5 -3.408 1 97.75 249 LEU B O 1
ATOM 5792 N N . ALA B 1 250 ? -8.406 -50.406 -3.906 1 97.69 250 ALA B N 1
ATOM 5793 C CA . ALA B 1 250 ? -8.062 -49.844 -2.592 1 97.69 250 ALA B CA 1
ATOM 5794 C C . ALA B 1 250 ? -9.008 -50.375 -1.518 1 97.69 250 ALA B C 1
ATOM 5796 O O . ALA B 1 250 ? -8.742 -50.25 -0.322 1 97.69 250 ALA B O 1
ATOM 5797 N N . GLN B 1 251 ? -10.023 -51.125 -1.935 1 96.94 251 GLN B N 1
ATOM 5798 C CA . GLN B 1 251 ? -11.039 -51.594 -0.997 1 96.94 251 GLN B CA 1
ATOM 5799 C C . GLN B 1 251 ? -10.562 -52.844 -0.253 1 96.94 251 GLN B C 1
ATOM 5801 O O . GLN B 1 251 ? -11.18 -53.25 0.729 1 96.94 251 GLN B O 1
ATOM 5806 N N . THR B 1 252 ? -9.422 -53.5 -0.692 1 96.88 252 THR B N 1
ATOM 5807 C CA . THR B 1 252 ? -8.922 -54.688 -0.052 1 96.88 252 THR B CA 1
ATOM 5808 C C . THR B 1 252 ? -7.426 -54.594 0.225 1 96.88 252 THR B C 1
ATOM 5810 O O . THR B 1 252 ? -6.707 -53.875 -0.489 1 96.88 252 THR B O 1
ATOM 5813 N N . PRO B 1 253 ? -6.992 -55.3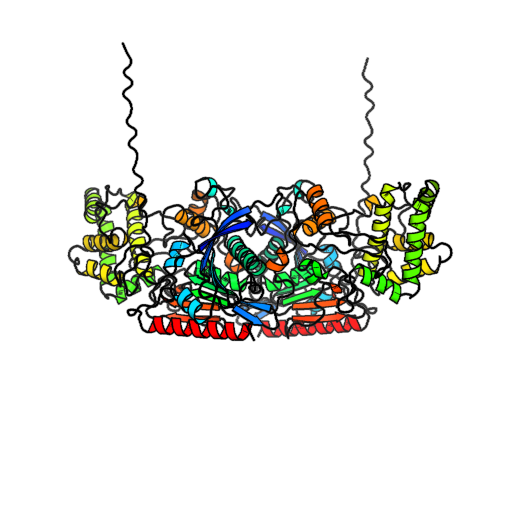12 1.21 1 96.12 253 PRO B N 1
ATOM 5814 C CA . PRO B 1 253 ? -5.555 -55.312 1.494 1 96.12 253 PRO B CA 1
ATOM 5815 C C . PRO B 1 253 ? -4.719 -55.781 0.308 1 96.12 253 PRO B C 1
ATOM 5817 O O . PRO B 1 253 ? -3.648 -55.219 0.04 1 96.12 253 PRO B O 1
ATOM 5820 N N . SER B 1 254 ? -5.203 -56.781 -0.335 1 96.62 254 SER B N 1
ATOM 5821 C CA . SER B 1 254 ? -4.48 -57.281 -1.498 1 96.62 254 SER B CA 1
ATOM 5822 C C . SER B 1 254 ? -4.449 -56.25 -2.617 1 96.62 254 SER B C 1
ATOM 5824 O O . SER B 1 254 ? -3.449 -56.125 -3.33 1 96.62 254 SER B O 1
ATOM 5826 N N . GLY B 1 255 ? -5.562 -55.594 -2.771 1 97.56 255 GLY B N 1
ATOM 5827 C CA . GLY B 1 255 ? -5.621 -54.5 -3.752 1 97.56 255 GLY B CA 1
ATOM 5828 C C . GLY B 1 255 ? -4.668 -53.375 -3.447 1 97.56 255 GLY B C 1
ATOM 5829 O O . GLY B 1 255 ? -4.031 -52.812 -4.352 1 97.56 255 GLY B O 1
ATOM 5830 N N . LEU B 1 256 ? -4.59 -53.031 -2.176 1 97.94 256 LEU B N 1
ATOM 5831 C CA . LEU B 1 256 ? -3.67 -51.969 -1.749 1 97.94 256 LEU B CA 1
ATOM 5832 C C . LEU B 1 256 ? -2.225 -52.375 -2.021 1 97.94 256 LEU B C 1
ATOM 5834 O O . LEU B 1 256 ? -1.417 -51.562 -2.455 1 97.94 256 LEU B O 1
ATOM 5838 N N . ALA B 1 257 ? -1.89 -53.594 -1.797 1 96.62 257 ALA B N 1
ATOM 5839 C CA . ALA B 1 257 ? -0.554 -54.094 -2.092 1 96.62 257 ALA B CA 1
ATOM 5840 C C . ALA B 1 257 ? -0.265 -54.062 -3.59 1 96.62 257 ALA B C 1
ATOM 5842 O O . ALA B 1 257 ? 0.858 -53.75 -4 1 96.62 257 ALA B O 1
ATOM 5843 N N . ALA B 1 258 ? -1.264 -54.375 -4.395 1 96.75 258 ALA B N 1
ATOM 5844 C CA . ALA B 1 258 ? -1.122 -54.344 -5.848 1 96.75 258 ALA B CA 1
ATOM 5845 C C . ALA B 1 258 ? -0.858 -52.906 -6.332 1 96.75 258 ALA B C 1
ATOM 5847 O O . ALA B 1 258 ? -0.054 -52.688 -7.242 1 96.75 258 ALA B O 1
ATOM 5848 N N . ILE B 1 259 ? -1.587 -52 -5.719 1 98.06 259 ILE B N 1
ATOM 5849 C CA . ILE B 1 259 ? -1.388 -50.594 -6.062 1 98.06 259 ILE B CA 1
ATOM 5850 C C . ILE B 1 259 ? 0.052 -50.188 -5.754 1 98.06 259 ILE B C 1
ATOM 5852 O O . ILE B 1 259 ? 0.727 -49.562 -6.594 1 98.06 259 ILE B O 1
ATOM 5856 N N . ALA B 1 260 ? 0.518 -50.5 -4.578 1 97.75 260 ALA B N 1
ATOM 5857 C CA . ALA B 1 260 ? 1.872 -50.156 -4.164 1 97.75 260 ALA B CA 1
ATOM 5858 C C . ALA B 1 260 ? 2.91 -50.719 -5.125 1 97.75 260 ALA B C 1
ATOM 5860 O O . ALA B 1 260 ? 3.879 -50.062 -5.477 1 97.75 260 ALA B O 1
ATOM 5861 N N . LYS B 1 261 ? 2.717 -51.875 -5.512 1 95.88 261 LYS B N 1
ATOM 5862 C CA . LYS B 1 261 ? 3.637 -52.562 -6.434 1 95.88 261 LYS B CA 1
ATOM 5863 C C . LYS B 1 261 ? 3.611 -51.875 -7.805 1 95.88 261 LYS B C 1
ATOM 5865 O O . LYS B 1 261 ? 4.664 -51.594 -8.383 1 95.88 261 LYS B O 1
ATOM 5870 N N . GLN B 1 262 ? 2.432 -51.625 -8.32 1 95.44 262 GLN B N 1
ATOM 5871 C CA . GLN B 1 262 ? 2.275 -51.031 -9.641 1 95.44 262 GLN B CA 1
ATOM 5872 C C . GLN B 1 262 ? 2.908 -49.656 -9.695 1 95.44 262 GLN B C 1
ATOM 5874 O O . GLN B 1 262 ? 3.479 -49.25 -10.719 1 95.44 262 GLN B O 1
ATOM 5879 N N . PHE B 1 263 ? 2.785 -48.906 -8.609 1 97.06 263 PHE B N 1
ATOM 5880 C CA . PHE B 1 263 ? 3.295 -47.531 -8.57 1 97.06 263 PHE B CA 1
ATOM 5881 C C . PHE B 1 263 ? 4.734 -47.531 -8.07 1 97.06 263 PHE B C 1
ATOM 5883 O O . PHE B 1 263 ? 5.32 -46.438 -7.914 1 97.06 263 PHE B O 1
ATOM 5890 N N . SER B 1 264 ? 5.32 -48.688 -7.805 1 95.38 264 SER B N 1
ATOM 5891 C CA . SER B 1 264 ? 6.684 -48.781 -7.301 1 95.38 264 SER B CA 1
ATOM 5892 C C . SER B 1 264 ? 6.887 -47.938 -6.051 1 95.38 264 SER B C 1
ATOM 5894 O O . SER B 1 264 ? 7.844 -47.188 -5.965 1 95.38 264 SER B O 1
ATOM 5896 N N . LEU B 1 265 ? 5.965 -48.031 -5.129 1 97 265 LEU B N 1
ATOM 5897 C CA . LEU B 1 265 ? 6.074 -47.281 -3.877 1 97 265 LEU B CA 1
ATOM 5898 C C . LEU B 1 265 ? 7.051 -47.969 -2.926 1 97 265 LEU B C 1
ATOM 5900 O O . LEU B 1 265 ? 7.152 -49.188 -2.902 1 97 265 LEU B O 1
ATOM 5904 N N . CYS B 1 266 ? 7.719 -47.219 -2.135 1 95.12 266 CYS B N 1
ATOM 5905 C CA . CYS B 1 266 ? 8.711 -47.719 -1.201 1 95.12 266 CYS B CA 1
ATOM 5906 C C . CYS B 1 266 ? 8.039 -48.531 -0.093 1 95.12 266 CYS B C 1
ATOM 5908 O O . CYS B 1 266 ? 8.688 -49.375 0.558 1 95.12 266 CYS B O 1
ATOM 5910 N N . LYS B 1 267 ? 6.766 -48.188 0.175 1 94 267 LYS B N 1
ATOM 5911 C CA . LYS B 1 267 ? 5.988 -48.875 1.197 1 94 267 LYS B CA 1
ATOM 5912 C C . LYS B 1 267 ? 4.562 -49.156 0.72 1 94 267 LYS B C 1
ATOM 5914 O O . LYS B 1 267 ? 4.09 -48.5 -0.221 1 94 267 LYS B O 1
ATOM 5919 N N . ASN B 1 268 ? 3.955 -50.031 1.408 1 91.88 268 ASN B N 1
ATOM 5920 C CA . ASN B 1 268 ? 2.545 -50.281 1.12 1 91.88 268 ASN B CA 1
ATOM 5921 C C . ASN B 1 268 ? 1.687 -49.062 1.478 1 91.88 268 ASN B C 1
ATOM 5923 O O . ASN B 1 268 ? 2.057 -48.25 2.342 1 91.88 268 ASN B O 1
ATOM 5927 N N . VAL B 1 269 ? 0.605 -48.938 0.753 1 94.62 269 VAL B N 1
ATOM 5928 C CA . VAL B 1 269 ? -0.325 -47.844 0.997 1 94.62 269 VAL B CA 1
ATOM 5929 C C . VAL B 1 269 ? -1.455 -48.312 1.908 1 94.62 269 VAL B C 1
ATOM 5931 O O . VAL B 1 269 ? -2.025 -49.406 1.695 1 94.62 269 VAL B O 1
ATOM 5934 N N . LEU B 1 270 ? -1.699 -47.625 2.988 1 94.5 270 LEU B N 1
ATOM 5935 C CA . LEU B 1 270 ? -2.824 -47.906 3.875 1 94.5 270 LEU B CA 1
ATOM 5936 C C . LEU B 1 270 ? -4.102 -47.25 3.355 1 94.5 270 LEU B C 1
ATOM 5938 O O . LEU B 1 270 ? -4.039 -46.312 2.537 1 94.5 270 LEU B O 1
ATOM 5942 N N . PRO B 1 271 ? -5.266 -47.719 3.754 1 94.88 271 PRO B N 1
ATOM 5943 C CA . PRO B 1 271 ? -6.535 -47.188 3.24 1 94.88 271 PRO B CA 1
ATOM 5944 C C . PRO B 1 271 ? -6.641 -45.656 3.371 1 94.88 271 PRO B C 1
ATOM 5946 O O . PRO B 1 271 ? -7.078 -45 2.436 1 94.88 271 PRO B O 1
ATOM 5949 N N . HIS B 1 272 ? -6.188 -45.156 4.48 1 93.56 272 HIS B N 1
ATOM 5950 C CA . HIS B 1 272 ? -6.34 -43.719 4.734 1 93.56 272 HIS B CA 1
ATOM 5951 C C . HIS B 1 272 ? -5.312 -42.906 3.953 1 93.56 272 HIS B C 1
ATOM 5953 O O . HIS B 1 272 ? -5.391 -41.688 3.912 1 93.56 272 HIS B O 1
ATOM 5959 N N . GLU B 1 273 ? -4.383 -43.594 3.26 1 96.38 273 GLU B N 1
ATOM 5960 C CA . GLU B 1 273 ? -3.322 -42.906 2.512 1 96.38 273 GLU B CA 1
ATOM 5961 C C . GLU B 1 273 ? -3.664 -42.844 1.027 1 96.38 273 GLU B C 1
ATOM 5963 O O . GLU B 1 273 ? -2.961 -42.156 0.261 1 96.38 273 GLU B O 1
ATOM 5968 N N . VAL B 1 274 ? -4.738 -43.5 0.605 1 97.12 274 VAL B N 1
ATOM 5969 C CA . VAL B 1 274 ? -5.098 -43.562 -0.806 1 97.12 274 VAL B CA 1
ATOM 5970 C C . VAL B 1 274 ? -5.379 -42.156 -1.343 1 97.12 274 VAL B C 1
ATOM 5972 O O . VAL B 1 274 ? -4.992 -41.812 -2.467 1 97.12 274 VAL B O 1
ATOM 5975 N N . GLU B 1 275 ? -6.016 -41.344 -0.541 1 96.31 275 GLU B N 1
ATOM 5976 C CA . GLU B 1 275 ? -6.277 -40 -0.963 1 96.31 275 GLU B CA 1
ATOM 5977 C C . GLU B 1 275 ? -4.977 -39.219 -1.224 1 96.31 275 GLU B C 1
ATOM 5979 O O . GLU B 1 275 ? -4.875 -38.469 -2.195 1 96.31 275 GLU B O 1
ATOM 5984 N N . HIS B 1 276 ? -4.039 -39.438 -0.336 1 97.12 276 HIS B N 1
ATOM 5985 C CA . HIS B 1 276 ? -2.74 -38.781 -0.51 1 97.12 276 HIS B CA 1
ATOM 5986 C C . HIS B 1 276 ? -2.064 -39.25 -1.795 1 97.12 276 HIS B C 1
ATOM 5988 O O . HIS B 1 276 ? -1.436 -38.438 -2.496 1 97.12 276 HIS B O 1
ATOM 5994 N N . LEU B 1 277 ? -2.141 -40.5 -2.094 1 98.06 277 LEU B N 1
ATOM 5995 C CA . LEU B 1 277 ? -1.592 -41.031 -3.332 1 98.06 277 LEU B CA 1
ATOM 5996 C C . LEU B 1 277 ? -2.254 -40.406 -4.547 1 98.06 277 LEU B C 1
ATOM 5998 O O . LEU B 1 277 ? -1.579 -40.062 -5.523 1 98.06 277 LEU B O 1
ATOM 6002 N N . ILE B 1 278 ? -3.561 -40.25 -4.488 1 98.12 278 ILE B N 1
ATOM 6003 C CA . ILE B 1 278 ? -4.293 -39.594 -5.57 1 98.12 278 ILE B CA 1
ATOM 6004 C C . ILE B 1 278 ? -3.77 -38.188 -5.766 1 98.12 278 ILE B C 1
ATOM 6006 O O . ILE B 1 278 ? -3.473 -37.781 -6.891 1 98.12 278 ILE B O 1
ATOM 6010 N N . LEU B 1 279 ? -3.584 -37.438 -4.676 1 97.62 279 LEU B N 1
ATOM 6011 C CA . LEU B 1 279 ? -3.104 -36.062 -4.75 1 97.62 279 LEU B CA 1
ATOM 6012 C C . LEU B 1 279 ? -1.676 -36.031 -5.285 1 97.62 279 LEU B C 1
ATOM 6014 O O . LEU B 1 279 ? -1.306 -35.094 -5.992 1 97.62 279 LEU B O 1
ATOM 6018 N N . TRP B 1 280 ? -0.919 -37 -4.934 1 97.81 280 TRP B N 1
ATOM 6019 C CA . TRP B 1 280 ? 0.436 -37.125 -5.453 1 97.81 280 TRP B CA 1
ATOM 6020 C C . TRP B 1 280 ? 0.429 -37.25 -6.973 1 97.81 280 TRP B C 1
ATOM 6022 O O . TRP B 1 280 ? 1.223 -36.594 -7.656 1 97.81 280 TRP B O 1
ATOM 6032 N N . VAL B 1 281 ? -0.468 -38.031 -7.535 1 98.44 281 VAL B N 1
ATOM 6033 C CA . VAL B 1 281 ? -0.597 -38.188 -8.977 1 98.44 281 VAL B CA 1
ATOM 6034 C C . VAL B 1 281 ? -1.115 -36.875 -9.594 1 98.44 281 VAL B C 1
ATOM 6036 O O . VAL B 1 281 ? -0.592 -36.438 -10.609 1 98.44 281 VAL B O 1
ATOM 6039 N N . VAL B 1 282 ? -2.119 -36.281 -8.984 1 98.06 282 VAL B N 1
ATOM 6040 C CA . VAL B 1 282 ? -2.723 -35.062 -9.469 1 98.06 282 VAL B CA 1
ATOM 6041 C C . VAL B 1 282 ? -1.668 -33.969 -9.531 1 98.06 282 VAL B C 1
ATOM 6043 O O . VAL B 1 282 ? -1.613 -33.188 -10.5 1 98.06 282 VAL B O 1
ATOM 6046 N N . ASN B 1 283 ? -0.811 -33.875 -8.516 1 97.56 283 ASN B N 1
ATOM 6047 C CA . ASN B 1 283 ? 0.285 -32.906 -8.477 1 97.56 283 ASN B CA 1
ATOM 6048 C C . ASN B 1 283 ? 1.227 -33.094 -9.664 1 97.56 283 ASN B C 1
ATOM 6050 O O . ASN B 1 283 ? 1.646 -32.125 -10.281 1 97.56 283 ASN B O 1
ATOM 6054 N N . ALA B 1 284 ? 1.568 -34.312 -9.992 1 97.75 284 ALA B N 1
ATOM 6055 C CA . ALA B 1 284 ? 2.438 -34.594 -11.133 1 97.75 284 ALA B CA 1
ATOM 6056 C C . ALA B 1 284 ? 1.825 -34.094 -12.43 1 97.75 284 ALA B C 1
ATOM 6058 O O . ALA B 1 284 ? 2.504 -33.438 -13.234 1 97.75 284 ALA B O 1
ATOM 6059 N N . PHE B 1 285 ? 0.563 -34.375 -12.633 1 98.38 285 PHE B N 1
ATOM 6060 C CA . PHE B 1 285 ? -0.112 -34 -13.867 1 98.38 285 PHE B CA 1
ATOM 6061 C C . PHE B 1 285 ? -0.232 -32.5 -13.977 1 98.38 285 PHE B C 1
ATOM 6063 O O . PHE B 1 285 ? -0.059 -31.922 -15.062 1 98.38 285 PHE B O 1
ATOM 6070 N N . GLY B 1 286 ? -0.533 -31.828 -12.852 1 97.38 286 GLY B N 1
ATOM 6071 C CA . GLY B 1 286 ? -0.571 -30.375 -12.852 1 97.38 286 GLY B CA 1
ATOM 6072 C C . GLY B 1 286 ? 0.758 -29.75 -13.211 1 97.38 286 GLY B C 1
ATOM 6073 O O . GLY B 1 286 ? 0.81 -28.828 -14.023 1 97.38 286 GLY B O 1
ATOM 6074 N N . ASN B 1 287 ? 1.835 -30.266 -12.617 1 97.25 287 ASN B N 1
ATOM 6075 C CA . ASN B 1 287 ? 3.164 -29.719 -12.891 1 97.25 287 ASN B CA 1
ATOM 6076 C C . ASN B 1 287 ? 3.59 -29.984 -14.336 1 97.25 287 ASN B C 1
ATOM 6078 O O . ASN B 1 287 ? 4.195 -29.125 -14.969 1 97.25 287 ASN B O 1
ATOM 6082 N N . MET B 1 288 ? 3.277 -31.156 -14.875 1 97.62 288 MET B N 1
ATOM 6083 C CA . MET B 1 288 ? 3.604 -31.453 -16.266 1 97.62 288 MET B CA 1
ATOM 6084 C C . MET B 1 288 ? 2.842 -30.547 -17.219 1 97.62 288 MET B C 1
ATOM 6086 O O . MET B 1 288 ? 3.379 -30.125 -18.25 1 97.62 288 MET B O 1
ATOM 6090 N N . ALA B 1 289 ? 1.596 -30.234 -16.875 1 98.12 289 ALA B N 1
ATOM 6091 C CA . ALA B 1 289 ? 0.823 -29.312 -17.703 1 98.12 289 ALA B CA 1
ATOM 6092 C C . ALA B 1 289 ? 1.44 -27.922 -17.688 1 98.12 289 ALA B C 1
ATOM 6094 O O . ALA B 1 289 ? 1.51 -27.25 -18.719 1 98.12 289 ALA B O 1
ATOM 6095 N N . MET B 1 290 ? 1.893 -27.438 -16.547 1 97.88 290 MET B N 1
ATOM 6096 C CA . MET B 1 290 ? 2.547 -26.141 -16.422 1 97.88 290 MET B CA 1
ATOM 6097 C C . MET B 1 290 ? 3.818 -26.094 -17.266 1 97.88 290 MET B C 1
ATOM 6099 O O . MET B 1 290 ? 4.121 -25.078 -17.891 1 97.88 290 MET B O 1
ATOM 6103 N N . MET B 1 291 ? 4.527 -27.219 -17.328 1 97.44 291 MET B N 1
ATOM 6104 C CA . MET B 1 291 ? 5.82 -27.266 -18 1 97.44 291 MET B CA 1
ATOM 6105 C C . MET B 1 291 ? 5.684 -27.875 -19.391 1 97.44 291 MET B C 1
ATOM 6107 O O . MET B 1 291 ? 6.652 -28.406 -19.938 1 97.44 291 MET B O 1
ATOM 6111 N N . ASP B 1 292 ? 4.523 -27.859 -19.906 1 98 292 ASP B N 1
ATOM 6112 C CA . ASP B 1 292 ? 4.309 -28.484 -21.203 1 98 292 ASP B CA 1
ATOM 6113 C C . ASP B 1 292 ? 5.012 -27.703 -22.312 1 98 292 ASP B C 1
ATOM 6115 O O . ASP B 1 292 ? 4.379 -27.297 -23.297 1 98 292 ASP B O 1
ATOM 6119 N N . TYR B 1 293 ? 6.332 -27.609 -22.219 1 97.88 293 TYR B N 1
ATOM 6120 C CA . TYR B 1 293 ? 7.199 -26.875 -23.125 1 97.88 293 TYR B CA 1
ATOM 6121 C C . TYR B 1 293 ? 7.52 -27.719 -24.359 1 97.88 293 TYR B C 1
ATOM 6123 O O . TYR B 1 293 ? 7.473 -28.938 -24.312 1 97.88 293 TYR B O 1
ATOM 6131 N N . PRO B 1 294 ? 7.852 -27.016 -25.469 1 97.88 294 PRO B N 1
ATOM 6132 C CA . PRO B 1 294 ? 8.195 -27.719 -26.719 1 97.88 294 PRO B CA 1
ATOM 6133 C C . PRO B 1 294 ? 9.617 -28.266 -26.703 1 97.88 294 PRO B C 1
ATOM 6135 O O . PRO B 1 294 ? 10.07 -28.828 -27.703 1 97.88 294 PRO B O 1
ATOM 6138 N N . TYR B 1 295 ? 10.367 -28.125 -25.672 1 97.06 295 TYR B N 1
ATOM 6139 C CA . TYR B 1 295 ? 11.719 -28.641 -25.469 1 97.06 295 TYR B CA 1
ATOM 6140 C C . TYR B 1 295 ? 11.922 -29.109 -24.031 1 97.06 295 TYR B C 1
ATOM 6142 O O . TYR B 1 295 ? 11.172 -28.719 -23.141 1 97.06 295 TYR B O 1
ATOM 6150 N N . PRO B 1 296 ? 12.891 -30.031 -23.812 1 94.88 296 PRO B N 1
ATOM 6151 C CA . PRO B 1 296 ? 13.133 -30.5 -22.453 1 94.88 296 PRO B CA 1
ATOM 6152 C C . PRO B 1 296 ? 13.484 -29.359 -21.5 1 94.88 296 PRO B C 1
ATOM 6154 O O . PRO B 1 296 ? 14.062 -28.359 -21.906 1 94.88 296 PRO B O 1
ATOM 6157 N N . THR B 1 297 ? 13.117 -29.547 -20.281 1 91.69 297 THR B N 1
ATOM 6158 C CA . THR B 1 297 ? 13.406 -28.516 -19.281 1 91.69 297 THR B CA 1
ATOM 6159 C C . THR B 1 297 ? 13.75 -29.156 -17.938 1 91.69 297 THR B C 1
ATOM 6161 O O . THR B 1 297 ? 13.43 -30.328 -17.703 1 91.69 297 THR B O 1
ATOM 6164 N N . GLY B 1 298 ? 14.484 -28.422 -17.172 1 87.81 298 GLY B N 1
ATOM 6165 C CA . GLY B 1 298 ? 14.781 -28.797 -15.789 1 87.81 298 GLY B CA 1
ATOM 6166 C C . GLY B 1 298 ? 14.219 -27.812 -14.781 1 87.81 298 GLY B C 1
ATOM 6167 O O . GLY B 1 298 ? 14.617 -27.812 -13.609 1 87.81 298 GLY B O 1
ATOM 6168 N N . PHE B 1 299 ? 13.344 -26.875 -15.109 1 85.69 299 PHE B N 1
ATOM 6169 C CA . PHE B 1 299 ? 12.852 -25.766 -14.289 1 85.69 299 PHE B CA 1
ATOM 6170 C C . PHE B 1 299 ? 12.188 -26.297 -13.023 1 85.69 299 PHE B C 1
ATOM 6172 O O . PHE B 1 299 ? 12.594 -25.953 -11.914 1 85.69 299 PHE B O 1
ATOM 6179 N N . MET B 1 300 ? 11.188 -27.156 -13.078 1 84.56 300 MET B N 1
ATOM 6180 C CA . MET B 1 300 ? 10.508 -27.719 -11.922 1 84.56 300 MET B CA 1
ATOM 6181 C C . MET B 1 300 ? 10.945 -29.172 -11.695 1 84.56 300 MET B C 1
ATOM 6183 O O . MET B 1 300 ? 11.086 -29.594 -10.547 1 84.56 300 MET B O 1
ATOM 6187 N N . ALA B 1 301 ? 11.156 -29.828 -12.75 1 87.19 301 ALA B N 1
ATOM 6188 C CA . ALA B 1 301 ? 11.641 -31.203 -12.812 1 87.19 301 ALA B CA 1
ATOM 6189 C C . ALA B 1 301 ? 12.234 -31.516 -14.18 1 87.19 301 ALA B C 1
ATOM 6191 O O . ALA B 1 301 ? 11.953 -30.812 -15.164 1 87.19 301 ALA B O 1
ATOM 6192 N N . PRO B 1 302 ? 13.148 -32.438 -14.148 1 91.31 302 PRO B N 1
ATOM 6193 C CA . PRO B 1 302 ? 13.578 -32.875 -15.484 1 91.31 302 PRO B CA 1
ATOM 6194 C C . PRO B 1 302 ? 12.453 -33.5 -16.297 1 91.31 302 PRO B C 1
ATOM 6196 O O . PRO B 1 302 ? 11.977 -34.594 -15.953 1 91.31 302 PRO B O 1
ATOM 6199 N N . LEU B 1 303 ? 12.031 -32.812 -17.344 1 95.5 303 LEU B N 1
ATOM 6200 C CA . LEU B 1 303 ? 10.906 -33.281 -18.141 1 95.5 303 LEU B CA 1
ATOM 6201 C C . LEU B 1 303 ? 11.258 -33.281 -19.625 1 95.5 303 LEU B C 1
ATOM 6203 O O . LEU B 1 303 ? 11.992 -32.406 -20.094 1 95.5 303 LEU B O 1
ATOM 6207 N N . PRO B 1 304 ? 10.812 -34.219 -20.406 1 95.81 304 PRO B N 1
ATOM 6208 C CA . PRO B 1 304 ? 10.969 -34.188 -21.859 1 95.81 304 PRO B CA 1
ATOM 6209 C C . PRO B 1 304 ? 10.125 -33.094 -22.516 1 95.81 304 PRO B C 1
ATOM 6211 O O . PRO B 1 304 ? 9.305 -32.438 -21.844 1 95.81 304 PRO B O 1
ATOM 6214 N N . ALA B 1 305 ? 10.438 -32.844 -23.781 1 97 305 ALA B N 1
ATOM 6215 C CA . ALA B 1 305 ? 9.555 -31.969 -24.547 1 97 305 ALA B CA 1
ATOM 6216 C C . ALA B 1 305 ? 8.133 -32.5 -24.562 1 97 305 ALA B C 1
ATOM 6218 O O . ALA B 1 305 ? 7.918 -33.719 -24.672 1 97 305 ALA B O 1
ATOM 6219 N N . TYR B 1 306 ? 7.199 -31.594 -24.422 1 97.62 306 TYR B N 1
ATOM 6220 C CA . TYR B 1 306 ? 5.781 -31.953 -24.438 1 97.62 306 TYR B CA 1
ATOM 6221 C C . TYR B 1 306 ? 5.496 -33.094 -23.469 1 97.62 306 TYR B C 1
ATOM 6223 O O . TYR B 1 306 ? 4.977 -34.125 -23.875 1 97.62 306 TYR B O 1
ATOM 6231 N N . PRO B 1 307 ? 5.711 -32.906 -22.234 1 97.75 307 PRO B N 1
ATOM 6232 C CA . PRO B 1 307 ? 5.574 -34 -21.25 1 97.75 307 PRO B CA 1
ATOM 6233 C C . PRO B 1 307 ? 4.156 -34.562 -21.203 1 97.75 307 PRO B C 1
ATOM 6235 O O . PRO B 1 307 ? 3.969 -35.75 -20.891 1 97.75 307 PRO B O 1
ATOM 6238 N N . ILE B 1 308 ? 3.156 -33.75 -21.453 1 98.44 308 ILE B N 1
ATOM 6239 C CA . ILE B 1 308 ? 1.783 -34.25 -21.438 1 98.44 308 ILE B CA 1
ATOM 6240 C C . ILE B 1 308 ? 1.592 -35.281 -22.562 1 98.44 308 ILE B C 1
ATOM 6242 O O . ILE B 1 308 ? 0.92 -36.281 -22.375 1 98.44 308 ILE B O 1
ATOM 6246 N N . LYS B 1 309 ? 2.123 -34.969 -23.734 1 98.25 309 LYS B N 1
ATOM 6247 C CA . LYS B 1 309 ? 2.064 -35.938 -24.828 1 98.25 309 LYS B CA 1
ATOM 6248 C C . LYS B 1 309 ? 2.742 -37.25 -24.453 1 98.25 309 LYS B C 1
ATOM 6250 O O . LYS B 1 309 ? 2.234 -38.312 -24.75 1 98.25 309 LYS B O 1
ATOM 6255 N N . VAL B 1 310 ? 3.861 -37.125 -23.812 1 98.19 310 VAL B N 1
ATOM 6256 C CA . VAL B 1 310 ? 4.594 -38.344 -23.391 1 98.19 310 VAL B CA 1
ATOM 6257 C C . VAL B 1 310 ? 3.773 -39.094 -22.359 1 98.19 310 VAL B C 1
ATOM 6259 O O . VAL B 1 310 ? 3.641 -40.312 -22.469 1 98.19 310 VAL B O 1
ATOM 6262 N N . ALA B 1 311 ? 3.244 -38.438 -21.406 1 98.31 311 ALA B N 1
ATOM 6263 C CA . ALA B 1 311 ? 2.418 -39.094 -20.375 1 98.31 311 ALA B CA 1
ATOM 6264 C C . ALA B 1 311 ? 1.213 -39.781 -21 1 98.31 311 ALA B C 1
ATOM 6266 O O . ALA B 1 311 ? 0.87 -40.906 -20.625 1 98.31 311 ALA B O 1
ATOM 6267 N N . CYS B 1 312 ? 0.561 -39.094 -21.891 1 98.44 312 CYS B N 1
ATOM 6268 C CA . CYS B 1 312 ? -0.591 -39.688 -22.578 1 98.44 312 CYS B CA 1
ATOM 6269 C C . CYS B 1 312 ? -0.196 -40.938 -23.359 1 98.44 312 CYS B C 1
ATOM 6271 O O . CYS B 1 312 ? -0.938 -41.906 -23.375 1 98.44 312 CYS B O 1
ATOM 6273 N N . HIS B 1 313 ? 0.929 -40.875 -24 1 98.19 313 HIS B N 1
ATOM 6274 C CA . HIS B 1 313 ? 1.404 -42.062 -24.734 1 98.19 313 HIS B CA 1
ATOM 6275 C C . HIS B 1 313 ? 1.622 -43.25 -23.797 1 98.19 313 HIS B C 1
ATOM 6277 O O . HIS B 1 313 ? 1.353 -44.375 -24.156 1 98.19 313 HIS B O 1
ATOM 6283 N N . LEU B 1 314 ? 2.094 -42.938 -22.625 1 97.75 314 LEU B N 1
ATOM 6284 C CA . LEU B 1 314 ? 2.268 -44 -21.641 1 97.75 314 LEU B CA 1
ATOM 6285 C C . LEU B 1 314 ? 0.925 -44.594 -21.25 1 97.75 314 LEU B C 1
ATOM 6287 O O . LEU B 1 314 ? 0.824 -45.812 -21.078 1 97.75 314 LEU B O 1
ATOM 6291 N N . MET B 1 315 ? -0.101 -43.812 -21.141 1 98.19 315 MET B N 1
ATOM 6292 C CA . MET B 1 315 ? -1.451 -44.312 -20.875 1 98.19 315 MET B CA 1
ATOM 6293 C C . MET B 1 315 ? -1.952 -45.188 -22.031 1 98.19 315 MET B C 1
ATOM 6295 O O . MET B 1 315 ? -2.477 -46.281 -21.812 1 98.19 315 MET B O 1
ATOM 6299 N N . LEU B 1 316 ? -1.747 -44.656 -23.266 1 98.19 316 LEU B N 1
ATOM 6300 C CA . LEU B 1 316 ? -2.258 -45.312 -24.469 1 98.19 316 LEU B CA 1
ATOM 6301 C C . LEU B 1 316 ? -1.558 -46.625 -24.719 1 98.19 316 LEU B C 1
ATOM 6303 O O . LEU B 1 316 ? -2.154 -47.562 -25.266 1 98.19 316 LEU B O 1
ATOM 6307 N N . ASN B 1 317 ? -0.371 -46.719 -24.281 1 97.88 317 ASN B N 1
ATOM 6308 C CA . ASN B 1 317 ? 0.391 -47.938 -24.453 1 97.88 317 ASN B CA 1
ATOM 6309 C C . ASN B 1 317 ? 0.017 -49 -23.406 1 97.88 317 ASN B C 1
ATOM 6311 O O . ASN B 1 317 ? 0.458 -50.125 -23.469 1 97.88 317 ASN B O 1
ATOM 6315 N N . ASN B 1 318 ? -0.797 -48.625 -22.438 1 97.69 318 ASN B N 1
ATOM 6316 C CA . ASN B 1 318 ? -1.19 -49.531 -21.359 1 97.69 318 ASN B CA 1
ATOM 6317 C C . ASN B 1 318 ? -2.707 -49.562 -21.203 1 97.69 318 ASN B C 1
ATOM 6319 O O . ASN B 1 318 ? -3.221 -49.5 -20.078 1 97.69 318 ASN B O 1
ATOM 6323 N N . THR B 1 319 ? -3.416 -49.625 -22.266 1 96.38 319 THR B N 1
ATOM 6324 C CA . THR B 1 319 ? -4.875 -49.625 -22.219 1 96.38 319 THR B CA 1
ATOM 6325 C C . THR B 1 319 ? -5.391 -50.906 -21.562 1 96.38 319 THR B C 1
ATOM 6327 O O . THR B 1 319 ? -6.496 -50.938 -21.016 1 96.38 319 THR B O 1
ATOM 6330 N N . ASP B 1 320 ? -4.586 -52 -21.578 1 95.94 320 ASP B N 1
ATOM 6331 C CA . ASP B 1 320 ? -4.965 -53.25 -20.953 1 95.94 320 ASP B CA 1
ATOM 6332 C C . ASP B 1 320 ? -4.727 -53.219 -19.438 1 95.94 320 ASP B C 1
ATOM 6334 O O . ASP B 1 320 ? -5.277 -54.062 -18.703 1 95.94 320 ASP B O 1
ATOM 6338 N N . ASP B 1 321 ? -3.906 -52.344 -19.016 1 97.5 321 ASP B N 1
ATOM 6339 C CA . ASP B 1 321 ? -3.629 -52.125 -17.594 1 97.5 321 ASP B CA 1
ATOM 6340 C C . ASP B 1 321 ? -3.506 -50.625 -17.297 1 97.5 321 ASP B C 1
ATOM 6342 O O . ASP B 1 321 ? -2.412 -50.156 -17.016 1 97.5 321 ASP B O 1
ATOM 6346 N N . VAL B 1 322 ? -4.566 -49.969 -17.188 1 97.88 322 VAL B N 1
ATOM 6347 C CA . VAL B 1 322 ? -4.629 -48.531 -17.109 1 97.88 322 VAL B CA 1
ATOM 6348 C C . VAL B 1 322 ? -3.947 -48.031 -15.828 1 97.88 322 VAL B C 1
ATOM 6350 O O . VAL B 1 322 ? -3.422 -46.938 -15.773 1 97.88 322 VAL B O 1
ATOM 6353 N N . LEU B 1 323 ? -3.982 -48.875 -14.805 1 98.12 323 LEU B N 1
ATOM 6354 C CA . LEU B 1 323 ? -3.297 -48.5 -13.578 1 98.12 323 LEU B CA 1
ATOM 6355 C C . LEU B 1 323 ? -1.79 -48.406 -13.797 1 98.12 323 LEU B C 1
ATOM 6357 O O . LEU B 1 323 ? -1.125 -47.531 -13.25 1 98.12 323 LEU B O 1
ATOM 6361 N N . ARG B 1 324 ? -1.222 -49.344 -14.586 1 97.38 324 ARG B N 1
ATOM 6362 C CA . ARG B 1 324 ? 0.19 -49.312 -14.945 1 97.38 324 ARG B CA 1
ATOM 6363 C C . ARG B 1 324 ? 0.501 -48.031 -15.734 1 97.38 324 ARG B C 1
ATOM 6365 O O . ARG B 1 324 ? 1.533 -47.406 -15.516 1 97.38 324 ARG B O 1
ATOM 6372 N N . GLY B 1 325 ? -0.344 -47.688 -16.703 1 98.12 325 GLY B N 1
ATOM 6373 C CA . GLY B 1 325 ? -0.181 -46.438 -17.438 1 98.12 325 GLY B CA 1
ATOM 6374 C C . GLY B 1 325 ? -0.148 -45.219 -16.562 1 98.12 325 GLY B C 1
ATOM 6375 O O . GLY B 1 325 ? 0.702 -44.344 -16.734 1 98.12 325 GLY B O 1
ATOM 6376 N N . LEU B 1 326 ? -1.123 -45.188 -15.609 1 98.69 326 LEU B N 1
ATOM 6377 C CA . LEU B 1 326 ? -1.205 -44.062 -14.688 1 98.69 326 LEU B CA 1
ATOM 6378 C C . LEU B 1 326 ? 0.068 -43.969 -13.852 1 98.69 326 LEU B C 1
ATOM 6380 O O . LEU B 1 326 ? 0.583 -42.875 -13.641 1 98.69 326 LEU B O 1
ATOM 6384 N N . ALA B 1 327 ? 0.571 -45.062 -13.352 1 97.75 327 ALA B N 1
ATOM 6385 C CA . ALA B 1 327 ? 1.795 -45.094 -12.555 1 97.75 327 ALA B CA 1
ATOM 6386 C C . ALA B 1 327 ? 2.986 -44.594 -13.359 1 97.75 327 ALA B C 1
ATOM 6388 O O . ALA B 1 327 ? 3.791 -43.812 -12.852 1 97.75 327 ALA B O 1
ATOM 6389 N N . GLN B 1 328 ? 3.113 -45 -14.586 1 96.44 328 GLN B N 1
ATOM 6390 C CA . GLN B 1 328 ? 4.211 -44.594 -15.453 1 96.44 328 GLN B CA 1
ATOM 6391 C C . GLN B 1 328 ? 4.113 -43.094 -15.773 1 96.44 328 GLN B C 1
ATOM 6393 O O . GLN B 1 328 ? 5.125 -42.406 -15.789 1 96.44 328 GLN B O 1
ATOM 6398 N N . ALA B 1 329 ? 2.91 -42.688 -16.047 1 97.81 329 ALA B N 1
ATOM 6399 C CA . ALA B 1 329 ? 2.697 -41.281 -16.344 1 97.81 329 ALA B CA 1
ATOM 6400 C C . ALA B 1 329 ? 3.082 -40.406 -15.164 1 97.81 329 ALA B C 1
ATOM 6402 O O . ALA B 1 329 ? 3.752 -39.375 -15.336 1 97.81 329 ALA B O 1
ATOM 6403 N N . ALA B 1 330 ? 2.621 -40.75 -13.945 1 97.31 330 ALA B N 1
ATOM 6404 C CA . ALA B 1 330 ? 2.986 -40 -12.75 1 97.31 330 ALA B CA 1
ATOM 6405 C C . ALA B 1 330 ? 4.492 -40.031 -12.516 1 97.31 330 ALA B C 1
ATOM 6407 O O . ALA B 1 330 ? 5.086 -39.031 -12.125 1 97.31 330 ALA B O 1
ATOM 6408 N N . GLY B 1 331 ? 5.133 -41.156 -12.758 1 95.62 331 GLY B N 1
ATOM 6409 C CA . GLY B 1 331 ? 6.562 -41.344 -12.562 1 95.62 331 GLY B CA 1
ATOM 6410 C C . GLY B 1 331 ? 7.406 -40.438 -13.445 1 95.62 331 GLY B C 1
ATOM 6411 O O . GLY B 1 331 ? 8.562 -40.156 -13.133 1 95.62 331 GLY B O 1
ATOM 6412 N N . LEU B 1 332 ? 6.859 -40.062 -14.586 1 94.62 332 LEU B N 1
ATOM 6413 C CA . LEU B 1 332 ? 7.574 -39.156 -15.492 1 94.62 332 LEU B CA 1
ATOM 6414 C C . LEU B 1 332 ? 8.016 -37.875 -14.766 1 94.62 332 LEU B C 1
ATOM 6416 O O . LEU B 1 332 ? 9.117 -37.375 -14.992 1 94.62 332 LEU B O 1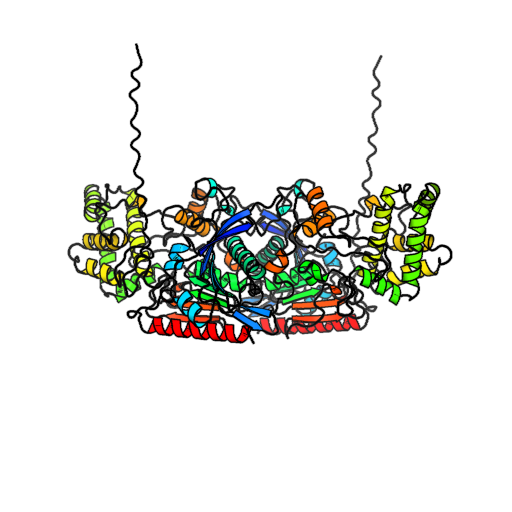
ATOM 6420 N N . TYR B 1 333 ? 7.176 -37.375 -13.898 1 95.38 333 TYR B N 1
ATOM 6421 C CA . TYR B 1 333 ? 7.473 -36.156 -13.156 1 95.38 333 TYR B CA 1
ATOM 6422 C C . TYR B 1 333 ? 8.445 -36.438 -12.016 1 95.38 333 TYR B C 1
ATOM 6424 O O . TYR B 1 333 ? 9.375 -35.656 -11.773 1 95.38 333 TYR B O 1
ATOM 6432 N N . TYR B 1 334 ? 8.25 -37.5 -11.312 1 94.44 334 TYR B N 1
ATOM 6433 C CA . TYR B 1 334 ? 9 -37.75 -10.086 1 94.44 334 TYR B CA 1
ATOM 6434 C C . TYR B 1 334 ? 10.312 -38.469 -10.383 1 94.44 334 TYR B C 1
ATOM 6436 O O . TYR B 1 334 ? 11.219 -38.469 -9.547 1 94.44 334 TYR B O 1
ATOM 6444 N N . ASN B 1 335 ? 10.5 -39.094 -11.508 1 84.38 335 ASN B N 1
ATOM 6445 C CA . ASN B 1 335 ? 11.68 -39.906 -11.766 1 84.38 335 ASN B CA 1
ATOM 6446 C C . ASN B 1 335 ? 12.07 -39.906 -13.242 1 84.38 335 ASN B C 1
ATOM 6448 O O . ASN B 1 335 ? 12.398 -40.938 -13.82 1 84.38 335 ASN B O 1
ATOM 6452 N N . SER B 1 336 ? 11.984 -38.812 -13.75 1 71.31 336 SER B N 1
ATOM 6453 C CA . SER B 1 336 ? 12.203 -38.75 -15.195 1 71.31 336 SER B CA 1
ATOM 6454 C C . SER B 1 336 ? 13.617 -39.188 -15.555 1 71.31 336 SER B C 1
ATOM 6456 O O . SER B 1 336 ? 13.828 -39.812 -16.594 1 71.31 336 SER B O 1
ATOM 6458 N N . SER B 1 337 ? 14.484 -38.938 -14.719 1 67.06 337 SER B N 1
ATOM 6459 C CA . SER B 1 337 ? 15.867 -39.344 -15 1 67.06 337 SER B CA 1
ATOM 6460 C C . SER B 1 337 ? 16.172 -40.719 -14.438 1 67.06 337 SER B C 1
ATOM 6462 O O . SER B 1 337 ? 17.281 -41.219 -14.594 1 67.06 337 SER B O 1
ATOM 6464 N N . SER B 1 338 ? 15.25 -41.312 -13.805 1 68.44 338 SER B N 1
ATOM 6465 C CA . SER B 1 338 ? 15.188 -42.688 -13.367 1 68.44 338 SER B CA 1
ATOM 6466 C C . SER B 1 338 ? 16.25 -43 -12.32 1 68.44 338 SER B C 1
ATOM 6468 O O . SER B 1 338 ? 16.938 -44.031 -12.391 1 68.44 338 SER B O 1
ATOM 6470 N N . PRO B 1 339 ? 16.344 -42.156 -11.492 1 71.56 339 PRO B N 1
ATOM 6471 C CA . PRO B 1 339 ? 17.297 -42.469 -10.422 1 71.56 339 PRO B CA 1
ATOM 6472 C C . PRO B 1 339 ? 16.656 -43.219 -9.25 1 71.56 339 PRO B C 1
ATOM 6474 O O . PRO B 1 339 ? 17.344 -43.875 -8.469 1 71.56 339 PRO B O 1
ATOM 6477 N N . LEU B 1 340 ? 15.391 -43.125 -9.164 1 82.19 340 LEU B N 1
ATOM 6478 C CA . LEU B 1 340 ? 14.727 -43.625 -7.977 1 82.19 340 LEU B CA 1
ATOM 6479 C C . LEU B 1 340 ? 14.352 -45.094 -8.164 1 82.19 340 LEU B C 1
ATOM 6481 O O . LEU B 1 340 ? 13.891 -45.5 -9.234 1 82.19 340 LEU B O 1
ATOM 6485 N N . GLN B 1 341 ? 14.531 -45.875 -7.125 1 88.19 341 GLN B N 1
ATOM 6486 C CA . GLN B 1 341 ? 14.125 -47.281 -7.129 1 88.19 341 GLN B CA 1
ATOM 6487 C C . GLN B 1 341 ? 12.656 -47.406 -6.734 1 88.19 341 GLN B C 1
ATOM 6489 O O . GLN B 1 341 ? 11.984 -48.375 -7.152 1 88.19 341 GLN B O 1
ATOM 6494 N N . CYS B 1 342 ? 12.234 -46.594 -5.938 1 93.81 342 CYS B N 1
ATOM 6495 C CA . CYS B 1 342 ? 10.844 -46.531 -5.496 1 93.81 342 CYS B CA 1
ATOM 6496 C C . CYS B 1 342 ? 10.422 -45.094 -5.188 1 93.81 342 CYS B C 1
ATOM 6498 O O . CYS B 1 342 ? 11.273 -44.219 -5.086 1 93.81 342 CYS B O 1
ATOM 6500 N N . PHE B 1 343 ? 9.133 -44.906 -5.121 1 95.69 343 PHE B N 1
ATOM 6501 C CA . PHE B 1 343 ? 8.602 -43.594 -4.82 1 95.69 343 PHE B CA 1
ATOM 6502 C C . PHE B 1 343 ? 8.156 -43.5 -3.369 1 95.69 343 PHE B C 1
ATOM 6504 O O . PHE B 1 343 ? 7.461 -44.375 -2.873 1 95.69 343 PHE B O 1
ATOM 6511 N N . ASN B 1 344 ? 8.617 -42.5 -2.621 1 95.12 344 ASN B N 1
ATOM 6512 C CA . ASN B 1 344 ? 8.055 -42.125 -1.33 1 95.12 344 ASN B CA 1
ATOM 6513 C C . ASN B 1 344 ? 7.09 -40.969 -1.462 1 95.12 344 ASN B C 1
ATOM 6515 O O . ASN B 1 344 ? 7.516 -39.781 -1.469 1 95.12 344 ASN B O 1
ATOM 6519 N N . ILE B 1 345 ? 5.828 -41.219 -1.538 1 95.38 345 ILE B N 1
ATOM 6520 C CA . ILE B 1 345 ? 4.816 -40.219 -1.894 1 95.38 345 ILE B CA 1
ATOM 6521 C C . ILE B 1 345 ? 4.734 -39.156 -0.806 1 95.38 345 ILE B C 1
ATOM 6523 O O . ILE B 1 345 ? 4.254 -38.062 -1.052 1 95.38 345 ILE B O 1
ATOM 6527 N N . TRP B 1 346 ? 5.207 -39.375 0.458 1 94.75 346 TRP B N 1
ATOM 6528 C CA . TRP B 1 346 ? 5.145 -38.406 1.553 1 94.75 346 TRP B CA 1
ATOM 6529 C C . TRP B 1 346 ? 6.312 -37.438 1.487 1 94.75 346 TRP B C 1
ATOM 6531 O O . TRP B 1 346 ? 6.223 -36.312 1.985 1 94.75 346 TRP B O 1
ATOM 6541 N N . ASP B 1 347 ? 7.391 -37.844 0.9 1 93.69 347 ASP B N 1
ATOM 6542 C CA . ASP B 1 347 ? 8.539 -36.969 0.701 1 93.69 347 ASP B CA 1
ATOM 6543 C C . ASP B 1 347 ? 8.359 -36.125 -0.548 1 93.69 347 ASP B C 1
ATOM 6545 O O . ASP B 1 347 ? 8.852 -35 -0.608 1 93.69 347 ASP B O 1
ATOM 6549 N N . GLU B 1 348 ? 7.668 -36.719 -1.494 1 94.38 348 GLU B N 1
ATOM 6550 C CA . GLU B 1 348 ? 7.617 -36.094 -2.824 1 94.38 348 GLU B CA 1
ATOM 6551 C C . GLU B 1 348 ? 6.43 -35.156 -2.953 1 94.38 348 GLU B C 1
ATOM 6553 O O . GLU B 1 348 ? 6.387 -34.344 -3.871 1 94.38 348 GLU B O 1
ATOM 6558 N N . PHE B 1 349 ? 5.508 -35.25 -2.068 1 95.94 349 PHE B N 1
ATOM 6559 C CA . PHE B 1 349 ? 4.324 -34.406 -2.09 1 95.94 349 PHE B CA 1
ATOM 6560 C C . PHE B 1 349 ? 3.836 -34.125 -0.675 1 95.94 349 PHE B C 1
ATOM 6562 O O . PHE B 1 349 ? 3.844 -35 0.181 1 95.94 349 PHE B O 1
ATOM 6569 N N . VAL B 1 350 ? 3.465 -32.875 -0.391 1 96.12 350 VAL B N 1
ATOM 6570 C CA . VAL B 1 350 ? 2.871 -32.469 0.873 1 96.12 350 VAL B CA 1
ATOM 6571 C C . VAL B 1 350 ? 1.538 -31.766 0.611 1 96.12 350 VAL B C 1
ATOM 6573 O O . VAL B 1 350 ? 1.48 -30.781 -0.13 1 96.12 350 VAL B O 1
ATOM 6576 N N . GLU B 1 351 ? 0.489 -32.312 1.156 1 95.25 351 GLU B N 1
ATOM 6577 C CA . GLU B 1 351 ? -0.788 -31.625 1.071 1 95.25 351 GLU B CA 1
ATOM 6578 C C . GLU B 1 351 ? -0.731 -30.281 1.797 1 95.25 351 GLU B C 1
ATOM 6580 O O . GLU B 1 351 ? -0.143 -30.188 2.875 1 95.25 351 GLU B O 1
ATOM 6585 N N . CYS B 1 352 ? -1.295 -29.266 1.236 1 96.38 352 CYS B N 1
ATOM 6586 C CA . CYS B 1 352 ? -1.223 -27.922 1.777 1 96.38 352 CYS B CA 1
ATOM 6587 C C . CYS B 1 352 ? -2.469 -27.125 1.417 1 96.38 352 CYS B C 1
ATOM 6589 O O . CYS B 1 352 ? -3.475 -27.688 0.991 1 96.38 352 CYS B O 1
ATOM 6591 N N . ALA B 1 353 ? -2.428 -25.844 1.665 1 95.38 353 ALA B N 1
ATOM 6592 C CA . ALA B 1 353 ? -3.559 -24.953 1.435 1 95.38 353 ALA B CA 1
ATOM 6593 C C . ALA B 1 353 ? -3.867 -24.828 -0.055 1 95.38 353 ALA B C 1
ATOM 6595 O O . ALA B 1 353 ? -5.031 -24.703 -0.446 1 95.38 353 ALA B O 1
ATOM 6596 N N . ASP B 1 354 ? -2.867 -24.797 -0.891 1 94.25 354 ASP B N 1
ATOM 6597 C CA . ASP B 1 354 ? -3.006 -24.719 -2.342 1 94.25 354 ASP B CA 1
ATOM 6598 C C . ASP B 1 354 ? -3.195 -26.109 -2.951 1 94.25 354 ASP B C 1
ATOM 6600 O O . ASP B 1 354 ? -2.232 -26.859 -3.1 1 94.25 354 ASP B O 1
ATOM 6604 N N . GLN B 1 355 ? -4.312 -26.359 -3.455 1 91.94 355 GLN B N 1
ATOM 6605 C CA . GLN B 1 355 ? -4.648 -27.703 -3.924 1 91.94 355 GLN B CA 1
ATOM 6606 C C . GLN B 1 355 ? -3.965 -28 -5.254 1 91.94 355 GLN B C 1
ATOM 6608 O O . GLN B 1 355 ? -3.949 -29.156 -5.699 1 91.94 355 GLN B O 1
ATOM 6613 N N . THR B 1 356 ? -3.361 -26.969 -5.828 1 93.38 356 THR B N 1
ATOM 6614 C CA . THR B 1 356 ? -2.578 -27.203 -7.039 1 93.38 356 THR B CA 1
ATOM 6615 C C . THR B 1 356 ? -1.146 -27.594 -6.688 1 93.38 356 THR B C 1
ATOM 6617 O O . THR B 1 356 ? -0.372 -27.984 -7.562 1 93.38 356 THR B O 1
ATOM 6620 N N . GLY B 1 357 ? -0.816 -27.438 -5.426 1 93.31 357 GLY B N 1
ATOM 6621 C CA . GLY B 1 357 ? 0.496 -27.828 -4.93 1 93.31 357 GLY B CA 1
ATOM 6622 C C . GLY B 1 357 ? 1.28 -26.656 -4.352 1 93.31 357 GLY B C 1
ATOM 6623 O O . GLY B 1 357 ? 1.25 -25.547 -4.895 1 93.31 357 GLY B O 1
ATOM 6624 N N . CYS B 1 358 ? 2.053 -26.922 -3.258 1 93.19 358 CYS B N 1
ATOM 6625 C CA . CYS B 1 358 ? 2.898 -25.922 -2.629 1 93.19 358 CYS B CA 1
ATOM 6626 C C . CYS B 1 358 ? 4.375 -26.25 -2.826 1 93.19 358 CYS B C 1
ATOM 6628 O O . CYS B 1 358 ? 5.242 -25.406 -2.557 1 93.19 358 CYS B O 1
ATOM 6630 N N . GLY B 1 359 ? 4.578 -27.391 -3.342 1 92.75 359 GLY B N 1
ATOM 6631 C CA . GLY B 1 359 ? 5.949 -27.875 -3.324 1 92.75 359 GLY B CA 1
ATOM 6632 C C . GLY B 1 359 ? 6.379 -28.391 -1.967 1 92.75 359 GLY B C 1
ATOM 6633 O O . GLY B 1 359 ? 5.543 -28.594 -1.082 1 92.75 359 GLY B O 1
ATOM 6634 N N . THR B 1 360 ? 7.637 -28.812 -1.863 1 92.75 360 THR B N 1
ATOM 6635 C CA . THR B 1 360 ? 8.195 -29.375 -0.632 1 92.75 360 THR B CA 1
ATOM 6636 C C . THR B 1 360 ? 9.25 -28.438 -0.05 1 92.75 360 THR B C 1
ATOM 6638 O O . THR B 1 360 ? 9.594 -27.422 -0.657 1 92.75 360 THR B O 1
ATOM 6641 N N . GLY B 1 361 ? 9.68 -28.688 1.134 1 92.5 361 GLY B N 1
ATOM 6642 C CA . GLY B 1 361 ? 10.766 -27.938 1.751 1 92.5 361 GLY B CA 1
ATOM 6643 C C . GLY B 1 361 ? 10.344 -26.562 2.225 1 92.5 361 GLY B C 1
ATOM 6644 O O . GLY B 1 361 ? 9.148 -26.281 2.375 1 92.5 361 GLY B O 1
ATOM 6645 N N . PRO B 1 362 ? 11.359 -25.688 2.449 1 94.25 362 PRO B N 1
ATOM 6646 C CA . PRO B 1 362 ? 11.094 -24.359 2.996 1 94.25 362 PRO B CA 1
ATOM 6647 C C . PRO B 1 362 ? 10.219 -23.5 2.074 1 94.25 362 PRO B C 1
ATOM 6649 O O . PRO B 1 362 ? 9.312 -22.812 2.543 1 94.25 362 PRO B O 1
ATOM 6652 N N . ALA B 1 363 ? 10.484 -23.562 0.781 1 94.94 363 ALA B N 1
ATOM 6653 C CA . ALA B 1 363 ? 9.68 -22.797 -0.16 1 94.94 363 ALA B CA 1
ATOM 6654 C C . ALA B 1 363 ? 8.219 -23.219 -0.102 1 94.94 363 ALA B C 1
ATOM 6656 O O . ALA B 1 363 ? 7.316 -22.375 -0.186 1 94.94 363 ALA B O 1
ATOM 6657 N N . GLY B 1 364 ? 8.016 -24.531 0.016 1 96.12 364 GLY B N 1
ATOM 6658 C CA . GLY B 1 364 ? 6.66 -25.031 0.151 1 96.12 364 GLY B CA 1
ATOM 6659 C C . GLY B 1 364 ? 5.961 -24.547 1.403 1 96.12 364 GLY B C 1
ATOM 6660 O O . GLY B 1 364 ? 4.762 -24.25 1.379 1 96.12 364 GLY B O 1
ATOM 6661 N N . GLN B 1 365 ? 6.688 -24.469 2.516 1 95.94 365 GLN B N 1
ATOM 6662 C CA . GLN B 1 365 ? 6.129 -23.953 3.762 1 95.94 365 GLN B CA 1
ATOM 6663 C C . GLN B 1 365 ? 5.73 -22.484 3.625 1 95.94 365 GLN B C 1
ATOM 6665 O O . GLN B 1 365 ? 4.645 -22.094 4.055 1 95.94 365 GLN B O 1
ATOM 6670 N N . SER B 1 366 ? 6.625 -21.734 3.033 1 97.38 366 SER B N 1
ATOM 6671 C CA . SER B 1 366 ? 6.34 -20.312 2.824 1 97.38 366 SER B CA 1
ATOM 6672 C C . SER B 1 366 ? 5.09 -20.125 1.969 1 97.38 366 SER B C 1
ATOM 6674 O O . SER B 1 366 ? 4.227 -19.297 2.293 1 97.38 366 SER B O 1
ATOM 6676 N N . TRP B 1 367 ? 5.023 -20.859 0.927 1 97.5 367 TRP B N 1
ATOM 6677 C CA . TRP B 1 367 ? 3.869 -20.719 0.043 1 97.5 367 TRP B CA 1
ATOM 6678 C C . TRP B 1 367 ? 2.59 -21.172 0.746 1 97.5 367 TRP B C 1
ATOM 6680 O O . TRP B 1 367 ? 1.529 -20.562 0.555 1 97.5 367 TRP B O 1
ATOM 6690 N N . ASP B 1 368 ? 2.66 -22.266 1.499 1 97.38 368 ASP B N 1
ATOM 6691 C CA . ASP B 1 368 ? 1.498 -22.703 2.264 1 97.38 368 ASP B CA 1
ATOM 6692 C C . ASP B 1 368 ? 0.969 -21.578 3.154 1 97.38 368 ASP B C 1
ATOM 6694 O O . ASP B 1 368 ? -0.242 -21.359 3.234 1 97.38 368 ASP B O 1
ATOM 6698 N N . TYR B 1 369 ? 1.87 -20.844 3.799 1 96.94 369 TYR B N 1
ATOM 6699 C CA . TYR B 1 369 ? 1.479 -19.734 4.664 1 96.94 369 TYR B CA 1
ATOM 6700 C C . TYR B 1 369 ? 0.797 -18.641 3.867 1 96.94 369 TYR B C 1
ATOM 6702 O O . TYR B 1 369 ? -0.236 -18.109 4.285 1 96.94 369 TYR B O 1
ATOM 6710 N N . GLN B 1 370 ? 1.347 -18.266 2.744 1 96.5 370 GLN B N 1
ATOM 6711 C CA . GLN B 1 370 ? 0.758 -17.234 1.907 1 96.5 370 GLN B CA 1
ATOM 6712 C C . GLN B 1 370 ? -0.611 -17.656 1.383 1 96.5 370 GLN B C 1
ATOM 6714 O O . GLN B 1 370 ? -1.536 -16.844 1.319 1 96.5 370 GLN B O 1
ATOM 6719 N N . ALA B 1 371 ? -0.702 -18.906 0.986 1 95.12 371 ALA B N 1
ATOM 6720 C CA . ALA B 1 371 ? -1.966 -19.438 0.475 1 95.12 371 ALA B CA 1
ATOM 6721 C C . ALA B 1 371 ? -3.027 -19.469 1.571 1 95.12 371 ALA B C 1
ATOM 6723 O O . ALA B 1 371 ? -4.223 -19.391 1.288 1 95.12 371 ALA B O 1
ATOM 6724 N N . CYS B 1 372 ? -2.609 -19.609 2.82 1 94.06 372 CYS B N 1
ATOM 6725 C CA . CYS B 1 372 ? -3.518 -19.516 3.959 1 94.06 372 CYS B CA 1
ATOM 6726 C C . CYS B 1 372 ? -3.889 -18.062 4.246 1 94.06 372 CYS B C 1
ATOM 6728 O O . CYS B 1 372 ? -5.047 -17.766 4.531 1 94.06 372 CYS B O 1
ATOM 6730 N N . GLY B 1 373 ? -2.99 -17.203 4.105 1 92.19 373 GLY B N 1
ATOM 6731 C CA . GLY B 1 373 ? -3.148 -15.844 4.621 1 92.19 373 GLY B CA 1
ATOM 6732 C C . GLY B 1 373 ? -3.834 -14.914 3.645 1 92.19 373 GLY B C 1
ATOM 6733 O O . GLY B 1 373 ? -4.816 -14.25 3.99 1 92.19 373 GLY B O 1
ATOM 6734 N N . GLU B 1 374 ? -3.234 -14.766 2.402 1 91.19 374 GLU B N 1
ATOM 6735 C CA . GLU B 1 374 ? -3.787 -13.703 1.573 1 91.19 374 GLU B CA 1
ATOM 6736 C C . GLU B 1 374 ? -3.982 -14.164 0.132 1 91.19 374 GLU B C 1
ATOM 6738 O O . GLU B 1 374 ? -4.785 -13.594 -0.607 1 91.19 374 GLU B O 1
ATOM 6743 N N . ILE B 1 375 ? -3.246 -15.18 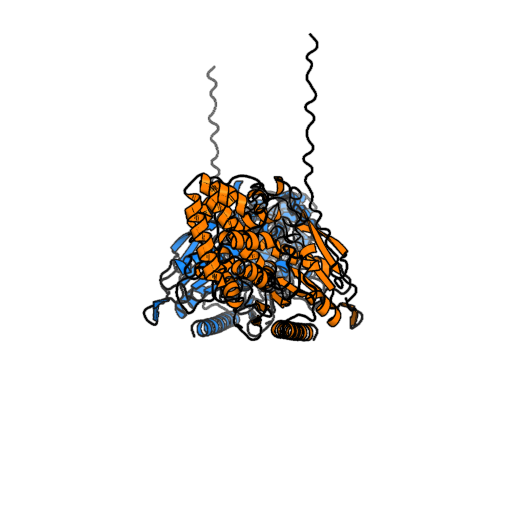-0.354 1 93.38 375 ILE B N 1
ATOM 6744 C CA . ILE B 1 375 ? -3.449 -15.695 -1.704 1 93.38 375 ILE B CA 1
ATOM 6745 C C . ILE B 1 375 ? -4.426 -16.859 -1.668 1 93.38 375 ILE B C 1
ATOM 6747 O O . ILE B 1 375 ? -4.016 -18.031 -1.711 1 93.38 375 ILE B O 1
ATOM 6751 N N . VAL B 1 376 ? -5.676 -16.562 -1.607 1 90.94 376 VAL B N 1
ATOM 6752 C CA . VAL B 1 376 ? -6.684 -17.547 -1.253 1 90.94 376 VAL B CA 1
ATOM 6753 C C . VAL B 1 376 ? -7.457 -17.969 -2.5 1 90.94 376 VAL B C 1
ATOM 6755 O O . VAL B 1 376 ? -8.102 -17.141 -3.15 1 90.94 376 VAL B O 1
ATOM 6758 N N . TYR B 1 377 ? -7.332 -19.094 -2.891 1 87.69 377 TYR B N 1
ATOM 6759 C CA . TYR B 1 377 ? -8.164 -19.781 -3.871 1 87.69 377 TYR B CA 1
ATOM 6760 C C . TYR B 1 377 ? -8.312 -21.266 -3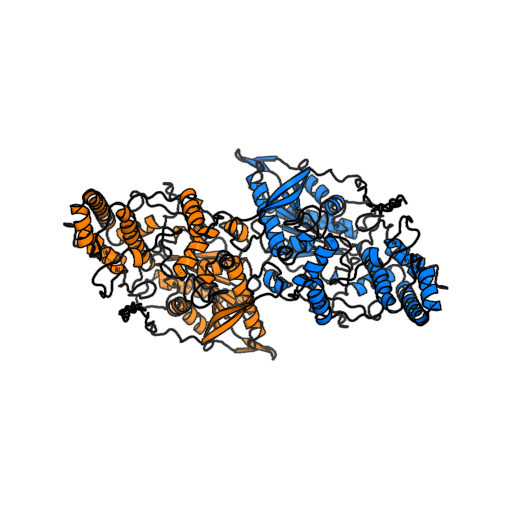.521 1 87.69 377 TYR B C 1
ATOM 6762 O O . TYR B 1 377 ? -7.48 -21.828 -2.805 1 87.69 377 TYR B O 1
ATOM 6770 N N . TYR B 1 378 ? -9.352 -21.938 -3.936 1 87.19 378 TYR B N 1
ATOM 6771 C CA . TYR B 1 378 ? -9.633 -23.312 -3.537 1 87.19 378 TYR B CA 1
ATOM 6772 C C . TYR B 1 378 ? -10.297 -24.094 -4.672 1 87.19 378 TYR B C 1
ATOM 6774 O O . TYR B 1 378 ? -11.477 -24.438 -4.594 1 87.19 378 TYR B O 1
ATOM 6782 N N . PRO B 1 379 ? -9.469 -24.391 -5.648 1 87.06 379 PRO B N 1
ATOM 6783 C CA . PRO B 1 379 ? -9.992 -25.172 -6.773 1 87.06 379 PRO B CA 1
ATOM 6784 C C . PRO B 1 379 ? -10.359 -26.594 -6.379 1 87.06 379 PRO B C 1
ATOM 6786 O O . PRO B 1 379 ? -9.68 -27.203 -5.547 1 87.06 379 PRO B O 1
ATOM 6789 N N . ASN B 1 380 ? -11.367 -27.141 -7.059 1 89.38 380 ASN B N 1
ATOM 6790 C CA . ASN B 1 380 ? -11.852 -28.5 -6.832 1 89.38 380 ASN B CA 1
ATOM 6791 C C . ASN B 1 380 ? -11.688 -29.359 -8.078 1 89.38 380 ASN B C 1
ATOM 6793 O O . ASN B 1 380 ? -11.523 -28.844 -9.18 1 89.38 380 ASN B O 1
ATOM 6797 N N . THR B 1 381 ? -11.609 -30.641 -7.855 1 94.5 381 THR B N 1
ATOM 6798 C CA . THR B 1 381 ? -11.773 -31.609 -8.93 1 94.5 381 THR B CA 1
ATOM 6799 C C . THR B 1 381 ? -13.148 -32.281 -8.852 1 94.5 381 THR B C 1
ATOM 6801 O O . THR B 1 381 ? -13.703 -32.438 -7.766 1 94.5 381 THR B O 1
ATOM 6804 N N . ASN B 1 382 ? -13.734 -32.656 -10.07 1 94.06 382 ASN B N 1
ATOM 6805 C CA . ASN B 1 382 ? -15.109 -33.156 -10.023 1 94.06 382 ASN B CA 1
ATOM 6806 C C . ASN B 1 382 ? -15.328 -34.344 -10.961 1 94.06 382 ASN B C 1
ATOM 6808 O O . ASN B 1 382 ? -16.422 -34.875 -11.016 1 94.06 382 ASN B O 1
ATOM 6812 N N . ASN B 1 383 ? -14.367 -34.75 -11.703 1 96.56 383 ASN B N 1
ATOM 6813 C CA . ASN B 1 383 ? -14.414 -35.875 -12.609 1 96.56 383 ASN B CA 1
ATOM 6814 C C . ASN B 1 383 ? -15.453 -35.688 -13.711 1 96.56 383 ASN B C 1
ATOM 6816 O O . ASN B 1 383 ? -15.914 -36.656 -14.312 1 96.56 383 ASN B O 1
ATOM 6820 N N . VAL B 1 384 ? -15.953 -34.469 -13.914 1 94.62 384 VAL B N 1
ATOM 6821 C CA . VAL B 1 384 ? -16.906 -34.125 -14.961 1 94.62 384 VAL B CA 1
ATOM 6822 C C . VAL B 1 384 ? -16.25 -33.188 -15.953 1 94.62 384 VAL B C 1
ATOM 6824 O O . VAL B 1 384 ? -16.047 -33.531 -17.125 1 94.62 384 VAL B O 1
ATOM 6827 N N . THR B 1 385 ? -15.828 -32.062 -15.414 1 92.38 385 THR B N 1
ATOM 6828 C CA . THR B 1 385 ? -15.117 -31.109 -16.266 1 92.38 385 THR B CA 1
ATOM 6829 C C . THR B 1 385 ? -13.633 -31.438 -16.312 1 92.38 385 THR B C 1
ATOM 6831 O O . THR B 1 385 ? -12.898 -30.938 -17.172 1 92.38 385 THR B O 1
ATOM 6834 N N . ASP B 1 386 ? -13.211 -32.281 -15.383 1 96.25 386 ASP B N 1
ATOM 6835 C CA . ASP B 1 386 ? -11.82 -32.719 -15.328 1 96.25 386 ASP B CA 1
ATOM 6836 C C . ASP B 1 386 ? -11.734 -34.25 -15.141 1 96.25 386 ASP B C 1
ATOM 6838 O O . ASP B 1 386 ? -12.734 -34.906 -14.852 1 96.25 386 ASP B O 1
ATOM 6842 N N . MET B 1 387 ? -10.562 -34.781 -15.281 1 98.44 387 MET B N 1
ATOM 6843 C CA . MET B 1 387 ? -10.375 -36.219 -15.344 1 98.44 387 MET B CA 1
ATOM 6844 C C . MET B 1 387 ? -10.008 -36.781 -13.977 1 98.44 387 MET B C 1
ATOM 6846 O O . MET B 1 387 ? -9.688 -37.969 -13.859 1 98.44 387 MET B O 1
ATOM 6850 N N . PHE B 1 388 ? -10.055 -36 -12.914 1 98.19 388 PHE B N 1
ATOM 6851 C CA . PHE B 1 388 ? -9.555 -36.438 -11.609 1 98.19 388 PHE B CA 1
ATOM 6852 C C . PHE B 1 388 ? -10.703 -36.844 -10.695 1 98.19 388 PHE B C 1
ATOM 6854 O O . PHE B 1 388 ? -11.828 -36.344 -10.844 1 98.19 388 PHE B O 1
ATOM 6861 N N . PRO B 1 389 ? -10.422 -37.719 -9.672 1 97.88 389 PRO B N 1
ATOM 6862 C CA . PRO B 1 389 ? -11.469 -38.031 -8.695 1 97.88 389 PRO B CA 1
ATOM 6863 C C . PRO B 1 389 ? -12.016 -36.781 -8 1 97.88 389 PRO B C 1
ATOM 6865 O O . PRO B 1 389 ? -11.266 -35.844 -7.703 1 97.88 389 PRO B O 1
ATOM 6868 N N . PRO B 1 390 ? -13.359 -36.781 -7.746 1 96.25 390 PRO B N 1
ATOM 6869 C CA . PRO B 1 390 ? -13.961 -35.625 -7.121 1 96.25 390 PRO B CA 1
ATOM 6870 C C . PRO B 1 390 ? -13.367 -35.312 -5.746 1 96.25 390 PRO B C 1
ATOM 6872 O O . PRO B 1 390 ? -13.125 -36.219 -4.957 1 96.25 390 PRO B O 1
ATOM 6875 N N . ARG B 1 391 ? -13.062 -34.156 -5.543 1 93.75 391 ARG B N 1
ATOM 6876 C CA . ARG B 1 391 ? -12.609 -33.656 -4.254 1 93.75 391 ARG B CA 1
ATOM 6877 C C . ARG B 1 391 ? -13.195 -32.25 -3.992 1 93.75 391 ARG B C 1
ATOM 6879 O O . ARG B 1 391 ? -12.914 -31.312 -4.727 1 93.75 391 ARG B O 1
ATOM 6886 N N . ASP B 1 392 ? -13.984 -32.188 -2.914 1 89.56 392 ASP B N 1
ATOM 6887 C CA . ASP B 1 392 ? -14.539 -30.906 -2.506 1 89.56 392 ASP B CA 1
ATOM 6888 C C . ASP B 1 392 ? -13.602 -30.188 -1.555 1 89.56 392 ASP B C 1
ATOM 6890 O O . ASP B 1 392 ? -13.273 -30.688 -0.48 1 89.56 392 ASP B O 1
ATOM 6894 N N . TRP B 1 393 ? -12.969 -29.234 -1.875 1 90.88 393 TRP B N 1
ATOM 6895 C CA . TRP B 1 393 ? -12.102 -28.375 -1.082 1 90.88 393 TRP B CA 1
ATOM 6896 C C . TRP B 1 393 ? -12.672 -26.953 -1.002 1 90.88 393 TRP B C 1
ATOM 6898 O O . TRP B 1 393 ? -12.453 -26.141 -1.903 1 90.88 393 TRP B O 1
ATOM 6908 N N . THR B 1 394 ? -13.281 -26.609 0.122 1 90.5 394 THR B N 1
ATOM 6909 C CA . THR B 1 394 ? -14 -25.344 0.307 1 90.5 394 THR B CA 1
ATOM 6910 C C . THR B 1 394 ? -13.172 -24.375 1.146 1 90.5 394 THR B C 1
ATOM 6912 O O . THR B 1 394 ? -12.109 -24.734 1.655 1 90.5 394 THR B O 1
ATOM 6915 N N . LEU B 1 395 ? -13.719 -23.188 1.257 1 91.38 395 LEU B N 1
ATOM 6916 C CA . LEU B 1 395 ? -13.086 -22.219 2.139 1 91.38 395 LEU B CA 1
ATOM 6917 C C . LEU B 1 395 ? -13.039 -22.734 3.574 1 91.38 395 LEU B C 1
ATOM 6919 O O . LEU B 1 395 ? -12.086 -22.453 4.305 1 91.38 395 LEU B O 1
ATOM 6923 N N . ALA B 1 396 ? -14.109 -23.422 4 1 94.06 396 ALA B N 1
ATOM 6924 C CA . ALA B 1 396 ? -14.125 -24 5.34 1 94.06 396 ALA B CA 1
ATOM 6925 C C . ALA B 1 396 ? -12.992 -25 5.52 1 94.06 396 ALA B C 1
ATOM 6927 O O . ALA B 1 396 ? -12.359 -25.047 6.582 1 94.06 396 ALA B O 1
ATOM 6928 N N . ASP B 1 397 ? -12.727 -25.797 4.465 1 93.88 397 ASP B N 1
ATOM 6929 C CA . ASP B 1 397 ? -11.625 -26.75 4.508 1 93.88 397 ASP B CA 1
ATOM 6930 C C . ASP B 1 397 ? -10.281 -26.031 4.582 1 93.88 397 ASP B C 1
ATOM 6932 O O . ASP B 1 397 ? -9.398 -26.438 5.348 1 93.88 397 ASP B O 1
ATOM 6936 N N . LEU B 1 398 ? -10.148 -25.047 3.764 1 94.19 398 LEU B N 1
ATOM 6937 C CA . LEU B 1 398 ? -8.938 -24.234 3.785 1 94.19 398 LEU B CA 1
ATOM 6938 C C . LEU B 1 398 ? -8.719 -23.625 5.164 1 94.19 398 LEU B C 1
ATOM 6940 O O . LEU B 1 398 ? -7.605 -23.656 5.691 1 94.19 398 LEU B O 1
ATOM 6944 N N . ASN B 1 399 ? -9.773 -23.047 5.746 1 94.44 399 ASN B N 1
ATOM 6945 C CA . ASN B 1 399 ? -9.688 -22.453 7.078 1 94.44 399 ASN B CA 1
ATOM 6946 C C . ASN B 1 399 ? -9.242 -23.469 8.117 1 94.44 399 ASN B C 1
ATOM 6948 O O . ASN B 1 399 ? -8.422 -23.172 8.984 1 94.44 399 ASN B O 1
ATOM 6952 N N . ALA B 1 400 ? -9.82 -24.641 8.047 1 96.69 400 ALA B N 1
ATOM 6953 C CA . ALA B 1 400 ? -9.445 -25.688 8.984 1 96.69 400 ALA B CA 1
ATOM 6954 C C . ALA B 1 400 ? -7.965 -26.031 8.867 1 96.69 400 ALA B C 1
ATOM 6956 O O . ALA B 1 400 ? -7.277 -26.172 9.883 1 96.69 400 ALA B O 1
ATOM 6957 N N . HIS B 1 401 ? -7.465 -26.203 7.66 1 96.44 401 HIS B N 1
ATOM 6958 C CA . HIS B 1 401 ? -6.051 -26.469 7.438 1 96.44 401 HIS B CA 1
ATOM 6959 C C . HIS B 1 401 ? -5.184 -25.344 8.008 1 96.44 401 HIS B C 1
ATOM 6961 O O . HIS B 1 401 ? -4.199 -25.609 8.711 1 96.44 401 HIS B O 1
ATOM 6967 N N . CYS B 1 402 ? -5.547 -24.078 7.734 1 96 402 CYS B N 1
ATOM 6968 C CA . CYS B 1 402 ? -4.754 -22.922 8.117 1 96 402 CYS B CA 1
ATOM 6969 C C . CYS B 1 402 ? -4.727 -22.75 9.633 1 96 402 CYS B C 1
ATOM 6971 O O . CYS B 1 402 ? -3.688 -22.422 10.203 1 96 402 CYS B O 1
ATOM 6973 N N . GLN B 1 403 ? -5.855 -22.969 10.289 1 95.56 403 GLN B N 1
ATOM 6974 C CA . GLN B 1 403 ? -5.91 -22.906 11.75 1 95.56 403 GLN B CA 1
ATOM 6975 C C . GLN B 1 403 ? -5.035 -23.984 12.375 1 95.56 403 GLN B C 1
ATOM 6977 O O . GLN B 1 403 ? -4.285 -23.719 13.312 1 95.56 403 GLN B O 1
ATOM 6982 N N . ARG B 1 404 ? -5.113 -25.141 11.828 1 96.44 404 ARG B N 1
ATOM 6983 C CA . ARG B 1 404 ? -4.363 -26.266 12.367 1 96.44 404 ARG B CA 1
ATOM 6984 C C . ARG B 1 404 ? -2.863 -26.078 12.164 1 96.44 404 ARG B C 1
ATOM 6986 O O . ARG B 1 404 ? -2.066 -26.375 13.055 1 96.44 404 ARG B O 1
ATOM 6993 N N . THR B 1 405 ? -2.504 -25.625 10.969 1 96.19 405 THR B N 1
ATOM 6994 C CA . THR B 1 405 ? -1.097 -25.609 10.578 1 96.19 405 THR B CA 1
ATOM 6995 C C . THR B 1 405 ? -0.414 -24.344 11.102 1 96.19 405 THR B C 1
ATOM 6997 O O . THR B 1 405 ? 0.719 -24.391 11.586 1 96.19 405 THR B O 1
ATOM 7000 N N . TRP B 1 406 ? -1.156 -23.203 11.016 1 95.62 406 TRP B N 1
ATOM 7001 C CA . TRP B 1 406 ? -0.473 -21.938 11.25 1 95.62 406 TRP B CA 1
ATOM 7002 C C . TRP B 1 406 ? -1.184 -21.125 12.328 1 95.62 406 TRP B C 1
ATOM 7004 O O . TRP B 1 406 ? -0.641 -20.141 12.836 1 95.62 406 TRP B O 1
ATOM 7014 N N . GLY B 1 407 ? -2.42 -21.438 12.664 1 94 407 GLY B N 1
ATOM 7015 C CA . GLY B 1 407 ? -3.203 -20.672 13.617 1 94 407 GLY B CA 1
ATOM 7016 C C . GLY B 1 407 ? -3.723 -19.359 13.039 1 94 407 GLY B C 1
ATOM 7017 O O . GLY B 1 407 ? -3.916 -18.391 13.773 1 94 407 GLY B O 1
ATOM 7018 N N . ILE B 1 408 ? -3.816 -19.312 11.703 1 93.62 408 ILE B N 1
ATOM 7019 C CA . ILE B 1 408 ? -4.285 -18.078 11.086 1 93.62 408 ILE B CA 1
ATOM 7020 C C . ILE B 1 408 ? -5.594 -18.328 10.344 1 93.62 408 ILE B C 1
ATOM 7022 O O . ILE B 1 408 ? -5.949 -19.484 10.078 1 93.62 408 ILE B O 1
ATOM 7026 N N . THR B 1 409 ? -6.316 -17.234 10.078 1 91.94 409 THR B N 1
ATOM 7027 C CA . THR B 1 409 ? -7.555 -17.266 9.305 1 91.94 409 THR B CA 1
ATOM 7028 C C . THR B 1 409 ? -7.355 -16.609 7.949 1 91.94 409 THR B C 1
ATOM 7030 O O . THR B 1 409 ? -6.887 -15.469 7.867 1 91.94 409 THR B O 1
ATOM 7033 N N . PRO B 1 410 ? -7.715 -17.344 6.906 1 91.56 410 PRO B N 1
ATOM 7034 C CA . PRO B 1 410 ? -7.582 -16.75 5.566 1 91.56 410 PRO B CA 1
ATOM 7035 C C . PRO B 1 410 ? -8.344 -15.438 5.418 1 91.56 410 PRO B C 1
ATOM 7037 O O . PRO B 1 410 ? -9.43 -15.281 5.977 1 91.56 410 PRO B O 1
ATOM 7040 N N . ARG B 1 411 ? -7.734 -14.508 4.664 1 89.88 411 ARG B N 1
ATOM 7041 C CA . ARG B 1 411 ? -8.359 -13.242 4.305 1 89.88 411 ARG B CA 1
ATOM 7042 C C . ARG B 1 411 ? -8.719 -13.203 2.824 1 89.88 411 ARG B C 1
ATOM 7044 O O . ARG B 1 411 ? -8.094 -12.477 2.047 1 89.88 411 ARG B O 1
ATOM 7051 N N . PRO B 1 412 ? -9.758 -13.805 2.43 1 89.62 412 PRO B N 1
ATOM 7052 C CA . PRO B 1 412 ? -10.008 -14.031 1.003 1 89.62 412 PRO B CA 1
ATOM 7053 C C . PRO B 1 412 ? -10.297 -12.734 0.244 1 89.62 412 PRO B C 1
ATOM 7055 O O . PRO B 1 412 ? -10.188 -12.695 -0.984 1 89.62 412 PRO B O 1
ATOM 7058 N N . THR B 1 413 ? -10.625 -11.594 0.949 1 90 413 THR B N 1
ATOM 7059 C CA . THR B 1 413 ? -11.023 -10.391 0.221 1 90 413 THR B CA 1
ATOM 7060 C C . THR B 1 413 ? -9.961 -9.305 0.338 1 90 413 THR B C 1
ATOM 7062 O O . THR B 1 413 ? -10.055 -8.266 -0.31 1 90 413 THR B O 1
ATOM 7065 N N . TRP B 1 414 ? -8.961 -9.484 1.077 1 93.75 414 TRP B N 1
ATOM 7066 C CA . TRP B 1 414 ? -8.016 -8.422 1.401 1 93.75 414 TRP B CA 1
ATOM 7067 C C . TRP B 1 414 ? -7.242 -7.98 0.164 1 93.75 414 TRP B C 1
ATOM 7069 O O . TRP B 1 414 ? -7.129 -6.785 -0.114 1 93.75 414 TRP B O 1
ATOM 7079 N N . LEU B 1 415 ? -6.715 -8.945 -0.59 1 94.94 415 LEU B N 1
ATOM 7080 C CA . LEU B 1 415 ? -5.898 -8.57 -1.742 1 94.94 415 LEU B CA 1
ATOM 7081 C C . LEU B 1 415 ? -6.734 -7.82 -2.775 1 94.94 415 LEU B C 1
ATOM 7083 O O . LEU B 1 415 ? -6.223 -6.93 -3.463 1 94.94 415 LEU B O 1
ATOM 7087 N N . LYS B 1 416 ? -8.031 -8.258 -2.877 1 94.38 416 LYS B N 1
ATOM 7088 C CA . LYS B 1 416 ? -8.914 -7.48 -3.742 1 94.38 416 LYS B CA 1
ATOM 7089 C C . LYS B 1 416 ? -9.039 -6.039 -3.254 1 94.38 416 LYS B C 1
ATOM 7091 O O . LYS B 1 416 ? -8.961 -5.102 -4.047 1 94.38 416 LYS B O 1
ATOM 7096 N N . THR B 1 417 ? -9.234 -5.855 -1.949 1 95.81 417 THR B N 1
ATOM 7097 C CA . THR B 1 417 ? -9.336 -4.523 -1.36 1 95.81 417 THR B CA 1
ATOM 7098 C C . THR B 1 417 ? -8.039 -3.738 -1.572 1 95.81 417 THR B C 1
ATOM 7100 O O . THR B 1 417 ? -8.078 -2.559 -1.927 1 95.81 417 THR B O 1
ATOM 7103 N N . TYR B 1 418 ? -6.926 -4.379 -1.382 1 97.06 418 TYR B N 1
ATOM 7104 C CA . TYR B 1 418 ? -5.613 -3.738 -1.419 1 97.06 418 TYR B CA 1
ATOM 7105 C C . TYR B 1 418 ? -5.207 -3.414 -2.852 1 97.06 418 TYR B C 1
ATOM 7107 O O . TYR B 1 418 ? -4.656 -2.344 -3.119 1 97.06 418 TYR B O 1
ATOM 7115 N N . THR B 1 419 ? -5.516 -4.344 -3.848 1 96.19 419 THR B N 1
ATOM 7116 C CA . THR B 1 419 ? -4.938 -4.191 -5.176 1 96.19 419 THR B CA 1
ATOM 7117 C C . THR B 1 419 ? -6.02 -3.885 -6.207 1 96.19 419 THR B C 1
ATOM 7119 O O . THR B 1 419 ? -5.715 -3.477 -7.332 1 96.19 419 THR B O 1
ATOM 7122 N N . GLY B 1 420 ? -7.238 -4.219 -5.883 1 93.88 420 GLY B N 1
ATOM 7123 C CA . GLY B 1 420 ? -8.32 -3.885 -6.797 1 93.88 420 GLY B CA 1
ATOM 7124 C C . GLY B 1 420 ? -8.906 -5.098 -7.496 1 93.88 420 GLY B C 1
ATOM 7125 O O . GLY B 1 420 ? -9.992 -5.027 -8.07 1 93.88 420 GLY B O 1
ATOM 7126 N N . GLY B 1 421 ? -8.195 -6.273 -7.5 1 92.25 421 GLY B N 1
ATOM 7127 C CA . GLY B 1 421 ? -8.68 -7.445 -8.211 1 92.25 421 GLY B CA 1
ATOM 7128 C C . GLY B 1 421 ? -8.906 -7.195 -9.688 1 92.25 421 GLY B C 1
ATOM 7129 O O . GLY B 1 421 ? -7.98 -6.793 -10.406 1 92.25 421 GLY B O 1
ATOM 7130 N N . GLU B 1 422 ? -10.164 -7.266 -10.078 1 91.44 422 GLU B N 1
ATOM 7131 C CA . GLU B 1 422 ? -10.516 -7.055 -11.484 1 91.44 422 GLU B CA 1
ATOM 7132 C C . GLU B 1 422 ? -10.656 -5.566 -11.797 1 91.44 422 GLU B C 1
ATOM 7134 O O . GLU B 1 422 ? -10.609 -5.168 -12.961 1 91.44 422 GLU B O 1
ATOM 7139 N N . ASN B 1 423 ? -10.859 -4.785 -10.773 1 92.62 423 ASN B N 1
ATOM 7140 C CA . ASN B 1 423 ? -11.039 -3.35 -10.961 1 92.62 423 ASN B CA 1
ATOM 7141 C C . ASN B 1 423 ? -9.703 -2.605 -10.93 1 92.62 423 ASN B C 1
ATOM 7143 O O . ASN B 1 423 ? -9.391 -1.936 -9.945 1 92.62 423 ASN B O 1
ATOM 7147 N N . ILE B 1 424 ? -9 -2.66 -12.086 1 95.44 424 ILE B N 1
ATOM 7148 C CA . ILE B 1 424 ? -7.688 -2.025 -12.141 1 95.44 424 ILE B CA 1
ATOM 7149 C C . ILE B 1 424 ? -7.672 -0.971 -13.25 1 95.44 424 ILE B C 1
ATOM 7151 O O . ILE B 1 424 ? -6.629 -0.723 -13.859 1 95.44 424 ILE B O 1
ATOM 7155 N N . ARG B 1 425 ? -8.781 -0.356 -13.523 1 92.12 425 ARG B N 1
ATOM 7156 C CA . ARG B 1 425 ? -8.961 0.531 -14.672 1 92.12 425 ARG B CA 1
ATOM 7157 C C . ARG B 1 425 ? -8.094 1.778 -14.531 1 92.12 425 ARG B C 1
ATOM 7159 O O . ARG B 1 425 ? -7.871 2.498 -15.508 1 92.12 425 ARG B O 1
ATOM 7166 N N . TYR B 1 426 ? -7.66 2.051 -13.352 1 93 426 TYR B N 1
ATOM 7167 C CA . TYR B 1 426 ? -6.867 3.262 -13.156 1 93 426 TYR B CA 1
ATOM 7168 C C . TYR B 1 426 ? -5.375 2.961 -13.258 1 93 426 TYR B C 1
ATOM 7170 O O . TYR B 1 426 ? -4.547 3.873 -13.203 1 93 426 TYR B O 1
ATOM 7178 N N . ALA B 1 427 ? -4.984 1.696 -13.414 1 96.19 427 ALA B N 1
ATOM 7179 C CA . ALA B 1 427 ? -3.594 1.323 -13.664 1 96.19 427 ALA B CA 1
ATOM 7180 C C . ALA B 1 427 ? -3.227 1.519 -15.125 1 96.19 427 ALA B C 1
ATOM 7182 O O . ALA B 1 427 ? -4.09 1.805 -15.961 1 96.19 427 ALA B O 1
ATOM 7183 N N . SER B 1 428 ? -1.903 1.49 -15.398 1 97.06 428 SER B N 1
ATOM 7184 C CA . SER B 1 428 ? -1.412 1.643 -16.766 1 97.06 428 SER B CA 1
ATOM 7185 C C . SER B 1 428 ? -0.078 0.93 -16.953 1 97.06 428 SER B C 1
ATOM 7187 O O . SER B 1 428 ? 0.606 0.61 -15.984 1 97.06 428 SER B O 1
ATOM 7189 N N . ARG B 1 429 ? 0.234 0.579 -18.219 1 98.56 429 ARG B N 1
ATOM 7190 C CA . ARG B 1 429 ? 1.505 0.032 -18.672 1 98.56 429 ARG B CA 1
ATOM 7191 C C . ARG B 1 429 ? 1.785 -1.322 -18.031 1 98.56 429 ARG B C 1
ATOM 7193 O O . ARG B 1 429 ? 2.838 -1.52 -17.422 1 98.56 429 ARG B O 1
ATOM 7200 N N . ILE B 1 430 ? 0.852 -2.201 -18.188 1 98.94 430 ILE B N 1
ATOM 7201 C CA . ILE B 1 430 ? 1.016 -3.588 -17.75 1 98.94 430 ILE B CA 1
ATOM 7202 C C . ILE B 1 430 ? 0.639 -4.527 -18.906 1 98.94 430 ILE B C 1
ATOM 7204 O O . ILE B 1 430 ? -0.406 -4.355 -19.531 1 98.94 430 ILE B O 1
ATOM 7208 N N . ILE B 1 431 ? 1.504 -5.387 -19.234 1 98.94 431 ILE B N 1
ATOM 7209 C CA . ILE B 1 431 ? 1.212 -6.492 -20.141 1 98.94 431 ILE B CA 1
ATOM 7210 C C . ILE B 1 431 ? 0.813 -7.727 -19.344 1 98.94 431 ILE B C 1
ATOM 7212 O O . ILE B 1 431 ? 1.513 -8.117 -18.406 1 98.94 431 ILE B O 1
ATOM 7216 N N . PHE B 1 432 ? -0.317 -8.305 -19.656 1 98.81 432 PHE B N 1
ATOM 7217 C CA . PHE B 1 432 ? -0.737 -9.594 -19.125 1 98.81 432 PHE B CA 1
ATOM 7218 C C . PHE B 1 432 ? -0.632 -10.68 -20.188 1 98.81 432 PHE B C 1
ATOM 7220 O O . PHE B 1 432 ? -1.491 -10.773 -21.078 1 98.81 432 PHE B O 1
ATOM 7227 N N . SER B 1 433 ? 0.379 -11.492 -20.078 1 98.94 433 SER B N 1
ATOM 7228 C CA . SER B 1 433 ? 0.5 -12.578 -21.047 1 98.94 433 SER B CA 1
ATOM 7229 C C . SER B 1 433 ? 0.021 -13.898 -20.453 1 98.94 433 SER B C 1
ATOM 7231 O O . SER B 1 433 ? 0.286 -14.203 -19.281 1 98.94 433 SER B O 1
ATOM 7233 N N . ASN B 1 434 ? -0.745 -14.664 -21.219 1 98.5 434 ASN B N 1
ATOM 7234 C CA . ASN B 1 434 ? -1.329 -15.93 -20.781 1 98.5 434 ASN B CA 1
ATOM 7235 C C . ASN B 1 434 ? -1.239 -16.984 -21.891 1 98.5 434 ASN B C 1
ATOM 7237 O O . ASN B 1 434 ? -1.686 -16.766 -23.016 1 98.5 434 ASN B O 1
ATOM 7241 N N . GLY B 1 435 ? -0.638 -18.109 -21.562 1 98.5 435 GLY B N 1
ATOM 7242 C CA . GLY B 1 435 ? -0.64 -19.25 -22.469 1 98.5 435 GLY B CA 1
ATOM 7243 C C . GLY B 1 435 ? -1.841 -20.156 -22.266 1 98.5 435 GLY B C 1
ATOM 7244 O O . GLY B 1 435 ? -2.242 -20.438 -21.141 1 98.5 435 GLY B O 1
ATOM 7245 N N . LEU B 1 436 ? -2.334 -20.672 -23.328 1 97.44 436 LEU B N 1
ATOM 7246 C CA . LEU B 1 436 ? -3.576 -21.422 -23.25 1 97.44 436 LEU B CA 1
ATOM 7247 C C . LEU B 1 436 ? -3.309 -22.859 -22.812 1 97.44 436 LEU B C 1
ATOM 7249 O O . LEU B 1 436 ? -4.234 -23.594 -22.438 1 97.44 436 LEU B O 1
ATOM 7253 N N . LEU B 1 437 ? -2.051 -23.312 -22.844 1 98.06 437 LEU B N 1
ATOM 7254 C CA . LEU B 1 437 ? -1.698 -24.609 -22.281 1 98.06 437 LEU B CA 1
ATOM 7255 C C . LEU B 1 437 ? -1.458 -24.5 -20.781 1 98.06 437 LEU B C 1
ATOM 7257 O O . LEU B 1 437 ? -1.393 -25.516 -20.078 1 98.06 437 LEU B O 1
ATOM 7261 N N . ASP B 1 438 ? -1.247 -23.297 -20.312 1 98.12 438 ASP B N 1
ATOM 7262 C CA . ASP B 1 438 ? -1.011 -23 -18.891 1 98.12 438 ASP B CA 1
ATOM 7263 C C . ASP B 1 438 ? -2.283 -23.203 -18.078 1 98.12 438 ASP B C 1
ATOM 7265 O O . ASP B 1 438 ? -3.26 -22.469 -18.25 1 98.12 438 ASP B O 1
ATOM 7269 N N . PRO B 1 439 ? -2.242 -24.078 -17.109 1 97.12 439 PRO B N 1
ATOM 7270 C CA . PRO B 1 439 ? -3.457 -24.312 -16.328 1 97.12 439 PRO B CA 1
ATOM 7271 C C . PRO B 1 439 ? -3.898 -23.078 -15.547 1 97.12 439 PRO B C 1
ATOM 7273 O O . PRO B 1 439 ? -5.043 -23 -15.094 1 97.12 439 PRO B O 1
ATOM 7276 N N . TRP B 1 440 ? -3.057 -22.125 -15.445 1 96.44 440 TRP B N 1
ATOM 7277 C CA . TRP B 1 440 ? -3.344 -20.938 -14.633 1 96.44 440 TRP B CA 1
ATOM 7278 C C . TRP B 1 440 ? -3.988 -19.844 -15.477 1 96.44 440 TRP B C 1
ATOM 7280 O O . TRP B 1 440 ? -4.422 -18.812 -14.938 1 96.44 440 TRP B O 1
ATOM 7290 N N . HIS B 1 441 ? -4.148 -20.016 -16.781 1 96.25 441 HIS B N 1
ATOM 7291 C CA . HIS B 1 441 ? -4.535 -18.922 -17.656 1 96.25 441 HIS B CA 1
ATOM 7292 C C . HIS B 1 441 ? -5.945 -18.438 -17.344 1 96.25 441 HIS B C 1
ATOM 7294 O O . HIS B 1 441 ? -6.262 -17.266 -17.531 1 96.25 441 HIS B O 1
ATOM 7300 N N . GLY B 1 442 ? -6.789 -19.328 -16.828 1 93.19 442 GLY B N 1
ATOM 7301 C CA . GLY B 1 442 ? -8.148 -18.922 -16.5 1 93.19 442 GLY B CA 1
ATOM 7302 C C . GLY B 1 442 ? -8.211 -17.875 -15.406 1 93.19 442 GLY B C 1
ATOM 7303 O O . GLY B 1 442 ? -9.219 -17.172 -15.266 1 93.19 442 GLY B O 1
ATOM 7304 N N . GLY B 1 443 ? -7.176 -17.766 -14.609 1 94.38 443 GLY B N 1
ATOM 7305 C CA . GLY B 1 443 ? -7.105 -16.781 -13.539 1 94.38 443 GLY B CA 1
ATOM 7306 C C . GLY B 1 443 ? -6.441 -15.492 -13.969 1 94.38 443 GLY B C 1
ATOM 7307 O O . GLY B 1 443 ? -6.293 -14.57 -13.156 1 94.38 443 GLY B O 1
ATOM 7308 N N . GLY B 1 444 ? -5.992 -15.383 -15.203 1 95.25 444 GLY B N 1
ATOM 7309 C CA . GLY B 1 444 ? -5.344 -14.188 -15.719 1 95.25 444 GLY B CA 1
ATOM 7310 C C . GLY B 1 444 ? -6.297 -13.258 -16.453 1 95.25 444 GLY B C 1
ATOM 7311 O O . GLY B 1 444 ? -7.465 -13.586 -16.641 1 95.25 444 GLY B O 1
ATOM 7312 N N . PHE B 1 445 ? -5.809 -12.07 -16.781 1 95.94 445 PHE B N 1
ATOM 7313 C CA . PHE B 1 445 ? -6.539 -11.18 -17.672 1 95.94 445 PHE B CA 1
ATOM 7314 C C . PHE B 1 445 ? -6.402 -11.625 -19.125 1 95.94 445 PHE B C 1
ATOM 7316 O O . PHE B 1 445 ? -5.316 -11.555 -19.703 1 95.94 445 PHE B O 1
ATOM 7323 N N . LEU B 1 446 ? -7.539 -12.039 -19.719 1 96 446 LEU B N 1
ATOM 7324 C CA . LEU B 1 446 ? -7.492 -12.664 -21.031 1 96 446 LEU B CA 1
ATOM 7325 C C . LEU B 1 446 ? -7.914 -11.672 -22.109 1 96 446 LEU B C 1
ATOM 7327 O O . LEU B 1 446 ? -7.867 -11.992 -23.312 1 96 446 LEU B O 1
ATOM 7331 N N . GLU B 1 447 ? -8.344 -10.516 -21.719 1 96.06 447 GLU B N 1
ATOM 7332 C CA . GLU B 1 447 ? -8.664 -9.422 -22.625 1 96.06 447 GLU B CA 1
ATOM 7333 C C . GLU B 1 447 ? -8.023 -8.109 -22.156 1 96.06 447 GLU B C 1
ATOM 7335 O O . GLU B 1 447 ? -7.906 -7.867 -20.953 1 96.06 447 GLU B O 1
ATOM 7340 N N . SER B 1 448 ? -7.629 -7.32 -23.172 1 97.62 448 SER B N 1
ATOM 7341 C CA . SER B 1 448 ? -7.098 -6.004 -22.828 1 97.62 448 SER B CA 1
ATOM 7342 C C . SER B 1 448 ? -8.164 -5.129 -22.188 1 97.62 448 SER B C 1
ATOM 7344 O O . SER B 1 448 ? -9.328 -5.145 -22.594 1 97.62 448 SER B O 1
ATOM 7346 N N . LEU B 1 449 ? -7.766 -4.398 -21.219 1 96.06 449 LEU B N 1
ATOM 7347 C CA . LEU B 1 449 ? -8.703 -3.555 -20.484 1 96.06 449 LEU B CA 1
ATOM 7348 C C . LEU B 1 449 ? -8.648 -2.117 -20.984 1 96.06 449 LEU B C 1
ATOM 7350 O O . LEU B 1 449 ? -9.586 -1.342 -20.766 1 96.06 449 LEU B O 1
ATOM 7354 N N . SER B 1 450 ? -7.547 -1.72 -21.547 1 96.19 450 SER B N 1
ATOM 7355 C CA . SER B 1 450 ? -7.305 -0.417 -22.156 1 96.19 450 SER B CA 1
ATOM 7356 C C . SER B 1 450 ? -6.137 -0.475 -23.141 1 96.19 450 SER B C 1
ATOM 7358 O O . SER B 1 450 ? -5.609 -1.553 -23.422 1 96.19 450 SER B O 1
ATOM 7360 N N . ASP B 1 451 ? -5.699 0.692 -23.609 1 95.81 451 ASP B N 1
ATOM 7361 C CA . ASP B 1 451 ? -4.562 0.771 -24.531 1 95.81 451 ASP B CA 1
ATOM 7362 C C . ASP B 1 451 ? -3.246 0.542 -23.797 1 95.81 451 ASP B C 1
ATOM 7364 O O . ASP B 1 451 ? -2.215 0.289 -24.422 1 95.81 451 ASP B O 1
ATOM 7368 N N . SER B 1 452 ? -3.328 0.559 -22.469 1 96.31 452 SER B N 1
ATOM 7369 C CA . SER B 1 452 ? -2.08 0.42 -21.719 1 96.31 452 SER B CA 1
ATOM 7370 C C . SER B 1 452 ? -2.135 -0.763 -20.766 1 96.31 452 SER B C 1
ATOM 7372 O O . SER B 1 452 ? -1.184 -1.011 -20.016 1 96.31 452 SER B O 1
ATOM 7374 N N . LEU B 1 453 ? -3.275 -1.344 -20.656 1 98.38 453 LEU B N 1
ATOM 7375 C CA . LEU B 1 453 ? -3.439 -2.637 -20 1 98.38 453 LEU B CA 1
ATOM 7376 C C . LEU B 1 453 ? -3.721 -3.732 -21.016 1 98.38 453 LEU B C 1
ATOM 7378 O O . LEU B 1 453 ? -4.883 -4.02 -21.328 1 98.38 453 LEU B O 1
ATOM 7382 N N . ILE B 1 454 ? -2.68 -4.367 -21.406 1 98.75 454 ILE B N 1
ATOM 7383 C CA . ILE B 1 454 ? -2.707 -5.145 -22.641 1 98.75 454 ILE B CA 1
ATOM 7384 C C . ILE B 1 454 ? -2.633 -6.633 -22.312 1 98.75 454 ILE B C 1
ATOM 7386 O O . ILE B 1 454 ? -1.719 -7.078 -21.625 1 98.75 454 ILE B O 1
ATOM 7390 N N . ALA B 1 455 ? -3.564 -7.41 -22.812 1 98.5 455 ALA B N 1
ATOM 7391 C CA . ALA B 1 455 ? -3.527 -8.867 -22.719 1 98.5 455 ALA B CA 1
ATOM 7392 C C . ALA B 1 455 ? -2.939 -9.484 -23.984 1 98.5 455 ALA B C 1
ATOM 7394 O O . ALA B 1 455 ? -3.297 -9.094 -25.109 1 98.5 455 ALA B O 1
ATOM 7395 N N . ILE B 1 456 ? -2.025 -10.336 -23.844 1 98.88 456 ILE B N 1
ATOM 7396 C CA . ILE B 1 456 ? -1.445 -11.125 -24.922 1 98.88 456 ILE B CA 1
ATOM 7397 C C . ILE B 1 456 ? -1.716 -12.609 -24.688 1 98.88 456 ILE B C 1
ATOM 7399 O O . ILE B 1 456 ? -1.203 -13.195 -23.734 1 98.88 456 ILE B O 1
ATOM 7403 N N . ILE B 1 457 ? -2.529 -13.242 -25.547 1 98.56 457 ILE B N 1
ATOM 7404 C CA . ILE B 1 457 ? -2.889 -14.648 -25.422 1 98.56 457 ILE B CA 1
ATOM 7405 C C . ILE B 1 457 ? -1.979 -15.484 -26.328 1 98.56 457 ILE B C 1
ATOM 7407 O O . ILE B 1 457 ? -1.815 -15.188 -27.516 1 98.56 457 ILE B O 1
ATOM 7411 N N . ILE B 1 458 ? -1.428 -16.531 -25.781 1 98.81 458 ILE B N 1
ATOM 7412 C CA . ILE B 1 458 ? -0.471 -17.375 -26.469 1 98.81 458 ILE B CA 1
ATOM 7413 C C . ILE B 1 458 ? -1.058 -18.781 -26.656 1 98.81 458 ILE B C 1
ATOM 7415 O O . ILE B 1 458 ? -0.98 -19.609 -25.75 1 98.81 458 ILE B O 1
ATOM 7419 N N . LYS B 1 459 ? -1.467 -19.062 -27.812 1 97.75 459 LYS B N 1
ATOM 7420 C CA . LYS B 1 459 ? -2.213 -20.281 -28.094 1 97.75 459 LYS B CA 1
ATOM 7421 C C . LYS B 1 459 ? -1.447 -21.516 -27.625 1 97.75 459 LYS B C 1
ATOM 7423 O O . LYS B 1 459 ? -2.02 -22.406 -26.984 1 97.75 459 LYS B O 1
ATOM 7428 N N . ASP B 1 460 ? -0.151 -21.562 -27.875 1 97.31 460 ASP B N 1
ATOM 7429 C CA . ASP B 1 460 ? 0.654 -22.75 -27.578 1 97.31 460 ASP B CA 1
ATOM 7430 C C . ASP B 1 460 ? 1.587 -22.5 -26.391 1 97.31 460 ASP B C 1
ATOM 7432 O O . ASP B 1 460 ? 2.623 -23.156 -26.266 1 97.31 460 ASP B O 1
ATOM 7436 N N . GLY B 1 461 ? 1.241 -21.5 -25.625 1 98.19 461 GLY B N 1
ATOM 7437 C CA . GLY B 1 461 ? 2.104 -21.125 -24.516 1 98.19 461 GLY B CA 1
ATOM 7438 C C . GLY B 1 461 ? 1.784 -21.891 -23.25 1 98.19 461 GLY B C 1
ATOM 7439 O O . GLY B 1 461 ? 0.635 -21.906 -22.797 1 98.19 461 GLY B O 1
ATOM 7440 N N . ALA B 1 462 ? 2.818 -22.547 -22.672 1 98.25 462 ALA B N 1
ATOM 7441 C CA . ALA B 1 462 ? 2.713 -23.109 -21.328 1 98.25 462 ALA B CA 1
ATOM 7442 C C . ALA B 1 462 ? 3.158 -22.094 -20.281 1 98.25 462 ALA B C 1
ATOM 7444 O O . ALA B 1 462 ? 3.398 -20.938 -20.594 1 98.25 462 ALA B O 1
ATOM 7445 N N . HIS B 1 463 ? 3.129 -22.531 -19.031 1 98.19 463 HIS B N 1
ATOM 7446 C CA . HIS B 1 463 ? 3.42 -21.672 -17.891 1 98.19 463 HIS B CA 1
ATOM 7447 C C . HIS B 1 463 ? 4.82 -21.078 -17.984 1 98.19 463 HIS B C 1
ATOM 7449 O O . HIS B 1 463 ? 5.801 -21.812 -18.141 1 98.19 463 HIS B O 1
ATOM 7455 N N . HIS B 1 464 ? 5.07 -19.734 -18.016 1 96.81 464 HIS B N 1
ATOM 7456 C CA . HIS B 1 464 ? 6.332 -19 -18.031 1 96.81 464 HIS B CA 1
ATOM 7457 C C . HIS B 1 464 ? 7.016 -19.109 -19.391 1 96.81 464 HIS B C 1
ATOM 7459 O O . HIS B 1 464 ? 8.156 -18.672 -19.547 1 96.81 464 HIS B O 1
ATOM 7465 N N . LEU B 1 465 ? 6.375 -19.688 -20.391 1 98.38 465 LEU B N 1
ATOM 7466 C CA . LEU B 1 465 ? 7.125 -20.031 -21.594 1 98.38 465 LEU B CA 1
ATOM 7467 C C . LEU B 1 465 ? 7.637 -18.781 -22.297 1 98.38 465 LEU B C 1
ATOM 7469 O O . LEU B 1 465 ? 8.766 -18.75 -22.781 1 98.38 465 LEU B O 1
ATOM 7473 N N . ASP B 1 466 ? 6.84 -17.734 -22.359 1 98.31 466 ASP B N 1
ATOM 7474 C CA . ASP B 1 466 ? 7.242 -16.531 -23.078 1 98.31 466 ASP B CA 1
ATOM 7475 C C . ASP B 1 466 ? 8.391 -15.828 -22.359 1 98.31 466 ASP B C 1
ATOM 7477 O O . ASP B 1 466 ? 9.055 -14.961 -22.953 1 98.31 466 ASP B O 1
ATOM 7481 N N . LEU B 1 467 ? 8.695 -16.141 -21.094 1 98.25 467 LEU B N 1
ATOM 7482 C CA . LEU B 1 467 ? 9.797 -15.523 -20.375 1 98.25 467 LEU B CA 1
ATOM 7483 C C . LEU B 1 467 ? 11.109 -16.25 -20.641 1 98.25 467 LEU B C 1
ATOM 7485 O O . LEU B 1 467 ? 12.188 -15.727 -20.344 1 98.25 467 LEU B O 1
ATOM 7489 N N . ARG B 1 468 ? 11.062 -17.469 -21.125 1 97.44 468 ARG B N 1
ATOM 7490 C CA . ARG B 1 468 ? 12.258 -18.266 -21.359 1 97.44 468 ARG B CA 1
ATOM 7491 C C . ARG B 1 468 ? 13.055 -17.734 -22.547 1 97.44 468 ARG B C 1
ATOM 7493 O O . ARG B 1 468 ? 12.547 -16.922 -23.328 1 97.44 468 ARG B O 1
ATOM 7500 N N . SER B 1 469 ? 14.273 -18.234 -22.703 1 96.88 469 SER B N 1
ATOM 7501 C CA . SER B 1 469 ? 15.109 -17.859 -23.844 1 96.88 469 SER B CA 1
ATOM 7502 C C . SER B 1 469 ? 14.484 -18.297 -25.156 1 96.88 469 SER B C 1
ATOM 7504 O O . SER B 1 469 ? 13.82 -19.344 -25.219 1 96.88 469 SER B O 1
ATOM 7506 N N . SER B 1 470 ? 14.68 -17.469 -26.109 1 97 470 SER B N 1
ATOM 7507 C CA . SER B 1 470 ? 14.281 -17.891 -27.438 1 97 470 SER B CA 1
ATOM 7508 C C . SER B 1 470 ? 14.875 -19.25 -27.797 1 97 470 SER B C 1
ATOM 7510 O O . SER B 1 470 ? 16.031 -19.531 -27.469 1 97 470 SER B O 1
ATOM 7512 N N . ASP B 1 471 ? 14.094 -20.062 -28.375 1 96.94 471 ASP B N 1
ATOM 7513 C CA . ASP B 1 471 ? 14.438 -21.406 -28.828 1 96.94 471 ASP B CA 1
ATOM 7514 C C . ASP B 1 471 ? 13.875 -21.703 -30.203 1 96.94 471 ASP B C 1
ATOM 7516 O O . ASP B 1 471 ? 12.742 -21.312 -30.516 1 96.94 471 ASP B O 1
ATOM 7520 N N . PRO B 1 472 ? 14.688 -22.359 -31.047 1 96.69 472 PRO B N 1
ATOM 7521 C CA . PRO B 1 472 ? 14.172 -22.656 -32.406 1 96.69 472 PRO B CA 1
ATOM 7522 C C . PRO B 1 472 ? 12.906 -23.516 -32.375 1 96.69 472 PRO B C 1
ATOM 7524 O O . PRO B 1 472 ? 12.141 -23.516 -33.344 1 96.69 472 PRO B O 1
ATOM 7527 N N . ARG B 1 473 ? 12.656 -24.141 -31.359 1 96.81 473 ARG B N 1
ATOM 7528 C CA . ARG B 1 473 ? 11.508 -25.031 -31.25 1 96.81 473 ARG B CA 1
ATOM 7529 C C . ARG B 1 473 ? 10.297 -24.297 -30.688 1 96.81 473 ARG B C 1
ATOM 7531 O O . ARG B 1 473 ? 9.219 -24.875 -30.547 1 96.81 473 ARG B O 1
ATOM 7538 N N . ASP B 1 474 ? 10.445 -23.047 -30.406 1 98.38 474 ASP B N 1
ATOM 7539 C CA . ASP B 1 474 ? 9.305 -22.25 -29.969 1 98.38 474 ASP B CA 1
ATOM 7540 C C . ASP B 1 474 ? 8.203 -22.234 -31.031 1 98.38 474 ASP B C 1
ATOM 7542 O O . ASP B 1 474 ? 8.469 -21.953 -32.188 1 98.38 474 ASP B O 1
ATOM 7546 N N . PRO B 1 475 ? 6.984 -22.516 -30.594 1 97.81 475 PRO B N 1
ATOM 7547 C CA . PRO B 1 475 ? 5.891 -22.328 -31.547 1 97.81 475 PRO B CA 1
ATOM 7548 C C . PRO B 1 475 ? 5.766 -20.891 -32.031 1 97.81 475 PRO B C 1
ATOM 7550 O O . PRO B 1 475 ? 6.16 -19.953 -31.312 1 97.81 475 PRO B O 1
ATOM 7553 N N . PRO B 1 476 ? 5.152 -20.672 -33.219 1 98.31 476 PRO B N 1
ATOM 7554 C CA . PRO B 1 476 ? 5.016 -19.312 -33.781 1 98.31 476 PRO B CA 1
ATOM 7555 C C . PRO B 1 476 ? 4.277 -18.375 -32.844 1 98.31 476 PRO B C 1
ATOM 7557 O O . PRO B 1 476 ? 4.629 -17.188 -32.75 1 98.31 476 PRO B O 1
ATOM 7560 N N . SER B 1 477 ? 3.283 -18.859 -32.125 1 98.62 477 SER B N 1
ATOM 7561 C CA . SER B 1 477 ? 2.512 -18 -31.219 1 98.62 477 SER B CA 1
ATOM 7562 C C . SER B 1 477 ? 3.383 -17.453 -30.094 1 98.62 477 SER B C 1
ATOM 7564 O O . SER B 1 477 ? 3.174 -16.328 -29.641 1 98.62 477 SER B O 1
ATOM 7566 N N . VAL B 1 478 ? 4.363 -18.203 -29.656 1 98.69 478 VAL B N 1
ATOM 7567 C CA . VAL B 1 478 ? 5.273 -17.766 -28.609 1 98.69 478 VAL B CA 1
ATOM 7568 C C . VAL B 1 478 ? 6.227 -16.703 -29.156 1 98.69 478 VAL B C 1
ATOM 7570 O O . VAL B 1 478 ? 6.473 -15.688 -28.5 1 98.69 478 VAL B O 1
ATOM 7573 N N . VAL B 1 479 ? 6.754 -16.906 -30.328 1 98.62 479 VAL B N 1
ATOM 7574 C CA . VAL B 1 479 ? 7.641 -15.953 -30.984 1 98.62 479 VAL B CA 1
ATOM 7575 C C . VAL B 1 479 ? 6.91 -14.625 -31.188 1 98.62 479 VAL B C 1
ATOM 7577 O O . VAL B 1 479 ? 7.453 -13.562 -30.906 1 98.62 479 VAL B O 1
ATOM 7580 N N . GLU B 1 480 ? 5.695 -14.727 -31.625 1 98.69 480 GLU B N 1
ATOM 7581 C CA . GLU B 1 480 ? 4.887 -13.539 -31.875 1 98.69 480 GLU B CA 1
ATOM 7582 C C . GLU B 1 480 ? 4.613 -12.789 -30.562 1 98.69 480 GLU B C 1
ATOM 7584 O O . GLU B 1 480 ? 4.652 -11.555 -30.531 1 98.69 480 GLU B O 1
ATOM 7589 N N . ALA B 1 481 ? 4.312 -13.539 -29.562 1 98.81 481 ALA B N 1
ATOM 7590 C CA . ALA B 1 481 ? 4.051 -12.922 -28.266 1 98.81 481 ALA B CA 1
ATOM 7591 C C . ALA B 1 481 ? 5.27 -12.156 -27.766 1 98.81 481 ALA B C 1
ATOM 7593 O O . ALA B 1 481 ? 5.148 -11.016 -27.312 1 98.81 481 ALA B O 1
ATOM 7594 N N . ARG B 1 482 ? 6.422 -12.734 -27.859 1 98.69 482 ARG B N 1
ATOM 7595 C CA . ARG B 1 482 ? 7.652 -12.078 -27.422 1 98.69 482 ARG B CA 1
ATOM 7596 C C . ARG B 1 482 ? 7.922 -10.812 -28.234 1 98.69 482 ARG B C 1
ATOM 7598 O O . ARG B 1 482 ? 8.328 -9.797 -27.672 1 98.69 482 ARG B O 1
ATOM 7605 N N . ASN B 1 483 ? 7.719 -10.906 -29.516 1 98.69 483 ASN B N 1
ATOM 7606 C CA . ASN B 1 483 ? 7.895 -9.734 -30.359 1 98.69 483 ASN B CA 1
ATOM 7607 C C . ASN B 1 483 ? 6.941 -8.609 -29.953 1 98.69 483 ASN B C 1
ATOM 7609 O O . ASN B 1 483 ? 7.332 -7.441 -29.922 1 98.69 483 ASN B O 1
ATOM 7613 N N . HIS B 1 484 ? 5.75 -9 -29.688 1 98.75 484 HIS B N 1
ATOM 7614 C CA . HIS B 1 484 ? 4.754 -8.016 -29.281 1 98.75 484 HIS B CA 1
ATOM 7615 C C . HIS B 1 484 ? 5.121 -7.391 -27.938 1 98.75 484 HIS B C 1
ATOM 7617 O O . HIS B 1 484 ? 5.059 -6.168 -27.781 1 98.75 484 HIS B O 1
ATOM 7623 N N . GLU B 1 485 ? 5.484 -8.195 -27 1 98.88 485 GLU B N 1
ATOM 7624 C CA . GLU B 1 485 ? 5.926 -7.719 -25.688 1 98.88 485 GLU B CA 1
ATOM 7625 C C . GLU B 1 485 ? 7.105 -6.758 -25.828 1 98.88 485 GLU B C 1
ATOM 7627 O O . GLU B 1 485 ? 7.117 -5.688 -25.203 1 98.88 485 GLU B O 1
ATOM 7632 N N . ALA B 1 486 ? 8.062 -7.156 -26.625 1 98.75 486 ALA B N 1
ATOM 7633 C CA . ALA B 1 486 ? 9.25 -6.332 -26.844 1 98.75 486 ALA B CA 1
ATOM 7634 C C . ALA B 1 486 ? 8.875 -4.977 -27.438 1 98.75 486 ALA B C 1
ATOM 7636 O O . ALA B 1 486 ? 9.406 -3.943 -27.031 1 98.75 486 ALA B O 1
ATOM 7637 N N . ARG B 1 487 ? 7.965 -4.957 -28.359 1 98.5 487 ARG B N 1
ATOM 7638 C CA . ARG B 1 487 ? 7.547 -3.719 -29.016 1 98.5 487 ARG B CA 1
ATOM 7639 C C . ARG B 1 487 ? 6.848 -2.791 -28.031 1 98.5 487 ARG B C 1
ATOM 7641 O O . ARG B 1 487 ? 7.086 -1.582 -28.031 1 98.5 487 ARG B O 1
ATOM 7648 N N . ILE B 1 488 ? 5.98 -3.311 -27.234 1 98.75 488 ILE B N 1
ATOM 7649 C CA . ILE B 1 488 ? 5.246 -2.512 -26.25 1 98.75 488 ILE B CA 1
ATOM 7650 C C . ILE B 1 488 ? 6.223 -1.894 -25.25 1 98.75 488 ILE B C 1
ATOM 7652 O O . ILE B 1 488 ? 6.16 -0.693 -24.984 1 98.75 488 ILE B O 1
ATOM 7656 N N . ILE B 1 489 ? 7.121 -2.701 -24.719 1 98.75 489 ILE B N 1
ATOM 7657 C CA . ILE B 1 489 ? 8.102 -2.227 -23.75 1 98.75 489 ILE B CA 1
ATOM 7658 C C . ILE B 1 489 ? 9 -1.174 -24.391 1 98.75 489 ILE B C 1
ATOM 7660 O O . ILE B 1 489 ? 9.305 -0.152 -23.766 1 98.75 489 ILE B O 1
ATOM 7664 N N . GLY B 1 490 ? 9.398 -1.453 -25.641 1 98.19 490 GLY B N 1
ATOM 7665 C CA . GLY B 1 490 ? 10.18 -0.467 -26.375 1 98.19 490 GLY B CA 1
ATOM 7666 C C . GLY B 1 490 ? 9.477 0.871 -26.516 1 98.19 490 GLY B C 1
ATOM 7667 O O . GLY B 1 490 ? 10.102 1.924 -26.391 1 98.19 490 GLY B O 1
ATOM 7668 N N . LYS B 1 491 ? 8.219 0.84 -26.781 1 97.88 491 LYS B N 1
ATOM 7669 C CA . LYS B 1 491 ? 7.434 2.066 -26.891 1 97.88 491 LYS B CA 1
ATOM 7670 C C . LYS B 1 491 ? 7.395 2.811 -25.547 1 97.88 491 LYS B C 1
ATOM 7672 O O . LYS B 1 491 ? 7.527 4.035 -25.516 1 97.88 491 LYS B O 1
ATOM 7677 N N . TRP B 1 492 ? 7.172 2.053 -24.453 1 97.81 492 TRP B N 1
ATOM 7678 C CA . TRP B 1 492 ? 7.184 2.674 -23.141 1 97.81 492 TRP B CA 1
ATOM 7679 C C . TRP B 1 492 ? 8.516 3.369 -22.875 1 97.81 492 TRP B C 1
ATOM 7681 O O . TRP B 1 492 ? 8.547 4.508 -22.406 1 97.81 492 TRP B O 1
ATOM 7691 N N . LEU B 1 493 ? 9.602 2.686 -23.156 1 97.5 493 LEU B N 1
ATOM 7692 C CA . LEU B 1 493 ? 10.938 3.207 -22.891 1 97.5 493 LEU B CA 1
ATOM 7693 C C . LEU B 1 493 ? 11.203 4.457 -23.719 1 97.5 493 LEU B C 1
ATOM 7695 O O . LEU B 1 493 ? 11.82 5.41 -23.234 1 97.5 493 LEU B O 1
ATOM 7699 N N . ALA B 1 494 ? 10.727 4.469 -24.953 1 96 494 ALA B N 1
ATOM 7700 C CA . ALA B 1 494 ? 10.883 5.637 -25.812 1 96 494 ALA B CA 1
ATOM 7701 C C . ALA B 1 494 ? 10.133 6.84 -25.234 1 96 494 ALA B C 1
ATOM 7703 O O . ALA B 1 494 ? 10.625 7.969 -25.281 1 96 494 ALA B O 1
ATOM 7704 N N . GLU B 1 495 ? 8.977 6.617 -24.672 1 94.38 495 GLU B N 1
ATOM 7705 C CA . GLU B 1 495 ? 8.156 7.68 -24.094 1 94.38 495 GLU B CA 1
ATOM 7706 C C . GLU B 1 495 ? 8.773 8.211 -22.812 1 94.38 495 GLU B C 1
ATOM 7708 O O . GLU B 1 495 ? 8.633 9.398 -22.5 1 94.38 495 GLU B O 1
ATOM 7713 N N . LEU B 1 496 ? 9.391 7.359 -22.062 1 92.25 496 LEU B N 1
ATOM 7714 C CA . LEU B 1 496 ? 9.938 7.715 -20.75 1 92.25 496 LEU B CA 1
ATOM 7715 C C . LEU B 1 496 ? 11.258 8.469 -20.891 1 92.25 496 LEU B C 1
ATOM 7717 O O . LEU B 1 496 ? 11.664 9.188 -19.984 1 92.25 496 LEU B O 1
ATOM 7721 N N . GLN B 1 497 ? 11.969 8.32 -21.953 1 81.25 497 GLN B N 1
ATOM 7722 C CA . GLN B 1 497 ? 13.242 8.984 -22.188 1 81.25 497 GLN B CA 1
ATOM 7723 C C . GLN B 1 497 ? 13.055 10.281 -22.953 1 81.25 497 GLN B C 1
ATOM 7725 O O . GLN B 1 497 ? 13.984 11.086 -23.062 1 81.25 497 GLN B O 1
ATOM 7730 N N . ALA B 1 498 ? 11.906 10.469 -23.578 1 68.38 498 ALA B N 1
ATOM 7731 C CA . ALA B 1 498 ? 11.641 11.719 -24.297 1 68.38 498 ALA B CA 1
ATOM 7732 C C . ALA B 1 498 ? 11.352 12.852 -23.312 1 68.38 498 ALA B C 1
ATOM 7734 O O . ALA B 1 498 ? 10.875 12.617 -22.203 1 68.38 498 ALA B O 1
#

InterPro domains:
  IPR008758 Peptidase S28 [PF05577] (38-483)
  IPR029058 Alpha/Beta hydrolase fold [G3DSA:3.40.50.1820] (35-493)
  IPR029058 Alpha/Beta hydrolase fold [SSF53474] (108-467)
  IPR042269 Serine carboxypeptidase S28, SKS domain [G3DSA:1.20.120.980] (207-392)

Nearest PDB structures (foldseek):
  4ebb-assembly1_A  TM=9.671E-01  e=2.756E-50  Homo sapiens
  4ebb-assembly2_B  TM=9.625E-01  e=1.392E-49  Homo sapiens
  3n2z-assembly1_B-2  TM=9.480E-01  e=8.904E-48  Homo sapiens
  7wab-assembly1_A  TM=6.976E-01  e=1.172E-19  Aspergillus niger
  8bbx-assembly2_B  TM=6.544E-01  e=3.384E-20  Aspergillus niger

Radius of gyration: 33.13 Å; Cα contacts (8 Å, |Δi|>4): 2065; chains: 2; bounding box: 66×109×108 Å